Protein AF-A0A7Y7P916-F1 (afdb_monomer)

Mean predicted aligned error: 14.04 Å

Secondary structure (DSSP, 8-state):
--SSSTTTSSSSSSSSTTSS---PPPPHHHHHHHHHHHHHHHHHGGGGGGEEEEE---SSS--EEEEEEETTEEEEEESSHHHHHHHHHHHHHHHH-----TT-S-----SSPPPEEEEEEE-S-SEEEE--TTHHHHTSTT--HHHHHHHHHHHHHTT--EEB--TTHHHHHHHHHHHTT--HHHHHTT---GGGHHHHHTTS-SSTT-PPPHHHHHHHHHHHHHHHHHHHHHT---EEE---SEE-TTHHHH-TTS-EEEEPPSTT--GGG-EEEEPTT-HHHHHHHHHHHHHHHHHH----EEE--S-TTS-----SSSHHHHHHHHHHHHHHHHHHH-TTPEEEEETHHHHHTTTTS-HHHHHHHHTTS-GGGEEEEE--TTT--HHHHTGGGGG--EEEEE---STT--S---BHHHHHHHHHHHHH-TT--SEEEEEE--SS-SS-HHHHHHHHHHTT-SS---HHHHHHHHHHHHHSS--HHHHHHHHHHHTTTTB-S------TTTSPP-SS--------HHHHHHHHHHHHT-GGGTT-HHHHHHHHHHHHHHHHHHHHHHHHHHHHHHHTT-HHHHHHHHHHHHHHHHHHHHHHHTSGGGBHHHHHHHHHTT-SSHHHHHHHHHHHHHHTTTSSSTTSTTTTTT----BTIIIIIIHHHHHHHHHHTTSS----HHHHHHHHHHS-S-PPPPPPSS-HHHHHHHHHHHHHTT--BSEEEEEEEE-TTSSEEEEEEEES-S-GGGTS-----S--PPPP--------PPPPP------GGGSEEEEEESBSPPP-TTSEEP-S-EEEESSEEEEEEEEETTEEEEEEEEEEE-TTTT-EEEEESPPPTTS---GGGGGSSPPPPS-TTSS--EEEESS-EEEEEEEEEEEEEEEEEEEEEEBGGGTB---SEEEEEEESSSSS-EEEEEEEPP----SS-EEEEEEEEEEEEEEEEEEEEEE---B--TTSTTTTSBPEEEEEEEEE-

Sequence (997 aa):
MKKLFFALLSIIIVFPSLLLAQKNLPTAEEKTTMAASQVLMRVIGIKSNNFTFETITSDKGLDEFEVIALDGKVLVKGTSTLAMTRGAYEYLRTACNVQYTWSTDKITPPAKFPNLTIPRTVSPYKLREYYNVCAYGYSTVYWKWEDWQRELDWMALHGINMPVAMAGQEAIWQKVYKSMGMTDAELRNYFTGPAFLPWQRMGNVNKHNGPLPQTYIDESAKLQKLIIERMNQLGMQPIVPTFSGFVPEAYKRLHPETKLLTVKGWANFSDTCQSYMLTPGSPDFNNIGKKFIEEYQNAYGKVHYYLADLFNENEVPVSKENRYEELAGFGKSVYDAINSADPQGTWVMQGWLFFNDSKFWDKESVKAFLSNVPDDRMLIIDLANESFHGWEKLDGFNGKPWIYSIIHNYGGNSQMIGNLPLYATDAAAMLSNPKKGKITGFGISPEGIQNNEVVYELLTDVSWSSKPIDIKLWLKNYAKQRYGIENENLFLAWTSLLESVYSVPTAFIRNAYQQRPSANPETNMIDQPAFDQAVASFLNNAEPFMGNLRFKHDLVQLVVQYAGYKVDMLINRAIQLHEQGNNTESQVIFEKVKELMIMMDGMTYSLPDQRLETWIDHARKWGKTKEESDYFEADAKRQVTVWGNSGTWLSEYACKVWSGLLRDYYLPRWMKYASSLNKENDPDLNQWEEAWITTPGLRTLAPITGDLLTYAKKLYSIAGQYAVEYVQVVSIEAKGKENKAEINLTPLISDPSSIYAPVRTEPVQPRQTGSGNSKTKPANAKQITDDNSKGLKIYYTTDGTSPMTTSLLYSKPFDVELPLTIKAAAFYDNKSFGGASIIRLPVSFGKTVDVSPVPSIKYPEHNECLTDGLFGTTDFHAGHWLSFEGENMNATIDLMSSLKVKKVTINYLENASSCIYGPTAVVILTSTDGKSFTQAYSYDLPNQYNTSATLKNFTAPIPITDARFIRVTLYNMGTCPEKSNCAGRKAWLFVDEITVE

Structure (mmCIF, N/CA/C/O backbone):
data_AF-A0A7Y7P916-F1
#
_entry.id   AF-A0A7Y7P916-F1
#
loop_
_atom_site.group_PDB
_atom_site.id
_atom_site.type_symbol
_atom_site.label_atom_id
_atom_site.label_alt_id
_atom_site.label_comp_id
_atom_site.label_asym_id
_atom_site.label_entity_id
_atom_site.label_seq_id
_atom_site.pdbx_PDB_ins_code
_atom_site.Cartn_x
_atom_site.Cartn_y
_atom_site.Cartn_z
_atom_site.occupancy
_atom_site.B_iso_or_equiv
_atom_site.auth_seq_id
_atom_site.auth_comp_id
_atom_site.auth_asym_id
_atom_site.auth_atom_id
_atom_site.pdbx_PDB_model_num
ATOM 1 N N . MET A 1 1 ? 20.149 -77.681 -1.739 1.00 51.72 1 MET A N 1
ATOM 2 C CA . MET A 1 1 ? 18.856 -77.900 -2.436 1.00 51.72 1 MET A CA 1
ATOM 3 C C . MET A 1 1 ? 17.598 -77.539 -1.611 1.00 51.72 1 MET A C 1
ATOM 5 O O . MET A 1 1 ? 16.567 -78.165 -1.783 1.00 51.72 1 MET A O 1
ATOM 9 N N . LYS A 1 2 ? 17.603 -76.475 -0.787 1.00 46.31 2 LYS A N 1
ATOM 10 C CA . LYS A 1 2 ? 16.356 -75.813 -0.311 1.00 46.31 2 LYS A CA 1
ATOM 11 C C . LYS A 1 2 ? 16.383 -74.274 -0.391 1.00 46.31 2 LYS A C 1
ATOM 13 O O . LYS A 1 2 ? 15.364 -73.641 -0.167 1.00 46.31 2 LYS A O 1
ATOM 18 N N . LYS A 1 3 ? 17.512 -73.672 -0.795 1.00 41.72 3 LYS A N 1
ATOM 19 C CA . LYS A 1 3 ? 17.648 -72.219 -1.032 1.00 41.72 3 LYS A CA 1
ATOM 20 C C . LYS A 1 3 ? 17.556 -71.795 -2.508 1.00 41.72 3 LYS A C 1
ATOM 22 O O . LYS A 1 3 ? 17.510 -70.607 -2.778 1.00 41.72 3 LYS A O 1
ATOM 27 N N . LEU A 1 4 ? 17.477 -72.743 -3.450 1.00 43.44 4 LEU A N 1
ATOM 28 C CA . LEU A 1 4 ? 17.372 -72.444 -4.890 1.00 43.44 4 LEU A CA 1
ATOM 29 C C . LEU A 1 4 ? 15.928 -72.493 -5.432 1.00 43.44 4 LEU A C 1
ATOM 31 O O . LEU A 1 4 ? 15.681 -72.026 -6.533 1.00 43.44 4 LEU A O 1
ATOM 35 N N . PHE A 1 5 ? 14.969 -73.016 -4.658 1.00 44.03 5 PHE A N 1
ATOM 36 C CA . PHE A 1 5 ? 13.562 -73.126 -5.080 1.00 44.03 5 PHE A CA 1
ATOM 37 C C . PHE A 1 5 ? 12.732 -71.877 -4.720 1.00 44.03 5 PHE A C 1
ATOM 39 O O . PHE A 1 5 ? 11.768 -71.558 -5.404 1.00 44.03 5 PHE A O 1
ATOM 46 N N . PHE A 1 6 ? 13.148 -71.110 -3.703 1.00 42.47 6 PHE A N 1
ATOM 47 C CA . PHE A 1 6 ? 12.495 -69.849 -3.318 1.00 42.47 6 PHE A CA 1
ATOM 48 C C . PHE A 1 6 ? 12.970 -68.626 -4.118 1.00 42.47 6 PHE A C 1
ATOM 50 O O . PHE A 1 6 ? 12.300 -67.604 -4.105 1.00 42.47 6 PHE A O 1
ATOM 57 N N . ALA A 1 7 ? 14.086 -68.724 -4.847 1.00 41.94 7 ALA A N 1
ATOM 58 C CA . ALA A 1 7 ? 14.560 -67.642 -5.715 1.00 41.94 7 ALA A CA 1
ATOM 59 C C . ALA A 1 7 ? 13.875 -67.636 -7.097 1.00 41.94 7 ALA A C 1
ATOM 61 O O . ALA A 1 7 ? 13.838 -66.602 -7.756 1.00 41.94 7 ALA A O 1
ATOM 62 N N . LEU A 1 8 ? 13.297 -68.768 -7.523 1.00 40.28 8 LEU A N 1
ATOM 63 C CA . LEU A 1 8 ? 12.655 -68.914 -8.836 1.00 40.28 8 LEU A CA 1
ATOM 64 C C . LEU A 1 8 ? 11.136 -68.668 -8.832 1.00 40.28 8 LEU A C 1
ATOM 66 O O . LEU A 1 8 ? 10.584 -68.395 -9.893 1.00 40.28 8 LEU A O 1
ATOM 70 N N . LEU A 1 9 ? 10.463 -68.666 -7.671 1.00 39.47 9 LEU A N 1
ATOM 71 C CA . LEU A 1 9 ? 9.050 -68.253 -7.589 1.00 39.47 9 LEU A CA 1
ATOM 72 C C . LEU A 1 9 ? 8.861 -66.727 -7.480 1.00 39.47 9 LEU A C 1
ATOM 74 O O . LEU A 1 9 ? 7.803 -66.214 -7.833 1.00 39.47 9 LEU A O 1
ATOM 78 N N . SER A 1 10 ? 9.890 -65.985 -7.065 1.00 37.22 10 SER A N 1
ATOM 79 C CA . SER A 1 10 ? 9.852 -64.515 -6.961 1.00 37.22 10 SER A CA 1
ATOM 80 C C . SER A 1 10 ? 10.009 -63.803 -8.309 1.00 37.22 10 SER A C 1
ATOM 82 O O . SER A 1 10 ? 9.752 -62.608 -8.404 1.00 37.22 10 SER A O 1
ATOM 84 N N . ILE A 1 11 ? 10.424 -64.523 -9.356 1.00 43.03 11 ILE A N 1
ATOM 85 C CA . ILE A 1 11 ? 10.692 -63.961 -10.690 1.00 43.03 11 ILE A CA 1
ATOM 86 C C . ILE A 1 11 ? 9.492 -64.142 -11.645 1.00 43.03 11 ILE A C 1
ATOM 88 O O . ILE A 1 11 ? 9.437 -63.495 -12.684 1.00 43.03 11 ILE A O 1
ATOM 92 N N . ILE A 1 12 ? 8.465 -64.918 -11.268 1.00 48.50 12 ILE A N 1
ATOM 93 C CA . ILE A 1 12 ? 7.266 -65.144 -12.106 1.00 48.50 12 ILE A CA 1
ATOM 94 C C . ILE A 1 12 ? 6.014 -64.391 -11.597 1.00 48.50 12 ILE A C 1
ATOM 96 O O . ILE A 1 12 ? 5.021 -64.303 -12.311 1.00 48.50 12 ILE A O 1
ATOM 100 N N . ILE A 1 13 ? 6.063 -63.728 -10.431 1.00 45.31 13 ILE A N 1
ATOM 101 C CA . ILE A 1 13 ? 4.940 -62.900 -9.919 1.00 45.31 13 ILE A CA 1
ATOM 102 C C . ILE A 1 13 ? 5.210 -61.381 -10.017 1.00 45.31 13 ILE A C 1
ATOM 104 O O . ILE A 1 13 ? 4.309 -60.573 -9.818 1.00 45.31 13 ILE A O 1
ATOM 108 N N . VAL A 1 14 ? 6.412 -60.957 -10.426 1.00 43.03 14 VAL A N 1
ATOM 109 C CA . VAL A 1 14 ? 6.762 -59.522 -10.559 1.00 43.03 14 VAL A CA 1
ATOM 110 C C . VAL A 1 14 ? 6.750 -59.032 -12.021 1.00 43.03 14 VAL A C 1
ATOM 112 O O . VAL A 1 14 ? 6.975 -57.857 -12.286 1.00 43.03 14 VAL A O 1
ATOM 115 N N . PHE A 1 15 ? 6.417 -59.897 -12.987 1.00 41.91 15 PHE A N 1
ATOM 116 C CA . PHE A 1 15 ? 6.452 -59.567 -14.422 1.00 41.91 15 PHE A CA 1
ATOM 117 C C . PHE A 1 15 ? 5.103 -59.459 -15.175 1.00 41.91 15 PHE A C 1
ATOM 119 O O . PHE A 1 15 ? 5.143 -59.314 -16.396 1.00 41.91 15 PHE A O 1
ATOM 126 N N . PRO A 1 16 ? 3.924 -59.400 -14.510 1.00 43.03 16 PRO A N 1
ATOM 127 C CA . PRO A 1 16 ? 2.744 -58.759 -15.110 1.00 43.03 16 PRO A CA 1
ATOM 128 C C . PRO A 1 16 ? 2.219 -57.515 -14.364 1.00 43.03 16 PRO A C 1
ATOM 130 O O . PRO A 1 16 ? 1.265 -56.899 -14.826 1.00 43.03 16 PRO A O 1
ATOM 133 N N . SER A 1 17 ? 2.827 -57.078 -13.256 1.00 40.19 17 SER A N 1
ATOM 134 C CA . SER A 1 17 ? 2.388 -55.878 -12.508 1.00 40.19 17 SER A CA 1
ATOM 135 C C . SER A 1 17 ? 3.091 -54.574 -12.917 1.00 40.19 17 SER A C 1
ATOM 137 O O . SER A 1 17 ? 2.700 -53.500 -12.469 1.00 40.19 17 SER A O 1
ATOM 139 N N . LEU A 1 18 ? 4.066 -54.637 -13.831 1.00 39.25 18 LEU A N 1
ATOM 140 C CA . LEU A 1 18 ? 4.733 -53.471 -14.436 1.00 39.25 18 LEU A CA 1
ATOM 141 C C . LEU A 1 18 ? 4.162 -53.065 -15.810 1.00 39.25 18 LEU A C 1
ATOM 143 O O . LEU A 1 18 ? 4.650 -52.121 -16.422 1.00 39.25 18 LEU A O 1
ATOM 147 N N . LEU A 1 19 ? 3.092 -53.728 -16.265 1.00 42.03 19 LEU A N 1
ATOM 148 C CA . LEU A 1 19 ? 2.360 -53.401 -17.500 1.00 42.03 19 LEU A CA 1
ATOM 149 C C . LEU A 1 19 ? 0.947 -52.831 -17.252 1.00 42.03 19 LEU A C 1
ATOM 151 O O . LEU A 1 19 ? 0.202 -52.623 -18.202 1.00 42.03 19 LEU A O 1
ATOM 155 N N . LEU A 1 20 ? 0.589 -52.515 -15.998 1.00 44.94 20 LEU A N 1
ATOM 156 C CA . LEU A 1 20 ? -0.722 -51.951 -15.614 1.00 44.94 20 LEU A CA 1
ATOM 157 C C . LEU A 1 20 ? -0.630 -50.699 -14.720 1.00 44.94 20 LEU A C 1
ATOM 159 O O . LEU A 1 20 ? -1.528 -50.401 -13.940 1.00 44.94 20 LEU A O 1
ATOM 163 N N . ALA A 1 21 ? 0.440 -49.920 -14.873 1.00 43.97 21 ALA A N 1
ATOM 164 C CA . ALA A 1 21 ? 0.502 -48.550 -14.371 1.00 43.97 21 ALA A CA 1
ATOM 165 C C . ALA A 1 21 ? 1.117 -47.620 -15.425 1.00 43.97 21 ALA A C 1
ATOM 167 O O . ALA A 1 21 ? 2.089 -46.913 -15.169 1.00 43.97 21 ALA A O 1
ATOM 168 N N . GLN A 1 22 ? 0.513 -47.568 -16.618 1.00 44.03 22 GLN A N 1
ATOM 169 C CA . GLN A 1 22 ? 0.443 -46.279 -17.302 1.00 44.03 22 GLN A CA 1
ATOM 170 C C . GLN A 1 22 ? -0.363 -45.365 -16.372 1.00 44.03 22 GLN A C 1
ATOM 172 O O . GLN A 1 22 ? -1.590 -45.376 -16.385 1.00 44.03 22 GLN A O 1
ATOM 177 N N . LYS A 1 23 ? 0.314 -44.622 -15.485 1.00 53.34 23 LYS A N 1
ATOM 178 C CA . LYS A 1 23 ? -0.303 -43.446 -14.869 1.00 53.34 23 LYS A CA 1
ATOM 179 C C . LYS A 1 23 ? -0.616 -42.514 -16.032 1.00 53.34 23 LYS A C 1
ATOM 181 O O . LYS A 1 23 ? 0.286 -41.845 -16.532 1.00 53.34 23 LYS A O 1
ATOM 186 N N . ASN A 1 24 ? -1.861 -42.540 -16.498 1.00 65.94 24 ASN A N 1
ATOM 187 C CA . ASN A 1 24 ? -2.360 -41.538 -17.424 1.00 65.94 24 ASN A CA 1
ATOM 188 C C . ASN A 1 24 ? -2.001 -40.172 -16.831 1.00 65.94 24 ASN A C 1
ATOM 190 O O . ASN A 1 24 ? -2.256 -39.917 -15.651 1.00 65.94 24 ASN A O 1
ATOM 194 N N . LEU A 1 25 ? -1.315 -39.339 -17.617 1.00 72.81 25 LEU A N 1
ATOM 195 C CA . LEU A 1 25 ? -1.075 -37.955 -17.227 1.00 72.81 25 LEU A CA 1
ATOM 196 C C . LEU A 1 25 ? -2.440 -37.316 -16.934 1.00 72.81 25 LEU A C 1
ATOM 198 O O . LEU A 1 25 ? -3.363 -37.554 -17.716 1.00 72.81 25 LEU A O 1
ATOM 202 N N . PRO A 1 26 ? -2.575 -36.522 -15.855 1.00 80.19 26 PRO A N 1
ATOM 203 C CA . PRO A 1 26 ? -3.852 -35.912 -15.524 1.00 80.19 26 PRO A CA 1
ATOM 204 C C . PRO A 1 26 ? -4.389 -35.117 -16.715 1.00 80.19 26 PRO A C 1
ATOM 206 O O . PRO A 1 26 ? -3.635 -34.373 -17.362 1.00 80.19 26 PRO A O 1
ATOM 209 N N . THR A 1 27 ? -5.678 -35.272 -16.995 1.00 88.44 27 THR A N 1
ATOM 210 C CA . THR A 1 27 ? -6.405 -34.470 -17.982 1.00 88.44 27 THR A CA 1
ATOM 211 C C . THR A 1 27 ? -6.325 -32.979 -17.626 1.00 88.44 27 THR A C 1
ATOM 213 O O . THR A 1 27 ? -5.971 -32.603 -16.507 1.00 88.44 27 THR A O 1
ATOM 216 N N . ALA A 1 28 ? -6.634 -32.093 -18.578 1.00 84.81 28 ALA A N 1
ATOM 217 C CA . ALA A 1 28 ? -6.652 -30.652 -18.306 1.00 84.81 28 ALA A CA 1
ATOM 218 C C . ALA A 1 28 ? -7.627 -30.299 -17.167 1.00 84.81 28 ALA A C 1
ATOM 220 O O . ALA A 1 28 ? -7.283 -29.522 -16.283 1.00 84.81 28 ALA A O 1
ATOM 221 N N . GLU A 1 29 ? -8.795 -30.940 -17.147 1.00 88.50 29 GLU A N 1
ATOM 222 C CA . GLU A 1 29 ? -9.803 -30.790 -16.098 1.00 88.50 29 GLU A CA 1
ATOM 223 C C . GLU A 1 29 ? -9.303 -31.267 -14.721 1.00 88.50 29 GLU A C 1
ATOM 225 O O . GLU A 1 29 ? -9.447 -30.555 -13.721 1.00 88.50 29 GLU A O 1
ATOM 230 N N . GLU A 1 30 ? -8.632 -32.422 -14.659 1.00 91.31 30 GLU A N 1
ATOM 231 C CA . GLU A 1 30 ? -8.020 -32.917 -13.417 1.00 91.31 30 GLU A CA 1
ATOM 232 C C . GLU A 1 30 ? -6.932 -31.963 -12.904 1.00 91.31 30 GLU A C 1
ATOM 234 O O . GLU A 1 30 ? -6.856 -31.704 -11.706 1.00 91.31 30 GLU A O 1
ATOM 239 N N . LYS A 1 31 ? -6.115 -31.372 -13.788 1.00 92.31 31 LYS A N 1
ATOM 240 C CA . LYS A 1 31 ? -5.111 -30.372 -13.377 1.00 92.31 31 LYS A CA 1
ATOM 241 C C . LYS A 1 31 ? -5.759 -29.129 -12.764 1.00 92.31 31 LYS A C 1
ATOM 243 O O . LYS A 1 31 ? -5.288 -28.666 -11.725 1.00 92.31 31 LYS A O 1
ATOM 248 N N . THR A 1 32 ? -6.830 -28.619 -13.370 1.00 93.62 32 THR A N 1
ATOM 249 C CA . THR A 1 32 ? -7.557 -27.430 -12.894 1.00 93.62 32 THR A CA 1
ATOM 250 C C . THR A 1 32 ? -8.156 -27.666 -11.500 1.00 93.62 32 THR A C 1
ATOM 252 O O . THR A 1 32 ? -7.935 -26.888 -10.570 1.00 93.62 32 THR A O 1
ATOM 255 N N . THR A 1 33 ? -8.859 -28.783 -11.304 1.00 96.88 33 THR A N 1
ATOM 256 C CA . THR A 1 33 ? -9.475 -29.131 -10.006 1.00 96.88 33 THR A CA 1
ATOM 257 C C . THR A 1 33 ? -8.433 -29.461 -8.926 1.00 96.88 33 THR A C 1
ATOM 259 O O . THR A 1 33 ? -8.581 -29.059 -7.764 1.00 96.88 33 THR A O 1
ATOM 262 N N . MET A 1 34 ? -7.323 -30.117 -9.291 1.00 96.62 34 MET A N 1
ATOM 263 C CA . MET A 1 34 ? -6.191 -30.354 -8.388 1.00 96.62 34 MET A CA 1
ATOM 264 C C . MET A 1 34 ? -5.536 -29.048 -7.927 1.00 96.62 34 MET A C 1
ATOM 266 O O . MET A 1 34 ? -5.219 -28.913 -6.743 1.00 96.62 34 MET A O 1
ATOM 270 N N . ALA A 1 35 ? -5.339 -28.079 -8.826 1.00 97.38 35 ALA A N 1
ATOM 271 C CA . ALA A 1 35 ? -4.743 -26.792 -8.479 1.00 97.38 35 ALA A CA 1
ATOM 272 C C . ALA A 1 35 ? -5.604 -26.021 -7.462 1.00 97.38 35 ALA A C 1
ATOM 274 O O . ALA A 1 35 ? -5.058 -25.506 -6.482 1.00 97.38 35 ALA A O 1
ATOM 275 N N . ALA A 1 36 ? -6.933 -26.020 -7.632 1.00 98.19 36 ALA A N 1
ATOM 276 C CA . ALA A 1 36 ? -7.871 -25.410 -6.684 1.00 98.19 36 ALA A CA 1
ATOM 277 C C . ALA A 1 36 ? -7.828 -26.105 -5.311 1.00 98.19 36 ALA A C 1
ATOM 279 O O . ALA A 1 36 ? -7.734 -25.452 -4.268 1.00 98.19 36 ALA A O 1
ATOM 280 N N . SER A 1 37 ? -7.788 -27.441 -5.310 1.00 97.88 37 SER A N 1
ATOM 281 C CA . SER A 1 37 ? -7.659 -28.248 -4.089 1.00 97.88 37 SER A CA 1
ATOM 282 C C . SER A 1 37 ? -6.374 -27.939 -3.316 1.00 97.88 37 SER A C 1
ATOM 284 O O . SER A 1 37 ? -6.388 -27.850 -2.089 1.00 97.88 37 SER A O 1
ATOM 286 N N . GLN A 1 38 ? -5.256 -27.736 -4.017 1.00 97.44 38 GLN A N 1
ATOM 287 C CA . GLN A 1 38 ? -3.972 -27.404 -3.396 1.00 97.44 38 GLN A CA 1
ATOM 288 C C . GLN A 1 38 ? -3.964 -26.018 -2.743 1.00 97.44 38 GLN A C 1
ATOM 290 O O . GLN A 1 38 ? -3.359 -25.873 -1.681 1.00 97.44 38 GLN A O 1
ATOM 295 N N . VAL A 1 39 ? -4.628 -25.022 -3.347 1.00 97.69 39 VAL A N 1
ATOM 296 C CA . VAL A 1 39 ? -4.811 -23.695 -2.727 1.00 97.69 39 VAL A CA 1
ATOM 297 C C . VAL A 1 39 ? -5.568 -23.852 -1.410 1.00 97.69 39 VAL A C 1
ATOM 299 O O . VAL A 1 39 ? -5.062 -23.466 -0.357 1.00 97.69 39 VAL A O 1
ATOM 302 N N . LEU A 1 40 ? -6.729 -24.518 -1.424 1.00 96.81 40 LEU A N 1
ATOM 303 C CA . LEU A 1 40 ? -7.494 -24.733 -0.192 1.00 96.81 40 LEU A CA 1
ATOM 304 C C . LEU A 1 40 ? -6.729 -25.545 0.856 1.00 96.81 40 LEU A C 1
ATOM 306 O O . LEU A 1 40 ? -6.827 -25.246 2.044 1.00 96.81 40 LEU A O 1
ATOM 310 N N . MET A 1 41 ? -5.948 -26.548 0.453 1.00 96.69 41 MET A N 1
ATOM 311 C CA . MET A 1 41 ? -5.137 -27.322 1.394 1.00 96.69 41 MET A CA 1
ATOM 312 C C . MET A 1 41 ? -4.127 -26.441 2.142 1.00 96.69 41 MET A C 1
ATOM 314 O O . MET A 1 41 ? -3.930 -26.637 3.340 1.00 96.69 41 MET A O 1
ATOM 318 N N . ARG A 1 42 ? -3.512 -25.449 1.486 1.00 95.44 42 ARG A N 1
ATOM 319 C CA . ARG A 1 42 ? -2.600 -24.511 2.163 1.00 95.44 42 ARG A CA 1
ATOM 320 C C . ARG A 1 42 ? -3.336 -23.526 3.073 1.00 95.44 42 ARG A C 1
ATOM 322 O O . ARG A 1 42 ? -2.832 -23.215 4.150 1.00 95.44 42 ARG A O 1
ATOM 329 N N . VAL A 1 43 ? -4.540 -23.107 2.688 1.00 94.44 43 VAL A N 1
ATOM 330 C CA . VAL A 1 43 ? -5.313 -22.062 3.383 1.00 94.44 43 VAL A CA 1
ATOM 331 C C . VAL A 1 43 ? -6.089 -22.594 4.598 1.00 94.44 43 VAL A C 1
ATOM 333 O O . VAL A 1 43 ? -6.064 -21.973 5.662 1.00 94.44 43 VAL A O 1
ATOM 336 N N . ILE A 1 44 ? -6.770 -23.741 4.461 1.00 94.81 44 ILE A N 1
ATOM 337 C CA . ILE A 1 44 ? -7.640 -24.338 5.500 1.00 94.81 44 ILE A CA 1
ATOM 338 C C . ILE A 1 44 ? -7.190 -25.736 5.962 1.00 94.81 44 ILE A C 1
ATOM 340 O O . ILE A 1 44 ? -7.884 -26.396 6.744 1.00 94.81 44 ILE A O 1
ATOM 344 N N . GLY A 1 45 ? -6.037 -26.220 5.493 1.00 94.56 45 GLY A N 1
ATOM 345 C CA . GLY A 1 45 ? -5.484 -27.515 5.891 1.00 94.56 45 GLY A CA 1
ATOM 346 C C . GLY A 1 45 ? -6.359 -28.699 5.476 1.00 94.56 45 GLY A C 1
ATOM 347 O O . GLY A 1 45 ? -7.111 -28.648 4.502 1.00 94.56 45 GLY A O 1
ATOM 348 N N . ILE A 1 46 ? -6.307 -29.777 6.265 1.00 94.50 46 ILE A N 1
ATOM 349 C CA . ILE A 1 46 ? -6.998 -31.051 5.984 1.00 94.50 46 ILE A CA 1
ATOM 350 C C . ILE A 1 46 ? -8.527 -30.925 5.877 1.00 94.50 46 ILE A C 1
ATOM 352 O O . ILE A 1 46 ? -9.190 -31.796 5.314 1.00 94.50 46 ILE A O 1
ATOM 356 N N . LYS A 1 47 ? -9.114 -29.834 6.389 1.00 94.56 47 LYS A N 1
ATOM 357 C CA . LYS A 1 47 ? -10.550 -29.556 6.251 1.00 94.56 47 LYS A CA 1
ATOM 358 C C . LYS A 1 47 ? -10.965 -29.337 4.794 1.00 94.56 47 LYS A C 1
ATOM 360 O O . LYS A 1 47 ? -12.128 -29.597 4.481 1.00 94.56 47 LYS A O 1
ATOM 365 N N . SER A 1 48 ? -10.024 -28.969 3.921 1.00 95.69 48 SER A N 1
ATOM 366 C CA . SER A 1 48 ? -10.210 -28.914 2.464 1.00 95.69 48 SER A CA 1
ATOM 367 C C . SER A 1 48 ? -10.684 -30.237 1.853 1.00 95.69 48 SER A C 1
ATOM 369 O O . SER A 1 48 ? -11.377 -30.201 0.848 1.00 95.69 48 SER A O 1
ATOM 371 N N . ASN A 1 49 ? -10.464 -31.391 2.498 1.00 96.38 49 ASN A N 1
ATOM 372 C CA . ASN A 1 49 ? -10.982 -32.693 2.040 1.00 96.38 49 ASN A CA 1
ATOM 373 C C . ASN A 1 49 ? -12.522 -32.805 2.060 1.00 96.38 49 ASN A C 1
ATOM 375 O O . ASN A 1 49 ? -13.084 -33.817 1.639 1.00 96.38 49 ASN A O 1
ATOM 379 N N . ASN A 1 50 ? -13.228 -31.812 2.608 1.00 97.56 50 ASN A N 1
ATOM 380 C CA . ASN A 1 50 ? -14.685 -31.721 2.502 1.00 97.56 50 ASN A CA 1
ATOM 381 C C . ASN A 1 50 ? -15.148 -30.936 1.273 1.00 97.56 50 ASN A C 1
ATOM 383 O O . ASN A 1 50 ? -16.353 -30.877 1.042 1.00 97.56 50 ASN A O 1
ATOM 387 N N . PHE A 1 51 ? -14.216 -30.360 0.513 1.00 98.38 51 PHE A N 1
ATOM 388 C CA . PHE A 1 51 ? -14.491 -29.680 -0.739 1.00 98.38 51 PHE A CA 1
ATOM 389 C C . PHE A 1 51 ? -14.316 -30.649 -1.906 1.00 98.38 51 PHE A C 1
ATOM 391 O O . PHE A 1 51 ? -13.402 -31.472 -1.927 1.00 98.38 51 PHE A O 1
ATOM 398 N N . THR A 1 52 ? -15.205 -30.555 -2.882 1.00 98.44 52 THR A N 1
ATOM 399 C CA . THR A 1 52 ? -15.095 -31.215 -4.182 1.00 98.44 52 THR A CA 1
ATOM 400 C C . THR A 1 52 ? -15.214 -30.149 -5.256 1.00 98.44 52 THR A C 1
ATOM 402 O O . THR A 1 52 ? -15.971 -29.192 -5.096 1.00 98.44 52 THR A O 1
ATOM 405 N N . PHE A 1 53 ? -14.436 -30.304 -6.319 1.00 98.56 53 PHE A N 1
ATOM 406 C CA . PHE A 1 53 ? -14.316 -29.336 -7.396 1.00 98.56 53 PHE A CA 1
ATOM 407 C C . PHE A 1 53 ? -14.721 -29.975 -8.718 1.00 98.56 53 PHE A C 1
ATOM 409 O O . PHE A 1 53 ? -14.253 -31.067 -9.030 1.00 98.56 53 PHE A O 1
ATOM 416 N N . GLU A 1 54 ? -15.556 -29.285 -9.487 1.00 98.12 54 GLU A N 1
ATOM 417 C CA . GLU A 1 54 ? -16.001 -29.718 -10.816 1.00 98.12 54 GLU A CA 1
ATOM 418 C C . GLU A 1 54 ? -15.867 -28.562 -11.807 1.00 98.12 54 GLU A C 1
ATOM 420 O O . GLU A 1 54 ? -16.165 -27.411 -11.471 1.00 98.12 54 GLU A O 1
ATOM 425 N N . THR A 1 55 ? -15.440 -28.850 -13.038 1.00 97.06 55 THR A N 1
ATOM 426 C CA . THR A 1 55 ? -15.397 -27.806 -14.063 1.00 97.06 55 THR A CA 1
ATOM 427 C C . THR A 1 55 ? -16.754 -27.619 -14.733 1.00 97.06 55 THR A C 1
ATOM 429 O O . THR A 1 55 ? -17.539 -28.556 -14.869 1.00 97.06 55 THR A O 1
ATOM 432 N N . ILE A 1 56 ? -17.048 -26.383 -15.138 1.00 95.44 56 ILE A N 1
ATOM 433 C CA . ILE A 1 56 ? -18.232 -26.035 -15.935 1.00 95.44 56 ILE A CA 1
ATOM 434 C C . ILE A 1 56 ? -17.825 -25.208 -17.154 1.00 95.44 56 ILE A C 1
ATOM 436 O O . ILE A 1 56 ? -16.787 -24.551 -17.162 1.00 95.44 56 ILE A O 1
ATOM 440 N N . THR A 1 57 ? -18.653 -25.218 -18.194 1.00 91.12 57 THR A N 1
ATOM 441 C CA . THR A 1 57 ? -18.462 -24.391 -19.391 1.00 91.12 57 THR A CA 1
ATOM 442 C C . THR A 1 57 ? -19.147 -23.033 -19.236 1.00 91.12 57 THR A C 1
ATOM 444 O O . THR A 1 57 ? -20.288 -22.984 -18.778 1.00 91.12 57 THR A O 1
ATOM 447 N N . SER A 1 58 ? -18.484 -21.950 -19.658 1.00 88.81 58 SER A N 1
ATOM 448 C CA . SER A 1 58 ? -19.117 -20.629 -19.799 1.00 88.81 58 SER A CA 1
ATOM 449 C C . SER A 1 58 ? -19.622 -20.424 -21.220 1.00 88.81 58 SER A C 1
ATOM 451 O O . SER A 1 58 ? -18.862 -20.583 -22.177 1.00 88.81 58 SER A O 1
ATOM 453 N N . ASP A 1 59 ? -20.863 -19.963 -21.353 1.00 79.00 59 ASP A N 1
ATOM 454 C CA . ASP A 1 59 ? -21.457 -19.613 -22.649 1.00 79.00 59 ASP A CA 1
ATOM 455 C C . ASP A 1 59 ? -20.848 -18.334 -23.253 1.00 79.00 59 ASP A C 1
ATOM 457 O O . ASP A 1 59 ? -20.980 -18.080 -24.450 1.00 79.00 59 ASP A O 1
ATOM 461 N N . LYS A 1 60 ? -20.189 -17.501 -22.433 1.00 83.19 60 LYS A N 1
ATOM 462 C CA . LYS A 1 60 ? -19.656 -16.181 -22.823 1.00 83.19 60 LYS A CA 1
ATOM 463 C C . LYS A 1 60 ? -18.133 -16.079 -22.725 1.00 83.19 60 LYS A C 1
ATOM 465 O O . LYS A 1 60 ? -17.582 -15.012 -22.985 1.00 83.19 60 LYS A O 1
ATOM 470 N N . GLY A 1 61 ? -17.456 -17.163 -22.340 1.00 88.75 61 GLY A N 1
ATOM 471 C CA . GLY A 1 61 ? -16.012 -17.163 -22.087 1.00 88.75 61 GLY A CA 1
ATOM 472 C C . GLY A 1 61 ? -15.597 -16.284 -20.900 1.00 88.75 61 GLY A C 1
ATOM 473 O O . GLY A 1 61 ? -14.466 -15.800 -20.874 1.00 88.75 61 GLY A O 1
ATOM 474 N N . LEU A 1 62 ? -16.516 -16.048 -19.959 1.00 96.00 62 LEU A N 1
ATOM 475 C CA . LEU A 1 62 ? -16.271 -15.333 -18.707 1.00 96.00 62 LEU A CA 1
ATOM 476 C C . LEU A 1 62 ? -16.096 -16.340 -17.573 1.00 96.00 62 LEU A C 1
ATOM 478 O O . LEU A 1 62 ? -16.537 -17.483 -17.680 1.00 96.00 62 LEU A O 1
ATOM 482 N N . ASP A 1 63 ? -15.451 -15.922 -16.488 1.00 98.00 63 ASP A N 1
ATOM 483 C CA . ASP A 1 63 ? -15.313 -16.803 -15.336 1.00 98.00 63 ASP A CA 1
ATOM 484 C C . ASP A 1 63 ? -16.599 -16.858 -14.508 1.00 98.00 63 ASP A C 1
ATOM 486 O O . ASP A 1 63 ? -17.191 -15.828 -14.170 1.00 98.00 63 ASP A O 1
ATOM 490 N N . GLU A 1 64 ? -16.999 -18.079 -14.155 1.00 98.06 64 GLU A N 1
ATOM 491 C CA . GLU A 1 64 ? -18.240 -18.374 -13.443 1.00 98.06 64 GLU A CA 1
ATOM 492 C C . GLU A 1 64 ? -17.991 -19.399 -12.340 1.00 98.06 64 GLU A C 1
ATOM 494 O O . GLU A 1 64 ? -17.201 -20.329 -12.521 1.00 98.06 64 GLU A O 1
ATOM 499 N N . PHE A 1 65 ? -18.700 -19.266 -11.220 1.00 98.50 65 PHE A N 1
ATOM 500 C CA . PHE A 1 65 ? -18.723 -20.284 -10.173 1.00 98.50 65 PHE A CA 1
ATOM 501 C C . PHE A 1 65 ? -20.111 -20.454 -9.553 1.00 98.50 65 PHE A C 1
ATOM 503 O O . PHE A 1 65 ? -20.939 -19.547 -9.587 1.00 98.50 65 PHE A O 1
ATOM 510 N N . GLU A 1 66 ? -20.352 -21.607 -8.937 1.00 98.50 66 GLU A N 1
ATOM 511 C CA . GLU A 1 66 ? -21.499 -21.874 -8.060 1.00 98.50 66 GLU A CA 1
ATOM 512 C C . GLU A 1 66 ? -21.072 -22.791 -6.909 1.00 98.50 66 GLU A C 1
ATOM 514 O O . GLU A 1 66 ? -20.140 -23.588 -7.051 1.00 98.50 66 GLU A O 1
ATOM 519 N N . VAL A 1 67 ? -21.737 -22.674 -5.757 1.00 98.81 67 VAL A N 1
ATOM 520 C CA . VAL A 1 67 ? -21.396 -23.463 -4.564 1.00 98.81 67 VAL A CA 1
ATOM 521 C C . VAL A 1 67 ? -22.629 -24.126 -3.984 1.00 98.81 67 VAL A C 1
ATOM 523 O O . VAL A 1 67 ? -23.651 -23.476 -3.776 1.00 98.81 67 VAL A O 1
ATOM 526 N N . ILE A 1 68 ? -22.508 -25.410 -3.657 1.00 98.69 68 ILE A N 1
ATOM 527 C CA . ILE A 1 68 ? -23.538 -26.197 -2.984 1.00 98.69 68 ILE A CA 1
ATOM 528 C C . ILE A 1 68 ? -22.901 -26.850 -1.758 1.00 98.69 68 ILE A C 1
ATOM 530 O O . ILE A 1 68 ? -22.094 -27.769 -1.884 1.00 98.69 68 ILE A O 1
ATOM 534 N N . ALA A 1 69 ? -23.266 -26.386 -0.566 1.00 98.38 69 ALA A N 1
ATOM 535 C CA . ALA A 1 69 ? -22.849 -26.976 0.697 1.00 98.38 69 ALA A CA 1
ATOM 536 C C . ALA A 1 69 ? -24.031 -27.665 1.386 1.00 98.38 69 ALA A C 1
ATOM 538 O O . ALA A 1 69 ? -25.044 -27.028 1.688 1.00 98.38 69 ALA A O 1
ATOM 539 N N . LEU A 1 70 ? -23.887 -28.965 1.644 1.00 97.44 70 LEU A N 1
ATOM 540 C CA . LEU A 1 70 ? -24.888 -29.796 2.306 1.00 97.44 70 LEU A CA 1
ATOM 541 C C . LEU A 1 70 ? -24.198 -30.834 3.197 1.00 97.44 70 LEU A C 1
ATOM 543 O O . LEU A 1 70 ? -23.222 -31.469 2.802 1.00 97.44 70 LEU A O 1
ATOM 547 N N . ASP A 1 71 ? -24.700 -30.994 4.420 1.00 94.94 71 ASP A N 1
ATOM 548 C CA . ASP A 1 71 ? -24.270 -32.024 5.373 1.00 94.94 71 ASP A CA 1
ATOM 549 C C . ASP A 1 71 ? -22.761 -32.044 5.661 1.00 94.94 71 ASP A C 1
ATOM 551 O O . ASP A 1 71 ? -22.162 -33.075 5.965 1.00 94.94 71 ASP A O 1
ATOM 555 N N . GLY A 1 72 ? -22.136 -30.865 5.652 1.00 95.38 72 GLY A N 1
ATOM 556 C CA . GLY A 1 72 ? -20.712 -30.711 5.937 1.00 95.38 72 GLY A CA 1
ATOM 557 C C . GLY A 1 72 ? -19.785 -30.980 4.747 1.00 95.38 72 GLY A C 1
ATOM 558 O O . GLY A 1 72 ? -18.568 -30.963 4.936 1.00 95.38 72 GLY A O 1
ATOM 559 N N . LYS A 1 73 ? -20.330 -31.212 3.548 1.00 98.00 73 LYS A N 1
ATOM 560 C CA . LYS A 1 73 ? -19.598 -31.296 2.277 1.00 98.00 73 LYS A CA 1
ATOM 561 C C . LYS A 1 73 ? -19.891 -30.070 1.421 1.00 98.00 73 LYS A C 1
ATOM 563 O O . LYS A 1 73 ? -21.003 -29.554 1.456 1.00 98.00 73 LYS A O 1
ATOM 568 N N . VAL A 1 74 ? -18.895 -29.612 0.668 1.00 98.62 74 VAL A N 1
ATOM 569 C CA . VAL A 1 74 ? -18.977 -28.409 -0.167 1.00 98.62 74 VAL A CA 1
ATOM 570 C C . VAL A 1 74 ? -18.582 -28.770 -1.593 1.00 98.62 74 VAL A C 1
ATOM 572 O O . VAL A 1 74 ? -17.440 -29.128 -1.854 1.00 98.62 74 VAL A O 1
ATOM 575 N N . LEU A 1 75 ? -19.519 -28.681 -2.526 1.00 98.69 75 LEU A N 1
ATOM 576 C CA . LEU A 1 75 ? -19.247 -28.786 -3.952 1.00 98.69 75 LEU A CA 1
ATOM 577 C C . LEU A 1 75 ? -19.078 -27.380 -4.519 1.00 98.69 75 LEU A C 1
ATOM 579 O O . LEU A 1 75 ? -19.979 -26.552 -4.391 1.00 98.69 75 LEU A O 1
ATOM 583 N N . VAL A 1 76 ? -17.940 -27.122 -5.154 1.00 98.81 76 VAL A N 1
ATOM 584 C CA . VAL A 1 76 ? -17.675 -25.877 -5.870 1.00 98.81 76 VAL A CA 1
ATOM 585 C C . VAL A 1 76 ? -17.502 -26.197 -7.341 1.00 98.81 76 VAL A C 1
ATOM 587 O O . VAL A 1 76 ? -16.630 -26.977 -7.719 1.00 98.81 76 VAL A O 1
ATOM 590 N N . LYS A 1 77 ? -18.325 -25.577 -8.176 1.00 98.62 77 LYS A N 1
ATOM 591 C CA . LYS A 1 77 ? -18.212 -25.692 -9.625 1.00 98.62 77 LYS A CA 1
ATOM 592 C C . LYS A 1 77 ? -17.654 -24.398 -10.181 1.00 98.62 77 LYS A C 1
ATOM 594 O O . LYS A 1 77 ? -18.053 -23.332 -9.715 1.00 98.62 77 LYS A O 1
ATOM 599 N N . GLY A 1 78 ? -16.760 -24.468 -11.160 1.00 98.19 78 GLY A N 1
ATOM 600 C CA . GLY A 1 78 ? -16.237 -23.259 -11.790 1.00 98.19 78 GLY A CA 1
ATOM 601 C C . GLY A 1 78 ? -15.584 -23.479 -13.147 1.00 98.19 78 GLY A C 1
ATOM 602 O O . GLY A 1 78 ? -15.191 -24.584 -13.503 1.00 98.19 78 GLY A O 1
ATOM 603 N N . THR A 1 79 ? -15.483 -22.409 -13.924 1.00 97.69 79 THR A N 1
ATOM 604 C CA . THR A 1 79 ? -14.909 -22.415 -15.285 1.00 97.69 79 THR A CA 1
ATOM 605 C C . THR A 1 79 ? -13.394 -22.582 -15.310 1.00 97.69 79 THR A C 1
ATOM 607 O O . THR A 1 79 ? -12.822 -23.027 -16.304 1.00 97.69 79 THR A O 1
ATOM 610 N N . SER A 1 80 ? -12.731 -22.215 -14.217 1.00 97.25 80 SER A N 1
ATOM 611 C CA . SER A 1 80 ? -11.279 -22.215 -14.069 1.00 97.25 80 SER A CA 1
ATOM 612 C C . SER A 1 80 ? -10.880 -22.502 -12.621 1.00 97.25 80 SER A C 1
ATOM 614 O O . SER A 1 80 ? -11.710 -22.459 -11.708 1.00 97.25 80 SER A O 1
ATOM 616 N N . THR A 1 81 ? -9.588 -22.761 -12.395 1.00 98.31 81 THR A N 1
ATOM 617 C CA . THR A 1 81 ? -9.010 -22.891 -11.047 1.00 98.31 81 THR A CA 1
ATOM 618 C C . THR A 1 81 ? -9.379 -21.687 -10.186 1.00 98.31 81 THR A C 1
ATOM 620 O O . THR A 1 81 ? -9.803 -21.860 -9.048 1.00 98.31 81 THR A O 1
ATOM 623 N N . LEU A 1 82 ? -9.268 -20.486 -10.758 1.00 98.38 82 LEU A N 1
ATOM 624 C CA . LEU A 1 82 ? -9.477 -19.208 -10.080 1.00 98.38 82 LEU A CA 1
ATOM 625 C C . LEU A 1 82 ? -10.951 -18.968 -9.747 1.00 98.38 82 LEU A C 1
ATOM 627 O O . LEU A 1 82 ? -11.268 -18.518 -8.649 1.00 98.38 82 LEU A O 1
ATOM 631 N N . ALA A 1 83 ? -11.865 -19.327 -10.653 1.00 98.62 83 ALA A N 1
ATOM 632 C CA . ALA A 1 83 ? -13.297 -19.269 -10.374 1.00 98.62 83 ALA A CA 1
ATOM 633 C C . ALA A 1 83 ? -13.687 -20.232 -9.239 1.00 98.62 83 ALA A C 1
ATOM 635 O O . ALA A 1 83 ? -14.446 -19.869 -8.341 1.00 98.62 83 ALA A O 1
ATOM 636 N N . MET A 1 84 ? -13.110 -21.437 -9.221 1.00 98.81 84 MET A N 1
ATOM 637 C CA . MET A 1 84 ? -13.337 -22.412 -8.154 1.00 98.81 84 MET A CA 1
ATOM 638 C C . MET A 1 84 ? -12.762 -21.965 -6.804 1.00 98.81 84 MET A C 1
ATOM 640 O O . MET A 1 84 ? -13.436 -22.079 -5.780 1.00 98.81 84 MET A O 1
ATOM 644 N N . THR A 1 85 ? -11.540 -21.430 -6.761 1.00 98.62 85 THR A N 1
ATOM 645 C CA . THR A 1 85 ? -10.965 -20.911 -5.509 1.00 98.62 85 THR A CA 1
ATOM 646 C C . THR A 1 85 ? -11.722 -19.690 -5.005 1.00 98.62 85 THR A C 1
ATOM 648 O O . THR A 1 85 ? -11.970 -19.601 -3.803 1.00 98.62 85 THR A O 1
ATOM 651 N N . ARG A 1 86 ? -12.180 -18.810 -5.904 1.00 98.69 86 ARG A N 1
ATOM 652 C CA . ARG A 1 86 ? -13.060 -17.693 -5.552 1.00 98.69 86 ARG A CA 1
ATOM 653 C C . ARG A 1 86 ? -14.395 -18.165 -4.982 1.00 98.69 86 ARG A C 1
ATOM 655 O O . ARG A 1 86 ? -14.804 -17.668 -3.939 1.00 98.69 86 ARG A O 1
ATOM 662 N N . GLY A 1 87 ? -15.052 -19.140 -5.609 1.00 98.69 87 GLY A N 1
ATOM 663 C CA . GLY A 1 87 ? -16.304 -19.698 -5.095 1.00 98.69 87 GLY A CA 1
ATOM 664 C C . GLY A 1 87 ? -16.135 -20.338 -3.717 1.00 98.69 87 GLY A C 1
ATOM 665 O O . GLY A 1 87 ? -16.928 -20.093 -2.808 1.00 98.69 87 GLY A O 1
ATOM 666 N N . ALA A 1 88 ? -15.051 -21.092 -3.516 1.00 98.62 88 ALA A N 1
ATOM 667 C CA . ALA A 1 88 ? -14.720 -21.635 -2.205 1.00 98.62 88 ALA A CA 1
ATOM 668 C C . ALA A 1 88 ? -14.490 -20.529 -1.161 1.00 98.62 88 ALA A C 1
ATOM 670 O O . ALA A 1 88 ? -14.972 -20.650 -0.033 1.00 98.62 88 ALA A O 1
ATOM 671 N N . TYR A 1 89 ? -13.791 -19.450 -1.527 1.00 98.31 89 TYR A N 1
ATOM 672 C CA . TYR A 1 89 ? -13.559 -18.311 -0.640 1.00 98.31 89 TYR A CA 1
ATOM 673 C C . TYR A 1 89 ? -14.854 -17.573 -0.292 1.00 98.31 89 TYR A C 1
ATOM 675 O O . TYR A 1 89 ? -15.097 -17.292 0.879 1.00 98.31 89 TYR A O 1
ATOM 683 N N . GLU A 1 90 ? -15.727 -17.339 -1.273 1.00 98.38 90 GLU A N 1
ATOM 684 C CA . GLU A 1 90 ? -17.044 -16.730 -1.069 1.00 98.38 90 GLU A CA 1
ATOM 685 C C . GLU A 1 90 ? -17.884 -17.535 -0.070 1.00 98.38 90 GLU A C 1
ATOM 687 O O . GLU A 1 90 ? -18.475 -16.979 0.856 1.00 98.38 90 GLU A O 1
ATOM 692 N N . TYR A 1 91 ? -17.873 -18.863 -0.191 1.00 98.50 91 TYR A N 1
ATOM 693 C CA . TYR A 1 91 ? -18.526 -19.747 0.769 1.00 98.50 91 TYR A CA 1
ATOM 694 C C . TYR A 1 91 ? -17.898 -19.671 2.167 1.00 98.50 91 TYR A C 1
ATOM 696 O O . TYR A 1 91 ? -18.619 -19.595 3.165 1.00 98.50 91 TYR A O 1
ATOM 704 N N . LEU A 1 92 ? -16.566 -19.674 2.265 1.00 97.00 92 LEU A N 1
ATOM 705 C CA . LEU A 1 92 ? -15.870 -19.551 3.546 1.00 97.00 92 LEU A CA 1
ATOM 706 C C . LEU A 1 92 ? -16.198 -18.216 4.233 1.00 97.00 92 LEU A C 1
ATOM 708 O O . LEU A 1 92 ? -16.537 -18.219 5.417 1.00 97.00 92 LEU A O 1
ATOM 712 N N . ARG A 1 93 ? -16.191 -17.097 3.504 1.00 95.81 93 ARG A N 1
ATOM 713 C CA . ARG A 1 93 ? -16.588 -15.793 4.049 1.00 95.81 93 ARG A CA 1
ATOM 714 C C . ARG A 1 93 ? -18.045 -15.811 4.501 1.00 95.81 93 ARG A C 1
ATOM 716 O O . ARG A 1 93 ? -18.325 -15.587 5.676 1.00 95.81 93 ARG A O 1
ATOM 723 N N . THR A 1 94 ? -18.966 -16.162 3.612 1.00 95.00 94 THR A N 1
ATOM 724 C CA . THR A 1 94 ? -20.408 -16.013 3.848 1.00 95.00 94 THR A CA 1
ATOM 725 C C . THR A 1 94 ? -20.972 -17.019 4.853 1.00 95.00 94 THR A C 1
ATOM 727 O O . THR A 1 94 ? -21.747 -16.638 5.728 1.00 95.00 94 THR A O 1
ATOM 730 N N . ALA A 1 95 ? -20.588 -18.297 4.771 1.00 95.88 95 ALA A N 1
ATOM 731 C CA . ALA A 1 95 ? -21.112 -19.337 5.661 1.00 95.88 95 ALA A CA 1
ATOM 732 C C . ALA A 1 95 ? -20.283 -19.508 6.938 1.00 95.88 95 ALA A C 1
ATOM 734 O O . ALA A 1 95 ? -20.836 -19.796 8.000 1.00 95.88 95 ALA A O 1
ATOM 735 N N . CYS A 1 96 ? -18.955 -19.376 6.845 1.00 95.06 96 CYS A N 1
ATOM 736 C CA . CYS A 1 96 ? -18.052 -19.698 7.953 1.00 95.06 96 CYS A CA 1
ATOM 737 C C . CYS A 1 96 ? -17.554 -18.465 8.723 1.00 95.06 96 CYS A C 1
ATOM 739 O O . CYS A 1 96 ? -16.952 -18.651 9.777 1.00 95.06 96 CYS A O 1
ATOM 741 N N . ASN A 1 97 ? -17.830 -17.242 8.250 1.00 92.94 97 ASN A N 1
ATOM 742 C CA . ASN A 1 97 ? -17.390 -15.977 8.856 1.00 92.94 97 ASN A CA 1
ATOM 743 C C . ASN A 1 97 ? -15.867 -15.921 9.072 1.00 92.94 97 ASN A C 1
ATOM 745 O O . ASN A 1 97 ? -15.391 -15.627 10.168 1.00 92.94 97 ASN A O 1
ATOM 749 N N . VAL A 1 98 ? -15.105 -16.253 8.029 1.00 91.56 98 VAL A N 1
ATOM 750 C CA . VAL A 1 98 ? -13.635 -16.215 8.031 1.00 91.56 98 VAL A CA 1
ATOM 751 C C . VAL A 1 98 ? -13.120 -15.478 6.802 1.00 91.56 98 VAL A C 1
ATOM 753 O O . VAL A 1 98 ? -13.706 -15.596 5.734 1.00 91.56 98 VAL A O 1
ATOM 756 N N . GLN A 1 99 ? -11.999 -14.772 6.939 1.00 93.12 99 GLN A N 1
ATOM 757 C CA . GLN A 1 99 ? -11.316 -14.076 5.844 1.00 93.12 99 GLN A CA 1
ATOM 758 C C . GLN A 1 99 ? -9.861 -14.537 5.729 1.00 93.12 99 GLN A C 1
ATOM 760 O O . GLN A 1 99 ? -9.265 -14.947 6.730 1.00 93.12 99 GLN A O 1
ATOM 765 N N . TYR A 1 100 ? -9.308 -14.468 4.516 1.00 94.94 100 TYR A N 1
ATOM 766 C CA . TYR A 1 100 ? -7.900 -14.724 4.219 1.00 94.94 100 TYR A CA 1
ATOM 767 C C . TYR A 1 100 ? -7.265 -13.443 3.684 1.00 94.94 100 TYR A C 1
ATOM 769 O O . TYR A 1 100 ? -7.213 -13.213 2.480 1.00 94.94 100 TYR A O 1
ATOM 777 N N . THR A 1 101 ? -6.805 -12.604 4.603 1.00 95.19 101 THR A N 1
ATOM 778 C CA . THR A 1 101 ? -6.162 -11.317 4.308 1.00 95.19 101 THR A CA 1
ATOM 779 C C . THR A 1 101 ? -4.678 -11.348 4.679 1.00 95.19 101 THR A C 1
ATOM 781 O O . THR A 1 101 ? -4.196 -12.336 5.241 1.00 95.19 101 THR A O 1
ATOM 784 N N . TRP A 1 102 ? -3.931 -10.273 4.414 1.00 94.94 102 TRP A N 1
ATOM 785 C CA . TRP A 1 102 ? -2.508 -10.195 4.761 1.00 94.94 102 TRP A CA 1
ATOM 786 C C . TRP A 1 102 ? -2.231 -10.336 6.266 1.00 94.94 102 TRP A C 1
ATOM 788 O O . TRP A 1 102 ? -1.224 -10.940 6.619 1.00 94.94 102 TRP A O 1
ATOM 798 N N . SER A 1 103 ? -3.156 -9.926 7.130 1.00 91.25 103 SER A N 1
ATOM 799 C CA . SER A 1 103 ? -3.140 -10.094 8.591 1.00 91.25 103 SER A CA 1
ATOM 800 C C . SER A 1 103 ? -3.655 -11.463 9.071 1.00 91.25 103 SER A C 1
ATOM 802 O O . SER A 1 103 ? -3.874 -11.676 10.266 1.00 91.25 103 SER A O 1
ATOM 804 N N . THR A 1 104 ? -3.879 -12.416 8.156 1.00 86.69 104 THR A N 1
ATOM 805 C CA . THR A 1 104 ? -4.316 -13.783 8.478 1.00 86.69 104 THR A CA 1
ATOM 806 C C . THR A 1 104 ? -3.216 -14.811 8.218 1.00 86.69 104 THR A C 1
ATOM 808 O O . THR A 1 104 ? -2.846 -15.058 7.072 1.00 86.69 104 THR A O 1
ATOM 811 N N . ASP A 1 105 ? -2.771 -15.514 9.259 1.00 73.75 105 ASP A N 1
ATOM 812 C CA . ASP A 1 105 ? -1.816 -16.620 9.096 1.00 73.75 105 ASP A CA 1
ATOM 813 C C . ASP A 1 105 ? -2.476 -17.863 8.476 1.00 73.75 105 ASP A C 1
ATOM 815 O O . ASP A 1 105 ? -2.009 -18.407 7.475 1.00 73.75 105 ASP A O 1
ATOM 819 N N . LYS A 1 106 ? -3.588 -18.322 9.069 1.00 77.75 106 LYS A N 1
ATOM 820 C CA . LYS A 1 106 ? -4.391 -19.467 8.609 1.00 77.75 106 LYS A CA 1
ATOM 821 C C . LYS A 1 106 ? -5.866 -19.257 8.918 1.00 77.75 106 LYS A C 1
ATOM 823 O O . LYS A 1 106 ? -6.220 -18.655 9.932 1.00 77.75 106 LYS A O 1
ATOM 828 N N . ILE A 1 107 ? -6.734 -19.834 8.092 1.00 84.56 107 ILE A N 1
ATOM 829 C CA . ILE A 1 107 ? -8.163 -19.917 8.393 1.00 84.56 107 ILE A CA 1
ATOM 830 C C . ILE A 1 107 ? -8.433 -21.180 9.216 1.00 84.56 107 ILE A C 1
ATOM 832 O O . ILE A 1 107 ? -8.023 -22.280 8.849 1.00 84.56 107 ILE A O 1
ATOM 836 N N . THR A 1 108 ? -9.195 -21.029 10.301 1.00 86.69 108 THR A N 1
ATOM 837 C CA . THR A 1 108 ? -9.749 -22.157 11.063 1.00 86.69 108 THR A CA 1
ATOM 838 C C . THR A 1 108 ? -11.255 -22.237 10.802 1.00 86.69 108 THR A C 1
ATOM 840 O O . THR A 1 108 ? -12.013 -21.515 11.448 1.00 86.69 108 THR A O 1
ATOM 843 N N . PRO A 1 109 ? -11.713 -23.057 9.837 1.00 88.00 109 PRO A N 1
ATOM 844 C CA . PRO A 1 109 ? -13.139 -23.195 9.558 1.00 88.00 109 PRO A CA 1
ATOM 845 C C . PRO A 1 109 ? -13.854 -23.975 10.681 1.00 88.00 109 PRO A C 1
ATOM 847 O O . PRO A 1 109 ? -13.199 -24.693 11.448 1.00 88.00 109 PRO A O 1
ATOM 850 N N . PRO A 1 110 ? -15.197 -23.895 10.773 1.00 91.00 110 PRO A N 1
ATOM 851 C CA . PRO A 1 110 ? -15.968 -24.649 11.757 1.00 91.00 110 PRO A CA 1
ATOM 852 C C . PRO A 1 110 ? -15.778 -26.165 11.603 1.00 91.00 110 PRO A C 1
ATOM 854 O O . PRO A 1 110 ? -15.412 -26.682 10.545 1.00 91.00 110 PRO A O 1
ATOM 857 N N . ALA A 1 111 ? -16.065 -26.912 12.674 1.00 90.25 111 ALA A N 1
ATOM 858 C CA . ALA A 1 111 ? -15.906 -28.365 12.679 1.00 90.25 111 ALA A CA 1
ATOM 859 C C . ALA A 1 111 ? -16.736 -29.053 11.579 1.00 90.25 111 ALA A C 1
ATOM 861 O O . ALA A 1 111 ? -16.218 -29.967 10.926 1.00 90.25 111 ALA A O 1
ATOM 862 N N . LYS A 1 112 ? -17.972 -28.572 11.375 1.00 94.38 112 LYS A N 1
ATOM 863 C CA . LYS A 1 112 ? -18.898 -28.941 10.299 1.00 94.38 112 LYS A CA 1
ATOM 864 C C . LYS A 1 112 ? -19.192 -27.705 9.446 1.00 94.38 112 LYS A C 1
ATOM 866 O O . LYS A 1 112 ? -19.524 -26.651 9.983 1.00 94.38 112 LYS A O 1
ATOM 871 N N . PHE A 1 113 ? -19.089 -27.861 8.132 1.00 97.19 113 PHE A N 1
ATOM 872 C CA . PHE A 1 113 ? -19.399 -26.825 7.149 1.00 97.19 113 PHE A CA 1
ATOM 873 C C . PHE A 1 113 ? -20.920 -26.553 7.097 1.00 97.19 113 PHE A C 1
ATOM 875 O O . PHE A 1 113 ? -21.678 -27.519 6.953 1.00 97.19 113 PHE A O 1
ATOM 882 N N . PRO A 1 114 ? -21.379 -25.295 7.270 1.00 97.62 114 PRO A N 1
ATOM 883 C CA . PRO A 1 114 ? -22.803 -24.958 7.245 1.00 97.62 114 PRO A CA 1
ATOM 884 C C . PRO A 1 114 ? -23.452 -25.181 5.877 1.00 97.62 114 PRO A C 1
ATOM 886 O O . PRO A 1 114 ? -22.814 -25.036 4.839 1.00 97.62 114 PRO A O 1
ATOM 889 N N . ASN A 1 115 ? -24.748 -25.486 5.869 1.00 98.31 115 ASN A N 1
ATOM 890 C CA . ASN A 1 115 ? -25.487 -25.594 4.615 1.00 98.31 115 ASN A CA 1
ATOM 891 C C . ASN A 1 115 ? -25.661 -24.198 4.000 1.00 98.31 115 ASN A C 1
ATOM 893 O O . ASN A 1 115 ? -26.156 -23.286 4.662 1.00 98.31 115 ASN A O 1
ATOM 897 N N . LEU A 1 116 ? -25.282 -24.045 2.735 1.00 98.19 116 LEU A N 1
ATOM 898 C CA . LEU A 1 116 ? -25.461 -22.820 1.958 1.00 98.19 116 LEU A CA 1
ATOM 899 C C . LEU A 1 116 ? -25.434 -23.173 0.472 1.00 98.19 116 LEU A C 1
ATOM 901 O O . LEU A 1 116 ? -24.651 -24.016 0.044 1.00 98.19 116 LEU A O 1
ATOM 905 N N . THR A 1 117 ? -26.262 -22.510 -0.328 1.00 98.31 117 THR A N 1
ATOM 906 C CA . THR A 1 117 ? -26.138 -22.535 -1.788 1.00 98.31 117 THR A CA 1
ATOM 907 C C . THR A 1 117 ? -25.843 -21.126 -2.266 1.00 98.31 117 THR A C 1
ATOM 909 O O . THR A 1 117 ? -26.609 -20.209 -1.974 1.00 98.31 117 THR A O 1
ATOM 912 N N . ILE A 1 118 ? -24.734 -20.958 -2.983 1.00 98.31 118 ILE A N 1
ATOM 913 C CA . ILE A 1 118 ? -24.407 -19.716 -3.681 1.00 98.31 118 ILE A CA 1
ATOM 914 C C . ILE A 1 118 ? -24.763 -19.946 -5.149 1.00 98.31 118 ILE A C 1
ATOM 916 O O . ILE A 1 118 ? -24.186 -20.849 -5.767 1.00 98.31 118 ILE A O 1
ATOM 920 N N . PRO A 1 119 ? -25.725 -19.186 -5.703 1.00 97.38 119 PRO A N 1
ATOM 921 C CA . PRO A 1 119 ? -26.124 -19.345 -7.092 1.00 97.38 119 PRO A CA 1
ATOM 922 C C . PRO A 1 119 ? -24.970 -18.994 -8.032 1.00 97.38 119 PRO A C 1
ATOM 924 O O . PRO A 1 119 ? -23.987 -18.357 -7.639 1.00 97.38 119 PRO A O 1
ATOM 927 N N . ARG A 1 120 ? -25.121 -19.384 -9.299 1.00 96.69 120 ARG A N 1
ATOM 928 C CA . ARG A 1 120 ? -24.149 -19.075 -10.344 1.00 96.69 120 ARG A CA 1
ATOM 929 C C . ARG A 1 120 ? -23.823 -17.581 -10.382 1.00 96.69 120 ARG A C 1
ATOM 931 O O . ARG A 1 120 ? -24.694 -16.750 -10.632 1.00 96.69 120 ARG A O 1
ATOM 938 N N . THR A 1 121 ? -22.556 -17.275 -10.134 1.00 97.31 121 THR A N 1
ATOM 939 C CA . THR A 1 121 ? -21.985 -15.930 -10.072 1.00 97.31 121 THR A CA 1
ATOM 940 C C . THR A 1 121 ? -20.990 -15.780 -11.214 1.00 97.31 121 THR A C 1
ATOM 942 O O . THR A 1 121 ? -20.160 -16.662 -11.424 1.00 97.31 121 THR A O 1
ATOM 945 N N . VAL A 1 122 ? -21.086 -14.681 -11.964 1.00 97.50 122 VAL A N 1
ATOM 946 C CA . VAL A 1 122 ? -20.317 -14.440 -13.195 1.00 97.50 122 VAL A CA 1
ATOM 947 C C . VAL A 1 122 ? -19.548 -13.136 -13.043 1.00 97.50 122 VAL A C 1
ATOM 949 O O . VAL A 1 122 ? -20.159 -12.105 -12.760 1.00 97.50 122 VAL A O 1
ATOM 952 N N . SER A 1 123 ? -18.233 -13.152 -13.266 1.00 97.94 123 SER A N 1
ATOM 953 C CA . SER A 1 123 ? -17.484 -11.897 -13.384 1.00 97.94 123 SER A CA 1
ATOM 954 C C . SER A 1 123 ? -17.841 -11.215 -14.709 1.00 97.94 123 SER A C 1
ATOM 956 O O . SER A 1 123 ? -17.795 -11.869 -15.754 1.00 97.94 123 SER A O 1
ATOM 958 N N . PRO A 1 124 ? -18.169 -9.909 -14.724 1.00 97.50 124 PRO A N 1
ATOM 959 C CA . PRO A 1 124 ? -18.385 -9.189 -15.978 1.00 97.50 124 PRO A CA 1
ATOM 960 C C . PRO A 1 124 ? -17.073 -8.890 -16.725 1.00 97.50 124 PRO A C 1
ATOM 962 O O . PRO A 1 124 ? -17.114 -8.327 -17.818 1.00 97.50 124 PRO A O 1
ATOM 965 N N . TYR A 1 125 ? -15.923 -9.256 -16.152 1.00 97.88 125 TYR A N 1
ATOM 966 C CA . TYR A 1 125 ? -14.595 -8.955 -16.667 1.00 97.88 125 TYR A CA 1
ATOM 967 C C . TYR A 1 125 ? -13.873 -10.235 -17.089 1.00 97.88 125 TYR A C 1
ATOM 969 O O . TYR A 1 125 ? -13.863 -11.236 -16.374 1.00 97.88 125 TYR A O 1
ATOM 977 N N . LYS A 1 126 ? -13.212 -10.195 -18.249 1.00 97.31 126 LYS A N 1
ATOM 978 C CA . LYS A 1 126 ? -12.362 -11.301 -18.709 1.00 97.31 126 LYS A CA 1
ATOM 979 C C . LYS A 1 126 ? -11.037 -11.329 -17.945 1.00 97.31 126 LYS A C 1
ATOM 981 O O . LYS A 1 126 ? -10.496 -12.399 -17.665 1.00 97.31 126 LYS A O 1
ATOM 986 N N . LEU A 1 127 ? -10.510 -10.147 -17.633 1.00 98.38 127 LEU A N 1
ATOM 987 C CA . LEU A 1 127 ? -9.213 -9.956 -16.992 1.00 98.38 127 LEU A CA 1
ATOM 988 C C . LEU A 1 127 ? -9.400 -9.269 -15.636 1.00 98.38 127 LEU A C 1
ATOM 990 O O . LEU A 1 127 ? -10.142 -8.296 -15.524 1.00 98.38 127 LEU A O 1
ATOM 994 N N . ARG A 1 128 ? -8.733 -9.795 -14.613 1.00 98.69 128 ARG A N 1
ATOM 995 C CA . ARG A 1 128 ? -8.579 -9.195 -13.288 1.00 98.69 128 ARG A CA 1
ATOM 996 C C . ARG A 1 128 ? -7.094 -9.005 -13.055 1.00 98.69 128 ARG A C 1
ATOM 998 O O . ARG A 1 128 ? -6.391 -9.972 -12.744 1.00 98.69 128 ARG A O 1
ATOM 1005 N N . GLU A 1 129 ? -6.645 -7.792 -13.341 1.00 98.62 129 GLU A N 1
ATOM 1006 C CA . GLU A 1 129 ? -5.253 -7.384 -13.209 1.00 98.62 129 GLU A CA 1
ATOM 1007 C C . GLU A 1 129 ? -4.914 -7.108 -11.745 1.00 98.62 129 GLU A C 1
ATOM 1009 O O . GLU A 1 129 ? -5.779 -6.737 -10.946 1.00 98.62 129 GLU A O 1
ATOM 1014 N N . TYR A 1 130 ? -3.655 -7.365 -11.392 1.00 98.69 130 TYR A N 1
ATOM 1015 C CA . TYR A 1 130 ? -3.132 -7.045 -10.076 1.00 98.69 130 TYR A CA 1
ATOM 1016 C C . TYR A 1 130 ? -1.663 -6.626 -10.139 1.00 98.69 130 TYR A C 1
ATOM 1018 O O . TYR A 1 130 ? -0.869 -7.270 -10.833 1.00 98.69 130 TYR A O 1
ATOM 1026 N N . TYR A 1 131 ? -1.345 -5.631 -9.305 1.00 97.12 131 TYR A N 1
ATOM 1027 C CA . TYR A 1 131 ? -0.073 -4.933 -9.089 1.00 97.12 131 TYR A CA 1
ATOM 1028 C C . TYR A 1 131 ? 0.250 -3.757 -10.003 1.00 97.12 131 TYR A C 1
ATOM 1030 O O . TYR A 1 131 ? 0.271 -3.846 -11.221 1.00 97.12 131 TYR A O 1
ATOM 1038 N N . ASN A 1 132 ? 0.708 -2.679 -9.363 1.00 97.62 132 ASN A N 1
ATOM 1039 C CA . ASN A 1 132 ? 1.566 -1.696 -10.007 1.00 97.62 132 ASN A CA 1
ATOM 1040 C C . ASN A 1 132 ? 3.007 -2.228 -10.094 1.00 97.62 132 ASN A C 1
ATOM 1042 O O . ASN A 1 132 ? 3.457 -2.966 -9.214 1.00 97.62 132 ASN A O 1
ATOM 1046 N N . VAL A 1 133 ? 3.789 -1.772 -11.074 1.00 97.25 133 VAL A N 1
ATOM 1047 C CA . VAL A 1 133 ? 5.240 -2.024 -11.101 1.00 97.25 133 VAL A CA 1
ATOM 1048 C C . VAL A 1 133 ? 5.944 -1.516 -9.838 1.00 97.25 133 VAL A C 1
ATOM 1050 O O . VAL A 1 133 ? 6.905 -2.140 -9.389 1.00 97.25 133 VAL A O 1
ATOM 1053 N N . CYS A 1 134 ? 5.436 -0.451 -9.208 1.00 98.19 134 CYS A N 1
ATOM 1054 C CA . CYS A 1 134 ? 5.964 0.096 -7.956 1.00 98.19 134 CYS A CA 1
ATOM 1055 C C . CYS A 1 134 ? 5.905 -0.895 -6.776 1.00 98.19 134 CYS A C 1
ATOM 1057 O O . CYS A 1 134 ? 6.764 -0.826 -5.893 1.00 98.19 134 CYS A O 1
ATOM 1059 N N . ALA A 1 135 ? 4.991 -1.878 -6.788 1.00 98.12 135 ALA A N 1
ATOM 1060 C CA . ALA A 1 135 ? 4.904 -2.911 -5.745 1.00 98.12 135 ALA A CA 1
ATOM 1061 C C . ALA A 1 135 ? 6.193 -3.742 -5.631 1.00 98.12 135 ALA A C 1
ATOM 1063 O O . ALA A 1 135 ? 6.547 -4.211 -4.546 1.00 98.12 135 ALA A O 1
ATOM 1064 N N . TYR A 1 136 ? 6.949 -3.843 -6.729 1.00 98.12 136 TYR A N 1
ATOM 1065 C CA . TYR A 1 136 ? 8.253 -4.505 -6.771 1.00 98.12 136 TYR A CA 1
ATOM 1066 C C . TYR A 1 136 ? 9.378 -3.719 -6.106 1.00 98.12 136 TYR A C 1
ATOM 1068 O O . TYR A 1 136 ? 10.459 -4.272 -5.931 1.00 98.12 136 TYR A O 1
ATOM 1076 N N . GLY A 1 137 ? 9.137 -2.457 -5.757 1.00 97.75 137 GLY A N 1
ATOM 1077 C CA . GLY A 1 137 ? 9.975 -1.677 -4.859 1.00 97.75 137 GLY A CA 1
ATOM 1078 C C . GLY A 1 137 ? 9.386 -1.724 -3.457 1.00 97.75 137 GLY A C 1
ATOM 1079 O O . GLY A 1 137 ? 10.011 -2.246 -2.540 1.00 97.75 137 GLY A O 1
ATOM 1080 N N . TYR A 1 138 ? 8.162 -1.228 -3.282 1.00 98.19 138 TYR A N 1
ATOM 1081 C CA . TYR A 1 138 ? 7.616 -0.920 -1.956 1.00 98.19 138 TYR A CA 1
ATOM 1082 C C . TYR A 1 138 ? 7.059 -2.104 -1.164 1.00 98.19 138 TYR A C 1
ATOM 1084 O O . TYR A 1 138 ? 6.651 -1.924 -0.016 1.00 98.19 138 TYR A O 1
ATOM 1092 N N . SER A 1 139 ? 6.975 -3.304 -1.742 1.00 97.62 139 SER A N 1
ATOM 1093 C CA . SER A 1 139 ? 6.409 -4.460 -1.037 1.00 97.62 139 SER A CA 1
ATOM 1094 C C . SER A 1 139 ? 7.181 -5.748 -1.285 1.00 97.62 139 SER A C 1
ATOM 1096 O O . SER A 1 139 ? 7.642 -6.371 -0.332 1.00 97.62 139 SER A O 1
ATOM 1098 N N . THR A 1 140 ? 7.367 -6.151 -2.543 1.00 97.94 140 THR A N 1
ATOM 1099 C CA . THR A 1 140 ? 7.814 -7.519 -2.851 1.00 97.94 140 THR A CA 1
ATOM 1100 C C . THR A 1 140 ? 9.327 -7.668 -3.019 1.00 97.94 140 THR A C 1
ATOM 1102 O O . THR A 1 140 ? 9.800 -8.786 -3.215 1.00 97.94 140 THR A O 1
ATOM 1105 N N . VAL A 1 141 ? 10.100 -6.573 -2.986 1.00 97.94 141 VAL A N 1
ATOM 1106 C CA . VAL A 1 141 ? 11.537 -6.558 -3.343 1.00 97.94 141 VAL A CA 1
ATOM 1107 C C . VAL A 1 141 ? 12.372 -7.560 -2.539 1.00 97.94 141 VAL A C 1
ATOM 1109 O O . VAL A 1 141 ? 13.267 -8.201 -3.084 1.00 97.94 141 VAL A O 1
ATOM 1112 N N . TYR A 1 142 ? 12.050 -7.750 -1.257 1.00 97.88 142 TYR A N 1
ATOM 1113 C CA . TYR A 1 142 ? 12.792 -8.651 -0.372 1.00 97.88 142 TYR A CA 1
ATOM 1114 C C . TYR A 1 142 ? 12.058 -9.959 -0.053 1.00 97.88 142 TYR A C 1
ATOM 1116 O O . TYR A 1 142 ? 12.534 -10.735 0.778 1.00 97.88 142 TYR A O 1
ATOM 1124 N N . TRP A 1 143 ? 10.938 -10.241 -0.717 1.00 97.88 143 TRP A N 1
ATOM 1125 C CA . TRP A 1 143 ? 10.168 -11.465 -0.499 1.00 97.88 143 TRP A CA 1
ATOM 1126 C C . TRP A 1 143 ? 10.932 -12.725 -0.900 1.00 97.88 143 TRP A C 1
ATOM 1128 O O . TRP A 1 143 ? 11.708 -12.738 -1.858 1.00 97.88 143 TRP A O 1
ATOM 1138 N N . LYS A 1 144 ? 10.685 -13.814 -0.175 1.00 96.94 144 LYS A N 1
ATOM 1139 C CA . LYS A 1 144 ? 11.117 -15.163 -0.551 1.00 96.94 144 LYS A CA 1
ATOM 1140 C C . LYS A 1 144 ? 9.959 -15.929 -1.189 1.00 96.94 144 LYS A C 1
ATOM 1142 O O . LYS A 1 144 ? 8.880 -15.390 -1.437 1.00 96.94 144 LYS A O 1
ATOM 1147 N N . TRP A 1 145 ? 10.204 -17.194 -1.522 1.00 98.06 145 TRP A N 1
ATOM 1148 C CA . TRP A 1 145 ? 9.204 -18.026 -2.184 1.00 98.06 145 TRP A CA 1
ATOM 1149 C C . TRP A 1 145 ? 7.949 -18.214 -1.328 1.00 98.06 145 TRP A C 1
ATOM 1151 O O . TRP A 1 145 ? 6.846 -18.253 -1.861 1.00 98.06 145 TRP A O 1
ATOM 1161 N N . GLU A 1 146 ? 8.098 -18.305 -0.012 1.00 96.56 146 GLU A N 1
ATOM 1162 C CA . GLU A 1 146 ? 6.990 -18.516 0.915 1.00 96.56 146 GLU A CA 1
ATOM 1163 C C . GLU A 1 146 ? 6.013 -17.332 0.905 1.00 96.56 146 GLU A C 1
ATOM 1165 O O . GLU A 1 146 ? 4.799 -17.543 0.877 1.00 96.56 146 GLU A O 1
ATOM 1170 N N . ASP A 1 147 ? 6.538 -16.104 0.842 1.00 96.81 147 ASP A N 1
ATOM 1171 C CA . ASP A 1 147 ? 5.741 -14.879 0.729 1.00 96.81 147 ASP A CA 1
ATOM 1172 C C . ASP A 1 147 ? 4.974 -14.857 -0.602 1.00 96.81 147 ASP A C 1
ATOM 1174 O O . ASP A 1 147 ? 3.757 -14.674 -0.628 1.00 96.81 147 ASP A O 1
ATOM 1178 N N . TRP A 1 148 ? 5.663 -15.152 -1.711 1.00 98.25 148 TRP A N 1
ATOM 1179 C CA . TRP A 1 148 ? 5.049 -15.226 -3.040 1.00 98.25 148 TRP A CA 1
ATOM 1180 C C . TRP A 1 148 ? 4.021 -16.350 -3.170 1.00 98.25 148 TRP A C 1
ATOM 1182 O O . TRP A 1 148 ? 2.981 -16.158 -3.794 1.00 98.25 148 TRP A O 1
ATOM 1192 N N . GLN A 1 149 ? 4.269 -17.525 -2.589 1.00 98.06 149 GLN A N 1
ATOM 1193 C CA . GLN A 1 149 ? 3.308 -18.626 -2.603 1.00 98.06 149 GLN A CA 1
ATOM 1194 C C . GLN A 1 149 ? 2.027 -18.234 -1.866 1.00 98.06 149 GLN A C 1
ATOM 1196 O O . GLN A 1 149 ? 0.932 -18.507 -2.361 1.00 98.06 149 GLN A O 1
ATOM 1201 N N . ARG A 1 150 ? 2.168 -17.583 -0.708 1.00 97.19 150 ARG A N 1
ATOM 1202 C CA . ARG A 1 150 ? 1.036 -17.067 0.059 1.00 97.19 150 ARG A CA 1
ATOM 1203 C C . ARG A 1 150 ? 0.259 -16.018 -0.729 1.00 97.19 150 ARG A C 1
ATOM 1205 O O . ARG A 1 150 ? -0.967 -16.077 -0.775 1.00 97.19 150 ARG A O 1
ATOM 1212 N N . GLU A 1 151 ? 0.958 -15.098 -1.378 1.00 98.38 151 GLU A N 1
ATOM 1213 C CA . GLU A 1 151 ? 0.318 -14.058 -2.172 1.00 98.38 151 GLU A CA 1
ATOM 1214 C C . GLU A 1 151 ? -0.391 -14.624 -3.410 1.00 98.38 151 GLU A C 1
ATOM 1216 O O . GLU A 1 151 ? -1.510 -14.233 -3.713 1.00 98.38 151 GLU A O 1
ATOM 1221 N N . LEU A 1 152 ? 0.193 -15.607 -4.099 1.00 98.69 152 LEU A N 1
ATOM 1222 C CA . LEU A 1 152 ? -0.452 -16.277 -5.235 1.00 98.69 152 LEU A CA 1
ATOM 1223 C C . LEU A 1 152 ? -1.705 -17.061 -4.811 1.00 98.69 152 LEU A C 1
ATOM 1225 O O . LEU A 1 152 ? -2.663 -17.157 -5.580 1.00 98.69 152 LEU A O 1
ATOM 1229 N N . ASP A 1 153 ? -1.724 -17.600 -3.590 1.00 98.31 153 ASP A N 1
ATOM 1230 C CA . ASP A 1 153 ? -2.930 -18.195 -3.012 1.00 98.31 153 ASP A CA 1
ATOM 1231 C C . ASP A 1 153 ? -3.978 -17.128 -2.671 1.00 98.31 153 ASP A C 1
ATOM 1233 O O . ASP A 1 153 ? -5.160 -17.336 -2.954 1.00 98.31 153 ASP A O 1
ATOM 1237 N N . TRP A 1 154 ? -3.562 -15.973 -2.137 1.00 98.38 154 TRP A N 1
ATOM 1238 C CA . TRP A 1 154 ? -4.442 -14.818 -1.949 1.00 98.38 154 TRP A CA 1
ATOM 1239 C C . TRP A 1 154 ? -5.045 -14.377 -3.290 1.00 98.38 154 TRP A C 1
ATOM 1241 O O . TRP A 1 154 ? -6.266 -14.340 -3.421 1.00 98.38 154 TRP A O 1
ATOM 1251 N N . MET A 1 155 ? -4.229 -14.175 -4.326 1.00 98.81 155 MET A N 1
ATOM 1252 C CA . MET A 1 155 ? -4.676 -13.841 -5.683 1.00 98.81 155 MET A CA 1
ATOM 1253 C C . MET A 1 155 ? -5.700 -14.856 -6.216 1.00 98.81 155 MET A C 1
ATOM 1255 O O . MET A 1 155 ? -6.737 -14.464 -6.754 1.00 98.81 155 MET A O 1
ATOM 1259 N N . ALA A 1 156 ? -5.458 -16.159 -6.024 1.00 98.75 156 ALA A N 1
ATOM 1260 C CA . ALA A 1 156 ? -6.372 -17.210 -6.465 1.00 98.75 156 ALA A CA 1
ATOM 1261 C C . ALA A 1 156 ? -7.729 -17.163 -5.741 1.00 98.75 156 ALA A C 1
ATOM 1263 O O . ALA A 1 156 ? -8.774 -17.268 -6.386 1.00 98.75 156 ALA A O 1
ATOM 1264 N N . LEU A 1 157 ? -7.746 -16.980 -4.418 1.00 98.50 157 LEU A N 1
ATOM 1265 C CA . LEU A 1 157 ? -8.988 -16.842 -3.640 1.00 98.50 157 LEU A CA 1
ATOM 1266 C C . LEU A 1 157 ? -9.791 -15.589 -4.027 1.00 98.50 157 LEU A C 1
ATOM 1268 O O . LEU A 1 157 ? -11.015 -15.578 -3.909 1.00 98.50 157 LEU A O 1
ATOM 1272 N N . HIS A 1 158 ? -9.118 -14.559 -4.534 1.00 98.62 158 HIS A N 1
ATOM 1273 C CA . HIS A 1 158 ? -9.736 -13.309 -4.975 1.00 98.62 158 HIS A CA 1
ATOM 1274 C C . HIS A 1 158 ? -10.061 -13.280 -6.477 1.00 98.62 158 HIS A C 1
ATOM 1276 O O . HIS A 1 158 ? -10.655 -12.322 -6.970 1.00 98.62 158 HIS A O 1
ATOM 1282 N N . GLY A 1 159 ? -9.751 -14.354 -7.210 1.00 98.38 159 GLY A N 1
ATOM 1283 C CA . GLY A 1 159 ? -10.076 -14.485 -8.631 1.00 98.38 159 GLY A CA 1
ATOM 1284 C C . GLY A 1 159 ? -9.193 -13.654 -9.567 1.00 98.38 159 GLY A C 1
ATOM 1285 O O . GLY A 1 159 ? -9.585 -13.418 -10.708 1.00 98.38 159 GLY A O 1
ATOM 1286 N N . ILE A 1 160 ? -8.021 -13.211 -9.109 1.00 98.81 160 ILE A N 1
ATOM 1287 C CA . ILE A 1 160 ? -7.036 -12.505 -9.937 1.00 98.81 160 ILE A CA 1
ATOM 1288 C C . ILE A 1 160 ? -6.470 -13.472 -10.975 1.00 98.81 160 ILE A C 1
ATOM 1290 O O . ILE A 1 160 ? -5.960 -14.535 -10.620 1.00 98.81 160 ILE A O 1
ATOM 1294 N N . ASN A 1 161 ? -6.531 -13.097 -12.255 1.00 98.50 161 ASN A N 1
ATOM 1295 C CA . ASN A 1 161 ? -6.043 -13.934 -13.353 1.00 98.50 161 ASN A CA 1
ATOM 1296 C C . ASN A 1 161 ? -4.966 -13.273 -14.218 1.00 98.50 161 ASN A C 1
ATOM 1298 O O . ASN A 1 161 ? -4.446 -13.949 -15.100 1.00 98.50 161 ASN A O 1
ATOM 1302 N N . MET A 1 162 ? -4.613 -12.007 -13.983 1.00 98.62 162 MET A N 1
ATOM 1303 C CA . MET A 1 162 ? -3.629 -11.286 -14.793 1.00 98.62 162 MET A CA 1
ATOM 1304 C C . MET A 1 162 ? -2.636 -10.471 -13.940 1.00 98.62 162 MET A C 1
ATOM 1306 O O . MET A 1 162 ? -2.611 -9.244 -14.015 1.00 98.62 162 MET A O 1
ATOM 1310 N N . PRO A 1 163 ? -1.832 -11.121 -13.083 1.00 98.38 163 PRO A N 1
ATOM 1311 C CA . PRO A 1 163 ? -0.873 -10.422 -12.234 1.00 98.38 163 PRO A CA 1
ATOM 1312 C C . PRO A 1 163 ? 0.340 -9.906 -13.024 1.00 98.38 163 PRO A C 1
ATOM 1314 O O . PRO A 1 163 ? 0.818 -10.556 -13.958 1.00 98.38 163 PRO A O 1
ATOM 1317 N N . VAL A 1 164 ? 0.898 -8.774 -12.602 1.00 98.50 164 VAL A N 1
ATOM 1318 C CA . VAL A 1 164 ? 2.194 -8.274 -13.085 1.00 98.50 164 VAL A CA 1
ATOM 1319 C C . VAL A 1 164 ? 3.339 -9.080 -12.456 1.00 98.50 164 VAL A C 1
ATOM 1321 O O . VAL A 1 164 ? 3.339 -9.300 -11.247 1.00 98.50 164 VAL A O 1
ATOM 1324 N N . ALA A 1 165 ? 4.321 -9.514 -13.260 1.00 97.88 165 ALA A N 1
ATOM 1325 C CA . ALA A 1 165 ? 5.406 -10.444 -12.909 1.00 97.88 165 ALA A CA 1
ATOM 1326 C C . ALA A 1 165 ? 6.801 -9.904 -13.320 1.00 97.88 165 ALA A C 1
ATOM 1328 O O . ALA A 1 165 ? 7.311 -10.215 -14.398 1.00 97.88 165 ALA A O 1
ATOM 1329 N N . MET A 1 166 ? 7.432 -9.097 -12.455 1.00 96.81 166 MET A N 1
ATOM 1330 C CA . MET A 1 166 ? 8.623 -8.282 -12.782 1.00 96.81 166 MET A CA 1
ATOM 1331 C C . MET A 1 166 ? 9.948 -8.750 -12.165 1.00 96.81 166 MET A C 1
ATOM 1333 O O . MET A 1 166 ? 10.987 -8.146 -12.452 1.00 96.81 166 MET A O 1
ATOM 1337 N N . ALA A 1 167 ? 9.952 -9.774 -11.306 1.00 97.00 167 ALA A N 1
ATOM 1338 C CA . ALA A 1 167 ? 11.181 -10.217 -10.647 1.00 97.00 167 ALA A CA 1
ATOM 1339 C C . ALA A 1 167 ? 12.163 -10.865 -11.645 1.00 97.00 167 ALA A C 1
ATOM 1341 O O . ALA A 1 167 ? 11.772 -11.382 -12.690 1.00 97.00 167 ALA A O 1
ATOM 1342 N N . GLY A 1 168 ? 13.463 -10.821 -11.338 1.00 97.06 168 GLY A N 1
ATOM 1343 C CA . GLY A 1 168 ? 14.495 -11.548 -12.088 1.00 97.06 168 GLY A CA 1
ATOM 1344 C C . GLY A 1 168 ? 14.803 -11.036 -13.500 1.00 97.06 168 GLY A C 1
ATOM 1345 O O . GLY A 1 168 ? 15.568 -11.676 -14.225 1.00 97.06 168 GLY A O 1
ATOM 1346 N N . GLN A 1 169 ? 14.236 -9.907 -13.933 1.00 97.75 169 GLN A N 1
ATOM 1347 C CA . GLN A 1 169 ? 14.463 -9.392 -15.288 1.00 97.75 169 GLN A CA 1
ATOM 1348 C C . GLN A 1 169 ? 15.883 -8.847 -15.500 1.00 97.75 169 GLN A C 1
ATOM 1350 O O . GLN A 1 169 ? 16.394 -8.884 -16.618 1.00 97.75 169 GLN A O 1
ATOM 1355 N N . GLU A 1 170 ? 16.567 -8.422 -14.433 1.00 98.19 170 GLU A N 1
ATOM 1356 C CA . GLU A 1 170 ? 17.957 -7.955 -14.501 1.00 98.19 170 GLU A CA 1
ATOM 1357 C C . GLU A 1 170 ? 18.912 -9.062 -14.972 1.00 98.19 170 GLU A C 1
ATOM 1359 O O . GLU A 1 170 ? 19.871 -8.775 -15.688 1.00 98.19 170 GLU A O 1
ATOM 1364 N N . ALA A 1 171 ? 18.624 -10.334 -14.664 1.00 98.38 171 ALA A N 1
ATOM 1365 C CA . ALA A 1 171 ? 19.406 -11.470 -15.162 1.00 98.38 171 ALA A CA 1
ATOM 1366 C C . ALA A 1 171 ? 19.282 -11.622 -16.688 1.00 98.38 171 ALA A C 1
ATOM 1368 O O . ALA A 1 171 ? 20.260 -11.923 -17.379 1.00 98.38 171 ALA A O 1
ATOM 1369 N N . ILE A 1 172 ? 18.088 -11.359 -17.226 1.00 98.56 172 ILE A N 1
ATOM 1370 C CA . ILE A 1 172 ? 17.835 -11.373 -18.669 1.00 98.56 172 ILE A CA 1
ATOM 1371 C C . ILE A 1 172 ? 18.553 -10.195 -19.328 1.00 98.56 172 ILE A C 1
ATOM 1373 O O . ILE A 1 172 ? 19.291 -10.396 -20.295 1.00 98.56 172 ILE A O 1
ATOM 1377 N N . TRP A 1 173 ? 18.440 -8.989 -18.760 1.00 98.19 173 TRP A N 1
ATOM 1378 C CA . TRP A 1 173 ? 19.171 -7.815 -19.241 1.00 98.19 173 TRP A CA 1
ATOM 1379 C C . TRP A 1 173 ? 20.682 -8.020 -19.229 1.00 98.19 173 TRP A C 1
ATOM 1381 O O . TRP A 1 173 ? 21.349 -7.714 -20.216 1.00 98.19 173 TRP A O 1
ATOM 1391 N N . GLN A 1 174 ? 21.228 -8.603 -18.161 1.00 97.56 174 GLN A N 1
ATOM 1392 C CA . GLN A 1 174 ? 22.646 -8.929 -18.079 1.00 97.56 174 GLN A CA 1
ATOM 1393 C C . GLN A 1 174 ? 23.064 -9.873 -19.215 1.00 97.56 174 GLN A C 1
ATOM 1395 O O . GLN A 1 174 ? 24.076 -9.629 -19.872 1.00 97.56 174 GLN A O 1
ATOM 1400 N N . LYS A 1 175 ? 22.277 -10.915 -19.509 1.00 97.69 175 LYS A N 1
ATOM 1401 C CA . LYS A 1 175 ? 22.560 -11.836 -20.620 1.00 97.69 175 LYS A CA 1
ATOM 1402 C C . LYS A 1 175 ? 22.489 -11.145 -21.986 1.00 97.69 175 LYS A C 1
ATOM 1404 O O . LYS A 1 175 ? 23.373 -11.346 -22.824 1.00 97.69 175 LYS A O 1
ATOM 1409 N N . VAL A 1 176 ? 21.463 -10.326 -22.212 1.00 98.06 176 VAL A N 1
ATOM 1410 C CA . VAL A 1 176 ? 21.281 -9.559 -23.452 1.00 98.06 176 VAL A CA 1
ATOM 1411 C C . VAL A 1 176 ? 22.453 -8.602 -23.658 1.00 98.06 176 VAL A C 1
ATOM 1413 O O . VAL A 1 176 ? 23.166 -8.723 -24.652 1.00 98.06 176 VAL A O 1
ATOM 1416 N N . TYR A 1 177 ? 22.746 -7.727 -22.704 1.00 97.19 177 TYR A N 1
ATOM 1417 C CA . TYR A 1 177 ? 23.789 -6.720 -22.874 1.00 97.19 177 TYR A CA 1
ATOM 1418 C C . TYR A 1 177 ? 25.210 -7.293 -22.918 1.00 97.19 177 TYR A C 1
ATOM 1420 O O . TYR A 1 177 ? 26.037 -6.812 -23.696 1.00 97.19 177 TYR A O 1
ATOM 1428 N N . LYS A 1 178 ? 25.507 -8.373 -22.179 1.00 96.62 178 LYS A N 1
ATOM 1429 C CA . LYS A 1 178 ? 26.808 -9.061 -22.303 1.00 96.62 178 LYS A CA 1
ATOM 1430 C C . LYS A 1 178 ? 27.014 -9.651 -23.694 1.00 96.62 178 LYS A C 1
ATOM 1432 O O . LYS A 1 178 ? 28.118 -9.584 -24.225 1.00 96.62 178 LYS A O 1
ATOM 1437 N N . SER A 1 179 ? 25.957 -10.176 -24.316 1.00 95.75 179 SER A N 1
ATOM 1438 C CA . SER A 1 179 ? 26.036 -10.676 -25.696 1.00 95.75 179 SER A CA 1
ATOM 1439 C C . SER A 1 179 ? 26.292 -9.581 -26.738 1.00 95.75 179 SER A C 1
ATOM 1441 O O . SER A 1 179 ? 26.715 -9.891 -27.845 1.00 95.75 179 SER A O 1
ATOM 1443 N N . MET A 1 180 ? 26.089 -8.315 -26.363 1.00 93.31 180 MET A N 1
ATOM 1444 C CA . MET A 1 180 ? 26.398 -7.134 -27.174 1.00 93.31 180 MET A CA 1
ATOM 1445 C C . MET A 1 180 ? 27.774 -6.528 -26.846 1.00 93.31 180 MET A C 1
ATOM 1447 O O . MET A 1 180 ? 28.144 -5.506 -27.411 1.00 93.31 180 MET A O 1
ATOM 1451 N N . GLY A 1 181 ? 28.553 -7.135 -25.941 1.00 95.25 181 GLY A N 1
ATOM 1452 C CA . GLY A 1 181 ? 29.904 -6.675 -25.601 1.00 95.25 181 GLY A CA 1
ATOM 1453 C C . GLY A 1 181 ? 29.998 -5.715 -24.408 1.00 95.25 181 GLY A C 1
ATOM 1454 O O . GLY A 1 181 ? 31.055 -5.109 -24.207 1.00 95.25 181 GLY A O 1
ATOM 1455 N N . MET A 1 182 ? 28.938 -5.565 -23.601 1.00 96.38 182 MET A N 1
ATOM 1456 C CA . MET A 1 182 ? 29.031 -4.846 -22.321 1.00 96.38 182 MET A CA 1
ATOM 1457 C C . MET A 1 182 ? 29.770 -5.673 -21.267 1.00 96.38 182 MET A C 1
ATOM 1459 O O . MET A 1 182 ? 29.584 -6.885 -21.144 1.00 96.38 182 MET A O 1
ATOM 1463 N N . THR A 1 183 ? 30.600 -4.997 -20.479 1.00 96.06 183 THR A N 1
ATOM 1464 C CA . THR A 1 183 ? 31.354 -5.593 -19.373 1.00 96.06 183 THR A CA 1
ATOM 1465 C C . THR A 1 183 ? 30.521 -5.656 -18.092 1.00 96.06 183 THR A C 1
ATOM 1467 O O . THR A 1 183 ? 29.589 -4.876 -17.890 1.00 96.06 183 THR A O 1
ATOM 1470 N N . ASP A 1 184 ? 30.904 -6.529 -17.156 1.00 93.62 184 ASP A N 1
ATOM 1471 C CA . ASP A 1 184 ? 30.239 -6.594 -15.848 1.00 93.62 184 ASP A CA 1
ATOM 1472 C C . ASP A 1 184 ? 30.376 -5.280 -15.059 1.00 93.62 184 ASP A C 1
ATOM 1474 O O . ASP A 1 184 ? 29.493 -4.932 -14.282 1.00 93.62 184 ASP A O 1
ATOM 1478 N N . ALA A 1 185 ? 31.466 -4.529 -15.257 1.00 92.81 185 ALA A N 1
ATOM 1479 C CA . ALA A 1 185 ? 31.661 -3.231 -14.613 1.00 92.81 185 ALA A CA 1
ATOM 1480 C C . ALA A 1 185 ? 30.665 -2.179 -15.123 1.00 92.81 185 ALA A C 1
ATOM 1482 O O . ALA A 1 185 ? 30.121 -1.420 -14.325 1.00 92.81 185 ALA A O 1
ATOM 1483 N N . GLU A 1 186 ? 30.387 -2.164 -16.429 1.00 94.56 186 GLU A N 1
ATOM 1484 C CA . GLU A 1 186 ? 29.406 -1.256 -17.031 1.00 94.56 186 GLU A CA 1
ATOM 1485 C C . GLU A 1 186 ? 27.983 -1.571 -16.570 1.00 94.56 186 GLU A C 1
ATOM 1487 O O . GLU A 1 186 ? 27.229 -0.654 -16.261 1.00 94.56 186 GLU A O 1
ATOM 1492 N N . LEU A 1 187 ? 27.634 -2.855 -16.448 1.00 93.75 187 LEU A N 1
ATOM 1493 C CA . LEU A 1 187 ? 26.317 -3.273 -15.962 1.00 93.75 187 LEU A CA 1
ATOM 1494 C C . LEU A 1 187 ? 26.138 -3.022 -14.459 1.00 93.75 187 LEU A C 1
ATOM 1496 O O . LEU A 1 187 ? 25.077 -2.564 -14.035 1.00 93.75 187 LEU A O 1
ATOM 1500 N N . ARG A 1 188 ? 27.186 -3.236 -13.649 1.00 87.75 188 ARG A N 1
ATOM 1501 C CA . ARG A 1 188 ? 27.193 -2.821 -12.234 1.00 87.75 188 ARG A CA 1
ATOM 1502 C C . ARG A 1 188 ? 27.014 -1.311 -12.078 1.00 87.75 188 ARG A C 1
ATOM 1504 O O . ARG A 1 188 ? 26.403 -0.880 -11.111 1.00 87.75 188 ARG A O 1
ATOM 1511 N N . ASN A 1 189 ? 27.516 -0.527 -13.030 1.00 87.94 189 ASN A N 1
ATOM 1512 C CA . ASN A 1 189 ? 27.365 0.927 -13.077 1.00 87.94 189 ASN A CA 1
ATOM 1513 C C . ASN A 1 189 ? 26.136 1.382 -13.891 1.00 87.94 189 ASN A C 1
ATOM 1515 O O . ASN A 1 189 ? 26.113 2.499 -14.408 1.00 87.94 189 ASN A O 1
ATOM 1519 N N . TYR A 1 190 ? 25.133 0.516 -14.044 1.00 94.31 190 TYR A N 1
ATOM 1520 C CA . TYR A 1 190 ? 23.865 0.828 -14.700 1.00 94.31 190 TYR A CA 1
ATOM 1521 C C . TYR A 1 190 ? 22.689 0.577 -13.757 1.00 94.31 190 TYR A C 1
ATOM 1523 O O . TYR A 1 190 ? 21.889 1.488 -13.531 1.00 94.31 190 TYR A O 1
ATOM 1531 N N . PHE A 1 191 ? 22.618 -0.625 -13.174 1.00 96.44 191 PHE A N 1
ATOM 1532 C CA . PHE A 1 191 ? 21.523 -0.992 -12.282 1.00 96.44 191 PHE A CA 1
ATOM 1533 C C . PHE A 1 191 ? 21.493 -0.163 -10.994 1.00 96.44 191 PHE A C 1
ATOM 1535 O O . PHE A 1 191 ? 22.537 0.149 -10.416 1.00 96.44 191 PHE A O 1
ATOM 1542 N N . THR A 1 192 ? 20.287 0.176 -10.544 1.00 97.31 192 THR A N 1
ATOM 1543 C CA . THR A 1 192 ? 20.048 0.756 -9.219 1.00 97.31 192 THR A CA 1
ATOM 1544 C C . THR A 1 192 ? 20.166 -0.309 -8.127 1.00 97.31 192 THR A C 1
ATOM 1546 O O . THR A 1 192 ? 20.301 -1.502 -8.409 1.00 97.31 192 THR A O 1
ATOM 1549 N N . GLY A 1 193 ? 20.053 0.106 -6.864 1.00 97.50 193 GLY A N 1
ATOM 1550 C CA . GLY A 1 193 ? 19.757 -0.820 -5.773 1.00 97.50 193 GLY A CA 1
ATOM 1551 C C . GLY A 1 193 ? 18.394 -1.512 -5.950 1.00 97.50 193 GLY A C 1
ATOM 1552 O O . GLY A 1 193 ? 17.529 -0.977 -6.661 1.00 97.50 193 GLY A O 1
ATOM 1553 N N . PRO A 1 194 ? 18.189 -2.697 -5.337 1.00 97.75 194 PRO A N 1
ATOM 1554 C CA . PRO A 1 194 ? 16.979 -3.505 -5.499 1.00 97.75 194 PRO A CA 1
ATOM 1555 C C . PRO A 1 194 ? 15.677 -2.737 -5.286 1.00 97.75 194 PRO A C 1
ATOM 1557 O O . PRO A 1 194 ? 14.769 -2.829 -6.114 1.00 97.75 194 PRO A O 1
ATOM 1560 N N . ALA A 1 195 ? 15.604 -1.953 -4.206 1.00 98.00 195 ALA A N 1
ATOM 1561 C CA . ALA A 1 195 ? 14.419 -1.197 -3.820 1.00 98.00 195 ALA A CA 1
ATOM 1562 C C . ALA A 1 195 ? 13.973 -0.178 -4.874 1.00 98.00 195 ALA A C 1
ATOM 1564 O O . ALA A 1 195 ? 12.818 0.241 -4.825 1.00 98.00 195 ALA A O 1
ATOM 1565 N N . PHE A 1 196 ? 14.863 0.199 -5.801 1.00 97.88 196 PHE A N 1
ATOM 1566 C CA . PHE A 1 196 ? 14.670 1.262 -6.788 1.00 97.88 196 PHE A CA 1
ATOM 1567 C C . PHE A 1 196 ? 14.537 0.768 -8.237 1.00 97.88 196 PHE A C 1
ATOM 1569 O O . PHE A 1 196 ? 14.314 1.568 -9.148 1.00 97.88 196 PHE A O 1
ATOM 1576 N N . LEU A 1 197 ? 14.611 -0.550 -8.454 1.00 97.94 197 LEU A N 1
ATOM 1577 C CA . LEU A 1 197 ? 14.515 -1.150 -9.785 1.00 97.94 197 LEU A CA 1
ATOM 1578 C C . LEU A 1 197 ? 13.240 -0.779 -10.568 1.00 97.94 197 LEU A C 1
ATOM 1580 O O . LEU A 1 197 ? 13.360 -0.615 -11.782 1.00 97.94 197 LEU A O 1
ATOM 1584 N N . PRO A 1 198 ? 12.037 -0.615 -9.967 1.00 97.56 198 PRO A N 1
ATOM 1585 C CA . PRO A 1 198 ? 10.851 -0.200 -10.724 1.00 97.56 198 PRO A CA 1
ATOM 1586 C C . PRO A 1 198 ? 11.064 1.086 -11.532 1.00 97.56 198 PRO A C 1
ATOM 1588 O O . PRO A 1 198 ? 10.776 1.114 -12.726 1.00 97.56 198 PRO A O 1
ATOM 1591 N N . TRP A 1 199 ? 11.648 2.118 -10.919 1.00 96.81 199 TRP A N 1
ATOM 1592 C CA . TRP A 1 199 ? 11.900 3.407 -11.573 1.00 96.81 199 TRP A CA 1
ATOM 1593 C C . TRP A 1 199 ? 13.049 3.343 -12.574 1.00 96.81 199 TRP A C 1
ATOM 1595 O O . TRP A 1 199 ? 13.038 4.067 -13.566 1.00 96.81 199 TRP A O 1
ATOM 1605 N N . GLN A 1 200 ? 14.008 2.435 -12.387 1.00 95.88 200 GLN A N 1
ATOM 1606 C CA . GLN A 1 200 ? 14.995 2.159 -13.428 1.00 95.88 200 GLN A CA 1
ATOM 1607 C C . GLN A 1 200 ? 14.355 1.522 -14.666 1.00 95.88 200 GLN A C 1
ATOM 1609 O O . GLN A 1 200 ? 14.635 1.932 -15.791 1.00 95.88 200 GLN A O 1
ATOM 1614 N N . ARG A 1 201 ? 13.476 0.533 -14.473 1.00 96.44 201 ARG A N 1
ATOM 1615 C CA . ARG A 1 201 ? 12.793 -0.188 -15.562 1.00 96.44 201 ARG A CA 1
ATOM 1616 C C . ARG A 1 201 ? 11.876 0.733 -16.376 1.00 96.44 201 ARG A C 1
ATOM 1618 O O . ARG A 1 201 ? 11.767 0.567 -17.587 1.00 96.44 201 ARG A O 1
ATOM 1625 N N . MET A 1 202 ? 11.287 1.733 -15.719 1.00 96.12 202 MET A N 1
ATOM 1626 C CA . MET A 1 202 ? 10.517 2.821 -16.340 1.00 96.12 202 MET A CA 1
ATOM 1627 C C . MET A 1 202 ? 11.393 3.948 -16.928 1.00 96.12 202 MET A C 1
ATOM 1629 O O . MET A 1 202 ? 10.875 4.908 -17.497 1.00 96.12 202 MET A O 1
ATOM 1633 N N . GLY A 1 203 ? 12.721 3.851 -16.802 1.00 94.81 203 GLY A N 1
ATOM 1634 C CA . GLY A 1 203 ? 13.683 4.805 -17.356 1.00 94.81 203 GLY A CA 1
ATOM 1635 C C . GLY A 1 203 ? 13.830 6.113 -16.580 1.00 94.81 203 GLY A C 1
ATOM 1636 O O . GLY A 1 203 ? 14.455 7.041 -17.088 1.00 94.81 203 GLY A O 1
ATOM 1637 N N . ASN A 1 204 ? 13.306 6.208 -15.359 1.00 94.44 204 ASN A N 1
ATOM 1638 C CA . ASN A 1 204 ? 13.360 7.425 -14.548 1.00 94.44 204 ASN A CA 1
ATOM 1639 C C . ASN A 1 204 ? 14.741 7.667 -13.920 1.00 94.44 204 ASN A C 1
ATOM 1641 O O . ASN A 1 204 ? 15.208 8.804 -13.864 1.00 94.44 204 ASN A O 1
ATOM 1645 N N . VAL A 1 205 ? 15.401 6.613 -13.428 1.00 93.88 205 VAL A N 1
ATOM 1646 C CA . VAL A 1 205 ? 16.657 6.740 -12.670 1.00 93.88 205 VAL A CA 1
ATOM 1647 C C . VAL A 1 205 ? 17.571 5.533 -12.873 1.00 93.88 205 VAL A C 1
ATOM 1649 O O . VAL A 1 205 ? 17.144 4.393 -12.746 1.00 93.88 205 VAL A O 1
ATOM 1652 N N . ASN A 1 206 ? 18.853 5.776 -13.144 1.00 94.31 206 ASN A N 1
ATOM 1653 C CA . ASN A 1 206 ? 19.901 4.750 -13.190 1.00 94.31 206 ASN A CA 1
ATOM 1654 C C . ASN A 1 206 ? 20.912 4.949 -12.057 1.00 94.31 206 ASN A C 1
ATOM 1656 O O . ASN A 1 206 ? 21.040 6.049 -11.523 1.00 94.31 206 ASN A O 1
ATOM 1660 N N . LYS A 1 207 ? 21.690 3.906 -11.737 1.00 93.19 207 LYS A N 1
ATOM 1661 C CA . LYS A 1 207 ? 22.839 3.924 -10.800 1.00 93.19 207 LYS A CA 1
ATOM 1662 C C . LYS A 1 207 ? 22.516 4.217 -9.327 1.00 93.19 207 LYS A C 1
ATOM 1664 O O . LYS A 1 207 ? 23.335 3.902 -8.465 1.00 93.19 207 LYS A O 1
ATOM 1669 N N . HIS A 1 208 ? 21.358 4.803 -9.019 1.00 94.06 208 HIS A N 1
ATOM 1670 C CA . HIS A 1 208 ? 20.970 5.182 -7.660 1.00 94.06 208 HIS A CA 1
ATOM 1671 C C . HIS A 1 208 ? 21.034 3.994 -6.700 1.00 94.06 208 HIS A C 1
ATOM 1673 O O . HIS A 1 208 ? 20.448 2.944 -6.960 1.00 94.06 208 HIS A O 1
ATOM 1679 N N . ASN A 1 209 ? 21.765 4.165 -5.598 1.00 93.12 209 ASN A N 1
ATOM 1680 C CA . ASN A 1 209 ? 21.995 3.142 -4.577 1.00 93.12 209 ASN A CA 1
ATOM 1681 C C . ASN A 1 209 ? 22.564 1.802 -5.113 1.00 93.12 209 ASN A C 1
ATOM 1683 O O . ASN A 1 209 ? 22.465 0.772 -4.449 1.00 93.12 209 ASN A O 1
ATOM 1687 N N . GLY A 1 210 ? 23.151 1.797 -6.316 1.00 92.31 210 GLY A N 1
ATOM 1688 C CA . GLY A 1 210 ? 23.888 0.660 -6.868 1.00 92.31 210 GLY A CA 1
ATOM 1689 C C . GLY A 1 210 ? 25.309 0.540 -6.286 1.00 92.31 210 GLY A C 1
ATOM 1690 O O . GLY A 1 210 ? 25.723 1.367 -5.471 1.00 92.31 210 GLY A O 1
ATOM 1691 N N . PRO A 1 211 ? 26.100 -0.460 -6.715 1.00 94.81 211 PRO A N 1
ATOM 1692 C CA . PRO A 1 211 ? 25.771 -1.460 -7.728 1.00 94.81 211 PRO A CA 1
ATOM 1693 C C . PRO A 1 211 ? 24.841 -2.555 -7.191 1.00 94.81 211 PRO A C 1
ATOM 1695 O O . PRO A 1 211 ? 24.967 -2.973 -6.043 1.00 94.81 211 PRO A O 1
ATOM 1698 N N . LEU A 1 212 ? 23.967 -3.080 -8.052 1.00 96.62 212 LEU A N 1
ATOM 1699 C CA . LEU A 1 212 ? 23.123 -4.231 -7.725 1.00 96.62 212 LEU A CA 1
ATOM 1700 C C . LEU A 1 212 ? 23.983 -5.488 -7.458 1.00 96.62 212 LEU A C 1
ATOM 1702 O O . LEU A 1 212 ? 24.750 -5.887 -8.345 1.00 96.62 212 LEU A O 1
ATOM 1706 N N . PRO A 1 213 ? 23.871 -6.149 -6.287 1.00 96.06 213 PRO A N 1
ATOM 1707 C CA . PRO A 1 213 ? 24.616 -7.375 -6.010 1.00 96.06 213 PRO A CA 1
ATOM 1708 C C . PRO A 1 213 ? 24.252 -8.512 -6.978 1.00 96.06 213 PRO A C 1
ATOM 1710 O O . PRO A 1 213 ? 23.076 -8.772 -7.234 1.00 96.06 213 PRO A O 1
ATOM 1713 N N . GLN A 1 214 ? 25.252 -9.242 -7.489 1.00 96.12 214 GLN A N 1
ATOM 1714 C CA . GLN A 1 214 ? 25.028 -10.369 -8.415 1.00 96.12 214 GLN A CA 1
ATOM 1715 C C . GLN A 1 214 ? 24.175 -11.480 -7.785 1.00 96.12 214 GLN A C 1
ATOM 1717 O O . GLN A 1 214 ? 23.332 -12.082 -8.437 1.00 96.12 214 GLN A O 1
ATOM 1722 N N . THR A 1 215 ? 24.359 -11.712 -6.493 1.00 96.19 215 THR A N 1
ATOM 1723 C CA . THR A 1 215 ? 23.533 -12.581 -5.646 1.00 96.19 215 THR A CA 1
ATOM 1724 C C . THR A 1 215 ? 22.045 -12.238 -5.723 1.00 96.19 215 THR A C 1
ATOM 1726 O O . THR A 1 215 ? 21.227 -13.146 -5.837 1.00 96.19 215 THR A O 1
ATOM 1729 N N . TYR A 1 216 ? 21.672 -10.954 -5.719 1.00 97.50 216 TYR A N 1
ATOM 1730 C CA . TYR A 1 216 ? 20.279 -10.542 -5.905 1.00 97.50 216 TYR A CA 1
ATOM 1731 C C . TYR A 1 216 ? 19.778 -10.890 -7.312 1.00 97.50 216 TYR A C 1
ATOM 1733 O O . TYR A 1 216 ? 18.686 -11.440 -7.459 1.00 97.50 216 TYR A O 1
ATOM 1741 N N . ILE A 1 217 ? 20.584 -10.623 -8.346 1.00 97.94 217 ILE A N 1
ATOM 1742 C CA . ILE A 1 217 ? 20.256 -10.952 -9.745 1.00 97.94 217 ILE A CA 1
ATOM 1743 C C . ILE A 1 217 ? 19.982 -12.458 -9.892 1.00 97.94 217 ILE A C 1
ATOM 1745 O O . ILE A 1 217 ? 18.941 -12.854 -10.417 1.00 97.94 217 ILE A O 1
ATOM 1749 N N . ASP A 1 218 ? 20.871 -13.299 -9.368 1.00 97.81 218 ASP A N 1
ATOM 1750 C CA . ASP A 1 218 ? 20.780 -14.753 -9.502 1.00 97.81 218 ASP A CA 1
ATOM 1751 C C . ASP A 1 218 ? 19.607 -15.343 -8.698 1.00 97.81 218 ASP A C 1
ATOM 1753 O O . ASP A 1 218 ? 18.886 -16.220 -9.184 1.00 97.81 218 ASP A O 1
ATOM 1757 N N . GLU A 1 219 ? 19.393 -14.884 -7.461 1.00 98.00 219 GLU A N 1
ATOM 1758 C CA . GLU A 1 219 ? 18.320 -15.394 -6.598 1.00 98.00 219 GLU A CA 1
ATOM 1759 C C . GLU A 1 219 ? 16.937 -14.893 -7.042 1.00 98.00 219 GLU A C 1
ATOM 1761 O O . GLU A 1 219 ? 15.974 -15.662 -7.022 1.00 98.00 219 GLU A O 1
ATOM 1766 N N . SER A 1 220 ? 16.829 -13.648 -7.522 1.00 98.25 220 SER A N 1
ATOM 1767 C CA . SER A 1 220 ? 15.574 -13.119 -8.072 1.00 98.25 220 SER A CA 1
ATOM 1768 C C . SER A 1 220 ? 15.166 -13.830 -9.367 1.00 98.25 220 SER A C 1
ATOM 1770 O O . SER A 1 220 ? 13.977 -14.071 -9.574 1.00 98.25 220 SER A O 1
ATOM 1772 N N . ALA A 1 221 ? 16.123 -14.262 -10.198 1.00 98.62 221 ALA A N 1
ATOM 1773 C CA . ALA A 1 221 ? 15.847 -15.098 -11.367 1.00 98.62 221 ALA A CA 1
ATOM 1774 C C . ALA A 1 221 ? 15.287 -16.479 -10.981 1.00 98.62 221 ALA A C 1
ATOM 1776 O O . ALA A 1 221 ? 14.310 -16.953 -11.566 1.00 98.62 221 ALA A O 1
ATOM 1777 N N . LYS A 1 222 ? 15.855 -17.124 -9.953 1.00 98.56 222 LYS A N 1
ATOM 1778 C CA . LYS A 1 222 ? 15.321 -18.395 -9.426 1.00 98.56 222 LYS A CA 1
ATOM 1779 C C . LYS A 1 222 ? 13.904 -18.222 -8.884 1.00 98.56 222 LYS A C 1
ATOM 1781 O O . LYS A 1 222 ? 13.044 -19.058 -9.153 1.00 98.56 222 LYS A O 1
ATOM 1786 N N . LEU A 1 223 ? 13.663 -17.135 -8.151 1.00 98.69 223 LEU A N 1
ATOM 1787 C CA . LEU A 1 223 ? 12.350 -16.809 -7.606 1.00 98.69 223 LEU A CA 1
ATOM 1788 C C . LEU A 1 223 ? 11.319 -16.582 -8.721 1.00 98.69 223 LEU A C 1
ATOM 1790 O O . LEU A 1 223 ? 10.240 -17.169 -8.673 1.00 98.69 223 LEU A O 1
ATOM 1794 N N . GLN A 1 224 ? 11.666 -15.815 -9.759 1.00 98.56 224 GLN A N 1
ATOM 1795 C CA . GLN A 1 224 ? 10.773 -15.547 -10.889 1.00 98.56 224 GLN A CA 1
ATOM 1796 C C . GLN A 1 224 ? 10.321 -16.827 -11.592 1.00 98.56 224 GLN A C 1
ATOM 1798 O O . GLN A 1 224 ? 9.151 -16.957 -11.950 1.00 98.56 224 GLN A O 1
ATOM 1803 N N . LYS A 1 225 ? 11.219 -17.805 -11.746 1.00 98.56 225 LYS A N 1
ATOM 1804 C CA . LYS A 1 225 ? 10.858 -19.103 -12.320 1.00 98.56 225 LYS A CA 1
ATOM 1805 C C . LYS A 1 225 ? 9.751 -19.796 -11.517 1.00 98.56 225 LYS A C 1
ATOM 1807 O O . LYS A 1 225 ? 8.779 -20.259 -12.108 1.00 98.56 225 LYS A O 1
ATOM 1812 N N . LEU A 1 226 ? 9.858 -19.815 -10.187 1.00 98.56 226 LEU A N 1
ATOM 1813 C CA . LEU A 1 226 ? 8.835 -20.402 -9.312 1.00 98.56 226 LEU A CA 1
ATOM 1814 C C . LEU A 1 226 ? 7.506 -19.634 -9.388 1.00 98.56 226 LEU A C 1
ATOM 1816 O O . LEU A 1 226 ? 6.439 -20.250 -9.420 1.00 98.56 226 LEU A O 1
ATOM 1820 N N . ILE A 1 227 ? 7.569 -18.299 -9.459 1.00 98.69 227 ILE A N 1
ATOM 1821 C CA . ILE A 1 227 ? 6.392 -17.433 -9.612 1.00 98.69 227 ILE A CA 1
ATOM 1822 C C . ILE A 1 227 ? 5.648 -17.773 -10.911 1.00 98.69 227 ILE A C 1
ATOM 1824 O O . ILE A 1 227 ? 4.460 -18.093 -10.864 1.00 98.69 227 ILE A O 1
ATOM 1828 N N . ILE A 1 228 ? 6.340 -17.780 -12.056 1.00 98.50 228 ILE A N 1
ATOM 1829 C CA . ILE A 1 228 ? 5.733 -18.071 -13.365 1.00 98.50 228 ILE A CA 1
ATOM 1830 C C . ILE A 1 228 ? 5.207 -19.508 -13.433 1.00 98.50 228 ILE A C 1
ATOM 1832 O O . ILE A 1 228 ? 4.092 -19.736 -13.905 1.00 98.50 228 ILE A O 1
ATOM 1836 N N . GLU A 1 229 ? 5.950 -20.490 -12.913 1.00 97.44 229 GLU A N 1
ATOM 1837 C CA . GLU A 1 229 ? 5.485 -21.880 -12.837 1.00 97.44 229 GLU A CA 1
ATOM 1838 C C . GLU A 1 229 ? 4.175 -21.994 -12.048 1.00 97.44 229 GLU A C 1
ATOM 1840 O O . GLU A 1 229 ? 3.253 -22.698 -12.470 1.00 97.44 229 GLU A O 1
ATOM 1845 N N . ARG A 1 230 ? 4.054 -21.276 -10.927 1.00 97.81 230 ARG A N 1
ATOM 1846 C CA . ARG A 1 230 ? 2.846 -21.310 -10.102 1.00 97.81 230 ARG A CA 1
ATOM 1847 C C . ARG A 1 230 ? 1.683 -20.534 -10.711 1.00 97.81 230 ARG A C 1
ATOM 1849 O O . ARG A 1 230 ? 0.562 -21.038 -10.668 1.00 97.81 230 ARG A O 1
ATOM 1856 N N . MET A 1 231 ? 1.932 -19.373 -11.312 1.00 98.44 231 MET A N 1
ATOM 1857 C CA . MET A 1 231 ? 0.924 -18.627 -12.075 1.00 98.44 231 MET A CA 1
ATOM 1858 C C . MET A 1 231 ? 0.338 -19.500 -13.196 1.00 98.44 231 MET A C 1
ATOM 1860 O O . MET A 1 231 ? -0.881 -19.631 -13.301 1.00 98.44 231 MET A O 1
ATOM 1864 N N . ASN A 1 232 ? 1.188 -20.213 -13.943 1.00 96.44 232 ASN A N 1
ATOM 1865 C CA . ASN A 1 232 ? 0.758 -21.152 -14.982 1.00 96.44 232 ASN A CA 1
ATOM 1866 C C . ASN A 1 232 ? -0.067 -22.325 -14.422 1.00 96.44 232 ASN A C 1
ATOM 1868 O O . ASN A 1 232 ? -1.087 -22.690 -15.003 1.00 96.44 232 ASN A O 1
ATOM 1872 N N . GLN A 1 233 ? 0.324 -22.904 -13.278 1.00 95.94 233 GLN A N 1
ATOM 1873 C CA . GLN A 1 233 ? -0.465 -23.952 -12.606 1.00 95.94 233 GLN A CA 1
ATOM 1874 C C . GLN A 1 233 ? -1.858 -23.467 -12.180 1.00 95.94 233 GLN A C 1
ATOM 1876 O O . GLN A 1 233 ? -2.805 -24.252 -12.157 1.00 95.94 233 GLN A O 1
ATOM 1881 N N . LEU A 1 234 ? -1.976 -22.190 -11.819 1.00 97.88 234 LEU A N 1
ATOM 1882 C CA . LEU A 1 234 ? -3.233 -21.555 -11.430 1.00 97.88 234 LEU A CA 1
ATOM 1883 C C . LEU A 1 234 ? -4.068 -21.089 -12.632 1.00 97.88 234 LEU A C 1
ATOM 1885 O O . LEU A 1 234 ? -5.220 -20.708 -12.446 1.00 97.88 234 LEU A O 1
ATOM 1889 N N . GLY A 1 235 ? -3.526 -21.146 -13.852 1.00 96.56 235 GLY A N 1
ATOM 1890 C CA . GLY A 1 235 ? -4.187 -20.638 -15.055 1.00 96.56 235 GLY A CA 1
ATOM 1891 C C . GLY A 1 235 ? -4.183 -19.109 -15.161 1.00 96.56 235 GLY A C 1
ATOM 1892 O O . GLY A 1 235 ? -5.031 -18.548 -15.849 1.00 96.56 235 GLY A O 1
ATOM 1893 N N . MET A 1 236 ? -3.257 -18.434 -14.475 1.00 98.25 236 MET A N 1
ATOM 1894 C CA . MET A 1 236 ? -3.051 -16.989 -14.592 1.00 98.25 236 MET A CA 1
ATOM 1895 C C . MET A 1 236 ? -2.290 -16.647 -15.883 1.00 98.25 236 MET A C 1
ATOM 1897 O O . MET A 1 236 ? -1.492 -17.439 -16.382 1.00 98.25 236 MET A O 1
ATOM 1901 N N . GLN A 1 237 ? -2.512 -15.441 -16.400 1.00 97.62 237 GLN A N 1
ATOM 1902 C CA . GLN A 1 237 ? -1.851 -14.868 -17.569 1.00 97.62 237 GLN A CA 1
ATOM 1903 C C . GLN A 1 237 ? -0.934 -13.722 -17.117 1.00 97.62 237 GLN A C 1
ATOM 1905 O O . GLN A 1 237 ? -1.387 -12.584 -17.031 1.00 97.62 237 GLN A O 1
ATOM 1910 N N . PRO A 1 238 ? 0.334 -13.994 -16.768 1.00 98.31 238 PRO A N 1
ATOM 1911 C CA . PRO A 1 238 ? 1.205 -12.968 -16.213 1.00 98.31 238 PRO A CA 1
ATOM 1912 C C . PRO A 1 238 ? 1.538 -11.879 -17.235 1.00 98.31 238 PRO A C 1
ATOM 1914 O O . PRO A 1 238 ? 1.826 -12.176 -18.397 1.00 98.31 238 PRO A O 1
ATOM 1917 N N . ILE A 1 239 ? 1.566 -10.630 -16.770 1.00 98.75 239 ILE A N 1
ATOM 1918 C CA . ILE A 1 239 ? 2.143 -9.500 -17.500 1.00 98.75 239 ILE A CA 1
ATOM 1919 C C . ILE A 1 239 ? 3.634 -9.447 -17.163 1.00 98.75 239 ILE A C 1
ATOM 1921 O O . ILE A 1 239 ? 4.008 -9.195 -16.018 1.00 98.75 239 ILE A O 1
ATOM 1925 N N . VAL A 1 240 ? 4.490 -9.691 -18.148 1.00 98.75 240 VAL A N 1
ATOM 1926 C CA . VAL A 1 240 ? 5.950 -9.764 -17.982 1.00 98.75 240 VAL A CA 1
ATOM 1927 C C . VAL A 1 240 ? 6.632 -8.547 -18.611 1.00 98.75 240 VAL A C 1
ATOM 1929 O O . VAL A 1 240 ? 6.024 -7.907 -19.461 1.00 98.75 240 VAL A O 1
ATOM 1932 N N . PRO A 1 241 ? 7.871 -8.185 -18.245 1.00 98.31 241 PRO A N 1
ATOM 1933 C CA . PRO A 1 241 ? 8.552 -7.056 -18.879 1.00 98.31 241 PRO A CA 1
ATOM 1934 C C . PRO A 1 241 ? 8.877 -7.317 -20.357 1.00 98.31 241 PRO A C 1
ATOM 1936 O O . PRO A 1 241 ? 8.993 -8.462 -20.799 1.00 98.31 241 PRO A O 1
ATOM 1939 N N . THR A 1 242 ? 9.103 -6.242 -21.107 1.00 97.44 242 THR A N 1
ATOM 1940 C CA . THR A 1 242 ? 9.830 -6.252 -22.382 1.00 97.44 242 THR A CA 1
ATOM 1941 C C . THR A 1 242 ? 10.650 -4.969 -22.544 1.00 97.44 242 THR A C 1
ATOM 1943 O O . THR A 1 242 ? 10.730 -4.143 -21.636 1.00 97.44 242 THR A O 1
ATOM 1946 N N . PHE A 1 243 ? 11.309 -4.808 -23.687 1.00 97.25 243 PHE A N 1
ATOM 1947 C CA . PHE A 1 243 ? 12.133 -3.646 -23.980 1.00 97.25 243 PHE A CA 1
ATOM 1948 C C . PHE A 1 243 ? 11.297 -2.389 -24.251 1.00 97.25 243 PHE A C 1
ATOM 1950 O O . PHE A 1 243 ? 10.538 -2.326 -25.217 1.00 97.25 243 PHE A O 1
ATOM 1957 N N . SER A 1 244 ? 11.507 -1.360 -23.431 1.00 93.44 244 SER A N 1
ATOM 1958 C CA . SER A 1 244 ? 10.890 -0.032 -23.538 1.00 93.44 244 SER A CA 1
ATOM 1959 C C . SER A 1 244 ? 11.794 1.011 -24.211 1.00 93.44 244 SER A C 1
ATOM 1961 O O . SER A 1 244 ? 11.485 2.196 -24.207 1.00 93.44 244 SER A O 1
ATOM 1963 N N . GLY A 1 245 ? 12.916 0.607 -24.816 1.00 95.00 245 GLY A N 1
ATOM 1964 C CA . GLY A 1 245 ? 13.806 1.516 -25.549 1.00 95.00 245 GLY A CA 1
ATOM 1965 C C . GLY A 1 245 ? 14.996 2.057 -24.755 1.00 95.00 245 GLY A C 1
ATOM 1966 O O . GLY A 1 245 ? 15.897 2.632 -25.368 1.00 95.00 245 GLY A O 1
ATOM 1967 N N . PHE A 1 246 ? 15.038 1.875 -23.431 1.00 95.56 246 PHE A N 1
ATOM 1968 C CA . PHE A 1 246 ? 16.129 2.373 -22.585 1.00 95.56 246 PHE A CA 1
ATOM 1969 C C . PHE A 1 246 ? 17.371 1.486 -22.638 1.00 95.56 246 PHE A C 1
ATOM 1971 O O . PHE A 1 246 ? 17.290 0.280 -22.422 1.00 95.56 246 PHE A O 1
ATOM 1978 N N . VAL A 1 247 ? 18.538 2.093 -22.854 1.00 95.75 247 VAL A N 1
ATOM 1979 C CA . VAL A 1 247 ? 19.828 1.399 -22.940 1.00 95.75 247 VAL A CA 1
ATOM 1980 C C . VAL A 1 247 ? 20.851 1.974 -21.949 1.00 95.75 247 VAL A C 1
ATOM 1982 O O . VAL A 1 247 ? 20.813 3.169 -21.638 1.00 95.75 247 VAL A O 1
ATOM 1985 N N . PRO A 1 248 ? 21.805 1.159 -21.460 1.00 95.06 248 PRO A N 1
ATOM 1986 C CA . PRO A 1 248 ? 22.921 1.639 -20.650 1.00 95.06 248 PRO A CA 1
ATOM 1987 C C . PRO A 1 248 ? 23.768 2.689 -21.371 1.00 95.06 248 PRO A C 1
ATOM 1989 O O . PRO A 1 248 ? 23.950 2.638 -22.584 1.00 95.06 248 PRO A O 1
ATOM 1992 N N . GLU A 1 249 ? 24.401 3.589 -20.618 1.00 91.81 249 GLU A N 1
ATOM 1993 C CA . GLU A 1 249 ? 25.318 4.600 -21.169 1.00 91.81 249 GLU A CA 1
ATOM 1994 C C . GLU A 1 249 ? 26.455 3.992 -22.010 1.00 91.81 249 GLU A C 1
ATOM 1996 O O . GLU A 1 249 ? 26.844 4.549 -23.039 1.00 91.81 249 GLU A O 1
ATOM 2001 N N . ALA A 1 250 ? 26.934 2.808 -21.611 1.00 93.31 250 ALA A N 1
ATOM 2002 C CA . ALA A 1 250 ? 27.950 2.033 -22.324 1.00 93.31 250 ALA A CA 1
ATOM 2003 C C . ALA A 1 250 ? 27.566 1.707 -23.779 1.00 93.31 250 ALA A C 1
ATOM 2005 O O . ALA A 1 250 ? 28.445 1.448 -24.602 1.00 93.31 250 ALA A O 1
ATOM 2006 N N . TYR A 1 251 ? 26.278 1.778 -24.127 1.00 93.31 251 TYR A N 1
ATOM 2007 C CA . TYR A 1 251 ? 25.804 1.605 -25.496 1.00 93.31 251 TYR A CA 1
ATOM 2008 C C . TYR A 1 251 ? 26.447 2.606 -26.464 1.00 93.31 251 TYR A C 1
ATOM 2010 O O . TYR A 1 251 ? 26.806 2.228 -27.573 1.00 93.31 251 TYR A O 1
ATOM 2018 N N . LYS A 1 252 ? 26.717 3.844 -26.021 1.00 91.81 252 LYS A N 1
ATOM 2019 C CA . LYS A 1 252 ? 27.408 4.871 -26.829 1.00 91.81 252 LYS A CA 1
ATOM 2020 C C . LYS A 1 252 ? 28.800 4.434 -27.289 1.00 91.81 252 LYS A C 1
ATOM 2022 O O . LYS A 1 252 ? 29.262 4.852 -28.343 1.00 91.81 252 LYS A O 1
ATOM 2027 N N . ARG A 1 253 ? 29.490 3.626 -26.478 1.00 93.44 253 ARG A N 1
ATOM 2028 C CA . ARG A 1 253 ? 30.828 3.102 -26.788 1.00 93.44 253 ARG A CA 1
ATOM 2029 C C . ARG A 1 253 ? 30.756 1.956 -27.794 1.00 93.44 253 ARG A C 1
ATOM 2031 O O . ARG A 1 253 ? 31.654 1.820 -28.617 1.00 93.44 253 ARG A O 1
ATOM 2038 N N . LEU A 1 254 ? 29.733 1.112 -27.674 1.00 91.25 254 LEU A N 1
ATOM 2039 C CA . LEU A 1 254 ? 29.550 -0.076 -28.509 1.00 91.25 254 LEU A CA 1
ATOM 2040 C C . LEU A 1 254 ? 28.953 0.262 -29.880 1.00 91.25 254 LEU A C 1
ATOM 2042 O O . LEU A 1 254 ? 29.326 -0.371 -30.861 1.00 91.25 254 LEU A O 1
ATOM 2046 N N . HIS A 1 255 ? 28.091 1.278 -29.931 1.00 90.19 255 HIS A N 1
ATOM 2047 C CA . HIS A 1 255 ? 27.362 1.727 -31.117 1.00 90.19 255 HIS A CA 1
ATOM 2048 C C . HIS A 1 255 ? 27.434 3.261 -31.251 1.00 90.19 255 HIS A C 1
ATOM 2050 O O . HIS A 1 255 ? 26.427 3.950 -31.055 1.00 90.19 255 HIS A O 1
ATOM 2056 N N . PRO A 1 256 ? 28.623 3.839 -31.516 1.00 90.00 256 PRO A N 1
ATOM 2057 C CA . PRO A 1 256 ? 28.811 5.292 -31.601 1.00 90.00 256 PRO A CA 1
ATOM 2058 C C . PRO A 1 256 ? 28.015 5.958 -32.736 1.00 90.00 256 PRO A C 1
ATOM 2060 O O . PRO A 1 256 ? 27.778 7.164 -32.699 1.00 90.00 256 PRO A O 1
ATOM 2063 N N . GLU A 1 257 ? 27.604 5.188 -33.742 1.00 90.00 257 GLU A N 1
ATOM 2064 C CA . GLU A 1 257 ? 26.741 5.606 -34.845 1.00 90.00 257 GLU A CA 1
ATOM 2065 C C . GLU A 1 257 ? 25.262 5.736 -34.450 1.00 90.00 257 GLU A C 1
ATOM 2067 O O . GLU A 1 257 ? 24.511 6.461 -35.110 1.00 90.00 257 GLU A O 1
ATOM 2072 N N . THR A 1 258 ? 24.829 5.058 -33.381 1.00 89.81 258 THR A N 1
ATOM 2073 C CA . THR A 1 258 ? 23.425 5.035 -32.967 1.00 89.81 258 THR A CA 1
ATOM 2074 C C . THR A 1 258 ? 23.071 6.317 -32.221 1.00 89.81 258 THR A C 1
ATOM 2076 O O . THR A 1 258 ? 23.585 6.620 -31.143 1.00 89.81 258 THR A O 1
ATOM 2079 N N . LYS A 1 259 ? 22.122 7.077 -32.777 1.00 88.75 259 LYS A N 1
ATOM 2080 C CA . LYS A 1 259 ? 21.586 8.275 -32.127 1.00 88.75 259 LYS A CA 1
ATOM 2081 C C . LYS A 1 259 ? 20.720 7.884 -30.927 1.00 88.75 259 LYS A C 1
ATOM 2083 O O . LYS A 1 259 ? 19.649 7.296 -31.098 1.00 88.75 259 LYS A O 1
ATOM 2088 N N . LEU A 1 260 ? 21.166 8.277 -29.734 1.00 92.88 260 LEU A N 1
ATOM 2089 C CA . LEU A 1 260 ? 20.419 8.140 -28.483 1.00 92.88 260 LEU A CA 1
ATOM 2090 C C . LEU A 1 260 ? 19.736 9.454 -28.101 1.00 92.88 260 LEU A C 1
ATOM 2092 O O . LEU A 1 260 ? 20.299 10.537 -28.266 1.00 92.88 260 LEU A O 1
ATOM 2096 N N . LEU A 1 261 ? 18.532 9.337 -27.555 1.00 92.25 261 LEU A N 1
ATOM 2097 C CA . LEU A 1 261 ? 17.814 10.407 -26.880 1.00 92.25 261 LEU A CA 1
ATOM 2098 C C . LEU A 1 261 ? 18.209 10.400 -25.403 1.00 92.25 261 LEU A C 1
ATOM 2100 O O . LEU A 1 261 ? 18.320 9.338 -24.789 1.00 92.25 261 LEU A O 1
ATOM 2104 N N . THR A 1 262 ? 18.424 11.583 -24.835 1.00 90.00 262 THR A N 1
ATOM 2105 C CA . THR A 1 262 ? 18.657 11.742 -23.397 1.00 90.00 262 THR A CA 1
ATOM 2106 C C . THR A 1 262 ? 17.331 12.054 -22.724 1.00 90.00 262 THR A C 1
ATOM 2108 O O . THR A 1 262 ? 16.681 13.038 -23.076 1.00 90.00 262 THR A O 1
ATOM 2111 N N . VAL A 1 263 ? 16.952 11.242 -21.743 1.00 86.44 263 VAL A N 1
ATOM 2112 C CA . VAL A 1 263 ? 15.813 11.519 -20.866 1.00 86.44 263 VAL A CA 1
ATOM 2113 C C . VAL A 1 263 ? 16.318 12.412 -19.740 1.00 86.44 263 VAL A C 1
ATOM 2115 O O . VAL A 1 263 ? 17.218 12.008 -19.004 1.00 86.44 263 VAL A O 1
ATOM 2118 N N . LYS A 1 264 ? 15.802 13.642 -19.641 1.00 78.12 264 LYS A N 1
ATOM 2119 C CA . LYS A 1 264 ? 16.229 14.588 -18.597 1.00 78.12 264 LYS A CA 1
ATOM 2120 C C . LYS A 1 264 ? 15.895 14.049 -17.201 1.00 78.12 264 LYS A C 1
ATOM 2122 O O . LYS A 1 264 ? 14.987 13.236 -17.055 1.00 78.12 264 LYS A O 1
ATOM 2127 N N . GLY A 1 265 ? 16.636 14.511 -16.190 1.00 71.50 265 GLY A N 1
ATOM 2128 C CA . GLY A 1 265 ? 16.533 14.014 -14.816 1.00 71.50 265 GLY A CA 1
ATOM 2129 C C . GLY A 1 265 ? 15.105 14.032 -14.259 1.00 71.50 265 GLY A C 1
ATOM 2130 O O . GLY A 1 265 ? 14.436 15.064 -14.268 1.00 71.50 265 GLY A O 1
ATOM 2131 N N . TRP A 1 266 ? 14.663 12.884 -13.747 1.00 88.56 266 TRP A N 1
ATOM 2132 C CA . TRP A 1 266 ? 13.409 12.725 -13.013 1.00 88.56 266 TRP A CA 1
ATOM 2133 C C . TRP A 1 266 ? 13.626 13.067 -11.535 1.00 88.56 266 TRP A C 1
ATOM 2135 O O . TRP A 1 266 ? 14.694 12.821 -10.977 1.00 88.56 266 TRP A O 1
ATOM 2145 N N . ALA A 1 267 ? 12.625 13.667 -10.896 1.00 85.56 267 ALA A N 1
ATOM 2146 C CA . ALA A 1 267 ? 12.590 13.921 -9.456 1.00 85.56 267 ALA A CA 1
ATOM 2147 C C . ALA A 1 267 ? 13.828 14.586 -8.807 1.00 85.56 267 ALA A C 1
ATOM 2149 O O . ALA A 1 267 ? 14.177 14.278 -7.668 1.00 85.56 267 ALA A O 1
ATOM 2150 N N . ASN A 1 268 ? 14.486 15.518 -9.503 1.00 84.38 268 ASN A N 1
ATOM 2151 C CA . ASN A 1 268 ? 15.724 16.178 -9.053 1.00 84.38 268 ASN A CA 1
ATOM 2152 C C . ASN A 1 268 ? 16.916 15.221 -8.834 1.00 84.38 268 ASN A C 1
ATOM 2154 O O . ASN A 1 268 ? 17.856 15.558 -8.104 1.00 84.38 268 ASN A O 1
ATOM 2158 N N . PHE A 1 269 ? 16.914 14.045 -9.465 1.00 87.25 269 PHE A N 1
ATOM 2159 C CA . PHE A 1 269 ? 18.131 13.251 -9.600 1.00 87.25 269 PHE A CA 1
ATOM 2160 C C . PHE A 1 269 ? 19.153 13.978 -10.475 1.00 87.25 269 PHE A C 1
ATOM 2162 O O . PHE A 1 269 ? 18.801 14.677 -11.424 1.00 87.25 269 PHE A O 1
ATOM 2169 N N . SER A 1 270 ? 20.434 13.814 -10.145 1.00 82.56 270 SER A N 1
ATOM 2170 C CA . SER A 1 270 ? 21.527 14.404 -10.914 1.00 82.56 270 SER A CA 1
ATOM 2171 C C . SER A 1 270 ? 21.600 13.818 -12.324 1.00 82.56 270 SER A C 1
ATOM 2173 O O . SER A 1 270 ? 21.289 12.645 -12.538 1.00 82.56 270 SER A O 1
ATOM 2175 N N . ASP A 1 271 ? 22.144 14.589 -13.268 1.00 83.06 271 ASP A N 1
ATOM 2176 C CA . ASP A 1 271 ? 22.361 14.157 -14.661 1.00 83.06 271 ASP A CA 1
ATOM 2177 C C . ASP A 1 271 ? 23.228 12.889 -14.781 1.00 83.06 271 ASP A C 1
ATOM 2179 O O . ASP A 1 271 ? 23.205 12.194 -15.795 1.00 83.06 271 ASP A O 1
ATOM 2183 N N . THR A 1 272 ? 23.978 12.530 -13.735 1.00 85.19 272 THR A N 1
ATOM 2184 C CA . THR A 1 272 ? 24.730 11.266 -13.673 1.00 85.19 272 THR A CA 1
ATOM 2185 C C . THR A 1 272 ? 23.830 10.026 -13.632 1.00 85.19 272 THR A C 1
ATOM 2187 O O . THR A 1 272 ? 24.298 8.939 -13.985 1.00 85.19 272 THR A O 1
ATOM 2190 N N . CYS A 1 273 ? 22.567 10.187 -13.224 1.00 88.19 273 CYS A N 1
ATOM 2191 C CA . CYS A 1 273 ? 21.553 9.139 -13.104 1.00 88.19 273 CYS A CA 1
ATOM 2192 C C . CYS A 1 273 ? 20.566 9.110 -14.286 1.00 88.19 273 CYS A C 1
ATOM 2194 O O . CYS A 1 273 ? 19.634 8.309 -14.273 1.00 88.19 273 CYS A O 1
ATOM 2196 N N . GLN A 1 274 ? 20.748 9.968 -15.295 1.00 90.25 274 GLN A N 1
ATOM 2197 C CA . GLN A 1 274 ? 19.840 10.073 -16.440 1.00 90.25 274 GLN A CA 1
ATOM 2198 C C . GLN A 1 274 ? 19.790 8.790 -17.286 1.00 90.25 274 GLN A C 1
ATOM 2200 O O . GLN A 1 274 ? 20.721 7.974 -17.274 1.00 90.25 274 GLN A O 1
ATOM 2205 N N . SER A 1 275 ? 18.716 8.634 -18.058 1.00 92.50 275 SER A N 1
ATOM 2206 C CA . SER A 1 275 ? 18.521 7.502 -18.969 1.00 92.50 275 SER A CA 1
ATOM 2207 C C . SER A 1 275 ? 18.805 7.869 -20.418 1.00 92.50 275 SER A C 1
ATOM 2209 O O . SER A 1 275 ? 18.624 9.010 -20.847 1.00 92.50 275 SER A O 1
ATOM 2211 N N . TYR A 1 276 ? 19.227 6.866 -21.187 1.00 93.56 276 TYR A N 1
ATOM 2212 C CA . TYR A 1 276 ? 19.399 6.963 -22.631 1.00 93.56 276 TYR A CA 1
ATOM 2213 C C . TYR A 1 276 ? 18.401 6.052 -23.322 1.00 93.56 276 TYR A C 1
ATOM 2215 O O . TYR A 1 276 ? 18.202 4.918 -22.896 1.00 93.56 276 TYR A O 1
ATOM 2223 N N . MET A 1 277 ? 17.786 6.546 -24.388 1.00 94.56 277 MET A N 1
ATOM 2224 C CA . MET A 1 277 ? 16.745 5.839 -25.122 1.00 94.56 277 MET A CA 1
ATOM 2225 C C . MET A 1 277 ? 17.094 5.768 -26.608 1.00 94.56 277 MET A C 1
ATOM 2227 O O . MET A 1 277 ? 17.640 6.717 -27.173 1.00 94.56 277 MET A O 1
ATOM 2231 N N . LEU A 1 278 ? 16.775 4.651 -27.257 1.00 94.75 278 LEU A N 1
ATOM 2232 C CA . LEU A 1 278 ? 16.857 4.540 -28.711 1.00 94.75 278 LEU A CA 1
ATOM 2233 C C . LEU A 1 278 ? 15.806 5.429 -29.391 1.00 94.75 278 LEU A C 1
ATOM 2235 O O . LEU A 1 278 ? 14.690 5.598 -28.904 1.00 94.75 278 LEU A O 1
ATOM 2239 N N . THR A 1 279 ? 16.164 5.975 -30.552 1.00 91.12 279 THR A N 1
ATOM 2240 C CA . THR A 1 279 ? 15.219 6.685 -31.425 1.00 91.12 279 THR A CA 1
ATOM 2241 C C . THR A 1 279 ? 14.208 5.716 -32.056 1.00 91.12 279 THR A C 1
ATOM 2243 O O . THR A 1 279 ? 14.537 4.541 -32.273 1.00 91.12 279 THR A O 1
ATOM 2246 N N . PRO A 1 280 ? 12.979 6.176 -32.367 1.00 86.12 280 PRO A N 1
ATOM 2247 C CA . PRO A 1 280 ? 11.985 5.330 -33.017 1.00 86.12 280 PRO A CA 1
ATOM 2248 C C . PRO A 1 280 ? 12.491 4.885 -34.396 1.00 86.12 280 PRO A C 1
ATOM 2250 O O . PRO A 1 280 ? 13.130 5.655 -35.112 1.00 86.12 280 PRO A O 1
ATOM 2253 N N . GLY A 1 281 ? 12.226 3.630 -34.764 1.00 82.50 281 GLY A N 1
ATOM 2254 C CA . GLY A 1 281 ? 12.680 3.046 -36.032 1.00 82.50 281 GLY A CA 1
ATOM 2255 C C . GLY A 1 281 ? 14.150 2.608 -36.070 1.00 82.50 281 GLY A C 1
ATOM 2256 O O . GLY A 1 281 ? 14.591 2.092 -37.097 1.00 82.50 281 GLY A O 1
ATOM 2257 N N . SER A 1 282 ? 14.909 2.758 -34.976 1.00 89.12 282 SER A N 1
ATOM 2258 C CA . SER A 1 282 ? 16.254 2.178 -34.876 1.00 89.12 282 SER A CA 1
ATOM 2259 C C . SER A 1 282 ? 16.199 0.645 -35.033 1.00 89.12 282 SER A C 1
ATOM 2261 O O . SER A 1 282 ? 15.437 -0.000 -34.304 1.00 89.12 282 SER A O 1
ATOM 2263 N N . PRO A 1 283 ? 17.012 0.024 -35.917 1.00 87.69 283 PRO A N 1
ATOM 2264 C CA . PRO A 1 283 ? 17.084 -1.436 -36.040 1.00 87.69 283 PRO A CA 1
ATOM 2265 C C . PRO A 1 283 ? 17.431 -2.133 -34.719 1.00 87.69 283 PRO A C 1
ATOM 2267 O O . PRO A 1 283 ? 16.941 -3.229 -34.437 1.00 87.69 283 PRO A O 1
ATOM 2270 N N . ASP A 1 284 ? 18.224 -1.464 -33.880 1.00 91.56 284 ASP A N 1
ATOM 2271 C CA . ASP A 1 284 ? 18.625 -1.960 -32.567 1.00 91.56 284 ASP A CA 1
ATOM 2272 C C . ASP A 1 284 ? 17.437 -2.132 -31.622 1.00 91.56 284 ASP A C 1
ATOM 2274 O O . ASP A 1 284 ? 17.457 -3.022 -30.775 1.00 91.56 284 ASP A O 1
ATOM 2278 N N . PHE A 1 285 ? 16.370 -1.343 -31.793 1.00 93.75 285 PHE A N 1
ATOM 2279 C CA . PHE A 1 285 ? 15.191 -1.439 -30.939 1.00 93.75 285 PHE A CA 1
ATOM 2280 C C . PHE A 1 285 ? 14.548 -2.822 -31.062 1.00 93.75 285 PHE A C 1
ATOM 2282 O O . PHE A 1 285 ? 14.319 -3.512 -30.067 1.00 93.75 285 PHE A O 1
ATOM 2289 N N . ASN A 1 286 ? 14.313 -3.249 -32.305 1.00 91.62 286 ASN A N 1
ATOM 2290 C CA . ASN A 1 286 ? 13.734 -4.552 -32.604 1.00 91.62 286 ASN A CA 1
ATOM 2291 C C . ASN A 1 286 ? 14.691 -5.687 -32.209 1.00 91.62 286 ASN A C 1
ATOM 2293 O O . ASN A 1 286 ? 14.271 -6.656 -31.584 1.00 91.62 286 ASN A O 1
ATOM 2297 N N . ASN A 1 287 ? 15.988 -5.547 -32.504 1.00 93.62 287 ASN A N 1
ATOM 2298 C CA . ASN A 1 287 ? 16.988 -6.567 -32.179 1.00 93.62 287 ASN A CA 1
ATOM 2299 C C . ASN A 1 287 ? 17.091 -6.828 -30.667 1.00 93.62 287 ASN A C 1
ATOM 2301 O O . ASN A 1 287 ? 17.080 -7.985 -30.241 1.00 93.62 287 ASN A O 1
ATOM 2305 N N . ILE A 1 288 ? 17.168 -5.769 -29.854 1.00 96.88 288 ILE A N 1
ATOM 2306 C CA . ILE A 1 288 ? 17.265 -5.881 -28.393 1.00 96.88 288 ILE A CA 1
ATOM 2307 C C . ILE A 1 288 ? 15.966 -6.438 -27.816 1.00 96.88 288 ILE A C 1
ATOM 2309 O O . ILE A 1 288 ? 16.013 -7.390 -27.036 1.00 96.88 288 ILE A O 1
ATOM 2313 N N . GLY A 1 289 ? 14.814 -5.887 -28.213 1.00 97.12 289 GLY A N 1
ATOM 2314 C CA . GLY A 1 289 ? 13.521 -6.330 -27.695 1.00 97.12 289 GLY A CA 1
ATOM 2315 C C . GLY A 1 289 ? 13.216 -7.784 -28.033 1.00 97.12 289 GLY A C 1
ATOM 2316 O O . GLY A 1 289 ? 12.849 -8.552 -27.142 1.00 97.12 289 GLY A O 1
ATOM 2317 N N . LYS A 1 290 ? 13.493 -8.203 -29.273 1.00 97.38 290 LYS A N 1
ATOM 2318 C CA . LYS A 1 290 ? 13.364 -9.602 -29.678 1.00 97.38 290 LYS A CA 1
ATOM 2319 C C . LYS A 1 290 ? 14.224 -10.518 -28.817 1.00 97.38 290 LYS A C 1
ATOM 2321 O O . LYS A 1 290 ? 13.729 -11.493 -28.252 1.00 97.38 290 LYS A O 1
ATOM 2326 N N . LYS A 1 291 ? 15.510 -10.178 -28.687 1.00 98.12 291 LYS A N 1
ATOM 2327 C CA . LYS A 1 291 ? 16.462 -10.974 -27.912 1.00 98.12 291 LYS A CA 1
ATOM 2328 C C . LYS A 1 291 ? 16.058 -11.053 -26.442 1.00 98.12 291 LYS A C 1
ATOM 2330 O O . LYS A 1 291 ? 16.179 -12.115 -25.844 1.00 98.12 291 LYS A O 1
ATOM 2335 N N . PHE A 1 292 ? 15.566 -9.962 -25.857 1.00 98.62 292 PHE A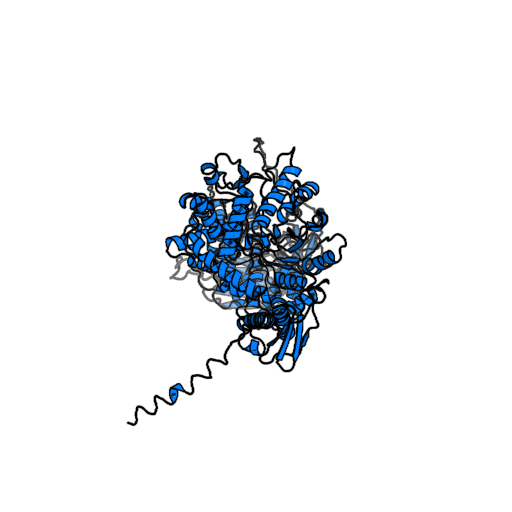 N 1
ATOM 2336 C CA . PHE A 1 292 ? 15.071 -9.967 -24.483 1.00 98.62 292 PHE A CA 1
ATOM 2337 C C . PHE A 1 292 ? 13.907 -10.946 -24.303 1.00 98.62 292 PHE A C 1
ATOM 2339 O O . PHE A 1 292 ? 13.964 -11.777 -23.399 1.00 98.62 292 PHE A O 1
ATOM 2346 N N . ILE A 1 293 ? 12.889 -10.897 -25.169 1.00 98.62 293 ILE A N 1
ATOM 2347 C CA . ILE A 1 293 ? 11.718 -11.785 -25.075 1.00 98.62 293 ILE A CA 1
ATOM 2348 C C . ILE A 1 293 ? 12.121 -13.253 -25.247 1.00 98.62 293 ILE A C 1
ATOM 2350 O O . ILE A 1 293 ? 11.695 -14.097 -24.459 1.00 98.62 293 ILE A O 1
ATOM 2354 N N . GLU A 1 294 ? 12.961 -13.567 -26.236 1.00 98.12 294 GLU A N 1
ATOM 2355 C CA . GLU A 1 294 ? 13.452 -14.933 -26.456 1.00 98.12 294 GLU A CA 1
ATOM 2356 C C . GLU A 1 294 ? 14.205 -15.455 -25.224 1.00 98.12 294 GLU A C 1
ATOM 2358 O O . GLU A 1 294 ? 13.953 -16.566 -24.755 1.00 98.12 294 GLU A O 1
ATOM 2363 N N . GLU A 1 295 ? 15.096 -14.645 -24.649 1.00 98.50 295 GLU A N 1
ATOM 2364 C CA . GLU A 1 295 ? 15.857 -15.021 -23.456 1.00 98.50 295 GLU A CA 1
ATOM 2365 C C . GLU A 1 295 ? 14.970 -15.149 -22.210 1.00 98.50 295 GLU A C 1
ATOM 2367 O O . GLU A 1 295 ? 15.163 -16.073 -21.417 1.00 98.50 295 GLU A O 1
ATOM 2372 N N . TYR A 1 296 ? 13.968 -14.279 -22.061 1.00 98.62 296 TYR A N 1
ATOM 2373 C CA . TYR A 1 296 ? 12.982 -14.359 -20.988 1.00 98.62 296 TYR A CA 1
ATOM 2374 C C . TYR A 1 296 ? 12.174 -15.658 -21.081 1.00 98.62 296 TYR A C 1
ATOM 2376 O O . TYR A 1 296 ? 12.094 -16.407 -20.105 1.00 98.62 296 TYR A O 1
ATOM 2384 N N . GLN A 1 297 ? 11.614 -15.969 -22.256 1.00 97.62 297 GLN A N 1
ATOM 2385 C CA . GLN A 1 297 ? 10.827 -17.189 -22.448 1.00 97.62 297 GLN A CA 1
ATOM 2386 C C . GLN A 1 297 ? 11.669 -18.455 -22.268 1.00 97.62 297 GLN A C 1
ATOM 2388 O O . GLN A 1 297 ? 11.194 -19.432 -21.688 1.00 97.62 297 GLN A O 1
ATOM 2393 N N . ASN A 1 298 ? 12.931 -18.435 -22.703 1.00 97.69 298 ASN A N 1
ATOM 2394 C CA . ASN A 1 298 ? 13.861 -19.538 -22.472 1.00 97.69 298 ASN A CA 1
ATOM 2395 C C . ASN A 1 298 ? 14.137 -19.762 -20.976 1.00 97.69 298 ASN A C 1
ATOM 2397 O O . ASN A 1 298 ? 14.296 -20.904 -20.545 1.00 97.69 298 ASN A O 1
ATOM 2401 N N . ALA A 1 299 ? 14.211 -18.688 -20.185 1.00 97.94 299 ALA A N 1
ATOM 2402 C CA . ALA A 1 299 ? 14.505 -18.766 -18.758 1.00 97.94 299 ALA A CA 1
ATOM 2403 C C . ALA A 1 299 ? 13.286 -19.166 -17.910 1.00 97.94 299 ALA A C 1
ATOM 2405 O O . ALA A 1 299 ? 13.413 -19.996 -17.003 1.00 97.94 299 ALA A O 1
ATOM 2406 N N . TYR A 1 300 ? 12.120 -18.581 -18.192 1.00 98.12 300 TYR A N 1
ATOM 2407 C CA . TYR A 1 300 ? 10.955 -18.632 -17.300 1.00 98.12 300 TYR A CA 1
ATOM 2408 C C . TYR A 1 300 ? 9.733 -19.338 -17.895 1.00 98.12 300 TYR A C 1
ATOM 2410 O O . TYR A 1 300 ? 8.813 -19.687 -17.159 1.00 98.12 300 TYR A O 1
ATOM 2418 N N . GLY A 1 301 ? 9.737 -19.616 -19.197 1.00 94.75 301 GLY A N 1
ATOM 2419 C CA . GLY A 1 301 ? 8.634 -20.256 -19.902 1.00 94.75 301 GLY A CA 1
ATOM 2420 C C . GLY A 1 301 ? 7.808 -19.287 -20.746 1.00 94.75 301 GLY A C 1
ATOM 2421 O O . GLY A 1 301 ? 8.003 -18.073 -20.747 1.00 94.75 301 GLY A O 1
ATOM 2422 N N . LYS A 1 302 ? 6.881 -19.861 -21.513 1.00 93.88 302 LYS A N 1
ATOM 2423 C CA . LYS A 1 302 ? 6.093 -19.145 -22.517 1.00 93.88 302 LYS A CA 1
ATOM 2424 C C . LYS A 1 302 ? 5.054 -18.219 -21.873 1.00 93.88 302 LYS A C 1
ATOM 2426 O O . LYS A 1 302 ? 4.324 -18.641 -20.981 1.00 93.88 302 LYS A O 1
ATOM 2431 N N . VAL A 1 303 ? 4.963 -16.994 -22.383 1.00 95.81 303 VAL A N 1
ATOM 2432 C CA . VAL A 1 303 ? 4.062 -15.912 -21.949 1.00 95.81 303 VAL A CA 1
ATOM 2433 C C . VAL A 1 303 ? 3.668 -15.067 -23.164 1.00 95.81 303 VAL A C 1
ATOM 2435 O O . VAL A 1 303 ? 4.295 -15.204 -24.210 1.00 95.81 303 VAL A O 1
ATOM 2438 N N . HIS A 1 304 ? 2.624 -14.238 -23.045 1.00 97.75 304 HIS A N 1
ATOM 2439 C CA . HIS A 1 304 ? 2.032 -13.516 -24.188 1.00 97.75 304 HIS A CA 1
ATOM 2440 C C . HIS A 1 304 ? 1.602 -12.067 -23.892 1.00 97.75 304 HIS A C 1
ATOM 2442 O O . HIS A 1 304 ? 1.030 -11.412 -24.762 1.00 97.75 304 HIS A O 1
ATOM 2448 N N . TYR A 1 305 ? 1.861 -11.550 -22.690 1.00 98.69 305 TYR A N 1
ATOM 2449 C CA . TYR A 1 305 ? 1.514 -10.183 -22.295 1.00 98.69 305 TYR A CA 1
ATOM 2450 C C . TYR A 1 305 ? 2.768 -9.468 -21.811 1.00 98.69 305 TYR A C 1
ATOM 2452 O O . TYR A 1 305 ? 3.371 -9.886 -20.825 1.00 98.69 305 TYR A O 1
ATOM 2460 N N . TYR A 1 306 ? 3.159 -8.411 -22.519 1.00 98.75 306 TYR A N 1
ATOM 2461 C CA . TYR A 1 306 ? 4.447 -7.750 -22.342 1.00 98.75 306 TYR A CA 1
ATOM 2462 C C . TYR A 1 306 ? 4.264 -6.284 -21.966 1.00 98.75 306 TYR A C 1
ATOM 2464 O O . TYR A 1 306 ? 3.744 -5.513 -22.769 1.00 98.75 306 TYR A O 1
ATOM 2472 N N . LEU A 1 307 ? 4.708 -5.893 -20.776 1.00 98.44 307 LEU A N 1
ATOM 2473 C CA . LEU A 1 307 ? 4.700 -4.512 -20.318 1.00 98.44 307 LEU A CA 1
ATOM 2474 C C . LEU A 1 307 ? 5.907 -3.748 -20.862 1.00 98.44 307 LEU A C 1
ATOM 2476 O O . LEU A 1 307 ? 7.052 -4.152 -20.642 1.00 98.44 307 LEU A O 1
ATOM 2480 N N . ALA A 1 308 ? 5.640 -2.619 -21.508 1.00 96.94 308 ALA A N 1
ATOM 2481 C CA . ALA A 1 308 ? 6.648 -1.620 -21.832 1.00 96.94 308 ALA A CA 1
ATOM 2482 C C . ALA A 1 308 ? 6.077 -0.214 -21.655 1.00 96.94 308 ALA A C 1
ATOM 2484 O O . ALA A 1 308 ? 5.124 0.155 -22.345 1.00 96.94 308 ALA A O 1
ATOM 2485 N N . ASP A 1 309 ? 6.726 0.569 -20.794 1.00 92.62 309 ASP A N 1
ATOM 2486 C CA . ASP A 1 309 ? 6.393 1.965 -20.523 1.00 92.62 309 ASP A CA 1
ATOM 2487 C C . ASP A 1 309 ? 7.572 2.863 -20.905 1.00 92.62 309 ASP A C 1
ATOM 2489 O O . ASP A 1 309 ? 8.689 2.697 -20.416 1.00 92.62 309 ASP A O 1
ATOM 2493 N N . LEU A 1 310 ? 7.326 3.790 -21.834 1.00 91.50 310 LEU A N 1
ATOM 2494 C CA . LEU A 1 310 ? 8.372 4.601 -22.470 1.00 91.50 310 LEU A CA 1
ATOM 2495 C C . LEU A 1 310 ? 8.522 5.969 -21.807 1.00 91.50 310 LEU A C 1
ATOM 2497 O O . LEU A 1 310 ? 9.608 6.534 -21.766 1.00 91.50 310 LEU A O 1
ATOM 2501 N N . PHE A 1 311 ? 7.412 6.531 -21.337 1.00 93.94 311 PHE A N 1
ATOM 2502 C CA . PHE A 1 311 ? 7.333 7.933 -20.927 1.00 93.94 311 PHE A CA 1
ATOM 2503 C C . PHE A 1 311 ? 6.629 8.093 -19.579 1.00 93.94 311 PHE A C 1
ATOM 2505 O O . PHE A 1 311 ? 5.975 9.103 -19.331 1.00 93.94 311 PHE A O 1
ATOM 2512 N N . ASN A 1 312 ? 6.725 7.082 -18.710 1.00 93.12 312 ASN A N 1
ATOM 2513 C CA . ASN A 1 312 ? 6.124 7.151 -17.384 1.00 93.12 312 ASN A CA 1
ATOM 2514 C C . ASN A 1 312 ? 6.834 8.236 -16.562 1.00 93.12 312 ASN A C 1
ATOM 2516 O O . ASN A 1 312 ? 7.990 8.064 -16.192 1.00 93.12 312 ASN A O 1
ATOM 2520 N N . GLU A 1 313 ? 6.158 9.366 -16.341 1.00 92.31 313 GLU A N 1
ATOM 2521 C CA . GLU A 1 313 ? 6.684 10.559 -15.650 1.00 92.31 313 GLU A CA 1
ATOM 2522 C C . GLU A 1 313 ? 7.944 11.192 -16.264 1.00 92.31 313 GLU A C 1
ATOM 2524 O O . GLU A 1 313 ? 8.604 12.016 -15.633 1.00 92.31 313 GLU A O 1
ATOM 2529 N N . ASN A 1 314 ? 8.264 10.848 -17.510 1.00 91.12 314 ASN A N 1
ATOM 2530 C CA . ASN A 1 314 ? 9.411 11.392 -18.230 1.00 91.12 314 ASN A CA 1
ATOM 2531 C C . ASN A 1 314 ? 8.952 12.385 -19.304 1.00 91.12 314 ASN A C 1
ATOM 2533 O O . ASN A 1 314 ? 7.914 12.195 -19.940 1.00 91.12 314 ASN A O 1
ATOM 2537 N N . GLU A 1 315 ? 9.757 13.422 -19.548 1.00 88.44 315 GLU A N 1
ATOM 2538 C CA . GLU A 1 315 ? 9.554 14.327 -20.685 1.00 88.44 315 GLU A CA 1
ATOM 2539 C C . GLU A 1 315 ? 9.627 13.530 -21.995 1.00 88.44 315 GLU A C 1
ATOM 2541 O O . GLU A 1 315 ? 10.568 12.764 -22.217 1.00 88.44 315 GLU A O 1
ATOM 2546 N N . VAL A 1 316 ? 8.639 13.718 -22.871 1.00 92.25 316 VAL A N 1
ATOM 2547 C CA . VAL A 1 316 ? 8.550 12.986 -24.137 1.00 92.25 316 VAL A CA 1
ATOM 2548 C C . VAL A 1 316 ? 9.494 13.624 -25.166 1.00 92.25 316 VAL A C 1
ATOM 2550 O O . VAL A 1 316 ? 9.277 14.774 -25.556 1.00 92.25 316 VAL A O 1
ATOM 2553 N N . PRO A 1 317 ? 10.532 12.913 -25.644 1.00 90.81 317 PRO A N 1
ATOM 2554 C CA . PRO A 1 317 ? 11.596 13.492 -26.457 1.00 90.81 317 PRO A CA 1
ATOM 2555 C C . PRO A 1 317 ? 11.214 13.546 -27.945 1.00 90.81 317 PRO A C 1
ATOM 2557 O O . PRO A 1 317 ? 11.852 12.899 -28.776 1.00 90.81 317 PRO A O 1
ATOM 2560 N N . VAL A 1 318 ? 10.171 14.313 -28.278 1.00 92.25 318 VAL A N 1
ATOM 2561 C CA . VAL A 1 318 ? 9.698 14.508 -29.659 1.00 92.25 318 VAL A CA 1
ATOM 2562 C C . VAL A 1 318 ? 9.834 15.953 -30.133 1.00 92.25 318 VAL A C 1
ATOM 2564 O O . VAL A 1 318 ? 9.712 16.898 -29.351 1.00 92.25 318 VAL A O 1
ATOM 2567 N N . SER A 1 319 ? 10.079 16.137 -31.428 1.00 91.00 319 SER A N 1
ATOM 2568 C CA . SER A 1 319 ? 10.092 17.453 -32.067 1.00 91.00 319 SER A CA 1
ATOM 2569 C C . SER A 1 319 ? 8.679 18.030 -32.170 1.00 91.00 319 SER A C 1
ATOM 2571 O O . SER A 1 319 ? 7.689 17.304 -32.273 1.00 91.00 319 SER A O 1
ATOM 2573 N N . LYS A 1 320 ? 8.558 19.362 -32.158 1.00 91.31 320 LYS A N 1
ATOM 2574 C CA . LYS A 1 320 ? 7.251 20.018 -32.302 1.00 91.31 320 LYS A CA 1
ATOM 2575 C C . LYS A 1 320 ? 6.687 19.812 -33.709 1.00 91.31 320 LYS A C 1
ATOM 2577 O O . LYS A 1 320 ? 5.478 19.671 -33.868 1.00 91.31 320 LYS A O 1
ATOM 2582 N N . GLU A 1 321 ? 7.564 19.795 -34.707 1.00 94.75 321 GLU A N 1
ATOM 2583 C CA . GLU A 1 321 ? 7.233 19.701 -36.127 1.00 94.75 321 GLU A CA 1
ATOM 2584 C C . GLU A 1 321 ? 6.748 18.298 -36.514 1.00 94.75 321 GLU A C 1
ATOM 2586 O O . GLU A 1 321 ? 5.776 18.189 -37.257 1.00 94.75 321 GLU A O 1
ATOM 2591 N N . ASN A 1 322 ? 7.361 17.238 -35.967 1.00 94.50 322 ASN A N 1
ATOM 2592 C CA . ASN A 1 322 ? 7.040 15.843 -36.309 1.00 94.50 322 ASN A CA 1
ATOM 2593 C C . ASN A 1 322 ? 6.411 15.064 -35.145 1.00 94.50 322 ASN A C 1
ATOM 2595 O O . ASN A 1 322 ? 6.392 13.834 -35.157 1.00 94.50 322 ASN A O 1
ATOM 2599 N N . ARG A 1 323 ? 5.876 15.772 -34.142 1.00 95.56 323 ARG A N 1
ATOM 2600 C CA . ARG A 1 323 ? 5.355 15.217 -32.884 1.00 95.56 323 ARG A CA 1
ATOM 2601 C C . ARG A 1 323 ? 4.557 13.924 -33.062 1.00 95.56 323 ARG A C 1
ATOM 2603 O O . ARG A 1 323 ? 4.850 12.921 -32.420 1.00 95.56 323 ARG A O 1
ATOM 2610 N N . TYR A 1 324 ? 3.538 13.948 -33.920 1.00 97.69 324 TYR A N 1
ATOM 2611 C CA . TYR A 1 324 ? 2.631 12.814 -34.104 1.00 97.69 324 TYR A CA 1
ATOM 2612 C C . TYR A 1 324 ? 3.281 11.645 -34.853 1.00 97.69 324 TYR A C 1
ATOM 2614 O O . TYR A 1 324 ? 3.036 10.492 -34.509 1.00 97.69 324 TYR A O 1
ATOM 2622 N N . GLU A 1 325 ? 4.127 11.923 -35.847 1.00 97.00 325 GLU A N 1
ATOM 2623 C CA . GLU A 1 325 ? 4.856 10.885 -36.584 1.00 97.00 325 GLU A CA 1
ATOM 2624 C C . GLU A 1 325 ? 5.852 10.164 -35.669 1.00 97.00 325 GLU A C 1
ATOM 2626 O O . GLU A 1 325 ? 5.889 8.935 -35.637 1.00 97.00 325 GLU A O 1
ATOM 2631 N N . GLU A 1 326 ? 6.603 10.916 -34.862 1.00 95.88 326 GLU A N 1
ATOM 2632 C CA . GLU A 1 326 ? 7.566 10.354 -33.914 1.00 95.88 326 GLU A CA 1
ATOM 2633 C C . GLU A 1 326 ? 6.864 9.536 -32.818 1.00 95.88 326 GLU A C 1
ATOM 2635 O O . GLU A 1 326 ? 7.291 8.417 -32.528 1.00 95.88 326 GLU A O 1
ATOM 2640 N N . LEU A 1 327 ? 5.740 10.025 -32.273 1.00 97.56 327 LEU A N 1
ATOM 2641 C CA . LEU A 1 327 ? 4.901 9.265 -31.335 1.00 97.56 327 LEU A CA 1
ATOM 2642 C C . LEU A 1 327 ? 4.408 7.946 -31.947 1.00 97.56 327 LEU A C 1
ATOM 2644 O O . LEU A 1 327 ? 4.540 6.889 -31.326 1.00 97.56 327 LEU A O 1
ATOM 2648 N N . ALA A 1 328 ? 3.884 7.984 -33.173 1.00 97.75 328 ALA A N 1
ATOM 2649 C CA . ALA A 1 328 ? 3.452 6.784 -33.885 1.00 97.75 328 ALA A CA 1
ATOM 2650 C C . ALA A 1 328 ? 4.622 5.822 -34.164 1.00 97.75 328 ALA A C 1
ATOM 2652 O O . ALA A 1 328 ? 4.447 4.601 -34.147 1.00 97.75 328 ALA A O 1
ATOM 2653 N N . GLY A 1 329 ? 5.824 6.358 -34.398 1.00 97.00 329 GLY A N 1
ATOM 2654 C CA . GLY A 1 329 ? 7.060 5.596 -34.556 1.00 97.00 329 GLY A CA 1
ATOM 2655 C C . GLY A 1 329 ? 7.496 4.883 -33.274 1.00 97.00 329 GLY A C 1
ATOM 2656 O O . GLY A 1 329 ? 7.930 3.729 -33.336 1.00 97.00 329 GLY A O 1
ATOM 2657 N N . PHE A 1 330 ? 7.342 5.519 -32.110 1.00 96.50 330 PHE A N 1
ATOM 2658 C CA . PHE A 1 330 ? 7.614 4.884 -30.818 1.00 96.50 330 PHE A CA 1
ATOM 2659 C C . PHE A 1 330 ? 6.668 3.713 -30.556 1.00 96.50 330 PHE A C 1
ATOM 2661 O O . PHE A 1 330 ? 7.144 2.604 -30.313 1.00 96.50 330 PHE A O 1
ATOM 2668 N N . GLY A 1 331 ? 5.352 3.923 -30.690 1.00 96.56 331 GLY A N 1
ATOM 2669 C CA . GLY A 1 331 ? 4.367 2.850 -30.519 1.00 96.56 331 GLY A CA 1
ATOM 2670 C C . GLY A 1 331 ? 4.616 1.674 -31.469 1.00 96.56 331 GLY A C 1
ATOM 2671 O O . GLY A 1 331 ? 4.608 0.515 -31.051 1.00 96.56 331 GLY A O 1
ATOM 2672 N N . LYS A 1 332 ? 4.949 1.967 -32.735 1.00 97.31 332 LYS A N 1
ATOM 2673 C CA . LYS A 1 332 ? 5.321 0.942 -33.720 1.00 97.31 332 LYS A CA 1
ATOM 2674 C C . LYS A 1 332 ? 6.562 0.147 -33.302 1.00 97.31 332 LYS A C 1
ATOM 2676 O O . LYS A 1 332 ? 6.562 -1.072 -33.425 1.00 97.31 332 LYS A O 1
ATOM 2681 N N . SER A 1 333 ? 7.609 0.818 -32.820 1.00 96.88 333 SER A N 1
ATOM 2682 C CA . SER A 1 333 ? 8.892 0.176 -32.487 1.00 96.88 333 SER A CA 1
ATOM 2683 C C . SER A 1 333 ? 8.747 -0.845 -31.355 1.00 96.88 333 SER A C 1
ATOM 2685 O O . SER A 1 333 ? 9.309 -1.936 -31.433 1.00 96.88 333 SER A O 1
ATOM 2687 N N . VAL A 1 334 ? 7.943 -0.519 -30.338 1.00 96.94 334 VAL A N 1
ATOM 2688 C CA . VAL A 1 334 ? 7.624 -1.430 -29.227 1.00 96.94 334 VAL A CA 1
ATOM 2689 C C . VAL A 1 334 ? 6.863 -2.648 -29.731 1.00 96.94 334 VAL A C 1
ATOM 2691 O O . VAL A 1 334 ? 7.257 -3.785 -29.467 1.00 96.94 334 VAL A O 1
ATOM 2694 N N . TYR A 1 335 ? 5.796 -2.418 -30.498 1.00 97.38 335 TYR A N 1
ATOM 2695 C CA . TYR A 1 335 ? 4.980 -3.505 -31.020 1.00 97.38 335 TYR A CA 1
ATOM 2696 C C . TYR A 1 335 ? 5.761 -4.418 -31.974 1.00 97.38 335 TYR A C 1
ATOM 2698 O O . TYR A 1 335 ? 5.686 -5.637 -31.843 1.00 97.38 335 TYR A O 1
ATOM 2706 N N . ASP A 1 336 ? 6.544 -3.857 -32.898 1.00 97.00 336 ASP A N 1
ATOM 2707 C CA . ASP A 1 336 ? 7.364 -4.634 -33.830 1.00 97.00 336 ASP A CA 1
ATOM 2708 C C . ASP A 1 336 ? 8.354 -5.545 -33.089 1.00 97.00 336 ASP A C 1
ATOM 2710 O O . ASP A 1 336 ? 8.530 -6.698 -33.486 1.00 97.00 336 ASP A O 1
ATOM 2714 N N . ALA A 1 337 ? 8.967 -5.050 -32.006 1.00 96.69 337 ALA A N 1
ATOM 2715 C CA . ALA A 1 337 ? 9.888 -5.821 -31.175 1.00 96.69 337 ALA A CA 1
ATOM 2716 C C . ALA A 1 337 ? 9.200 -6.997 -30.467 1.00 96.69 337 ALA A C 1
ATOM 2718 O O . ALA A 1 337 ? 9.762 -8.089 -30.390 1.00 96.69 337 ALA A O 1
ATOM 2719 N N . ILE A 1 338 ? 7.969 -6.797 -29.988 1.00 98.12 338 ILE A N 1
ATOM 2720 C CA . ILE A 1 338 ? 7.155 -7.873 -29.412 1.00 98.12 338 ILE A CA 1
ATOM 2721 C C . ILE A 1 338 ? 6.775 -8.885 -30.494 1.00 98.12 338 ILE A C 1
ATOM 2723 O O . ILE A 1 338 ? 7.050 -10.075 -30.358 1.00 98.12 338 ILE A O 1
ATOM 2727 N N . ASN A 1 339 ? 6.191 -8.413 -31.594 1.00 97.81 339 ASN A N 1
ATOM 2728 C CA . ASN A 1 339 ? 5.672 -9.250 -32.671 1.00 97.81 339 ASN A CA 1
ATOM 2729 C C . ASN A 1 339 ? 6.769 -10.069 -33.378 1.00 97.81 339 ASN A C 1
ATOM 2731 O O . ASN A 1 339 ? 6.498 -11.157 -33.886 1.00 97.81 339 ASN A O 1
ATOM 2735 N N . SER A 1 340 ? 8.010 -9.574 -33.414 1.00 96.94 340 SER A N 1
ATOM 2736 C CA . SER A 1 340 ? 9.139 -10.282 -34.031 1.00 96.94 340 SER A CA 1
ATOM 2737 C C . SER A 1 340 ? 9.667 -11.462 -33.203 1.00 96.94 340 SER A C 1
ATOM 2739 O O . SER A 1 340 ? 10.308 -12.354 -33.775 1.00 96.94 340 SER A O 1
ATOM 2741 N N . ALA A 1 341 ? 9.400 -11.481 -31.892 1.00 97.56 341 ALA A N 1
ATOM 2742 C CA . ALA A 1 341 ? 9.686 -12.600 -30.992 1.00 97.56 341 ALA A CA 1
ATOM 2743 C C . ALA A 1 341 ? 8.460 -13.493 -30.763 1.00 97.56 341 ALA A C 1
ATOM 2745 O O . ALA A 1 341 ? 8.575 -14.717 -30.723 1.00 97.56 341 ALA A O 1
ATOM 2746 N N . ASP A 1 342 ? 7.284 -12.883 -30.624 1.00 98.00 342 ASP A N 1
ATOM 2747 C CA . ASP A 1 342 ? 6.030 -13.549 -30.300 1.00 98.00 342 ASP A CA 1
ATOM 2748 C C . ASP A 1 342 ? 4.862 -12.947 -31.106 1.00 98.00 342 ASP A C 1
ATOM 2750 O O . ASP A 1 342 ? 4.282 -11.937 -30.706 1.00 98.00 342 ASP A O 1
ATOM 2754 N N . PRO A 1 343 ? 4.446 -13.585 -32.218 1.00 96.62 343 PRO A N 1
ATOM 2755 C CA . PRO A 1 343 ? 3.320 -13.118 -33.040 1.00 96.62 343 PRO A CA 1
ATOM 2756 C C . PRO A 1 343 ? 1.948 -13.113 -32.332 1.00 96.62 343 PRO A C 1
ATOM 2758 O O . PRO A 1 343 ? 0.963 -12.578 -32.857 1.00 96.62 343 PRO A O 1
ATOM 2761 N N . GLN A 1 344 ? 1.848 -13.757 -31.163 1.00 97.25 344 GLN A N 1
ATOM 2762 C CA . GLN A 1 344 ? 0.668 -13.723 -30.290 1.00 97.25 344 GLN A CA 1
ATOM 2763 C C . GLN A 1 344 ? 0.822 -12.720 -29.139 1.00 97.25 344 GLN A C 1
ATOM 2765 O O . GLN A 1 344 ? -0.098 -12.568 -28.337 1.00 97.25 344 GLN A O 1
ATOM 2770 N N . GLY A 1 345 ? 1.967 -12.043 -29.057 1.00 98.25 345 GLY A N 1
ATOM 2771 C CA . GLY A 1 345 ? 2.289 -11.111 -27.995 1.00 98.25 345 GLY A CA 1
ATOM 2772 C C . GLY A 1 345 ? 1.404 -9.872 -28.026 1.00 98.25 345 GLY A C 1
ATOM 2773 O O . GLY A 1 345 ? 1.225 -9.234 -29.062 1.00 98.25 345 GLY A O 1
ATOM 2774 N N . THR A 1 346 ? 0.871 -9.522 -26.863 1.00 98.62 346 THR A N 1
ATOM 2775 C CA . THR A 1 346 ? 0.116 -8.293 -26.626 1.00 98.62 346 THR A CA 1
ATOM 2776 C C . THR A 1 346 ? 1.009 -7.298 -25.897 1.00 98.62 346 THR A C 1
ATOM 2778 O O . THR A 1 346 ? 1.569 -7.625 -24.847 1.00 98.62 346 THR A O 1
ATOM 2781 N N . TRP A 1 347 ? 1.110 -6.077 -26.422 1.00 98.62 347 TRP A N 1
ATOM 2782 C CA . TRP A 1 347 ? 1.717 -4.966 -25.697 1.00 98.62 347 TRP A CA 1
ATOM 2783 C C . TRP A 1 347 ? 0.763 -4.478 -24.605 1.00 98.62 347 TRP A C 1
ATOM 2785 O O . TRP A 1 347 ? -0.350 -4.036 -24.884 1.00 98.62 347 TRP A O 1
ATOM 2795 N N . VAL A 1 348 ? 1.204 -4.566 -23.357 1.00 98.69 348 VAL A N 1
ATOM 2796 C CA . VAL A 1 348 ? 0.549 -3.973 -22.195 1.00 98.69 348 VAL A CA 1
ATOM 2797 C C . VAL A 1 348 ? 1.252 -2.658 -21.854 1.00 98.69 348 VAL A C 1
ATOM 2799 O O . VAL A 1 348 ? 2.480 -2.593 -21.894 1.00 98.69 348 VAL A O 1
ATOM 2802 N N . MET A 1 349 ? 0.498 -1.617 -21.503 1.00 97.19 349 MET A N 1
ATOM 2803 C CA . MET A 1 349 ? 1.071 -0.359 -21.005 1.00 97.19 349 MET A CA 1
ATOM 2804 C C . MET A 1 349 ? 0.272 0.221 -19.840 1.00 97.19 349 MET A C 1
ATOM 2806 O O . MET A 1 349 ? -0.947 0.030 -19.753 1.00 97.19 349 MET A O 1
ATOM 2810 N N . GLN A 1 350 ? 0.953 0.977 -18.983 1.00 96.81 350 GLN A N 1
ATOM 2811 C CA . GLN A 1 350 ? 0.342 1.780 -17.932 1.00 96.81 350 GLN A CA 1
ATOM 2812 C C . GLN A 1 350 ? -0.190 3.098 -18.518 1.00 96.81 350 GLN A C 1
ATOM 2814 O O . GLN A 1 350 ? 0.535 3.875 -19.137 1.00 96.81 350 GLN A O 1
ATOM 2819 N N . GLY A 1 351 ? -1.471 3.390 -18.292 1.00 95.88 351 GLY A N 1
ATOM 2820 C CA . GLY A 1 351 ? -2.127 4.623 -18.743 1.00 95.88 351 GLY A CA 1
ATOM 2821 C C . GLY A 1 351 ? -1.743 5.879 -17.950 1.00 95.88 351 GLY A C 1
ATOM 2822 O O . GLY A 1 351 ? -2.161 6.973 -18.323 1.00 95.88 351 GLY A O 1
ATOM 2823 N N . TRP A 1 352 ? -0.936 5.749 -16.885 1.00 95.38 352 TRP A N 1
ATOM 2824 C CA . TRP A 1 352 ? -0.563 6.843 -15.973 1.00 95.38 352 TRP A CA 1
ATOM 2825 C C . TRP A 1 352 ? 0.024 8.059 -16.691 1.00 95.38 352 TRP A C 1
ATOM 2827 O O . TRP A 1 352 ? -0.305 9.194 -16.356 1.00 95.38 352 TRP A O 1
ATOM 2837 N N . LEU A 1 353 ? 0.837 7.841 -17.727 1.00 94.50 353 LEU A N 1
ATOM 2838 C CA . LEU A 1 353 ? 1.456 8.925 -18.490 1.00 94.50 353 LEU A CA 1
ATOM 2839 C C . LEU A 1 353 ? 0.424 9.883 -19.114 1.00 94.50 353 LEU A C 1
ATOM 2841 O O . LEU A 1 353 ? 0.663 11.090 -19.151 1.00 94.50 353 LEU A O 1
ATOM 2845 N N . PHE A 1 354 ? -0.750 9.373 -19.513 1.00 94.81 354 PHE A N 1
ATOM 2846 C CA . PHE A 1 354 ? -1.834 10.187 -20.068 1.00 94.81 354 PHE A CA 1
ATOM 2847 C C . PHE A 1 354 ? -2.492 11.100 -19.025 1.00 94.81 354 PHE A C 1
ATOM 2849 O O . PHE A 1 354 ? -3.051 12.140 -19.373 1.00 94.81 354 PHE A O 1
ATOM 2856 N N . PHE A 1 355 ? -2.424 10.722 -17.749 1.00 91.50 355 PHE A N 1
ATOM 2857 C CA . PHE A 1 355 ? -2.885 11.546 -16.639 1.00 91.50 355 PHE A CA 1
ATOM 2858 C C . PHE A 1 355 ? -1.800 12.520 -16.174 1.00 91.50 355 PHE A C 1
ATOM 2860 O O . PHE A 1 355 ? -2.033 13.733 -16.151 1.00 91.50 355 PHE A O 1
ATOM 2867 N N . ASN A 1 356 ? -0.621 11.986 -15.841 1.00 91.75 356 ASN A N 1
ATOM 2868 C CA . ASN A 1 356 ? 0.477 12.716 -15.212 1.00 91.75 356 ASN A CA 1
ATOM 2869 C C . ASN A 1 356 ? 0.905 13.948 -16.022 1.00 91.75 356 ASN A C 1
ATOM 2871 O O . ASN A 1 356 ? 1.134 15.012 -15.453 1.00 91.75 356 ASN A O 1
ATOM 2875 N N . ASP A 1 357 ? 0.951 13.828 -17.352 1.00 93.06 357 ASP A N 1
ATOM 2876 C CA . ASP A 1 357 ? 1.157 14.968 -18.249 1.00 93.06 357 ASP A CA 1
ATOM 2877 C C . ASP A 1 357 ? 0.008 15.095 -19.256 1.00 93.06 357 ASP A C 1
ATOM 2879 O O . ASP A 1 357 ? 0.188 15.045 -20.471 1.00 93.06 357 ASP A O 1
ATOM 2883 N N . SER A 1 358 ? -1.211 15.269 -18.742 1.00 92.44 358 SER A N 1
ATOM 2884 C CA . SER A 1 358 ? -2.418 15.465 -19.563 1.00 92.44 358 SER A CA 1
ATOM 2885 C C . SER A 1 358 ? -2.384 16.710 -20.464 1.00 92.44 358 SER A C 1
ATOM 2887 O O . SER A 1 358 ? -3.192 16.820 -21.387 1.00 92.44 358 SER A O 1
ATOM 2889 N N . LYS A 1 359 ? -1.457 17.652 -20.227 1.00 93.06 359 LYS A N 1
ATOM 2890 C CA . LYS A 1 359 ? -1.233 18.803 -21.117 1.00 93.06 359 LYS A CA 1
ATOM 2891 C C . LYS A 1 359 ? -0.496 18.377 -22.380 1.00 93.06 359 LYS A C 1
ATOM 2893 O O . LYS A 1 359 ? -0.856 18.831 -23.464 1.00 93.06 359 LYS A O 1
ATOM 2898 N N . PHE A 1 360 ? 0.519 17.521 -22.252 1.00 95.44 360 PHE A N 1
ATOM 2899 C CA . PHE A 1 360 ? 1.151 16.901 -23.407 1.00 95.44 360 PHE A CA 1
ATOM 2900 C C . PHE A 1 360 ? 0.219 15.852 -24.026 1.00 95.44 360 PHE A C 1
ATOM 2902 O O . PHE A 1 360 ? -0.064 15.909 -25.218 1.00 95.44 360 PHE A O 1
ATOM 2909 N N . TRP A 1 361 ? -0.296 14.905 -23.249 1.00 95.50 361 TRP A N 1
ATOM 2910 C CA . TRP A 1 361 ? -1.075 13.770 -23.750 1.00 95.50 361 TRP A CA 1
ATOM 2911 C C . TRP A 1 361 ? -2.533 14.123 -24.082 1.00 95.50 361 TRP A C 1
ATOM 2913 O O . TRP A 1 361 ? -3.483 13.541 -23.562 1.00 95.50 361 TRP A O 1
ATOM 2923 N N . ASP A 1 362 ? -2.701 15.070 -25.004 1.00 95.00 362 ASP A N 1
ATOM 2924 C CA . ASP A 1 362 ? -3.968 15.387 -25.649 1.00 95.00 362 ASP A CA 1
ATOM 2925 C C . ASP A 1 362 ? -4.477 14.227 -26.533 1.00 95.00 362 ASP A C 1
ATOM 2927 O O . ASP A 1 362 ? -3.754 13.277 -26.856 1.00 95.00 362 ASP A O 1
ATOM 2931 N N . LYS A 1 363 ? -5.747 14.311 -26.950 1.00 95.69 363 LYS A N 1
ATOM 2932 C CA . LYS A 1 363 ? -6.411 13.268 -27.750 1.00 95.69 363 LYS A CA 1
ATOM 2933 C C . LYS A 1 363 ? -5.634 12.881 -29.011 1.00 95.69 363 LYS A C 1
ATOM 2935 O O . LYS A 1 363 ? -5.555 11.695 -29.326 1.00 95.69 363 LYS A O 1
ATOM 2940 N N . GLU A 1 364 ? -5.061 13.850 -29.726 1.00 96.62 364 GLU A N 1
ATOM 2941 C CA . GLU A 1 364 ? -4.338 13.586 -30.976 1.00 96.62 364 GLU A CA 1
ATOM 2942 C C . GLU A 1 364 ? -2.966 12.955 -30.713 1.00 96.62 364 GLU A C 1
ATOM 2944 O O . GLU A 1 364 ? -2.552 12.061 -31.448 1.00 96.62 364 GLU A O 1
ATOM 2949 N N . SER A 1 365 ? -2.292 13.339 -29.629 1.00 97.25 365 SER A N 1
ATOM 2950 C CA . SER A 1 365 ? -1.014 12.761 -29.203 1.00 97.25 365 SER A CA 1
ATOM 2951 C C . SER A 1 365 ? -1.180 11.307 -28.770 1.00 97.25 365 SER A C 1
ATOM 2953 O O . SER A 1 365 ? -0.429 10.438 -29.218 1.00 97.25 365 SER A O 1
ATOM 2955 N N . VAL A 1 366 ? -2.213 11.014 -27.971 1.00 97.12 366 VAL A N 1
ATOM 2956 C CA . VAL A 1 366 ? -2.568 9.636 -27.599 1.00 97.12 366 VAL A CA 1
ATOM 2957 C C . VAL A 1 366 ? -2.936 8.833 -28.845 1.00 97.12 366 VAL A C 1
ATOM 2959 O O . VAL A 1 366 ? -2.406 7.749 -29.068 1.00 97.12 366 VAL A O 1
ATOM 2962 N N . LYS A 1 367 ? -3.794 9.372 -29.715 1.00 97.50 367 LYS A N 1
ATOM 2963 C CA . LYS A 1 367 ? -4.174 8.712 -30.970 1.00 97.50 367 LYS A CA 1
ATOM 2964 C C . LYS A 1 367 ? -2.971 8.390 -31.850 1.00 97.50 367 LYS A C 1
ATOM 2966 O O . LYS A 1 367 ? -2.890 7.277 -32.361 1.00 97.50 367 LYS A O 1
ATOM 2971 N N . ALA A 1 368 ? -2.042 9.330 -32.006 1.00 98.00 368 ALA A N 1
ATOM 2972 C CA . ALA A 1 368 ? -0.825 9.137 -32.780 1.00 98.00 368 ALA A CA 1
ATOM 2973 C C . ALA A 1 368 ? 0.041 8.017 -32.189 1.00 98.00 368 ALA A C 1
ATOM 2975 O O . ALA A 1 368 ? 0.390 7.082 -32.908 1.00 98.00 368 ALA A O 1
ATOM 2976 N N . PHE A 1 369 ? 0.300 8.049 -30.879 1.00 97.50 369 PHE A N 1
ATOM 2977 C CA . PHE A 1 369 ? 1.100 7.037 -30.182 1.00 97.50 369 PHE A CA 1
ATOM 2978 C C . PHE A 1 369 ? 0.547 5.612 -30.346 1.00 97.50 369 PHE A C 1
ATOM 2980 O O . PHE A 1 369 ? 1.307 4.667 -30.543 1.00 97.50 369 PHE A O 1
ATOM 2987 N N . LEU A 1 370 ? -0.781 5.464 -30.349 1.00 96.81 370 LEU A N 1
ATOM 2988 C CA . LEU A 1 370 ? -1.462 4.169 -30.465 1.00 96.81 370 LEU A CA 1
ATOM 2989 C C . LEU A 1 370 ? -1.729 3.723 -31.920 1.00 96.81 370 LEU A C 1
ATOM 2991 O O . LEU A 1 370 ? -2.186 2.600 -32.146 1.00 96.81 370 LEU A O 1
ATOM 2995 N N . SER A 1 371 ? -1.499 4.592 -32.911 1.00 97.12 371 SER A N 1
ATOM 2996 C CA . SER A 1 371 ? -2.022 4.426 -34.280 1.00 97.12 371 SER A CA 1
ATOM 2997 C C . SER A 1 371 ? -1.431 3.248 -35.060 1.00 97.12 371 SER A C 1
ATOM 2999 O O . SER A 1 371 ? -2.149 2.593 -35.813 1.00 97.12 371 SER A O 1
ATOM 3001 N N . ASN A 1 372 ? -0.147 2.947 -34.858 1.00 96.56 372 ASN A N 1
ATOM 3002 C CA . ASN A 1 372 ? 0.584 1.915 -35.603 1.00 96.56 372 ASN A CA 1
ATOM 3003 C C . ASN A 1 372 ? 0.633 0.551 -34.896 1.00 96.56 372 ASN A C 1
ATOM 3005 O O . ASN A 1 372 ? 1.441 -0.306 -35.255 1.00 96.56 372 ASN A O 1
ATOM 3009 N N . VAL A 1 373 ? -0.226 0.342 -33.899 1.00 97.12 373 VAL A N 1
ATOM 3010 C CA . VAL A 1 373 ? -0.346 -0.926 -33.170 1.00 97.12 373 VAL A CA 1
ATOM 3011 C C . VAL A 1 373 ? -1.707 -1.544 -33.477 1.00 97.12 373 VAL A C 1
ATOM 3013 O O . VAL A 1 373 ? -2.711 -0.843 -33.359 1.00 97.12 373 VAL A O 1
ATOM 3016 N N . PRO A 1 374 ? -1.808 -2.826 -33.861 1.00 97.38 374 PRO A N 1
ATOM 3017 C CA . PRO A 1 374 ? -3.104 -3.468 -34.071 1.00 97.38 374 PRO A CA 1
ATOM 3018 C C . PRO A 1 374 ? -3.971 -3.449 -32.806 1.00 97.38 374 PRO A C 1
ATOM 3020 O O . PRO A 1 374 ? -3.475 -3.610 -31.693 1.00 97.38 374 PRO A O 1
ATOM 3023 N N . ASP A 1 375 ? -5.280 -3.244 -32.968 1.00 95.88 375 ASP A N 1
ATOM 3024 C CA . ASP A 1 375 ? -6.225 -3.146 -31.845 1.00 95.88 375 ASP A CA 1
ATOM 3025 C C . ASP A 1 375 ? -6.204 -4.370 -30.923 1.00 95.88 375 ASP A C 1
ATOM 3027 O O . ASP A 1 375 ? -6.305 -4.228 -29.712 1.00 95.88 375 ASP A O 1
ATOM 3031 N N . ASP A 1 376 ? -6.088 -5.572 -31.484 1.00 95.25 376 ASP A N 1
ATOM 3032 C CA . ASP A 1 376 ? -6.102 -6.853 -30.770 1.00 95.25 376 ASP A CA 1
ATOM 3033 C C . ASP A 1 376 ? -4.709 -7.295 -30.284 1.00 95.25 376 ASP A C 1
ATOM 3035 O O . ASP A 1 376 ? -4.511 -8.446 -29.883 1.00 95.25 376 ASP A O 1
ATOM 3039 N N . ARG A 1 377 ? -3.734 -6.384 -30.341 1.00 97.38 377 ARG A N 1
ATOM 3040 C CA . ARG A 1 377 ? -2.350 -6.584 -29.896 1.00 97.38 377 ARG A CA 1
ATOM 3041 C C . ARG A 1 377 ? -1.903 -5.552 -28.869 1.00 97.38 377 ARG A C 1
ATOM 3043 O O . ARG A 1 377 ? -0.712 -5.435 -28.585 1.00 97.38 377 ARG A O 1
ATOM 3050 N N . MET A 1 378 ? -2.862 -4.845 -28.277 1.00 97.44 378 MET A N 1
ATOM 3051 C CA . MET A 1 378 ? -2.624 -3.873 -27.223 1.00 97.44 378 MET A CA 1
ATOM 3052 C C . MET A 1 378 ? -3.615 -4.036 -26.071 1.00 97.44 378 MET A C 1
ATOM 3054 O O . MET A 1 378 ? -4.768 -4.413 -26.280 1.00 97.44 378 MET A O 1
ATOM 3058 N N . LEU A 1 379 ? -3.165 -3.722 -24.861 1.00 98.62 379 LEU A N 1
ATOM 3059 C CA . LEU A 1 379 ? -3.987 -3.654 -23.663 1.00 98.62 379 LEU A CA 1
ATOM 3060 C C . LEU A 1 379 ? -3.518 -2.492 -22.784 1.00 98.62 379 LEU A C 1
ATOM 3062 O O . LEU A 1 379 ? -2.369 -2.459 -22.351 1.00 98.62 379 LEU A O 1
ATOM 3066 N N . ILE A 1 380 ? -4.405 -1.540 -22.511 1.00 98.50 380 ILE A N 1
ATOM 3067 C CA . ILE A 1 380 ? -4.084 -0.374 -21.677 1.00 98.50 380 ILE A CA 1
ATOM 3068 C C . ILE A 1 380 ? -4.622 -0.602 -20.267 1.00 98.50 380 ILE A C 1
ATOM 3070 O O . ILE A 1 380 ? -5.809 -0.871 -20.091 1.00 98.50 380 ILE A O 1
ATOM 3074 N N . ILE A 1 381 ? -3.766 -0.477 -19.258 1.00 98.56 381 ILE A N 1
ATOM 3075 C CA . ILE A 1 381 ? -4.192 -0.430 -17.858 1.00 98.56 381 ILE A CA 1
ATOM 3076 C C . ILE A 1 381 ? -4.496 1.033 -17.541 1.00 98.56 381 ILE A C 1
ATOM 3078 O O . ILE A 1 381 ? -3.574 1.827 -17.359 1.00 98.56 381 ILE A O 1
ATOM 3082 N N . ASP A 1 382 ? -5.774 1.411 -17.531 1.00 97.81 382 ASP A N 1
ATOM 3083 C CA . ASP A 1 382 ? -6.192 2.774 -17.202 1.00 97.81 382 ASP A CA 1
ATOM 3084 C C . ASP A 1 382 ? -6.118 2.956 -15.685 1.00 97.81 382 ASP A C 1
ATOM 3086 O O . ASP A 1 382 ? -6.982 2.493 -14.937 1.00 97.81 382 ASP A O 1
ATOM 3090 N N . LEU A 1 383 ? -5.014 3.541 -15.234 1.00 96.19 383 LEU A N 1
ATOM 3091 C CA . LEU A 1 383 ? -4.680 3.678 -13.824 1.00 96.19 383 LEU A CA 1
ATOM 3092 C C . LEU A 1 383 ? -5.373 4.886 -13.193 1.00 96.19 383 LEU A C 1
ATOM 3094 O O . LEU A 1 383 ? -5.641 5.883 -13.857 1.00 96.19 383 LEU A O 1
ATOM 3098 N N . ALA A 1 384 ? -5.559 4.805 -11.876 1.00 94.00 384 ALA A N 1
ATOM 3099 C CA . ALA A 1 384 ? -6.094 5.868 -11.032 1.00 94.00 384 ALA A CA 1
ATOM 3100 C C . ALA A 1 384 ? -7.552 6.250 -11.341 1.00 94.00 384 ALA A C 1
ATOM 3102 O O . ALA A 1 384 ? -7.926 7.413 -11.180 1.00 94.00 384 ALA A O 1
ATOM 3103 N N . ASN A 1 385 ? -8.399 5.294 -11.749 1.00 95.19 385 ASN A N 1
ATOM 3104 C CA . ASN A 1 385 ? -9.812 5.566 -12.044 1.00 95.19 385 ASN A CA 1
ATOM 3105 C C . ASN A 1 385 ? -10.611 6.094 -10.834 1.00 95.19 385 ASN A C 1
ATOM 3107 O O . ASN A 1 385 ? -11.669 6.685 -11.009 1.00 95.19 385 ASN A O 1
ATOM 3111 N N . GLU A 1 386 ? -10.089 5.974 -9.611 1.00 92.00 386 GLU A N 1
ATOM 3112 C CA . GLU A 1 386 ? -10.642 6.642 -8.432 1.00 92.00 386 GLU A CA 1
ATOM 3113 C C . GLU A 1 386 ? -10.538 8.175 -8.464 1.00 92.00 386 GLU A C 1
ATOM 3115 O O . GLU A 1 386 ? -11.213 8.859 -7.699 1.00 92.00 386 GLU A O 1
ATOM 3120 N N . SER A 1 387 ? -9.655 8.720 -9.301 1.00 89.25 387 SER A N 1
ATOM 3121 C CA . SER A 1 387 ? -9.382 10.158 -9.423 1.00 89.25 387 SER A CA 1
ATOM 3122 C C . SER A 1 387 ? -9.470 10.657 -10.865 1.00 89.25 387 SER A C 1
ATOM 3124 O O . SER A 1 387 ? -9.723 11.840 -11.102 1.00 89.25 387 SER A O 1
ATOM 3126 N N . PHE A 1 388 ? -9.245 9.777 -11.841 1.00 89.06 388 PHE A N 1
ATOM 3127 C CA . PHE A 1 388 ? -9.115 10.131 -13.242 1.00 89.06 388 PHE A CA 1
ATOM 3128 C C . PHE A 1 388 ? -9.675 9.051 -14.173 1.00 89.06 388 PHE A C 1
ATOM 3130 O O . PHE A 1 388 ? -9.103 7.980 -14.333 1.00 89.06 388 PHE A O 1
ATOM 3137 N N . HIS A 1 389 ? -10.757 9.384 -14.875 1.00 92.38 389 HIS A N 1
ATOM 3138 C CA . HIS A 1 389 ? -11.350 8.536 -15.912 1.00 92.38 389 HIS A CA 1
ATOM 3139 C C . HIS A 1 389 ? -10.682 8.779 -17.274 1.00 92.38 389 HIS A C 1
ATOM 3141 O O . HIS A 1 389 ? -11.212 9.499 -18.129 1.00 92.38 389 HIS A O 1
ATOM 3147 N N . GLY A 1 390 ? -9.491 8.206 -17.476 1.00 92.56 390 GLY A N 1
ATOM 3148 C CA . GLY A 1 390 ? -8.729 8.339 -18.723 1.00 92.56 390 GLY A CA 1
ATOM 3149 C C . GLY A 1 390 ? -9.506 7.835 -19.934 1.00 92.56 390 GLY A C 1
ATOM 3150 O O . GLY A 1 390 ? -9.583 8.522 -20.957 1.00 92.56 390 GLY A O 1
ATOM 3151 N N . TRP A 1 391 ? -10.183 6.696 -19.781 1.00 94.75 391 TRP A N 1
ATOM 3152 C CA . TRP A 1 391 ? -11.055 6.121 -20.804 1.00 94.75 391 TRP A CA 1
ATOM 3153 C C . TRP A 1 391 ? -12.143 7.089 -21.299 1.00 94.75 391 TRP A C 1
ATOM 3155 O O . TRP A 1 391 ? -12.455 7.096 -22.490 1.00 94.75 391 TRP A O 1
ATOM 3165 N N . GLU A 1 392 ? -12.715 7.926 -20.428 1.00 93.50 392 GLU A N 1
ATOM 3166 C CA . GLU A 1 392 ? -13.767 8.870 -20.817 1.00 93.50 392 GLU A CA 1
ATOM 3167 C C . GLU A 1 392 ? -13.182 10.048 -21.603 1.00 93.50 392 GLU A C 1
ATOM 3169 O O . GLU A 1 392 ? -13.738 10.474 -22.619 1.00 93.50 392 GLU A O 1
ATOM 3174 N N . LYS A 1 393 ? -12.022 10.553 -21.166 1.00 92.25 393 LYS A N 1
ATOM 3175 C CA . LYS A 1 393 ? -11.338 11.687 -21.803 1.00 92.25 393 LYS A CA 1
ATOM 3176 C C . LYS A 1 393 ? -10.686 11.329 -23.133 1.00 92.25 393 LYS A C 1
ATOM 3178 O O . LYS A 1 393 ? -10.496 12.223 -23.953 1.00 92.25 393 LYS A O 1
ATOM 3183 N N . LEU A 1 394 ? -10.353 10.059 -23.350 1.00 93.94 394 LEU A N 1
ATOM 3184 C CA . LEU A 1 394 ? -9.604 9.570 -24.513 1.00 93.94 394 LEU A CA 1
ATOM 3185 C C . LEU A 1 394 ? -10.445 8.655 -25.416 1.00 93.94 394 LEU A C 1
ATOM 3187 O O . LEU A 1 394 ? -9.901 7.811 -26.127 1.00 93.94 394 LEU A O 1
ATOM 3191 N N . ASP A 1 395 ? -11.771 8.825 -25.383 1.00 91.88 395 ASP A N 1
ATOM 3192 C CA . ASP A 1 395 ? -12.737 8.159 -26.267 1.00 91.88 395 ASP A CA 1
ATOM 3193 C C . ASP A 1 395 ? -12.589 6.620 -26.281 1.00 91.88 395 ASP A C 1
ATOM 3195 O O . ASP A 1 395 ? -12.589 5.975 -27.333 1.00 91.88 395 ASP A O 1
ATOM 3199 N N . GLY A 1 396 ? -12.418 6.016 -25.100 1.00 93.00 396 GLY A N 1
ATOM 3200 C CA . GLY A 1 396 ? -12.208 4.573 -24.945 1.00 93.00 396 GLY A CA 1
ATOM 3201 C C . GLY A 1 396 ? -10.923 4.084 -25.619 1.00 93.00 396 GLY A C 1
ATOM 3202 O O . GLY A 1 396 ? -10.911 3.000 -26.206 1.00 93.00 396 GLY A O 1
ATOM 3203 N N . PHE A 1 397 ? -9.877 4.916 -25.591 1.00 95.62 397 PHE A N 1
ATOM 3204 C CA . PHE A 1 397 ? -8.557 4.670 -26.173 1.00 95.62 397 PHE A CA 1
ATOM 3205 C C . PHE A 1 397 ? -8.597 4.307 -27.661 1.00 95.62 397 PHE A C 1
ATOM 3207 O O . PHE A 1 397 ? -7.883 3.415 -28.114 1.00 95.62 397 PHE A O 1
ATOM 3214 N N . ASN A 1 398 ? -9.448 4.985 -28.437 1.00 90.25 398 ASN A N 1
ATOM 3215 C CA . ASN A 1 398 ? -9.545 4.825 -29.893 1.00 90.25 398 ASN A CA 1
ATOM 3216 C C . ASN A 1 398 ? -9.729 3.366 -30.351 1.00 90.25 398 ASN A C 1
ATOM 3218 O O . ASN A 1 398 ? -9.184 2.949 -31.370 1.00 90.25 398 ASN A O 1
ATOM 3222 N N . GLY A 1 399 ? -10.498 2.583 -29.587 1.00 92.19 399 GLY A N 1
ATOM 3223 C CA . GLY A 1 399 ? -10.800 1.192 -29.916 1.00 92.19 399 GLY A CA 1
ATOM 3224 C C . GLY A 1 399 ? -9.791 0.170 -29.390 1.00 92.19 399 GLY A C 1
ATOM 3225 O O . GLY A 1 399 ? -9.970 -1.018 -29.668 1.00 92.19 399 GLY A O 1
ATOM 3226 N N . LYS A 1 400 ? -8.780 0.566 -28.607 1.00 97.12 400 LYS A N 1
ATOM 3227 C CA . LYS A 1 400 ? -7.914 -0.394 -27.906 1.00 97.12 400 LYS A CA 1
ATOM 3228 C C . LYS A 1 400 ? -8.641 -1.037 -26.710 1.00 97.12 400 LYS A C 1
ATOM 3230 O O . LYS A 1 400 ? -9.400 -0.356 -26.017 1.00 97.12 400 LYS A O 1
ATOM 3235 N N . PRO A 1 401 ? -8.440 -2.343 -26.453 1.00 98.12 401 PRO A N 1
ATOM 3236 C CA . PRO A 1 401 ? -8.829 -2.980 -25.202 1.00 98.12 401 PRO A CA 1
ATOM 3237 C C . PRO A 1 401 ? -8.182 -2.302 -23.995 1.00 98.12 401 PRO A C 1
ATOM 3239 O O . PRO A 1 401 ? -7.004 -1.941 -24.035 1.00 98.12 401 PRO A O 1
ATOM 3242 N N . TRP A 1 402 ? -8.935 -2.167 -22.905 1.00 98.38 402 TRP A N 1
ATOM 3243 C CA . TRP A 1 402 ? -8.422 -1.548 -21.684 1.00 98.38 402 TRP A CA 1
ATOM 3244 C C . TRP A 1 402 ? -8.991 -2.175 -20.406 1.00 98.38 402 TRP A C 1
ATOM 3246 O O . TRP A 1 402 ? -9.990 -2.905 -20.435 1.00 98.38 402 TRP A O 1
ATOM 3256 N N . ILE A 1 403 ? -8.307 -1.917 -19.292 1.00 98.69 403 ILE A N 1
ATOM 3257 C CA . ILE A 1 403 ? -8.634 -2.360 -17.935 1.00 98.69 403 ILE A CA 1
ATOM 3258 C C . ILE A 1 403 ? -8.943 -1.132 -17.084 1.00 98.69 403 ILE A C 1
ATOM 3260 O O . ILE A 1 403 ? -8.134 -0.210 -17.030 1.00 98.69 403 ILE A O 1
ATOM 3264 N N . TYR A 1 404 ? -10.085 -1.146 -16.400 1.00 98.56 404 TYR A N 1
ATOM 3265 C CA . TYR A 1 404 ? -10.435 -0.144 -15.397 1.00 98.56 404 TYR A CA 1
ATOM 3266 C C . TYR A 1 404 ? -9.674 -0.449 -14.106 1.00 98.56 404 TYR A C 1
ATOM 3268 O O . TYR A 1 404 ? -10.021 -1.426 -13.442 1.00 98.56 404 TYR A O 1
ATOM 3276 N N . SER A 1 405 ? -8.636 0.322 -13.769 1.00 98.06 405 SER A N 1
ATOM 3277 C CA . SER A 1 405 ? -7.775 0.031 -12.616 1.00 98.06 405 SER A CA 1
ATOM 3278 C C . SER A 1 405 ? -7.782 1.123 -11.546 1.00 98.06 405 SER A C 1
ATOM 3280 O O . SER A 1 405 ? -7.740 2.321 -11.840 1.00 98.06 405 SER A O 1
ATOM 3282 N N . ILE A 1 406 ? -7.806 0.676 -10.290 1.00 97.25 406 ILE A N 1
ATOM 3283 C CA . ILE A 1 406 ? -7.718 1.510 -9.091 1.00 97.25 406 ILE A CA 1
ATOM 3284 C C . ILE A 1 406 ? -6.307 1.400 -8.514 1.00 97.25 406 ILE A C 1
ATOM 3286 O O . ILE A 1 406 ? -5.836 0.285 -8.276 1.00 97.25 406 ILE A O 1
ATOM 3290 N N . ILE A 1 407 ? -5.638 2.530 -8.255 1.00 95.50 407 ILE A N 1
ATOM 3291 C CA . ILE A 1 407 ? -4.328 2.506 -7.581 1.00 95.50 407 ILE A CA 1
ATOM 3292 C C . ILE A 1 407 ? -4.538 2.317 -6.083 1.00 95.50 407 ILE A C 1
ATOM 3294 O O . ILE A 1 407 ? -3.992 1.393 -5.485 1.00 95.50 407 ILE A O 1
ATOM 3298 N N . HIS A 1 408 ? -5.367 3.170 -5.482 1.00 94.50 408 HIS A N 1
ATOM 3299 C CA . HIS A 1 408 ? -5.610 3.271 -4.046 1.00 94.50 408 HIS A CA 1
ATOM 3300 C C . HIS A 1 408 ? -4.365 3.565 -3.194 1.00 94.50 408 HIS A C 1
ATOM 3302 O O . HIS A 1 408 ? -4.417 4.497 -2.420 1.00 94.50 408 HIS A O 1
ATOM 3308 N N . ASN A 1 409 ? -3.257 2.829 -3.259 1.00 94.50 409 ASN A N 1
ATOM 3309 C CA . ASN A 1 409 ? -2.113 3.072 -2.378 1.00 94.50 409 ASN A CA 1
ATOM 3310 C C . ASN A 1 409 ? -0.906 3.618 -3.147 1.00 94.50 409 ASN A C 1
ATOM 3312 O O . ASN A 1 409 ? -0.466 3.001 -4.113 1.00 94.50 409 ASN A O 1
ATOM 3316 N N . TYR A 1 410 ? -0.352 4.729 -2.660 1.00 93.12 410 TYR A N 1
ATOM 3317 C CA . TYR A 1 410 ? 0.870 5.362 -3.161 1.00 93.12 410 TYR A CA 1
ATOM 3318 C C . TYR A 1 410 ? 1.986 5.220 -2.112 1.00 93.12 410 TYR A C 1
ATOM 3320 O O . TYR A 1 410 ? 1.738 5.361 -0.911 1.00 93.12 410 TYR A O 1
ATOM 3328 N N . GLY A 1 411 ? 3.206 4.894 -2.542 1.00 93.81 411 GLY A N 1
ATOM 3329 C CA . GLY A 1 411 ? 4.390 4.740 -1.687 1.00 93.81 411 GLY A CA 1
ATOM 3330 C C . GLY A 1 411 ? 4.368 3.553 -0.712 1.00 93.81 411 GLY A C 1
ATOM 3331 O O . GLY A 1 411 ? 5.310 3.371 0.065 1.00 93.81 411 GLY A O 1
ATOM 3332 N N . GLY A 1 412 ? 3.309 2.740 -0.683 1.00 94.06 412 GLY A N 1
ATOM 3333 C CA . GLY A 1 412 ? 3.096 1.777 0.401 1.00 94.06 412 GLY A CA 1
ATOM 3334 C C . GLY A 1 412 ? 2.718 2.453 1.720 1.00 94.06 412 GLY A C 1
ATOM 3335 O O . GLY A 1 412 ? 3.045 1.922 2.781 1.00 94.06 412 GLY A O 1
ATOM 3336 N N . ASN A 1 413 ? 2.138 3.656 1.693 1.00 92.81 413 ASN A N 1
ATOM 3337 C CA . ASN A 1 413 ? 1.903 4.445 2.905 1.00 92.81 413 ASN A CA 1
ATOM 3338 C C . ASN A 1 413 ? 0.916 3.743 3.854 1.00 92.81 413 ASN A C 1
ATOM 3340 O O . ASN A 1 413 ? -0.036 3.096 3.416 1.00 92.81 413 ASN A O 1
ATOM 3344 N N . SER A 1 414 ? 1.168 3.844 5.166 1.00 89.44 414 SER A N 1
ATOM 3345 C CA . SER A 1 414 ? 0.497 3.016 6.189 1.00 89.44 414 SER A CA 1
ATOM 3346 C C . SER A 1 414 ? -0.853 3.543 6.684 1.00 89.44 414 SER A C 1
ATOM 3348 O O . SER A 1 414 ? -1.475 2.883 7.513 1.00 89.44 414 SER A O 1
ATOM 3350 N N . GLN A 1 415 ? -1.286 4.731 6.263 1.00 87.69 415 GLN A N 1
ATOM 3351 C CA . GLN A 1 415 ? -2.507 5.334 6.800 1.00 87.69 415 GLN A CA 1
ATOM 3352 C C . GLN A 1 415 ? -3.762 4.567 6.376 1.00 87.69 415 GLN A C 1
ATOM 3354 O O . GLN A 1 415 ? -3.851 4.096 5.240 1.00 87.69 415 GLN A O 1
ATOM 3359 N N . MET A 1 416 ? -4.750 4.479 7.274 1.00 90.12 416 MET A N 1
ATOM 3360 C CA . MET A 1 416 ? -6.083 4.009 6.914 1.00 90.12 416 MET A CA 1
ATOM 3361 C C . MET A 1 416 ? -6.772 5.079 6.075 1.00 90.12 416 MET A C 1
ATOM 3363 O O . MET A 1 416 ? -6.993 6.190 6.566 1.00 90.12 416 MET A O 1
ATOM 3367 N N . ILE A 1 417 ? -7.077 4.753 4.819 1.00 91.00 417 ILE A N 1
ATOM 3368 C CA . ILE A 1 417 ? -7.676 5.680 3.864 1.00 91.00 417 ILE A CA 1
ATOM 3369 C C . ILE A 1 417 ? -8.335 4.948 2.691 1.00 91.00 417 ILE A C 1
ATOM 3371 O O . ILE A 1 417 ? -7.950 3.837 2.343 1.00 91.00 417 ILE A O 1
ATOM 3375 N N . GLY A 1 418 ? -9.329 5.574 2.068 1.00 92.69 418 GLY A N 1
ATOM 3376 C CA . GLY A 1 418 ? -9.894 5.142 0.792 1.00 92.69 418 GLY A CA 1
ATOM 3377 C C . GLY A 1 418 ? -11.218 5.834 0.487 1.00 92.69 418 GLY A C 1
ATOM 3378 O O . GLY A 1 418 ? -11.705 6.639 1.278 1.00 92.69 418 GLY A O 1
ATOM 3379 N N . ASN A 1 419 ? -11.830 5.481 -0.643 1.00 94.19 419 ASN A N 1
ATOM 3380 C CA . ASN A 1 419 ? -13.163 5.946 -1.026 1.00 94.19 419 ASN A CA 1
ATOM 3381 C C . ASN A 1 419 ? -14.092 4.757 -1.313 1.00 94.19 419 ASN A C 1
ATOM 3383 O O . ASN A 1 419 ? -14.424 4.461 -2.461 1.00 94.19 419 ASN A O 1
ATOM 3387 N N . LEU A 1 420 ? -14.501 4.049 -0.255 1.00 97.56 420 LEU A N 1
ATOM 3388 C CA . LEU A 1 420 ? -15.332 2.849 -0.385 1.00 97.56 420 LEU A CA 1
ATOM 3389 C C . LEU A 1 420 ? -16.672 3.106 -1.111 1.00 97.56 420 LEU A C 1
ATOM 3391 O O . LEU A 1 420 ? -17.053 2.257 -1.920 1.00 97.56 420 LEU A O 1
ATOM 3395 N N . PRO A 1 421 ? -17.386 4.239 -0.907 1.00 96.50 421 PRO A N 1
ATOM 3396 C CA . PRO A 1 421 ? -18.595 4.542 -1.677 1.00 96.50 421 PRO A CA 1
ATOM 3397 C C . PRO A 1 421 ? -18.347 4.637 -3.187 1.00 96.50 421 PRO A C 1
ATOM 3399 O O . PRO A 1 421 ? -19.136 4.108 -3.973 1.00 96.50 421 PRO A O 1
ATOM 3402 N N . LEU A 1 422 ? -17.245 5.277 -3.597 1.00 96.31 422 LEU A N 1
ATOM 3403 C CA . LEU A 1 422 ? -16.853 5.358 -5.003 1.00 96.31 422 LEU A CA 1
ATOM 3404 C C . LEU A 1 422 ? -16.533 3.965 -5.550 1.00 96.31 422 LEU A C 1
ATOM 3406 O O . LEU A 1 422 ? -17.111 3.550 -6.551 1.00 96.31 422 LEU A O 1
ATOM 3410 N N . TYR A 1 423 ? -15.679 3.208 -4.858 1.00 97.69 423 TYR A N 1
ATOM 3411 C CA . TYR A 1 423 ? -15.264 1.873 -5.299 1.00 97.69 423 TYR A CA 1
ATOM 3412 C C . TYR A 1 423 ? -16.454 0.922 -5.468 1.00 97.69 423 TYR A C 1
ATOM 3414 O O . TYR A 1 423 ? -16.502 0.154 -6.425 1.00 97.69 423 TYR A O 1
ATOM 3422 N N . ALA A 1 424 ? -17.448 1.014 -4.582 1.00 98.31 424 ALA A N 1
ATOM 3423 C CA . ALA A 1 424 ? -18.644 0.181 -4.614 1.00 98.31 424 ALA A CA 1
ATOM 3424 C C . ALA A 1 424 ? -19.588 0.475 -5.797 1.00 98.31 424 ALA A C 1
ATOM 3426 O O . ALA A 1 424 ? -20.453 -0.351 -6.099 1.00 98.31 424 ALA A O 1
ATOM 3427 N N . THR A 1 425 ? -19.474 1.636 -6.452 1.00 97.69 425 THR A N 1
ATOM 3428 C CA . THR A 1 425 ? -20.489 2.120 -7.406 1.00 97.69 425 THR A CA 1
ATOM 3429 C C . THR A 1 425 ? -19.939 2.450 -8.794 1.00 97.69 425 THR A C 1
ATOM 3431 O O . THR A 1 425 ? -20.606 2.158 -9.791 1.00 97.69 425 THR A O 1
ATOM 3434 N N . ASP A 1 426 ? -18.727 2.996 -8.889 1.00 96.88 426 ASP A N 1
ATOM 3435 C CA . ASP A 1 426 ? -18.235 3.642 -10.111 1.00 96.88 426 ASP A CA 1
ATOM 3436 C C . ASP A 1 426 ? -17.970 2.652 -11.257 1.00 96.88 426 ASP A C 1
ATOM 3438 O O . ASP A 1 426 ? -18.370 2.872 -12.400 1.00 96.88 426 ASP A O 1
ATOM 3442 N N . ALA A 1 427 ? -17.426 1.471 -10.947 1.00 97.56 427 ALA A N 1
ATOM 3443 C CA . ALA A 1 427 ? -17.183 0.431 -11.948 1.00 97.56 427 ALA A CA 1
ATOM 3444 C C . ALA A 1 427 ? -18.484 -0.052 -12.626 1.00 97.56 427 ALA A C 1
ATOM 3446 O O . ALA A 1 427 ? -18.516 -0.298 -13.833 1.00 97.56 427 ALA A O 1
ATOM 3447 N N . ALA A 1 428 ? -19.590 -0.140 -11.878 1.00 97.94 428 ALA A N 1
ATOM 3448 C CA . ALA A 1 428 ? -20.893 -0.501 -12.436 1.00 97.94 428 ALA A CA 1
ATOM 3449 C C . ALA A 1 428 ? -21.476 0.621 -13.317 1.00 97.94 428 ALA A C 1
ATOM 3451 O O . ALA A 1 428 ? -22.122 0.343 -14.337 1.00 97.94 428 ALA A O 1
ATOM 3452 N N . ALA A 1 429 ? -21.221 1.884 -12.961 1.00 97.31 429 ALA A N 1
ATOM 3453 C CA . ALA A 1 429 ? -21.571 3.033 -13.790 1.00 97.31 429 ALA A CA 1
ATOM 3454 C C . ALA A 1 429 ? -20.770 3.030 -15.104 1.00 97.31 429 ALA A C 1
ATOM 3456 O O . ALA A 1 429 ? -21.362 3.148 -16.180 1.00 97.31 429 ALA A O 1
ATOM 3457 N N . MET A 1 430 ? -19.459 2.777 -15.039 1.00 97.19 430 MET A N 1
ATOM 3458 C CA . MET A 1 430 ? -18.594 2.609 -16.210 1.00 97.19 430 MET A CA 1
ATOM 3459 C C . MET A 1 430 ? -19.079 1.463 -17.108 1.00 97.19 430 MET A C 1
ATOM 3461 O O . MET A 1 430 ? -19.274 1.666 -18.308 1.00 97.19 430 MET A O 1
ATOM 3465 N N . LEU A 1 431 ? -19.390 0.290 -16.542 1.00 97.31 431 LEU A N 1
ATOM 3466 C CA . LEU A 1 431 ? -19.942 -0.844 -17.293 1.00 97.31 431 LEU A CA 1
ATOM 3467 C C . LEU A 1 431 ? -21.269 -0.516 -17.988 1.00 97.31 431 LEU A C 1
ATOM 3469 O O . LEU A 1 431 ? -21.585 -1.122 -19.012 1.00 97.31 431 LEU A O 1
ATOM 3473 N N . SER A 1 432 ? -22.042 0.437 -17.474 1.00 96.25 432 SER A N 1
ATOM 3474 C CA . SER A 1 432 ? -23.314 0.865 -18.068 1.00 96.25 432 SER A CA 1
ATOM 3475 C C . SER A 1 432 ? -23.149 1.989 -19.097 1.00 96.25 432 SER A C 1
ATOM 3477 O O . SER A 1 432 ? -24.070 2.258 -19.868 1.00 96.25 432 SER A O 1
ATOM 3479 N N . ASN A 1 433 ? -21.979 2.630 -19.160 1.00 96.25 433 ASN A N 1
ATOM 3480 C CA . ASN A 1 433 ? -21.739 3.762 -20.045 1.00 96.25 433 ASN A CA 1
ATOM 3481 C C . ASN A 1 433 ? -21.552 3.296 -21.509 1.00 96.25 433 ASN A C 1
ATOM 3483 O O . ASN A 1 433 ? -20.713 2.432 -21.783 1.00 96.25 433 ASN A O 1
ATOM 3487 N N . PRO A 1 434 ? -22.292 3.851 -22.490 1.00 94.62 434 PRO A N 1
ATOM 3488 C CA . PRO A 1 434 ? -22.135 3.479 -23.899 1.00 94.62 434 PRO A CA 1
ATOM 3489 C C . PRO A 1 434 ? -20.790 3.915 -24.505 1.00 94.62 434 PRO A C 1
ATOM 3491 O O . PRO A 1 434 ? -20.375 3.351 -25.513 1.00 94.62 434 PRO A O 1
ATOM 3494 N N . LYS A 1 435 ? -20.091 4.886 -23.901 1.00 93.69 435 LYS A N 1
ATOM 3495 C CA . LYS A 1 435 ? -18.788 5.394 -24.366 1.00 93.69 435 LYS A CA 1
ATOM 3496 C C . LYS A 1 435 ? -17.587 4.592 -23.860 1.00 93.69 435 LYS A C 1
ATOM 3498 O O . LYS A 1 435 ? -16.467 4.886 -24.258 1.00 93.69 435 LYS A O 1
ATOM 3503 N N . LYS A 1 436 ? -17.795 3.571 -23.021 1.00 95.25 436 LYS A N 1
ATOM 3504 C CA . LYS A 1 436 ? -16.713 2.789 -22.395 1.00 95.25 436 LYS A CA 1
ATOM 3505 C C . LYS A 1 436 ? -15.782 2.071 -23.383 1.00 95.25 436 LYS A C 1
ATOM 3507 O O . LYS A 1 436 ? -14.731 1.589 -22.992 1.00 95.25 436 LYS A O 1
ATOM 3512 N N . GLY A 1 437 ? -16.143 1.950 -24.660 1.00 95.12 437 GLY A N 1
ATOM 3513 C CA . GLY A 1 437 ? -15.301 1.272 -25.649 1.00 95.12 437 GLY A CA 1
ATOM 3514 C C . GLY A 1 437 ? -15.063 -0.208 -25.311 1.00 95.12 437 GLY A C 1
ATOM 3515 O O . GLY A 1 437 ? -15.966 -0.894 -24.827 1.00 95.12 437 GLY A O 1
ATOM 3516 N N . LYS A 1 438 ? -13.851 -0.713 -25.582 1.00 96.50 438 LYS A N 1
ATOM 3517 C CA . LYS A 1 438 ? -13.479 -2.132 -25.409 1.00 96.50 438 LYS A CA 1
ATOM 3518 C C . LYS A 1 438 ? -12.971 -2.449 -23.991 1.00 96.50 438 LYS A C 1
ATOM 3520 O O . LYS A 1 438 ? -11.886 -3.010 -23.821 1.00 96.50 438 LYS A O 1
ATOM 3525 N N . ILE A 1 439 ? -13.761 -2.116 -22.969 1.00 97.38 439 ILE A N 1
ATOM 3526 C CA . ILE A 1 439 ? -13.478 -2.557 -21.596 1.00 97.38 439 ILE A CA 1
ATOM 3527 C C . ILE A 1 439 ? -13.350 -4.087 -21.558 1.00 97.38 439 ILE A C 1
ATOM 3529 O O . ILE A 1 439 ? -14.229 -4.809 -22.026 1.00 97.38 439 ILE A O 1
ATOM 3533 N N . THR A 1 440 ? -12.228 -4.583 -21.043 1.00 97.06 440 THR A N 1
ATOM 3534 C CA . THR A 1 440 ? -11.902 -6.021 -21.028 1.00 97.06 440 THR A CA 1
ATOM 3535 C C . THR A 1 440 ? -11.642 -6.541 -19.617 1.00 97.06 440 THR A C 1
ATOM 3537 O O . THR A 1 440 ? -11.852 -7.730 -19.350 1.00 97.06 440 THR A O 1
ATOM 3540 N N . GLY A 1 441 ? -11.216 -5.670 -18.700 1.00 98.06 441 GLY A N 1
ATOM 3541 C CA . GLY A 1 441 ? -10.838 -6.077 -17.355 1.00 98.06 441 GLY A CA 1
ATOM 3542 C C . GLY A 1 441 ? -11.092 -5.048 -16.264 1.00 98.06 441 GLY A C 1
ATOM 3543 O O . GLY A 1 441 ? -11.363 -3.882 -16.541 1.00 98.06 441 GLY A O 1
ATOM 3544 N N . PHE A 1 442 ? -10.949 -5.512 -15.029 1.00 98.81 442 PHE A N 1
ATOM 3545 C CA . PHE A 1 442 ? -10.877 -4.701 -13.818 1.00 98.81 442 PHE A CA 1
ATOM 3546 C C . PHE A 1 442 ? -9.489 -4.877 -13.193 1.00 98.81 442 PHE A C 1
ATOM 3548 O O . PHE A 1 442 ? -8.942 -5.976 -13.239 1.00 98.81 442 PHE A O 1
ATOM 3555 N N . GLY A 1 443 ? -8.904 -3.814 -12.660 1.00 98.38 443 GLY A N 1
ATOM 3556 C CA . GLY A 1 443 ? -7.533 -3.793 -12.166 1.00 98.38 443 GLY A CA 1
ATOM 3557 C C . GLY A 1 443 ? -7.434 -3.245 -10.752 1.00 98.38 443 GLY A C 1
ATOM 3558 O O . GLY A 1 443 ? -8.258 -2.438 -10.310 1.00 98.38 443 GLY A O 1
ATOM 3559 N N . ILE A 1 444 ? -6.419 -3.716 -10.040 1.00 98.50 444 ILE A N 1
ATOM 3560 C CA . ILE A 1 444 ? -6.061 -3.254 -8.704 1.00 98.50 444 ILE A CA 1
ATOM 3561 C C . ILE A 1 444 ? -4.543 -3.090 -8.714 1.00 98.50 444 ILE A C 1
ATOM 3563 O O . ILE A 1 444 ? -3.796 -4.058 -8.556 1.00 98.50 444 ILE A O 1
ATOM 3567 N N . SER A 1 445 ? -4.079 -1.859 -8.904 1.00 97.62 445 SER A N 1
ATOM 3568 C CA . SER A 1 445 ? -2.668 -1.548 -9.143 1.00 97.62 445 SER A CA 1
ATOM 3569 C C . SER A 1 445 ? -2.084 -0.658 -8.033 1.00 97.62 445 SER A C 1
ATOM 3571 O O . SER A 1 445 ? -1.673 0.473 -8.310 1.00 97.62 445 SER A O 1
ATOM 3573 N N . PRO A 1 446 ? -2.012 -1.134 -6.774 1.00 97.62 446 PRO A N 1
ATOM 3574 C CA . PRO A 1 446 ? -1.407 -0.383 -5.683 1.00 97.62 446 PRO A CA 1
ATOM 3575 C C . PRO A 1 446 ? 0.108 -0.314 -5.840 1.00 97.62 446 PRO A C 1
ATOM 3577 O O . PRO A 1 446 ? 0.747 -1.292 -6.237 1.00 97.62 446 PRO A O 1
ATOM 3580 N N . GLU A 1 447 ? 0.698 0.825 -5.480 1.00 97.50 447 GLU A N 1
ATOM 3581 C CA . GLU A 1 447 ? 2.151 0.951 -5.382 1.00 97.50 447 GLU A CA 1
ATOM 3582 C C . GLU A 1 447 ? 2.718 0.145 -4.214 1.00 97.50 447 GLU A C 1
ATOM 3584 O O . GLU A 1 447 ? 3.844 -0.327 -4.304 1.00 97.50 447 GLU A O 1
ATOM 3589 N N . GLY A 1 448 ? 1.952 -0.041 -3.136 1.00 96.25 448 GLY A N 1
ATOM 3590 C CA . GLY A 1 448 ? 2.316 -0.922 -2.033 1.00 96.25 448 GLY A CA 1
ATOM 3591 C C . GLY A 1 448 ? 1.101 -1.534 -1.339 1.00 96.25 448 GLY A C 1
ATOM 3592 O O . GLY A 1 448 ? 0.005 -0.974 -1.332 1.00 96.25 448 GLY A O 1
ATOM 3593 N N . ILE A 1 449 ? 1.298 -2.717 -0.766 1.00 96.19 449 ILE A N 1
ATOM 3594 C CA . ILE A 1 449 ? 0.234 -3.578 -0.227 1.00 96.19 449 ILE A CA 1
ATOM 3595 C C . ILE A 1 449 ? 0.393 -3.786 1.286 1.00 96.19 449 ILE A C 1
ATOM 3597 O O . ILE A 1 449 ? 1.136 -3.050 1.934 1.00 96.19 449 ILE A O 1
ATOM 3601 N N . GLN A 1 450 ? -0.329 -4.753 1.867 1.00 93.44 450 GLN A N 1
ATOM 3602 C CA . GLN A 1 450 ? -0.286 -5.067 3.307 1.00 93.44 450 GLN A CA 1
ATOM 3603 C C . GLN A 1 450 ? -0.791 -3.919 4.205 1.00 93.44 450 GLN A C 1
ATOM 3605 O O . GLN A 1 450 ? -0.335 -3.717 5.325 1.00 93.44 450 GLN A O 1
ATOM 3610 N N . ASN A 1 451 ? -1.775 -3.169 3.708 1.00 92.31 451 ASN A N 1
ATOM 3611 C CA . ASN A 1 451 ? -2.505 -2.118 4.422 1.00 92.31 451 ASN A CA 1
ATOM 3612 C C . ASN A 1 451 ? -3.956 -2.062 3.908 1.00 92.31 451 ASN A C 1
ATOM 3614 O O . ASN A 1 451 ? -4.244 -2.653 2.874 1.00 92.31 451 ASN A O 1
ATOM 3618 N N . ASN A 1 452 ? -4.871 -1.378 4.609 1.00 95.38 452 ASN A N 1
ATOM 3619 C CA . ASN A 1 452 ? -6.241 -1.108 4.130 1.00 95.38 452 ASN A CA 1
ATOM 3620 C C . ASN A 1 452 ? -6.982 -2.325 3.540 1.00 95.38 452 ASN A C 1
ATOM 3622 O O . ASN A 1 452 ? -7.623 -2.228 2.498 1.00 95.38 452 ASN A O 1
ATOM 3626 N N . GLU A 1 453 ? -6.913 -3.485 4.198 1.00 97.25 453 GLU A N 1
ATOM 3627 C CA . GLU A 1 453 ? -7.451 -4.752 3.667 1.00 97.25 453 GLU A CA 1
ATOM 3628 C C . GLU A 1 453 ? -8.925 -4.667 3.240 1.00 97.25 453 GLU A C 1
ATOM 3630 O O . GLU A 1 453 ? -9.320 -5.310 2.271 1.00 97.25 453 GLU A O 1
ATOM 3635 N N . VAL A 1 454 ? -9.718 -3.822 3.908 1.00 98.06 454 VAL A N 1
ATOM 3636 C CA . VAL A 1 454 ? -11.120 -3.546 3.556 1.00 98.06 454 VAL A CA 1
ATOM 3637 C C . VAL A 1 454 ? -11.284 -3.029 2.123 1.00 98.06 454 VAL A C 1
ATOM 3639 O O . VAL A 1 454 ? -12.246 -3.390 1.451 1.00 98.06 454 VAL A O 1
ATOM 3642 N N . VAL A 1 455 ? -10.339 -2.226 1.628 1.00 98.12 455 VAL A N 1
ATOM 3643 C CA . VAL A 1 455 ? -10.366 -1.705 0.257 1.00 98.12 455 VAL A CA 1
ATOM 3644 C C . VAL A 1 455 ? -10.146 -2.843 -0.732 1.00 98.12 455 VAL A C 1
ATOM 3646 O O . VAL A 1 455 ? -10.896 -2.975 -1.693 1.00 98.12 455 VAL A O 1
ATOM 3649 N N . TYR A 1 456 ? -9.163 -3.706 -0.484 1.00 98.44 456 TYR A N 1
ATOM 3650 C CA . TYR A 1 456 ? -8.821 -4.796 -1.399 1.00 98.44 456 TYR A CA 1
ATOM 3651 C C . TYR A 1 456 ? -9.872 -5.915 -1.402 1.00 98.44 456 TYR A C 1
ATOM 3653 O O . TYR A 1 456 ? -10.195 -6.446 -2.465 1.00 98.44 456 TYR A O 1
ATOM 3661 N N . GLU A 1 457 ? -10.485 -6.222 -0.256 1.00 98.56 457 GLU A N 1
ATOM 3662 C CA . GLU A 1 457 ? -11.650 -7.118 -0.196 1.00 98.56 457 GLU A CA 1
ATOM 3663 C C . GLU A 1 457 ? -12.843 -6.536 -0.976 1.00 98.56 457 GLU A C 1
ATOM 3665 O O . GLU A 1 457 ? -13.504 -7.263 -1.716 1.00 98.56 457 GLU A O 1
ATOM 3670 N N . LEU A 1 458 ? -13.095 -5.222 -0.889 1.00 98.81 458 LEU A N 1
ATOM 3671 C CA . LEU A 1 458 ? -14.161 -4.585 -1.667 1.00 98.81 458 LEU A CA 1
ATOM 3672 C C . LEU A 1 458 ? -13.861 -4.603 -3.170 1.00 98.81 458 LEU A C 1
ATOM 3674 O O . LEU A 1 458 ? -14.716 -4.994 -3.958 1.00 98.81 458 LEU A O 1
ATOM 3678 N N . LEU A 1 459 ? -12.664 -4.185 -3.588 1.00 98.69 459 LEU A N 1
ATOM 3679 C CA . LEU A 1 459 ? -12.293 -4.097 -5.006 1.00 98.69 459 LEU A CA 1
ATOM 3680 C C . LEU A 1 459 ? -12.311 -5.468 -5.691 1.00 98.69 459 LEU A C 1
ATOM 3682 O O . LEU A 1 459 ? -12.752 -5.600 -6.834 1.00 98.69 459 LEU A O 1
ATOM 3686 N N . THR A 1 460 ? -11.882 -6.512 -4.984 1.00 98.56 460 THR A N 1
ATOM 3687 C CA . THR A 1 460 ? -11.967 -7.880 -5.501 1.00 98.56 460 THR A CA 1
ATOM 3688 C C . THR A 1 460 ? -13.421 -8.333 -5.623 1.00 98.56 460 THR A C 1
ATOM 3690 O O . THR A 1 460 ? -13.762 -8.923 -6.645 1.00 98.56 460 THR A O 1
ATOM 3693 N N . ASP A 1 461 ? -14.316 -7.977 -4.698 1.00 98.62 461 ASP A N 1
ATOM 3694 C CA . ASP A 1 461 ? -15.759 -8.239 -4.830 1.00 98.62 461 ASP A CA 1
ATOM 3695 C C . ASP A 1 461 ? -16.408 -7.451 -5.984 1.00 98.62 461 ASP A C 1
ATOM 3697 O O . ASP A 1 461 ? -17.222 -7.999 -6.732 1.00 98.62 461 ASP A O 1
ATOM 3701 N N . VAL A 1 462 ? -16.000 -6.195 -6.200 1.00 98.56 462 VAL A N 1
ATOM 3702 C CA . VAL A 1 462 ? -16.423 -5.369 -7.348 1.00 98.56 462 VAL A CA 1
ATOM 3703 C C . VAL A 1 462 ? -16.059 -6.042 -8.673 1.00 98.56 462 VAL A C 1
ATOM 3705 O O . VAL A 1 462 ? -16.858 -6.032 -9.610 1.00 98.56 462 VAL A O 1
ATOM 3708 N N . SER A 1 463 ? -14.911 -6.720 -8.746 1.00 98.38 463 SER A N 1
ATOM 3709 C CA . SER A 1 463 ? -14.500 -7.468 -9.942 1.00 98.38 463 SER A CA 1
ATOM 3710 C C . SER A 1 463 ? -15.392 -8.682 -10.273 1.00 98.38 463 SER A C 1
ATOM 3712 O O . SER A 1 463 ? -15.282 -9.267 -11.353 1.00 98.38 463 SER A O 1
ATOM 3714 N N . TRP A 1 464 ? -16.320 -9.050 -9.384 1.00 98.38 464 TRP A N 1
ATOM 3715 C CA . TRP A 1 464 ? -17.318 -10.106 -9.584 1.00 98.38 464 TRP A CA 1
ATOM 3716 C C . TRP A 1 464 ? -18.759 -9.577 -9.638 1.00 98.38 464 TRP A C 1
ATOM 3718 O O . TRP A 1 464 ? -19.702 -10.367 -9.630 1.00 98.38 464 TRP A O 1
ATOM 3728 N N . SER A 1 465 ? -18.950 -8.255 -9.738 1.00 97.12 465 SER A N 1
ATOM 3729 C CA . SER A 1 465 ? -20.274 -7.633 -9.793 1.00 97.12 465 SER A CA 1
ATOM 3730 C C . SER A 1 465 ? -20.437 -6.710 -10.998 1.00 97.12 465 SER A C 1
ATOM 3732 O O . SER A 1 465 ? -19.639 -5.810 -11.240 1.00 97.12 465 SER A O 1
ATOM 3734 N N . SER A 1 466 ? -21.539 -6.880 -11.733 1.00 96.31 466 SER A N 1
ATOM 3735 C CA . SER A 1 466 ? -21.978 -5.928 -12.764 1.00 96.31 466 SER A CA 1
ATOM 3736 C C . SER A 1 466 ? -22.917 -4.845 -12.216 1.00 96.31 466 SER A C 1
ATOM 3738 O O . SER A 1 466 ? -23.494 -4.082 -12.989 1.00 96.31 466 SER A O 1
ATOM 3740 N N . LYS A 1 467 ? -23.172 -4.845 -10.904 1.00 97.69 467 LYS A N 1
ATOM 3741 C CA . LYS A 1 467 ? -24.114 -3.952 -10.220 1.00 97.69 467 LYS A CA 1
ATOM 3742 C C . LYS A 1 467 ? -23.406 -3.202 -9.089 1.00 97.69 467 LYS A C 1
ATOM 3744 O O . LYS A 1 467 ? -22.449 -3.743 -8.531 1.00 97.69 467 LYS A O 1
ATOM 3749 N N . PRO A 1 468 ? -23.897 -2.010 -8.708 1.00 98.12 468 PRO A N 1
ATOM 3750 C CA . PRO A 1 468 ? -23.416 -1.332 -7.512 1.00 98.12 468 PRO A CA 1
ATOM 3751 C C . PRO A 1 468 ? -23.548 -2.222 -6.269 1.00 98.12 468 PRO A C 1
ATOM 3753 O O . PRO A 1 468 ? -24.544 -2.936 -6.120 1.00 98.12 468 PRO A O 1
ATOM 3756 N N . ILE A 1 469 ? -22.557 -2.165 -5.382 1.00 98.44 469 ILE A N 1
ATOM 3757 C CA . ILE A 1 469 ? -22.561 -2.846 -4.084 1.00 98.44 469 ILE A CA 1
ATOM 3758 C C . ILE A 1 469 ? -23.153 -1.898 -3.034 1.00 98.44 469 ILE A C 1
ATOM 3760 O O . ILE A 1 469 ? -22.759 -0.737 -2.938 1.00 98.44 469 ILE A O 1
ATOM 3764 N N . ASP A 1 470 ? -24.089 -2.389 -2.216 1.00 98.25 470 ASP A N 1
ATOM 3765 C CA . ASP A 1 470 ? -24.534 -1.660 -1.023 1.00 98.25 470 ASP A CA 1
ATOM 3766 C C . ASP A 1 470 ? -23.408 -1.678 0.013 1.00 98.25 470 ASP A C 1
ATOM 3768 O O . ASP A 1 470 ? -23.186 -2.680 0.698 1.00 98.25 470 ASP A O 1
ATOM 3772 N N . ILE A 1 471 ? -22.684 -0.563 0.112 1.00 97.94 471 ILE A N 1
ATOM 3773 C CA . ILE A 1 471 ? -21.486 -0.487 0.944 1.00 97.94 471 ILE A CA 1
ATOM 3774 C C . ILE A 1 471 ? -21.779 -0.661 2.439 1.00 97.94 471 ILE A C 1
ATOM 3776 O O . ILE A 1 471 ? -20.956 -1.227 3.155 1.00 97.94 471 ILE A O 1
ATOM 3780 N N . LYS A 1 472 ? -22.952 -0.241 2.933 1.00 96.44 472 LYS A N 1
ATOM 3781 C CA . LYS A 1 472 ? -23.291 -0.390 4.357 1.00 96.44 472 LYS A CA 1
ATOM 3782 C C . LYS A 1 472 ? -23.588 -1.849 4.682 1.00 96.44 472 LYS A C 1
ATOM 3784 O O . LYS A 1 472 ? -23.063 -2.379 5.662 1.00 96.44 472 LYS A O 1
ATOM 3789 N N . LEU A 1 473 ? -24.374 -2.520 3.839 1.00 96.62 473 LEU A N 1
ATOM 3790 C CA . LEU A 1 473 ? -24.630 -3.952 3.994 1.00 96.62 473 LEU A CA 1
ATOM 3791 C C . LEU A 1 473 ? -23.342 -4.772 3.838 1.00 96.62 473 LEU A C 1
ATOM 3793 O O . LEU A 1 473 ? -23.092 -5.691 4.620 1.00 96.62 473 LEU A O 1
ATOM 3797 N N . TRP A 1 474 ? -22.505 -4.416 2.862 1.00 98.06 474 TRP A N 1
ATOM 3798 C CA . TRP A 1 474 ? -21.215 -5.061 2.646 1.00 98.06 474 TRP A CA 1
ATOM 3799 C C . TRP A 1 474 ? -20.297 -4.898 3.863 1.00 98.06 474 TRP A C 1
ATOM 3801 O O . TRP A 1 474 ? -19.763 -5.894 4.341 1.00 98.06 474 TRP A O 1
ATOM 3811 N N . LEU A 1 475 ? -20.195 -3.698 4.451 1.00 97.94 475 LEU A N 1
ATOM 3812 C CA . LEU A 1 475 ? -19.388 -3.461 5.656 1.00 97.94 475 LEU A CA 1
ATOM 3813 C C . LEU A 1 475 ? -19.900 -4.214 6.887 1.00 97.94 475 LEU A C 1
ATOM 3815 O O . LEU A 1 475 ? -19.094 -4.715 7.673 1.00 97.94 475 LEU A O 1
ATOM 3819 N N . LYS A 1 476 ? -21.224 -4.350 7.050 1.00 96.00 476 LYS A N 1
ATOM 3820 C CA . LYS A 1 476 ? -21.800 -5.184 8.116 1.00 96.00 476 LYS A CA 1
ATOM 3821 C C . LYS A 1 476 ? -21.320 -6.632 8.003 1.00 96.00 476 LYS A C 1
ATOM 3823 O O . LYS A 1 476 ? -20.892 -7.226 8.995 1.00 96.00 476 LYS A O 1
ATOM 3828 N N . ASN A 1 477 ? -21.346 -7.180 6.789 1.00 96.38 477 ASN A N 1
ATOM 3829 C CA . ASN A 1 477 ? -20.862 -8.531 6.518 1.00 96.38 477 ASN A CA 1
ATOM 3830 C C . ASN A 1 477 ? -19.342 -8.628 6.684 1.00 96.38 477 ASN A C 1
ATOM 3832 O O . ASN A 1 477 ? -18.872 -9.534 7.366 1.00 96.38 477 ASN A O 1
ATOM 3836 N N . TYR A 1 478 ? -18.585 -7.672 6.145 1.00 97.12 478 TYR A N 1
ATOM 3837 C CA . TYR A 1 478 ? -17.132 -7.601 6.273 1.00 97.12 478 TYR A CA 1
ATOM 3838 C C . TYR A 1 478 ? -16.694 -7.627 7.743 1.00 97.12 478 TYR A C 1
ATOM 3840 O O . TYR A 1 478 ? -15.883 -8.468 8.121 1.00 97.12 478 TYR A O 1
ATOM 3848 N N . ALA A 1 479 ? -17.282 -6.788 8.603 1.00 95.88 479 ALA A N 1
ATOM 3849 C CA . ALA A 1 479 ? -16.947 -6.748 10.027 1.00 95.88 479 ALA A CA 1
ATOM 3850 C C . ALA A 1 479 ? -17.214 -8.098 10.718 1.00 95.88 479 ALA A C 1
ATOM 3852 O O . ALA A 1 479 ? -16.364 -8.614 11.448 1.00 95.88 479 ALA A O 1
ATOM 3853 N N . LYS A 1 480 ? -18.364 -8.722 10.437 1.00 94.88 480 LYS A N 1
ATOM 3854 C CA . LYS A 1 480 ? -18.710 -10.051 10.963 1.00 94.88 480 LYS A CA 1
ATOM 3855 C C . LYS A 1 480 ? -17.730 -11.129 10.498 1.00 94.88 480 LYS A C 1
ATOM 3857 O O . LYS A 1 480 ? -17.297 -11.945 11.306 1.00 94.88 480 LYS A O 1
ATOM 3862 N N . GLN A 1 481 ? -17.361 -11.130 9.221 1.00 94.38 481 GLN A N 1
ATOM 3863 C CA . GLN A 1 481 ? -16.432 -12.100 8.631 1.00 94.38 481 GLN A CA 1
ATOM 3864 C C . GLN A 1 481 ? -14.998 -11.912 9.140 1.00 94.38 481 GLN A C 1
ATOM 3866 O O . GLN A 1 481 ? -14.274 -12.882 9.360 1.00 94.38 481 GLN A O 1
ATOM 3871 N N . ARG A 1 482 ? -14.591 -10.662 9.362 1.00 94.19 482 ARG A N 1
ATOM 3872 C CA . ARG A 1 482 ? -13.272 -10.301 9.883 1.00 94.19 482 ARG A CA 1
ATOM 3873 C C . ARG A 1 482 ? -13.111 -10.695 11.347 1.00 94.19 482 ARG A C 1
ATOM 3875 O O . ARG A 1 482 ? -12.074 -11.230 11.760 1.00 94.19 482 ARG A O 1
ATOM 3882 N N . TYR A 1 483 ? -14.142 -10.455 12.152 1.00 93.44 483 TYR A N 1
ATOM 3883 C CA . TYR A 1 483 ? -14.067 -10.629 13.601 1.00 93.44 483 TYR A CA 1
ATOM 3884 C C . TYR A 1 483 ? -14.637 -11.957 14.102 1.00 93.44 483 TYR A C 1
ATOM 3886 O O . TYR A 1 483 ? -14.289 -12.386 15.202 1.00 93.44 483 TYR A O 1
ATOM 3894 N N . GLY A 1 484 ? -15.441 -12.639 13.286 1.00 90.00 484 GLY A N 1
ATOM 3895 C CA . GLY A 1 484 ? -16.081 -13.920 13.594 1.00 90.00 484 GLY A CA 1
ATOM 3896 C C . GLY A 1 484 ? -17.321 -13.805 14.487 1.00 90.00 484 GLY A C 1
ATOM 3897 O O . GLY A 1 484 ? -17.991 -14.807 14.727 1.00 90.00 484 GLY A O 1
ATOM 3898 N N . ILE A 1 485 ? -17.639 -12.603 14.979 1.00 88.69 485 ILE A N 1
ATOM 3899 C CA . ILE A 1 485 ? -18.771 -12.328 15.869 1.00 88.69 485 ILE A CA 1
ATOM 3900 C C . ILE A 1 485 ? -19.522 -11.117 15.320 1.00 88.69 485 ILE A C 1
ATOM 3902 O O . ILE A 1 485 ? -18.922 -10.095 14.987 1.00 88.69 485 ILE A O 1
ATOM 3906 N N . GLU A 1 486 ? -20.843 -11.234 15.233 1.00 91.31 486 GLU A N 1
ATOM 3907 C CA . GLU A 1 486 ? -21.709 -10.115 14.879 1.00 91.31 486 GLU A CA 1
ATOM 3908 C C . GLU A 1 486 ? -21.860 -9.169 16.075 1.00 91.31 486 GLU A C 1
ATOM 3910 O O . GLU A 1 486 ? -22.187 -9.598 17.182 1.00 91.31 486 GLU A O 1
ATOM 3915 N N . ASN A 1 487 ? -21.596 -7.881 15.860 1.00 90.94 487 ASN A N 1
ATOM 3916 C CA . ASN A 1 487 ? -21.661 -6.863 16.900 1.00 90.94 487 ASN A CA 1
ATOM 3917 C C . ASN A 1 487 ? -22.093 -5.525 16.291 1.00 90.94 487 ASN A C 1
ATOM 3919 O O . ASN A 1 487 ? -21.397 -4.964 15.444 1.00 90.94 487 ASN A O 1
ATOM 3923 N N . GLU A 1 488 ? -23.243 -5.019 16.734 1.00 89.12 488 GLU A N 1
ATOM 3924 C CA . GLU A 1 488 ? -23.841 -3.804 16.175 1.00 89.12 488 GLU A CA 1
ATOM 3925 C C . GLU A 1 488 ? -22.990 -2.554 16.464 1.00 89.12 488 GLU A C 1
ATOM 3927 O O . GLU A 1 488 ? -22.867 -1.691 15.603 1.00 89.12 488 GLU A O 1
ATOM 3932 N N . ASN A 1 489 ? -22.308 -2.480 17.614 1.00 85.31 489 ASN A N 1
ATOM 3933 C CA . ASN A 1 489 ? -21.435 -1.344 17.937 1.00 85.31 489 ASN A CA 1
ATOM 3934 C C . ASN A 1 489 ? -20.194 -1.287 17.035 1.00 85.31 489 ASN A C 1
ATOM 3936 O O . ASN A 1 489 ? -19.763 -0.197 16.657 1.00 85.31 489 ASN A O 1
ATOM 3940 N N . LEU A 1 490 ? -19.630 -2.442 16.663 1.00 88.62 490 LEU A N 1
ATOM 3941 C CA . LEU A 1 490 ? -18.541 -2.495 15.685 1.00 88.62 490 LEU A CA 1
ATOM 3942 C C . LEU A 1 490 ? -19.029 -2.176 14.273 1.00 88.62 490 LEU A C 1
ATOM 3944 O O . LEU A 1 490 ? -18.314 -1.512 13.530 1.00 88.62 490 LEU A O 1
ATOM 3948 N N . PHE A 1 491 ? -20.242 -2.586 13.901 1.00 89.50 491 PHE A N 1
ATOM 3949 C CA . PHE A 1 491 ? -20.834 -2.153 12.635 1.00 89.50 491 PHE A CA 1
ATOM 3950 C C . PHE A 1 491 ? -21.032 -0.628 12.588 1.00 89.50 491 PHE A C 1
ATOM 3952 O O . PHE A 1 491 ? -20.670 0.010 11.596 1.00 89.50 491 PHE A O 1
ATOM 3959 N N . LEU A 1 492 ? -21.532 -0.024 13.670 1.00 83.69 492 LEU A N 1
ATOM 3960 C CA . LEU A 1 492 ? -21.622 1.432 13.793 1.00 83.69 492 LEU A CA 1
ATOM 3961 C C . LEU A 1 492 ? -20.237 2.086 13.721 1.00 83.69 492 LEU A C 1
ATOM 3963 O O . LEU A 1 492 ? -20.084 3.083 13.026 1.00 83.69 492 LEU A O 1
ATOM 3967 N N . ALA A 1 493 ? -19.213 1.493 14.344 1.00 90.12 493 ALA A N 1
ATOM 3968 C CA . ALA A 1 493 ? -17.840 1.982 14.238 1.00 90.12 493 ALA A CA 1
ATOM 3969 C C . ALA A 1 493 ? -17.335 1.970 12.786 1.00 90.12 493 ALA A C 1
ATOM 3971 O O . ALA A 1 493 ? -16.819 2.974 12.309 1.00 90.12 493 ALA A O 1
ATOM 3972 N N . TRP A 1 494 ? -17.543 0.871 12.053 1.00 96.56 494 TRP A N 1
ATOM 3973 C CA . TRP A 1 494 ? -17.223 0.784 10.623 1.00 96.56 494 TRP A CA 1
ATOM 3974 C C . TRP A 1 494 ? -18.025 1.772 9.772 1.00 96.56 494 TRP A C 1
ATOM 3976 O O . TRP A 1 494 ? -17.501 2.294 8.791 1.00 96.56 494 TRP A O 1
ATOM 3986 N N . THR A 1 495 ? -19.264 2.078 10.158 1.00 89.88 495 THR A N 1
ATOM 3987 C CA . THR A 1 495 ? -20.060 3.135 9.517 1.00 89.88 495 THR A CA 1
ATOM 3988 C C . THR A 1 495 ? -19.441 4.512 9.761 1.00 89.88 495 THR A C 1
ATOM 3990 O O . THR A 1 495 ? -19.322 5.297 8.828 1.00 89.88 495 THR A O 1
ATOM 3993 N N . SER A 1 496 ? -18.954 4.793 10.968 1.00 87.44 496 SER A N 1
ATOM 3994 C CA . SER A 1 496 ? -18.236 6.040 11.250 1.00 87.44 496 SER A CA 1
ATOM 3995 C C . SER A 1 496 ? -16.867 6.112 10.545 1.00 87.44 496 SER A C 1
ATOM 3997 O O . SER A 1 496 ? -16.440 7.193 10.141 1.00 87.44 496 SER A O 1
ATOM 3999 N N . LEU A 1 497 ? -16.194 4.977 10.308 1.00 94.88 497 LEU A N 1
ATOM 4000 C CA . LEU A 1 497 ? -15.004 4.921 9.440 1.00 94.88 497 LEU A CA 1
ATOM 4001 C C . LEU A 1 497 ? -15.351 5.199 7.972 1.00 94.88 497 LEU A C 1
ATOM 4003 O O . LEU A 1 497 ? -14.618 5.926 7.301 1.00 94.88 497 LEU A O 1
ATOM 4007 N N . LEU A 1 498 ? -16.477 4.664 7.484 1.00 93.94 498 LEU A N 1
ATOM 4008 C CA . LEU A 1 498 ? -17.011 4.954 6.151 1.00 93.94 498 LEU A CA 1
ATOM 4009 C C . LEU A 1 498 ? -17.283 6.450 5.971 1.00 93.94 498 LEU A C 1
ATOM 4011 O O . LEU A 1 498 ? -16.950 7.001 4.932 1.00 93.94 498 LEU A O 1
ATOM 4015 N N . GLU A 1 499 ? -17.853 7.104 6.982 1.00 87.12 499 GLU A N 1
ATOM 4016 C CA . GLU A 1 499 ? -18.136 8.546 6.991 1.00 87.12 499 GLU A CA 1
ATOM 4017 C C . GLU A 1 499 ? -16.883 9.416 7.178 1.00 87.12 499 GLU A C 1
ATOM 4019 O O . GLU A 1 499 ? -16.979 10.639 7.085 1.00 87.12 499 GLU A O 1
ATOM 4024 N N . SER A 1 500 ? -15.721 8.799 7.427 1.00 88.31 500 SER A N 1
ATOM 4025 C CA . SER A 1 500 ? -14.453 9.492 7.640 1.00 88.31 500 SER A CA 1
ATOM 4026 C C . SER A 1 500 ? -13.343 9.021 6.709 1.00 88.31 500 SER A C 1
ATOM 4028 O O . SER A 1 500 ? -13.368 9.340 5.520 1.00 88.31 500 SER A O 1
ATOM 4030 N N . VAL A 1 501 ? -12.364 8.273 7.222 1.00 90.44 501 VAL A N 1
ATOM 4031 C CA . VAL A 1 501 ? -11.147 7.865 6.503 1.00 90.44 501 VAL A CA 1
ATOM 4032 C C . VAL A 1 501 ? -11.430 7.072 5.224 1.00 90.44 501 VAL A C 1
ATOM 4034 O O . VAL A 1 501 ? -10.629 7.109 4.295 1.00 90.44 501 VAL A O 1
ATOM 4037 N N . TYR A 1 502 ? -12.587 6.412 5.135 1.00 93.94 502 TYR A N 1
ATOM 4038 C CA . TYR A 1 502 ? -13.005 5.629 3.972 1.00 93.94 502 TYR A CA 1
ATOM 4039 C C . TYR A 1 502 ? -13.977 6.354 3.021 1.00 93.94 502 TYR A C 1
ATOM 4041 O O . TYR A 1 502 ? -14.608 5.713 2.173 1.00 93.94 502 TYR A O 1
ATOM 4049 N N . SER A 1 503 ? -14.042 7.686 3.113 1.00 88.19 503 SER A N 1
ATOM 4050 C CA . SER A 1 503 ? -14.713 8.581 2.155 1.00 88.19 503 SER A CA 1
ATOM 4051 C C . SER A 1 503 ? -13.787 9.661 1.573 1.00 88.19 503 SER A C 1
ATOM 4053 O O . SER A 1 503 ? -14.252 10.671 1.040 1.00 88.19 503 SER A O 1
ATOM 4055 N N . VAL A 1 504 ? -12.469 9.474 1.672 1.00 81.50 504 VAL A N 1
ATOM 4056 C CA . VAL A 1 504 ? -11.483 10.482 1.263 1.00 81.50 504 VAL A CA 1
ATOM 4057 C C . VAL A 1 504 ? -11.136 10.304 -0.222 1.00 81.50 504 VAL A C 1
ATOM 4059 O O . VAL A 1 504 ? -10.810 9.195 -0.640 1.00 81.50 504 VAL A O 1
ATOM 4062 N N . PRO A 1 505 ? -11.185 11.370 -1.046 1.00 69.31 505 PRO A N 1
ATOM 4063 C CA . PRO A 1 505 ? -10.975 11.263 -2.493 1.00 69.31 505 PRO A CA 1
ATOM 4064 C C . PRO A 1 505 ? -9.507 11.083 -2.902 1.00 69.31 505 PRO A C 1
ATOM 4066 O O . PRO A 1 505 ? -9.242 10.664 -4.021 1.00 69.31 505 PRO A O 1
ATOM 4069 N N . THR A 1 506 ? -8.559 11.405 -2.020 1.00 69.62 506 THR A N 1
ATOM 4070 C CA . THR A 1 506 ? -7.125 11.175 -2.233 1.00 69.62 506 THR A CA 1
ATOM 4071 C C . THR A 1 506 ? -6.630 10.107 -1.278 1.00 69.62 506 THR A C 1
ATOM 4073 O O . THR A 1 506 ? -7.070 10.048 -0.134 1.00 69.62 506 THR A O 1
ATOM 4076 N N . ALA A 1 507 ? -5.684 9.297 -1.732 1.00 65.19 507 ALA A N 1
ATOM 4077 C CA . ALA A 1 507 ? -5.033 8.298 -0.902 1.00 65.19 507 ALA A CA 1
ATOM 4078 C C . ALA A 1 507 ? -3.556 8.610 -0.606 1.00 65.19 507 ALA A C 1
ATOM 4080 O O . ALA A 1 507 ? -2.863 7.828 0.045 1.00 65.19 507 ALA A O 1
ATOM 4081 N N . PHE A 1 508 ? -3.071 9.771 -1.055 1.00 72.94 508 PHE A N 1
ATOM 4082 C CA . PHE A 1 508 ? -1.738 10.260 -0.724 1.00 72.94 508 PHE A CA 1
ATOM 4083 C C . PHE A 1 508 ? -1.821 11.230 0.454 1.00 72.94 508 PHE A C 1
ATOM 4085 O O . PHE A 1 508 ? -2.076 12.422 0.276 1.00 72.94 508 PHE A O 1
ATOM 4092 N N . ILE A 1 509 ? -1.619 10.708 1.666 1.00 74.12 509 ILE A N 1
ATOM 4093 C CA . ILE A 1 509 ? -1.597 11.505 2.893 1.00 74.12 509 ILE A CA 1
ATOM 4094 C C . ILE A 1 509 ? -0.334 11.205 3.709 1.00 74.12 509 ILE A C 1
ATOM 4096 O O . ILE A 1 509 ? 0.037 10.048 3.904 1.00 74.12 509 ILE A O 1
ATOM 4100 N N . ARG A 1 510 ? 0.319 12.272 4.193 1.00 81.06 510 ARG A N 1
ATOM 4101 C CA . ARG A 1 510 ? 1.495 12.220 5.077 1.00 81.06 510 ARG A CA 1
ATOM 4102 C C . ARG A 1 510 ? 1.263 13.085 6.309 1.00 81.06 510 ARG A C 1
ATOM 4104 O O . ARG A 1 510 ? 0.830 14.227 6.174 1.00 81.06 510 ARG A O 1
ATOM 4111 N N . ASN A 1 511 ? 1.585 12.583 7.494 1.00 88.12 511 ASN A N 1
ATOM 4112 C CA . ASN A 1 511 ? 1.535 13.389 8.715 1.00 88.12 511 ASN A CA 1
ATOM 4113 C C . ASN A 1 511 ? 2.780 14.270 8.863 1.00 88.12 511 ASN A C 1
ATOM 4115 O O . ASN A 1 511 ? 3.867 13.894 8.412 1.00 88.12 511 ASN A O 1
ATOM 4119 N N . ALA A 1 512 ? 2.643 15.408 9.541 1.00 90.19 512 ALA A N 1
ATOM 4120 C CA . ALA A 1 512 ? 3.760 16.304 9.839 1.00 90.19 512 ALA A CA 1
ATOM 4121 C C . ALA A 1 512 ? 4.864 15.586 10.621 1.00 90.19 512 ALA A C 1
ATOM 4123 O O . ALA A 1 512 ? 6.041 15.740 10.298 1.00 90.19 512 ALA A O 1
ATOM 4124 N N . TYR A 1 513 ? 4.511 14.730 11.587 1.00 93.88 513 TYR A N 1
ATOM 4125 C CA . TYR A 1 513 ? 5.516 13.987 12.355 1.00 93.88 513 TYR A CA 1
ATOM 4126 C C . TYR A 1 513 ? 6.386 13.059 11.492 1.00 93.88 513 TYR A C 1
ATOM 4128 O O . TYR A 1 513 ? 7.510 12.748 11.883 1.00 93.88 513 TYR A O 1
ATOM 4136 N N . GLN A 1 514 ? 5.890 12.607 10.334 1.00 93.69 514 GLN A N 1
ATOM 4137 C CA . GLN A 1 514 ? 6.661 11.774 9.406 1.00 93.69 514 GLN A CA 1
ATOM 4138 C C . GLN A 1 514 ? 7.594 12.626 8.555 1.00 93.69 514 GLN A C 1
ATOM 4140 O O . GLN A 1 514 ? 8.709 12.198 8.278 1.00 93.69 514 GLN A O 1
ATOM 4145 N N . GLN A 1 515 ? 7.143 13.813 8.154 1.00 90.06 515 GLN A N 1
ATOM 4146 C CA . GLN A 1 515 ? 7.864 14.709 7.260 1.00 90.06 515 GLN A CA 1
ATOM 4147 C C . GLN A 1 515 ? 9.118 15.298 7.912 1.00 90.06 515 GLN A C 1
ATOM 4149 O O . GLN A 1 515 ? 9.311 15.265 9.133 1.00 90.06 515 GLN A O 1
ATOM 4154 N N . ARG A 1 516 ? 9.993 15.852 7.072 1.00 90.75 516 ARG A N 1
ATOM 4155 C CA . ARG A 1 516 ? 11.143 16.616 7.544 1.00 90.75 516 ARG A CA 1
ATOM 4156 C C . ARG A 1 516 ? 10.666 17.849 8.336 1.00 90.75 516 ARG A C 1
ATOM 4158 O O . ARG A 1 516 ? 9.827 18.590 7.822 1.00 90.75 516 ARG A O 1
ATOM 4165 N N . PRO A 1 517 ? 11.202 18.098 9.547 1.00 92.69 517 PRO A N 1
ATOM 4166 C CA . PRO A 1 517 ? 10.808 19.248 10.352 1.00 92.69 517 PRO A CA 1
ATOM 4167 C C . PRO A 1 517 ? 10.988 20.576 9.618 1.00 92.69 517 PRO A C 1
ATOM 4169 O O . PRO A 1 517 ? 12.004 20.798 8.955 1.00 92.69 517 PRO A O 1
ATOM 4172 N N . SER A 1 518 ? 10.015 21.467 9.770 1.00 87.56 518 SER A N 1
ATOM 4173 C CA . SER A 1 518 ? 10.042 22.822 9.225 1.00 87.56 518 SER A CA 1
ATOM 4174 C C . SER A 1 518 ? 9.222 23.757 10.118 1.00 87.56 518 SER A C 1
ATOM 4176 O O . SER A 1 518 ? 8.457 23.294 10.961 1.00 87.56 518 SER A O 1
ATOM 4178 N N . ALA A 1 519 ? 9.361 25.071 9.913 1.00 84.94 519 ALA A N 1
ATOM 4179 C CA . ALA A 1 519 ? 8.535 26.073 10.597 1.00 84.94 519 ALA A CA 1
ATOM 4180 C C . ALA A 1 519 ? 7.067 26.067 10.132 1.00 84.94 519 ALA A C 1
ATOM 4182 O O . ALA A 1 519 ? 6.213 26.647 10.783 1.00 84.94 519 ALA A O 1
ATOM 4183 N N . ASN A 1 520 ? 6.764 25.420 9.004 1.00 81.44 520 ASN A N 1
ATOM 4184 C CA . ASN A 1 520 ? 5.413 25.329 8.454 1.00 81.44 520 ASN A CA 1
ATOM 4185 C C . ASN A 1 520 ? 5.152 23.883 8.024 1.00 81.44 520 ASN A C 1
ATOM 4187 O O . ASN A 1 520 ? 5.157 23.592 6.824 1.00 81.44 520 ASN A O 1
ATOM 4191 N N . PRO A 1 521 ? 5.035 22.945 8.975 1.00 84.69 521 PRO A N 1
ATOM 4192 C CA . PRO A 1 521 ? 4.860 21.551 8.621 1.00 84.69 521 PRO A CA 1
ATOM 4193 C C . PRO A 1 521 ? 3.470 21.317 8.031 1.00 84.69 521 PRO A C 1
ATOM 4195 O O . PRO A 1 521 ? 2.466 21.823 8.532 1.00 84.69 521 PRO A O 1
ATOM 4198 N N . GLU A 1 522 ? 3.402 20.524 6.965 1.00 78.25 522 GLU A N 1
ATOM 4199 C CA . GLU A 1 522 ? 2.126 20.173 6.351 1.00 78.25 522 GLU A CA 1
ATOM 4200 C C . GLU A 1 522 ? 1.410 19.133 7.216 1.00 78.25 522 GLU A C 1
ATOM 4202 O O . GLU A 1 522 ? 1.814 17.970 7.289 1.00 78.25 522 GLU A O 1
ATOM 4207 N N . THR A 1 523 ? 0.325 19.542 7.869 1.00 69.50 523 THR A N 1
ATOM 4208 C CA . THR A 1 523 ? -0.548 18.631 8.611 1.0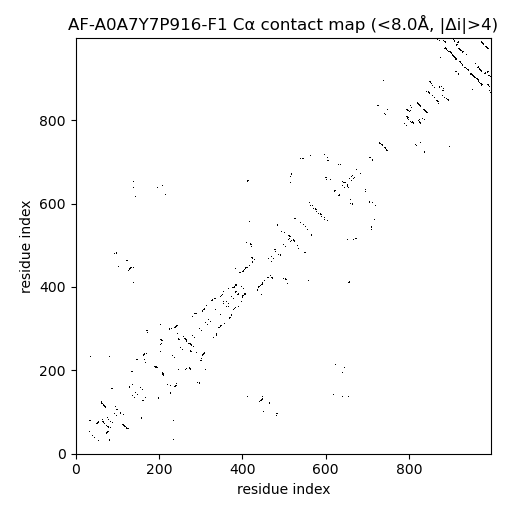0 69.50 523 THR A CA 1
ATOM 4209 C C . THR A 1 523 ? -1.716 18.213 7.742 1.00 69.50 523 THR A C 1
ATOM 4211 O O . THR A 1 523 ? -2.570 19.033 7.405 1.00 69.50 523 THR A O 1
ATOM 4214 N N . ASN A 1 524 ? -1.804 16.927 7.432 1.00 63.47 524 ASN A N 1
ATOM 4215 C CA . ASN A 1 524 ? -2.983 16.380 6.784 1.00 63.47 524 ASN A CA 1
ATOM 4216 C C . ASN A 1 524 ? -3.924 15.823 7.854 1.00 63.47 524 ASN A C 1
ATOM 4218 O O . ASN A 1 524 ? -3.882 14.644 8.210 1.00 63.47 524 ASN A O 1
ATOM 4222 N N . MET A 1 525 ? -4.730 16.717 8.427 1.00 56.91 525 MET A N 1
ATOM 4223 C CA . MET A 1 525 ? -5.672 16.374 9.485 1.00 56.91 525 MET A CA 1
ATOM 4224 C C . MET A 1 525 ? -6.898 15.663 8.902 1.00 56.91 525 MET A C 1
ATOM 4226 O O . MET A 1 525 ? -7.699 16.273 8.197 1.00 56.91 525 MET A O 1
ATOM 4230 N N . ILE A 1 526 ? -7.098 14.398 9.272 1.00 56.41 526 ILE A N 1
ATOM 4231 C CA . ILE A 1 526 ? -8.439 13.799 9.330 1.00 56.41 526 ILE A CA 1
ATOM 4232 C C . ILE A 1 526 ? -8.861 13.798 10.807 1.00 56.41 526 ILE A C 1
ATOM 4234 O O . ILE A 1 526 ? -9.140 12.749 11.378 1.00 56.41 526 ILE A O 1
ATOM 4238 N N . ASP A 1 527 ? -8.856 14.967 11.461 1.00 53.50 527 ASP A N 1
ATOM 4239 C CA . ASP A 1 527 ? -9.614 15.104 12.710 1.00 53.50 527 ASP A CA 1
ATOM 4240 C C . ASP A 1 527 ? -11.086 15.216 12.303 1.00 53.50 527 ASP A C 1
ATOM 4242 O O . ASP A 1 527 ? -11.545 16.239 11.784 1.00 53.50 527 ASP A O 1
ATOM 4246 N N . GLN A 1 528 ? -11.790 14.093 12.400 1.00 67.06 528 GLN A N 1
ATOM 4247 C CA . GLN A 1 528 ? -13.206 14.004 12.103 1.00 67.06 528 GLN A CA 1
ATOM 4248 C C . GLN A 1 528 ? -13.915 13.390 13.307 1.00 67.06 528 GLN A C 1
ATOM 4250 O O . GLN A 1 528 ? -13.550 12.284 13.709 1.00 67.06 528 GLN A O 1
ATOM 4255 N N . PRO A 1 529 ? -14.992 14.014 13.823 1.00 71.75 529 PRO A N 1
ATOM 4256 C CA . PRO A 1 529 ? -15.772 13.454 14.926 1.00 71.75 529 PRO A CA 1
ATOM 4257 C C . PRO A 1 529 ? -16.213 11.999 14.697 1.00 71.75 529 PRO A C 1
ATOM 4259 O O . PRO A 1 529 ? -16.267 11.214 15.640 1.00 71.75 529 PRO A O 1
ATOM 4262 N N . ALA A 1 530 ? -16.476 11.617 13.441 1.00 77.44 530 ALA A N 1
ATOM 4263 C CA . ALA A 1 530 ? -16.802 10.242 13.070 1.00 77.44 530 ALA A CA 1
ATOM 4264 C C . ALA A 1 530 ? -15.606 9.280 13.239 1.00 77.44 530 ALA A C 1
ATOM 4266 O O . ALA A 1 530 ? -15.779 8.168 13.736 1.00 77.44 530 ALA A O 1
ATOM 4267 N N . PHE A 1 531 ? -14.382 9.695 12.899 1.00 87.06 531 PHE A N 1
ATOM 4268 C CA . PHE A 1 531 ? -13.193 8.871 13.129 1.00 87.06 531 PHE A CA 1
ATOM 4269 C C . PHE A 1 531 ? -12.944 8.668 14.630 1.00 87.06 531 PHE A C 1
ATOM 4271 O O . PHE A 1 531 ? -12.772 7.537 15.081 1.00 87.06 531 PHE A O 1
ATOM 4278 N N . ASP A 1 532 ? -13.039 9.735 15.423 1.00 82.75 532 ASP A N 1
ATOM 4279 C CA . ASP A 1 532 ? -12.901 9.671 16.883 1.00 82.75 532 ASP A CA 1
ATOM 4280 C C . ASP A 1 532 ? -13.956 8.758 17.517 1.00 82.75 532 ASP A C 1
ATOM 4282 O O . ASP A 1 532 ? -13.644 7.913 18.361 1.00 82.75 532 ASP A O 1
ATOM 4286 N N . GLN A 1 533 ? -15.206 8.867 17.057 1.00 80.19 533 GLN A N 1
ATOM 4287 C CA . GLN A 1 533 ? -16.290 7.983 17.470 1.00 80.19 533 GLN A CA 1
ATOM 4288 C C . GLN A 1 533 ? -15.997 6.519 17.119 1.00 80.19 533 GLN A C 1
ATOM 4290 O O . GLN A 1 533 ? -16.262 5.631 17.936 1.00 80.19 533 GLN A O 1
ATOM 4295 N N . ALA A 1 534 ? -15.433 6.250 15.939 1.00 88.69 534 ALA A N 1
ATOM 4296 C CA . ALA A 1 534 ? -15.040 4.903 15.551 1.00 88.69 534 ALA A CA 1
ATOM 4297 C C . ALA A 1 534 ? -13.959 4.347 16.487 1.00 88.69 534 ALA A C 1
ATOM 4299 O O . ALA A 1 534 ? -14.133 3.256 17.032 1.00 88.69 534 ALA A O 1
ATOM 4300 N N . VAL A 1 535 ? -12.887 5.106 16.739 1.00 92.81 535 VAL A N 1
ATOM 4301 C CA . VAL A 1 535 ? -11.781 4.706 17.629 1.00 92.81 535 VAL A CA 1
ATOM 4302 C C . VAL A 1 535 ? -12.304 4.418 19.041 1.00 92.81 535 VAL A C 1
ATOM 4304 O O . VAL A 1 535 ? -12.011 3.363 19.612 1.00 92.81 535 VAL A O 1
ATOM 4307 N N . ALA A 1 536 ? -13.144 5.305 19.584 1.00 85.69 536 ALA A N 1
ATOM 4308 C CA . ALA A 1 536 ? -13.781 5.116 20.883 1.00 85.69 536 ALA A CA 1
ATOM 4309 C C . ALA A 1 536 ? -14.656 3.852 20.918 1.00 85.69 536 ALA A C 1
ATOM 4311 O O . ALA A 1 536 ? -14.596 3.080 21.877 1.00 85.69 536 ALA A O 1
ATOM 4312 N N . SER A 1 537 ? -15.448 3.608 19.869 1.00 85.19 537 SER A N 1
ATOM 4313 C CA . SER A 1 537 ? -16.302 2.421 19.777 1.00 85.19 537 SER A CA 1
ATOM 4314 C C . SER A 1 537 ? -15.480 1.130 19.732 1.00 85.19 537 SER A C 1
ATOM 4316 O O . SER A 1 537 ? -15.792 0.190 20.468 1.00 85.19 537 SER A O 1
ATOM 4318 N N . PHE A 1 538 ? -14.388 1.090 18.960 1.00 95.69 538 PHE A N 1
ATOM 4319 C CA . PHE A 1 538 ? -13.465 -0.049 18.943 1.00 95.69 538 PHE A CA 1
ATOM 4320 C C . PHE A 1 538 ? -12.885 -0.324 20.334 1.00 95.69 538 PHE A C 1
ATOM 4322 O O . PHE A 1 538 ? -12.947 -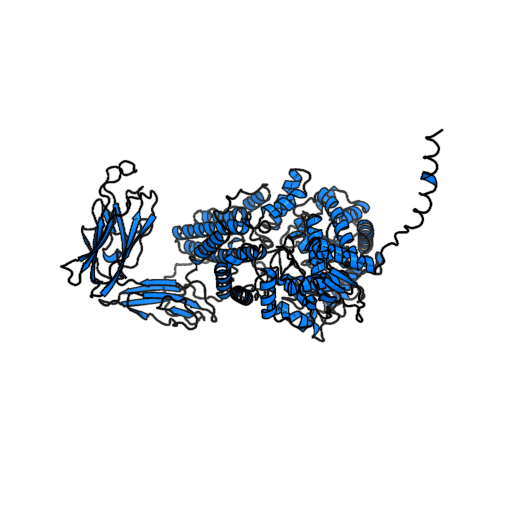1.457 20.804 1.00 95.69 538 PHE A O 1
ATOM 4329 N N . LEU A 1 539 ? -12.387 0.703 21.030 1.00 91.81 539 LEU A N 1
ATOM 4330 C CA . LEU A 1 539 ? -11.806 0.563 22.371 1.00 91.81 539 LEU A CA 1
ATOM 4331 C C . LEU A 1 539 ? -12.821 0.098 23.423 1.00 91.81 539 LEU A C 1
ATOM 4333 O O . LEU A 1 539 ? -12.500 -0.752 24.259 1.00 91.81 539 LEU A O 1
ATOM 4337 N N . ASN A 1 540 ? -14.041 0.637 23.382 1.00 86.88 540 ASN A N 1
ATOM 4338 C CA . ASN A 1 540 ? -15.104 0.313 24.334 1.00 86.88 540 ASN A CA 1
ATOM 4339 C C . ASN A 1 540 ? -15.663 -1.100 24.137 1.00 86.88 540 ASN A C 1
ATOM 4341 O O . ASN A 1 540 ? -16.160 -1.694 25.090 1.00 86.88 540 ASN A O 1
ATOM 4345 N N . ASN A 1 541 ?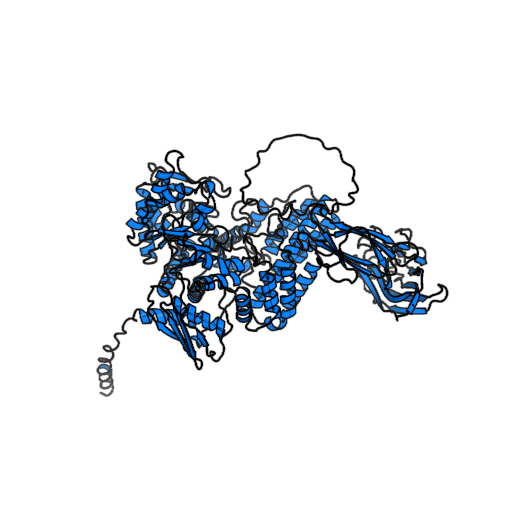 -15.561 -1.650 22.925 1.00 89.50 541 ASN A N 1
ATOM 4346 C CA . ASN A 1 541 ? -16.091 -2.969 22.582 1.00 89.50 541 ASN A CA 1
ATOM 4347 C C . ASN A 1 541 ? -14.996 -4.025 22.362 1.00 89.50 541 ASN A C 1
ATOM 4349 O O . ASN A 1 541 ? -15.311 -5.118 21.907 1.00 89.50 541 ASN A O 1
ATOM 4353 N N . ALA A 1 542 ? -13.728 -3.733 22.669 1.00 95.00 542 ALA A N 1
ATOM 4354 C CA . ALA A 1 542 ? -12.589 -4.569 22.283 1.00 95.00 542 ALA A CA 1
ATOM 4355 C C . ALA A 1 542 ? -12.484 -5.924 22.996 1.00 95.00 542 ALA A C 1
ATOM 4357 O O . ALA A 1 542 ? -11.972 -6.876 22.407 1.00 95.00 542 ALA A O 1
ATOM 4358 N N . GLU A 1 543 ? -12.927 -6.029 24.253 1.00 93.31 543 GLU A N 1
ATOM 4359 C CA . GLU A 1 543 ? -12.629 -7.183 25.120 1.00 93.31 543 GLU A CA 1
ATOM 4360 C C . GLU A 1 543 ? -12.954 -8.554 24.492 1.00 93.31 543 GLU A C 1
ATOM 4362 O O . GLU A 1 543 ? -12.066 -9.412 24.489 1.00 93.31 543 GLU A O 1
ATOM 4367 N N . PRO A 1 544 ? -14.132 -8.778 23.868 1.00 94.31 544 PRO A N 1
ATOM 4368 C CA . PRO A 1 544 ? -14.461 -10.062 23.241 1.00 94.31 544 PRO A CA 1
ATOM 4369 C C . PRO A 1 544 ? -13.591 -10.406 22.022 1.00 94.31 544 PRO A C 1
ATOM 4371 O O . PRO A 1 544 ? -13.547 -11.559 21.596 1.00 94.31 544 PRO A O 1
ATOM 4374 N N . PHE A 1 545 ? -12.908 -9.417 21.444 1.00 94.62 545 PHE A N 1
ATOM 4375 C CA . PHE A 1 545 ? -12.194 -9.530 20.174 1.00 94.62 545 PHE A CA 1
ATOM 4376 C C . PHE A 1 545 ? -10.675 -9.550 20.328 1.00 94.62 545 PHE A C 1
ATOM 4378 O O . PHE A 1 545 ? -9.972 -9.811 19.354 1.00 94.62 545 PHE A O 1
ATOM 4385 N N . MET A 1 546 ? -10.137 -9.371 21.539 1.00 93.50 546 MET A N 1
ATOM 4386 C CA . MET A 1 546 ? -8.687 -9.399 21.781 1.00 93.50 546 MET A CA 1
ATOM 4387 C C . MET A 1 546 ? -8.040 -10.775 21.534 1.00 93.50 546 MET A C 1
ATOM 4389 O O . MET A 1 546 ? -6.815 -10.885 21.532 1.00 93.50 546 MET A O 1
ATOM 4393 N N . GLY A 1 547 ? -8.820 -11.833 21.294 1.00 91.31 547 GLY A N 1
ATOM 4394 C CA . GLY A 1 547 ? -8.318 -13.114 20.779 1.00 91.31 547 GLY A CA 1
ATOM 4395 C C . GLY A 1 547 ? -8.130 -13.150 19.254 1.00 91.31 547 GLY A C 1
ATOM 4396 O O . GLY A 1 547 ? -7.447 -14.033 18.743 1.00 91.31 547 GLY A O 1
ATOM 4397 N N . ASN A 1 548 ? -8.713 -12.201 18.519 1.00 91.75 548 ASN A N 1
ATOM 4398 C CA . ASN A 1 548 ? -8.696 -12.143 17.061 1.00 91.75 548 ASN A CA 1
ATOM 4399 C C . ASN A 1 548 ? -7.563 -11.221 16.573 1.00 91.75 548 ASN A C 1
ATOM 4401 O O . ASN A 1 548 ? -7.546 -10.028 16.873 1.00 91.75 548 ASN A O 1
ATOM 4405 N N . LEU A 1 549 ? -6.617 -11.771 15.804 1.00 91.25 549 LEU A N 1
ATOM 4406 C CA . LEU A 1 549 ? -5.468 -11.018 15.287 1.00 91.25 549 LEU A CA 1
ATOM 4407 C C . LEU A 1 549 ? -5.895 -9.849 14.386 1.00 91.25 549 LEU A C 1
ATOM 4409 O O . LEU A 1 549 ? -5.404 -8.743 14.568 1.00 91.25 549 LEU A O 1
ATOM 4413 N N . ARG A 1 550 ? -6.875 -10.044 13.498 1.00 93.12 550 ARG A N 1
ATOM 4414 C CA . ARG A 1 550 ? -7.377 -8.993 12.592 1.00 93.12 550 ARG A CA 1
ATOM 4415 C C . ARG A 1 550 ? -7.975 -7.816 13.361 1.00 93.12 550 ARG A C 1
ATOM 4417 O O . ARG A 1 550 ? -7.741 -6.669 13.003 1.00 93.12 550 ARG A O 1
ATOM 4424 N N . PHE A 1 551 ? -8.679 -8.092 14.462 1.00 95.44 551 PHE A N 1
ATOM 4425 C CA . PHE A 1 551 ? -9.165 -7.032 15.350 1.00 95.44 551 PHE A CA 1
ATOM 4426 C C . PHE A 1 551 ? -8.011 -6.253 15.996 1.00 95.44 551 PHE A C 1
ATOM 4428 O O . PHE A 1 551 ? -8.072 -5.030 16.071 1.00 95.44 551 PHE A O 1
ATOM 4435 N N . LYS A 1 552 ? -6.936 -6.934 16.426 1.00 94.88 552 LYS A N 1
ATOM 4436 C CA . LYS A 1 552 ? -5.741 -6.253 16.956 1.00 94.88 552 LYS A CA 1
ATOM 4437 C C . LYS A 1 552 ? -5.079 -5.361 15.909 1.00 94.88 552 LYS A C 1
ATOM 4439 O O . LYS A 1 552 ? -4.685 -4.257 16.263 1.00 94.88 552 LYS A O 1
ATOM 4444 N N . HIS A 1 553 ? -4.977 -5.811 14.655 1.00 95.12 553 HIS A N 1
ATOM 4445 C CA . HIS A 1 553 ? -4.447 -4.985 13.563 1.00 95.12 553 HIS A CA 1
ATOM 4446 C C . HIS A 1 553 ? -5.252 -3.700 13.398 1.00 95.12 553 HIS A C 1
ATOM 4448 O O . HIS A 1 553 ? -4.668 -2.618 13.447 1.00 95.12 553 HIS A O 1
ATOM 4454 N N . ASP A 1 554 ? -6.576 -3.815 13.285 1.00 96.50 554 ASP A N 1
ATOM 4455 C CA . ASP A 1 554 ? -7.442 -2.647 13.116 1.00 96.50 554 ASP A CA 1
ATOM 4456 C C . ASP A 1 554 ? -7.358 -1.717 14.333 1.00 96.50 554 ASP A C 1
ATOM 4458 O O . ASP A 1 554 ? -7.182 -0.513 14.177 1.00 96.50 554 ASP A O 1
ATOM 4462 N N . LEU A 1 555 ? -7.404 -2.264 15.555 1.00 97.50 555 LEU A N 1
ATOM 4463 C CA . LEU A 1 555 ? -7.299 -1.475 16.784 1.00 97.50 555 LEU A CA 1
ATOM 4464 C C . LEU A 1 555 ? -5.978 -0.697 16.852 1.00 97.50 555 LEU A C 1
ATOM 4466 O O . LEU A 1 555 ? -5.979 0.480 17.213 1.00 97.50 555 LEU A O 1
ATOM 4470 N N . VAL A 1 556 ? -4.855 -1.341 16.518 1.00 96.38 556 VAL A N 1
ATOM 4471 C CA . VAL A 1 556 ? -3.541 -0.688 16.525 1.00 96.38 556 VAL A CA 1
ATOM 4472 C C . VAL A 1 556 ? -3.494 0.433 15.494 1.00 96.38 556 VAL A C 1
ATOM 4474 O O . VAL A 1 556 ? -3.112 1.545 15.851 1.00 96.38 556 VAL A O 1
ATOM 4477 N N . GLN A 1 557 ? -3.929 0.181 14.257 1.00 95.06 557 GLN A N 1
ATOM 4478 C CA . GLN A 1 557 ? -3.929 1.196 13.199 1.00 95.06 557 GLN A CA 1
ATOM 4479 C C . GLN A 1 557 ? -4.813 2.393 13.563 1.00 95.06 557 GLN A C 1
ATOM 4481 O O . GLN A 1 557 ? -4.357 3.531 13.481 1.00 95.06 557 GLN A O 1
ATOM 4486 N N . LEU A 1 558 ? -6.028 2.142 14.057 1.00 95.88 558 LEU A N 1
ATOM 4487 C CA . LEU A 1 558 ? -6.975 3.179 14.465 1.00 95.88 558 LEU A CA 1
ATOM 4488 C C . LEU A 1 558 ? -6.418 4.069 15.580 1.00 95.88 558 LEU A C 1
ATOM 4490 O O . LEU A 1 558 ? -6.434 5.293 15.468 1.00 95.88 558 LEU A O 1
ATOM 4494 N N . VAL A 1 559 ? -5.895 3.469 16.651 1.00 96.25 559 VAL A N 1
ATOM 4495 C CA . VAL A 1 559 ? -5.387 4.222 17.809 1.00 96.25 559 VAL A CA 1
ATOM 4496 C C . VAL A 1 559 ? -4.098 4.971 17.469 1.00 96.25 559 VAL A C 1
ATOM 4498 O O . VAL A 1 559 ? -3.900 6.092 17.934 1.00 96.25 559 VAL A O 1
ATOM 4501 N N . VAL A 1 560 ? -3.222 4.386 16.648 1.00 95.62 560 VAL A N 1
ATOM 4502 C CA . VAL A 1 560 ? -1.979 5.040 16.218 1.00 95.62 560 VAL A CA 1
ATOM 4503 C C . VAL A 1 560 ? -2.266 6.188 15.258 1.00 95.62 560 VAL A C 1
ATOM 4505 O O . VAL A 1 560 ? -1.667 7.247 15.413 1.00 95.62 560 VAL A O 1
ATOM 4508 N N . GLN A 1 561 ? -3.196 6.027 14.315 1.00 93.44 561 GLN A N 1
ATOM 4509 C CA . GLN A 1 561 ? -3.624 7.119 13.441 1.00 93.44 561 GLN A CA 1
ATOM 4510 C C . GLN A 1 561 ? -4.306 8.230 14.246 1.00 93.44 561 GLN A C 1
ATOM 4512 O O . GLN A 1 561 ? -4.022 9.402 14.006 1.00 93.44 561 GLN A O 1
ATOM 4517 N N . TYR A 1 562 ? -5.106 7.870 15.262 1.00 91.94 562 TYR A N 1
ATOM 4518 C CA . TYR A 1 562 ? -5.682 8.828 16.206 1.00 91.94 562 TYR A CA 1
ATOM 4519 C C . TYR A 1 562 ? -4.609 9.641 16.941 1.00 91.94 562 TYR A C 1
ATOM 4521 O O . TYR A 1 562 ? -4.615 10.869 16.937 1.00 91.94 562 TYR A O 1
ATOM 4529 N N . ALA A 1 563 ? -3.631 8.960 17.537 1.00 92.94 563 ALA A N 1
ATOM 4530 C CA . ALA A 1 563 ? -2.531 9.628 18.220 1.00 92.94 563 ALA A CA 1
ATOM 4531 C C . ALA A 1 563 ? -1.670 10.458 17.253 1.00 92.94 563 ALA A C 1
ATOM 4533 O O . ALA A 1 563 ? -1.267 11.566 17.595 1.00 92.94 563 ALA A O 1
ATOM 4534 N N . GLY A 1 564 ? -1.426 9.955 16.042 1.00 92.31 564 GLY A N 1
ATOM 4535 C CA . GLY A 1 564 ? -0.607 10.609 15.029 1.00 92.31 564 GLY A CA 1
ATOM 4536 C C . GLY A 1 564 ? -1.158 11.963 14.598 1.00 92.31 564 GLY A C 1
ATOM 4537 O O . GLY A 1 564 ? -0.403 12.930 14.515 1.00 92.31 564 GLY A O 1
ATOM 4538 N N . TYR A 1 565 ? -2.473 12.083 14.406 1.00 86.38 565 TYR A N 1
ATOM 4539 C CA . TYR A 1 565 ? -3.044 13.387 14.076 1.00 86.38 565 TYR A CA 1
ATOM 4540 C C . TYR A 1 565 ? -3.002 14.354 15.282 1.00 86.38 565 TYR A C 1
ATOM 4542 O O . TYR A 1 565 ? -2.781 15.548 15.092 1.00 86.38 565 TYR A O 1
ATOM 4550 N N . LYS A 1 566 ? -3.114 13.868 16.532 1.00 86.00 566 LYS A N 1
ATOM 4551 C CA . LYS A 1 566 ? -2.897 14.709 17.732 1.00 86.00 566 LYS A CA 1
ATOM 4552 C C . LYS A 1 566 ? -1.434 15.158 17.859 1.00 86.00 566 LYS A C 1
ATOM 4554 O O . LYS A 1 566 ? -1.174 16.275 18.301 1.00 86.00 566 LYS A O 1
ATOM 4559 N N . VAL A 1 567 ? -0.473 14.331 17.438 1.00 92.19 567 VAL A N 1
ATOM 4560 C CA . VAL A 1 567 ? 0.946 14.715 17.360 1.00 92.19 567 VAL A CA 1
ATOM 4561 C C . VAL A 1 567 ? 1.152 15.859 16.366 1.00 92.19 567 VAL A C 1
ATOM 4563 O O . VAL A 1 567 ? 1.814 16.834 16.711 1.00 92.19 567 VAL A O 1
ATOM 4566 N N . ASP A 1 568 ? 0.556 15.784 15.176 1.00 89.69 568 ASP A N 1
ATOM 4567 C CA . ASP A 1 568 ? 0.616 16.862 14.178 1.00 89.69 568 ASP A CA 1
ATOM 4568 C C . ASP A 1 568 ? 0.107 18.198 14.749 1.00 89.69 568 ASP A C 1
ATOM 4570 O O . ASP A 1 568 ? 0.742 19.244 14.588 1.00 89.69 568 ASP A O 1
ATOM 4574 N N . MET A 1 569 ? -1.003 18.159 15.492 1.00 81.56 569 MET A N 1
ATOM 4575 C CA . MET A 1 569 ? -1.560 19.332 16.172 1.00 81.56 569 MET A CA 1
ATOM 4576 C C . MET A 1 569 ? -0.602 19.910 17.226 1.00 81.56 569 MET A C 1
ATOM 4578 O O . MET A 1 569 ? -0.414 21.127 17.299 1.00 81.56 569 MET A O 1
ATOM 4582 N N . LEU A 1 570 ? 0.026 19.050 18.033 1.00 86.44 570 LEU A N 1
ATOM 4583 C CA . LEU A 1 570 ? 0.996 19.464 19.048 1.00 86.44 570 LEU A CA 1
ATOM 4584 C C . LEU A 1 570 ? 2.265 20.059 18.429 1.00 86.44 570 LEU A C 1
ATOM 4586 O O . LEU A 1 570 ? 2.766 21.057 18.942 1.00 86.44 570 LEU A O 1
ATOM 4590 N N . ILE A 1 571 ? 2.756 19.503 17.318 1.00 89.88 571 ILE A N 1
ATOM 4591 C CA . ILE A 1 571 ? 3.891 20.060 16.570 1.00 89.88 571 ILE A CA 1
ATOM 4592 C C . ILE A 1 571 ? 3.584 21.500 16.138 1.00 89.88 571 ILE A C 1
ATOM 4594 O O . ILE A 1 571 ? 4.363 22.406 16.436 1.00 89.88 571 ILE A O 1
ATOM 4598 N N . ASN A 1 572 ? 2.423 21.732 15.516 1.00 85.62 572 ASN A N 1
ATOM 4599 C CA . ASN A 1 572 ? 1.996 23.078 15.122 1.00 85.62 572 ASN A CA 1
ATOM 4600 C C . ASN A 1 572 ? 1.910 24.028 16.321 1.00 85.62 572 ASN A C 1
ATOM 4602 O O . ASN A 1 572 ? 2.405 25.154 16.260 1.00 85.62 572 ASN A O 1
ATOM 4606 N N . ARG A 1 573 ? 1.320 23.578 17.436 1.00 80.75 573 ARG A N 1
ATOM 4607 C CA . ARG A 1 573 ? 1.205 24.404 18.644 1.00 80.75 573 ARG A CA 1
ATOM 4608 C C . ARG A 1 573 ? 2.572 24.754 19.233 1.00 80.75 573 ARG A C 1
ATOM 4610 O O . ARG A 1 573 ? 2.766 25.889 19.660 1.00 80.75 573 ARG A O 1
ATOM 4617 N N . ALA A 1 574 ? 3.511 23.810 19.253 1.00 84.56 574 ALA A N 1
ATOM 4618 C CA . ALA A 1 574 ? 4.861 24.047 19.754 1.00 84.56 574 ALA A CA 1
ATOM 4619 C C . ALA A 1 574 ? 5.592 25.112 18.926 1.00 84.56 574 ALA A C 1
ATOM 4621 O O . ALA A 1 574 ? 6.233 25.996 19.495 1.00 84.56 574 ALA A O 1
ATOM 4622 N N . ILE A 1 575 ? 5.457 25.061 17.599 1.00 85.44 575 ILE A N 1
ATOM 4623 C CA . ILE A 1 575 ? 6.046 26.054 16.693 1.00 85.44 575 ILE A CA 1
ATOM 4624 C C . ILE A 1 575 ? 5.415 27.432 16.921 1.00 85.44 575 ILE A C 1
ATOM 4626 O O . ILE A 1 575 ? 6.138 28.397 17.148 1.00 85.44 575 ILE A O 1
ATOM 4630 N N . GLN A 1 576 ? 4.083 27.522 16.977 1.00 80.62 576 GLN A N 1
ATOM 4631 C CA . GLN A 1 576 ? 3.380 28.787 17.238 1.00 80.62 576 GLN A CA 1
ATOM 4632 C C . GLN A 1 576 ? 3.785 29.428 18.571 1.00 80.62 576 GLN A C 1
ATOM 4634 O O . GLN A 1 576 ? 3.978 30.638 18.648 1.00 80.62 576 GLN A O 1
ATOM 4639 N N . LEU A 1 577 ? 3.920 28.627 19.633 1.00 80.00 577 LEU A N 1
ATOM 4640 C CA . LEU A 1 577 ? 4.384 29.107 20.936 1.00 80.00 577 LEU A CA 1
ATOM 4641 C C . LEU A 1 577 ? 5.796 29.690 20.851 1.00 80.00 577 LEU A C 1
ATOM 4643 O O . LEU A 1 577 ? 6.062 30.741 21.427 1.00 80.00 577 LEU A O 1
ATOM 4647 N N . HIS A 1 578 ? 6.688 29.038 20.107 1.00 83.31 578 HIS A N 1
ATOM 4648 C CA . HIS A 1 578 ? 8.034 29.549 19.886 1.00 83.31 578 HIS A CA 1
ATOM 4649 C C . HIS A 1 578 ? 8.023 30.879 19.115 1.00 83.31 578 HIS A C 1
ATOM 4651 O O . HIS A 1 578 ? 8.672 31.833 19.538 1.00 83.31 578 HIS A O 1
ATOM 4657 N N . GLU A 1 579 ? 7.229 30.988 18.046 1.00 82.56 579 GLU A N 1
ATOM 4658 C CA . GLU A 1 579 ? 7.066 32.233 17.276 1.00 82.56 579 GLU A CA 1
ATOM 4659 C C . GLU A 1 579 ? 6.503 33.390 18.120 1.00 82.56 579 GLU A C 1
ATOM 4661 O O . GLU A 1 579 ? 6.832 34.553 17.889 1.00 82.56 579 GLU A O 1
ATOM 4666 N N . GLN A 1 580 ? 5.685 33.076 19.130 1.00 81.50 580 GLN A N 1
ATOM 4667 C CA . GLN A 1 580 ? 5.146 34.034 20.103 1.00 81.50 580 GLN A CA 1
ATOM 4668 C C . GLN A 1 580 ? 6.158 34.429 21.197 1.00 81.50 580 GLN A C 1
ATOM 4670 O O . GLN A 1 580 ? 5.869 35.311 22.003 1.00 81.50 580 GLN A O 1
ATOM 4675 N N . GLY A 1 581 ? 7.340 33.806 21.235 1.00 82.12 581 GLY A N 1
ATOM 4676 C CA . GLY A 1 581 ? 8.357 34.002 22.272 1.00 82.12 581 GLY A CA 1
ATOM 4677 C C . GLY A 1 581 ? 8.175 33.125 23.518 1.00 82.12 581 GLY A C 1
ATOM 4678 O O . GLY A 1 581 ? 8.996 33.189 24.436 1.00 82.12 581 GLY A O 1
ATOM 4679 N N . ASN A 1 582 ? 7.161 32.254 23.550 1.00 79.69 582 ASN A N 1
ATOM 4680 C CA . ASN A 1 582 ? 6.859 31.342 24.659 1.00 79.69 582 ASN A CA 1
ATOM 4681 C C . ASN A 1 582 ? 7.713 30.062 24.581 1.00 79.69 582 ASN A C 1
ATOM 4683 O O . ASN A 1 582 ? 7.213 28.937 24.484 1.00 79.69 582 ASN A O 1
ATOM 4687 N N . ASN A 1 583 ? 9.036 30.223 24.623 1.00 85.88 583 ASN A N 1
ATOM 4688 C CA . ASN A 1 583 ? 9.993 29.138 24.378 1.00 85.88 583 ASN A CA 1
ATOM 4689 C C . ASN A 1 583 ? 9.888 27.985 25.387 1.00 85.88 583 ASN A C 1
ATOM 4691 O O . ASN A 1 583 ? 9.997 26.822 25.002 1.00 85.88 583 ASN A O 1
ATOM 4695 N N . THR A 1 584 ? 9.651 28.281 26.667 1.00 85.00 584 THR A N 1
ATOM 4696 C CA . THR A 1 584 ? 9.495 27.248 27.705 1.00 85.00 584 THR A CA 1
ATOM 4697 C C . THR A 1 584 ? 8.274 26.372 27.433 1.00 85.00 584 THR A C 1
ATOM 4699 O O . THR A 1 584 ? 8.372 25.147 27.464 1.00 85.00 584 THR A O 1
ATOM 4702 N N . GLU A 1 585 ? 7.135 26.985 27.101 1.00 79.56 585 GLU A N 1
ATOM 4703 C CA . GLU A 1 585 ? 5.902 26.261 26.781 1.00 79.56 585 GLU A CA 1
ATOM 4704 C C . GLU A 1 585 ? 6.064 25.436 25.503 1.00 79.56 585 GLU A C 1
ATOM 4706 O O . GLU A 1 585 ? 5.678 24.270 25.476 1.00 79.56 585 GLU A O 1
ATOM 4711 N N . SER A 1 586 ? 6.706 25.998 24.472 1.00 82.81 586 SER A N 1
ATOM 4712 C CA . SER A 1 586 ? 7.041 25.276 23.240 1.00 82.81 586 SER A CA 1
ATOM 4713 C C . SER A 1 586 ? 7.798 23.971 23.527 1.00 82.81 586 SER A C 1
ATOM 4715 O O . SER A 1 586 ? 7.410 22.907 23.041 1.00 82.81 586 SER A O 1
ATOM 4717 N N . GLN A 1 587 ? 8.820 24.016 24.389 1.00 87.44 587 GLN A N 1
ATOM 4718 C CA . GLN A 1 587 ? 9.590 22.825 24.767 1.00 87.44 587 GLN A CA 1
ATOM 4719 C C . GLN A 1 587 ? 8.756 21.801 25.545 1.00 87.44 587 GLN A C 1
ATOM 4721 O O . GLN A 1 587 ? 8.866 20.601 25.293 1.00 87.44 587 GLN A O 1
ATOM 4726 N N . VAL A 1 588 ? 7.873 22.254 26.441 1.00 84.25 588 VAL A N 1
ATOM 4727 C CA . VAL A 1 588 ? 6.926 21.364 27.135 1.00 84.25 588 VAL A CA 1
ATOM 4728 C C . VAL A 1 588 ? 6.019 20.644 26.131 1.00 84.25 588 VAL A C 1
ATOM 4730 O O . VAL A 1 588 ? 5.757 19.450 26.286 1.00 84.25 588 VAL A O 1
ATOM 4733 N N . ILE A 1 589 ? 5.560 21.330 25.080 1.00 84.44 589 ILE A N 1
ATOM 4734 C CA . ILE A 1 589 ? 4.756 20.703 24.025 1.00 84.44 589 ILE A CA 1
ATOM 4735 C C . ILE A 1 589 ? 5.585 19.710 23.193 1.00 84.44 589 ILE A C 1
ATOM 4737 O O . ILE A 1 589 ? 5.095 18.618 22.901 1.00 84.44 589 ILE A O 1
ATOM 4741 N N . PHE A 1 590 ? 6.847 20.008 22.868 1.00 92.12 590 PHE A N 1
ATOM 4742 C CA . PHE A 1 590 ? 7.718 19.044 22.180 1.00 92.12 590 PHE A CA 1
ATOM 4743 C C . PHE A 1 590 ? 8.002 17.780 23.009 1.00 92.12 590 PHE A C 1
ATOM 4745 O O . PHE A 1 590 ? 8.067 16.685 22.448 1.00 92.12 590 PHE A O 1
ATOM 4752 N N . GLU A 1 591 ? 8.096 17.873 24.338 1.00 90.94 591 GLU A N 1
ATOM 4753 C CA . GLU A 1 591 ? 8.206 16.676 25.185 1.00 90.94 591 GLU A CA 1
ATOM 4754 C C . GLU A 1 591 ? 6.917 15.830 25.170 1.00 90.94 591 GLU A C 1
ATOM 4756 O O . GLU A 1 591 ? 6.994 14.601 25.204 1.00 90.94 591 GLU A O 1
ATOM 4761 N N . LYS A 1 592 ? 5.738 16.445 25.004 1.00 88.44 592 LYS A N 1
ATOM 4762 C CA . LYS A 1 592 ? 4.474 15.711 24.782 1.00 88.44 592 LYS A CA 1
ATOM 4763 C C . LYS A 1 592 ? 4.434 15.026 23.415 1.00 88.44 592 LYS A C 1
ATOM 4765 O O . LYS A 1 592 ? 4.006 13.877 23.321 1.00 88.44 592 LYS A O 1
ATOM 4770 N N . VAL A 1 593 ? 4.920 15.694 22.362 1.00 93.88 593 VAL A N 1
ATOM 4771 C CA . VAL A 1 593 ? 5.113 15.082 21.030 1.00 93.88 593 VAL A CA 1
ATOM 4772 C C . VAL A 1 593 ? 5.964 13.821 21.159 1.00 93.88 593 VAL A C 1
ATOM 4774 O O . VAL A 1 593 ? 5.589 12.754 20.672 1.00 93.88 593 VAL A O 1
ATOM 4777 N N . LYS A 1 594 ? 7.081 13.919 21.881 1.00 95.62 594 LYS A N 1
ATOM 4778 C CA . LYS A 1 594 ? 7.973 12.794 22.153 1.00 95.62 594 LYS A CA 1
ATOM 4779 C C . LYS A 1 594 ? 7.292 11.668 22.925 1.00 95.62 594 LYS A C 1
ATOM 4781 O O . LYS A 1 594 ? 7.437 10.515 22.524 1.00 95.62 594 LYS A O 1
ATOM 4786 N N . GLU A 1 595 ? 6.546 11.972 23.986 1.00 92.25 595 GLU A N 1
ATOM 4787 C CA . GLU A 1 595 ? 5.787 10.970 24.746 1.00 92.25 595 GLU A CA 1
ATOM 4788 C C . GLU A 1 595 ? 4.831 10.186 23.834 1.00 92.25 595 GLU A C 1
ATOM 4790 O O . GLU A 1 595 ? 4.893 8.954 23.783 1.00 92.25 595 GLU A O 1
ATOM 4795 N N . LEU A 1 596 ? 4.002 10.889 23.058 1.00 94.12 596 LEU A N 1
ATOM 4796 C CA . LEU A 1 596 ? 3.031 10.262 22.163 1.00 94.12 596 LEU A CA 1
ATOM 4797 C C . LEU A 1 596 ? 3.697 9.434 21.063 1.00 94.12 596 LEU A C 1
ATOM 4799 O O . LEU A 1 596 ? 3.275 8.304 20.825 1.00 94.12 596 LEU A O 1
ATOM 4803 N N . MET A 1 597 ? 4.754 9.942 20.421 1.00 96.81 597 MET A N 1
ATOM 4804 C CA . MET A 1 597 ? 5.459 9.204 19.366 1.00 96.81 597 MET A CA 1
ATOM 4805 C C . MET A 1 597 ? 6.125 7.927 19.895 1.00 96.81 597 MET A C 1
ATOM 4807 O O . MET A 1 597 ? 6.111 6.904 19.210 1.00 96.81 597 MET A O 1
ATOM 4811 N N . ILE A 1 598 ? 6.663 7.944 21.121 1.00 94.75 598 ILE A N 1
ATOM 4812 C CA . ILE A 1 598 ? 7.174 6.731 21.778 1.00 94.75 598 ILE A CA 1
ATOM 4813 C C . ILE A 1 598 ? 6.036 5.752 22.078 1.00 94.75 598 ILE A C 1
ATOM 4815 O O . ILE A 1 598 ? 6.207 4.544 21.910 1.00 94.75 598 ILE A O 1
ATOM 4819 N N . MET A 1 599 ? 4.862 6.244 22.478 1.00 94.19 599 MET A N 1
ATOM 4820 C CA . MET A 1 599 ? 3.709 5.372 22.689 1.00 94.19 599 MET A CA 1
ATOM 4821 C C . MET A 1 599 ? 3.163 4.772 21.385 1.00 94.19 599 MET A C 1
ATOM 4823 O O . MET A 1 599 ? 2.807 3.594 21.347 1.00 94.19 599 MET A O 1
ATOM 4827 N N . MET A 1 600 ? 3.149 5.540 20.295 1.00 96.12 600 MET A N 1
ATOM 4828 C CA . MET A 1 600 ? 2.818 5.043 18.955 1.00 96.12 600 MET A CA 1
ATOM 4829 C C . MET A 1 600 ? 3.807 3.960 18.495 1.00 96.12 600 MET A C 1
ATOM 4831 O O . MET A 1 600 ? 3.392 2.935 17.948 1.00 96.12 600 MET A O 1
ATOM 4835 N N . ASP A 1 601 ? 5.107 4.144 18.756 1.00 96.00 601 ASP A N 1
ATOM 4836 C CA . ASP A 1 601 ? 6.141 3.132 18.493 1.00 96.00 601 ASP A CA 1
ATOM 4837 C C . ASP A 1 601 ? 5.868 1.840 19.279 1.00 96.00 601 ASP A C 1
ATOM 4839 O O . ASP A 1 601 ? 5.893 0.757 18.702 1.00 96.00 601 ASP A O 1
ATOM 4843 N N . GLY A 1 602 ? 5.512 1.941 20.564 1.00 94.06 602 GLY A N 1
ATOM 4844 C CA . GLY A 1 602 ? 5.141 0.785 21.387 1.00 94.06 602 GLY A CA 1
ATOM 4845 C C . GLY A 1 602 ? 3.890 0.045 20.893 1.00 94.06 602 GLY A C 1
ATOM 4846 O O . GLY A 1 602 ? 3.860 -1.186 20.904 1.00 94.06 602 GLY A O 1
ATOM 4847 N N . MET A 1 603 ? 2.874 0.774 20.415 1.00 94.25 603 MET A N 1
ATOM 4848 C CA . MET A 1 603 ? 1.667 0.184 19.819 1.00 94.25 603 MET A CA 1
ATOM 4849 C C . MET A 1 603 ? 1.987 -0.597 18.543 1.00 94.25 603 MET A C 1
ATOM 4851 O O . MET A 1 603 ? 1.640 -1.773 18.439 1.00 94.25 603 MET A O 1
ATOM 4855 N N . THR A 1 604 ? 2.676 0.030 17.589 1.00 94.62 604 THR A N 1
ATOM 4856 C CA . THR A 1 604 ? 3.062 -0.606 16.314 1.00 94.62 604 THR A CA 1
ATOM 4857 C C . THR A 1 604 ? 4.043 -1.761 16.524 1.00 94.62 604 THR A C 1
ATOM 4859 O O . THR A 1 604 ? 3.957 -2.776 15.840 1.00 94.62 604 THR A O 1
ATOM 4862 N N . TYR A 1 605 ? 4.893 -1.699 17.557 1.00 93.25 605 TYR A N 1
ATOM 4863 C CA . TYR A 1 605 ? 5.757 -2.815 17.946 1.00 93.25 605 TYR A CA 1
ATOM 4864 C C . TYR A 1 605 ? 4.964 -4.075 18.321 1.00 93.25 605 TYR A C 1
ATOM 4866 O O . TYR A 1 605 ? 5.498 -5.174 18.247 1.00 93.25 605 TYR A O 1
ATOM 4874 N N . SER A 1 606 ? 3.683 -3.988 18.684 1.00 90.94 606 SER A N 1
ATOM 4875 C CA . SER A 1 606 ? 2.890 -5.182 19.012 1.00 90.94 606 SER A CA 1
ATOM 4876 C C . SER A 1 606 ? 2.601 -6.100 17.811 1.00 90.94 606 SER A C 1
ATOM 4878 O O . SER A 1 606 ? 2.279 -7.271 18.023 1.00 90.94 606 SER A O 1
ATOM 4880 N N . LEU A 1 607 ? 2.784 -5.619 16.573 1.00 90.94 607 LEU A N 1
ATOM 4881 C CA . LEU A 1 607 ? 2.476 -6.341 15.335 1.00 90.94 607 LEU A CA 1
ATOM 4882 C C . LEU A 1 607 ? 3.725 -6.451 14.442 1.00 90.94 607 LEU A C 1
ATOM 4884 O O . LEU A 1 607 ? 4.305 -5.421 14.111 1.00 90.94 607 LEU A O 1
ATOM 4888 N N . PRO A 1 608 ? 4.186 -7.660 14.063 1.00 90.88 608 PRO A N 1
ATOM 4889 C CA . PRO A 1 608 ? 5.414 -7.829 13.277 1.00 90.88 608 PRO A CA 1
ATOM 4890 C C . PRO A 1 608 ? 5.427 -7.085 11.933 1.00 90.88 608 PRO A C 1
ATOM 4892 O O . PRO A 1 608 ? 6.422 -6.465 11.578 1.00 90.88 608 PRO A O 1
ATOM 4895 N N . ASP A 1 609 ? 4.312 -7.073 11.211 1.00 90.25 609 ASP A N 1
ATOM 4896 C CA . ASP A 1 609 ? 4.149 -6.386 9.921 1.00 90.25 609 ASP A CA 1
ATOM 4897 C C . ASP A 1 609 ? 4.114 -4.848 10.033 1.00 90.25 609 ASP A C 1
ATOM 4899 O O . ASP A 1 609 ? 4.087 -4.149 9.022 1.00 90.25 609 ASP A O 1
ATOM 4903 N N . GLN A 1 610 ? 4.159 -4.303 11.253 1.00 93.69 610 GLN A N 1
ATOM 4904 C CA . GLN A 1 610 ? 4.258 -2.867 11.528 1.00 93.69 610 GLN A CA 1
ATOM 4905 C C . GLN A 1 610 ? 5.606 -2.481 12.155 1.00 93.69 610 GLN A C 1
ATOM 4907 O O . GLN A 1 610 ? 5.713 -1.482 12.872 1.00 93.69 610 GLN A O 1
ATOM 4912 N N . ARG A 1 611 ? 6.660 -3.265 11.897 1.00 94.69 611 ARG A N 1
ATOM 4913 C CA . ARG A 1 611 ? 8.018 -3.016 12.400 1.00 94.69 611 ARG A CA 1
ATOM 4914 C C . ARG A 1 611 ? 8.998 -2.808 11.258 1.00 94.69 611 ARG A C 1
ATOM 4916 O O . ARG A 1 611 ? 9.107 -3.637 10.357 1.00 94.69 611 ARG A O 1
ATOM 4923 N N . LEU A 1 612 ? 9.826 -1.772 11.383 1.00 97.25 612 LEU A N 1
ATOM 4924 C CA . LEU A 1 612 ? 10.988 -1.597 10.513 1.00 97.25 612 LEU A CA 1
ATOM 4925 C C . LEU A 1 612 ? 11.970 -2.774 10.649 1.00 97.25 612 LEU A C 1
ATOM 4927 O O . LEU A 1 612 ? 12.602 -3.154 9.671 1.00 97.25 612 LEU A O 1
ATOM 4931 N N . GLU A 1 613 ? 12.066 -3.374 11.838 1.00 96.19 613 GLU A N 1
ATOM 4932 C CA . GLU A 1 613 ? 12.865 -4.582 12.089 1.00 96.19 613 GLU A CA 1
ATOM 4933 C C . GLU A 1 613 ? 12.505 -5.713 11.118 1.00 96.19 613 GLU A C 1
ATOM 4935 O O . GLU A 1 613 ? 13.388 -6.276 10.486 1.00 96.19 613 GLU A O 1
ATOM 4940 N N . THR A 1 614 ? 11.214 -5.991 10.916 1.00 95.62 614 THR A N 1
ATOM 4941 C CA . THR A 1 614 ? 10.763 -7.053 10.006 1.00 95.62 614 THR A CA 1
ATOM 4942 C C . THR A 1 614 ? 11.108 -6.746 8.547 1.00 95.62 614 THR A C 1
ATOM 4944 O O . THR A 1 614 ? 11.554 -7.637 7.822 1.00 95.62 614 THR A O 1
ATOM 4947 N N . TRP A 1 615 ? 10.986 -5.484 8.126 1.00 97.69 615 TRP A N 1
ATOM 4948 C CA . TRP A 1 615 ? 11.416 -5.040 6.795 1.00 97.69 615 TRP A CA 1
ATOM 4949 C C . TRP A 1 615 ? 12.930 -5.207 6.585 1.00 97.69 615 TRP A C 1
ATOM 4951 O O . TRP A 1 615 ? 13.367 -5.763 5.576 1.00 97.69 615 TRP A O 1
ATOM 4961 N N . ILE A 1 616 ? 13.731 -4.792 7.569 1.00 97.94 616 ILE A N 1
ATOM 4962 C CA . ILE A 1 616 ? 15.190 -4.945 7.558 1.00 97.94 616 ILE A CA 1
ATOM 4963 C C . ILE A 1 616 ? 15.582 -6.423 7.561 1.00 97.94 616 ILE A C 1
ATOM 4965 O O . ILE A 1 616 ? 16.451 -6.819 6.791 1.00 97.94 616 ILE A O 1
ATOM 4969 N N . ASP A 1 617 ? 14.937 -7.258 8.370 1.00 97.31 617 ASP A N 1
ATOM 4970 C CA . ASP A 1 617 ? 15.222 -8.690 8.434 1.00 97.31 617 ASP A CA 1
ATOM 4971 C C . ASP A 1 617 ? 14.973 -9.377 7.091 1.00 97.31 617 ASP A C 1
ATOM 4973 O O . ASP A 1 617 ? 15.746 -10.250 6.684 1.00 97.31 617 ASP A O 1
ATOM 4977 N N . HIS A 1 618 ? 13.917 -8.983 6.374 1.00 97.38 618 HIS A N 1
ATOM 4978 C CA . HIS A 1 618 ? 13.679 -9.455 5.012 1.00 97.38 618 HIS A CA 1
ATOM 4979 C C . HIS A 1 618 ? 14.812 -9.038 4.076 1.00 97.38 618 HIS A C 1
ATOM 4981 O O . HIS A 1 618 ? 15.355 -9.894 3.377 1.00 97.38 618 HIS A O 1
ATOM 4987 N N . ALA A 1 619 ? 15.228 -7.771 4.116 1.00 98.38 619 ALA A N 1
ATOM 4988 C CA . ALA A 1 619 ? 16.322 -7.261 3.295 1.00 98.38 619 ALA A CA 1
ATOM 4989 C C . ALA A 1 619 ? 17.653 -7.977 3.590 1.00 98.38 619 ALA A C 1
ATOM 4991 O O . ALA A 1 619 ? 18.293 -8.524 2.690 1.00 98.38 619 ALA A O 1
ATOM 4992 N N . ARG A 1 620 ? 18.038 -8.086 4.866 1.00 98.31 620 ARG A N 1
ATOM 4993 C CA . ARG A 1 620 ? 19.286 -8.734 5.299 1.00 98.31 620 ARG A CA 1
ATOM 4994 C C . ARG A 1 620 ? 19.359 -10.209 4.896 1.00 98.31 620 ARG A C 1
ATOM 4996 O O . ARG A 1 620 ? 20.438 -10.678 4.553 1.00 98.31 620 ARG A O 1
ATOM 5003 N N . LYS A 1 621 ? 18.232 -10.939 4.851 1.00 97.25 621 LYS A N 1
ATOM 5004 C CA . LYS A 1 621 ? 18.163 -12.348 4.387 1.00 97.25 621 LYS A CA 1
ATOM 5005 C C . LYS A 1 621 ? 18.521 -12.543 2.906 1.00 97.25 621 LYS A C 1
ATOM 5007 O O . LYS A 1 621 ? 18.609 -13.685 2.440 1.00 97.25 621 LYS A O 1
ATOM 5012 N N . TRP A 1 622 ? 18.679 -11.475 2.130 1.00 97.25 622 TRP A N 1
ATOM 5013 C CA . TRP A 1 622 ? 19.241 -11.563 0.781 1.00 97.25 622 TRP A CA 1
ATOM 5014 C C . TRP A 1 622 ? 20.769 -11.594 0.774 1.00 97.25 622 TRP A C 1
ATOM 5016 O O . TRP A 1 622 ? 21.337 -12.214 -0.123 1.00 97.25 622 TRP A O 1
ATOM 5026 N N . GLY A 1 623 ? 21.415 -11.038 1.802 1.00 96.94 623 GLY A N 1
ATOM 5027 C CA . GLY A 1 623 ? 22.866 -11.023 1.937 1.00 96.94 623 GLY A CA 1
ATOM 5028 C C . GLY A 1 623 ? 23.459 -12.409 2.186 1.00 96.94 623 GLY A C 1
ATOM 5029 O O . GLY A 1 623 ? 22.947 -13.196 2.985 1.00 96.94 623 GLY A O 1
ATOM 5030 N N . LYS A 1 624 ? 24.569 -12.720 1.512 1.00 96.69 624 LYS A N 1
ATOM 5031 C CA . LYS A 1 624 ? 25.409 -13.901 1.775 1.00 96.69 624 LYS A CA 1
ATOM 5032 C C . LYS A 1 624 ? 26.610 -13.571 2.654 1.00 96.69 624 LYS A C 1
ATOM 5034 O O . LYS A 1 624 ? 27.173 -14.471 3.274 1.00 96.69 624 LYS A O 1
ATOM 5039 N N . THR A 1 625 ? 26.984 -12.295 2.731 1.00 97.81 625 THR A N 1
ATOM 5040 C CA . THR A 1 625 ? 28.005 -11.781 3.650 1.00 97.81 625 THR A CA 1
ATOM 5041 C C . THR A 1 625 ? 27.428 -10.694 4.552 1.00 97.81 625 THR A C 1
ATOM 5043 O O . THR A 1 625 ? 26.301 -10.223 4.356 1.00 97.81 625 THR A O 1
ATOM 5046 N N . LYS A 1 626 ? 28.204 -10.282 5.560 1.00 97.38 626 LYS A N 1
ATOM 5047 C CA . LYS A 1 626 ? 27.818 -9.179 6.442 1.00 97.38 626 LYS A CA 1
ATOM 5048 C C . LYS A 1 626 ? 27.685 -7.873 5.655 1.00 97.38 626 LYS A C 1
ATOM 5050 O O . LYS A 1 626 ? 26.699 -7.171 5.828 1.00 97.38 626 LYS A O 1
ATOM 5055 N N . GLU A 1 627 ? 28.640 -7.585 4.779 1.00 97.75 627 GLU A N 1
ATOM 5056 C CA . GLU A 1 627 ? 28.688 -6.369 3.960 1.00 97.75 627 GLU A CA 1
ATOM 5057 C C . GLU A 1 627 ? 27.470 -6.282 3.039 1.00 97.75 627 GLU A C 1
ATOM 5059 O O . GLU A 1 627 ? 26.848 -5.232 2.920 1.00 97.75 627 GLU A O 1
ATOM 5064 N N . GLU A 1 628 ? 27.091 -7.404 2.431 1.00 97.69 628 GLU A N 1
ATOM 5065 C CA . GLU A 1 628 ? 25.915 -7.480 1.571 1.00 97.69 628 GLU A CA 1
ATOM 5066 C C . GLU A 1 628 ? 24.610 -7.329 2.367 1.00 97.69 628 GLU A C 1
ATOM 5068 O O . GLU A 1 628 ? 23.684 -6.648 1.935 1.00 97.69 628 GLU A O 1
ATOM 5073 N N . SER A 1 629 ? 24.548 -7.918 3.565 1.00 98.44 629 SER A N 1
ATOM 5074 C CA . SER A 1 629 ? 23.401 -7.750 4.466 1.00 98.44 629 SER A CA 1
ATOM 5075 C C . SER A 1 629 ? 23.246 -6.292 4.909 1.00 98.44 629 SER A C 1
ATOM 5077 O O . SER A 1 629 ? 22.134 -5.772 4.929 1.00 98.44 629 SER A O 1
ATOM 5079 N N . ASP A 1 630 ? 24.355 -5.627 5.239 1.00 98.50 630 ASP A N 1
ATOM 5080 C CA . ASP A 1 630 ? 24.372 -4.214 5.622 1.00 98.50 630 ASP A CA 1
ATOM 5081 C C . ASP A 1 630 ? 23.997 -3.305 4.436 1.00 98.50 630 ASP A C 1
ATOM 5083 O O . ASP A 1 630 ? 23.275 -2.327 4.623 1.00 98.50 630 ASP A O 1
ATOM 5087 N N . TYR A 1 631 ? 24.406 -3.659 3.211 1.00 98.31 631 TYR A N 1
ATOM 5088 C CA . TYR A 1 631 ? 23.971 -2.985 1.984 1.00 98.31 631 TYR A CA 1
ATOM 5089 C C . TYR A 1 631 ? 22.451 -3.072 1.785 1.00 98.31 631 TYR A C 1
ATOM 5091 O O . TYR A 1 631 ? 21.807 -2.043 1.578 1.00 98.31 631 TYR A O 1
ATOM 5099 N N . PHE A 1 632 ? 21.859 -4.269 1.880 1.00 98.69 632 PHE A N 1
ATOM 5100 C CA . PHE A 1 632 ? 20.409 -4.420 1.715 1.00 98.69 632 PHE A CA 1
ATOM 5101 C C . PHE A 1 632 ? 19.622 -3.721 2.821 1.00 98.69 632 PHE A C 1
ATOM 5103 O O . PHE A 1 632 ? 18.557 -3.174 2.557 1.00 98.69 632 PHE A O 1
ATOM 5110 N N . GLU A 1 633 ? 20.140 -3.691 4.048 1.00 98.50 633 GLU A N 1
ATOM 5111 C CA . GLU A 1 633 ? 19.531 -2.899 5.113 1.00 98.50 633 GLU A CA 1
ATOM 5112 C C . GLU A 1 633 ? 19.538 -1.398 4.787 1.00 98.50 633 GLU A C 1
ATOM 5114 O O . GLU A 1 633 ? 18.515 -0.734 4.962 1.00 98.50 633 GLU A O 1
ATOM 5119 N N . ALA A 1 634 ? 20.658 -0.860 4.298 1.00 98.44 634 ALA A N 1
ATOM 5120 C CA . ALA A 1 634 ? 20.740 0.542 3.900 1.00 98.44 634 ALA A CA 1
ATOM 5121 C C . ALA A 1 634 ? 19.795 0.858 2.723 1.00 98.44 634 ALA A C 1
ATOM 5123 O O . ALA A 1 634 ? 19.116 1.882 2.746 1.00 98.44 634 ALA A O 1
ATOM 5124 N N . ASP A 1 635 ? 19.693 -0.035 1.732 1.00 98.44 635 ASP A N 1
ATOM 5125 C CA . ASP A 1 635 ? 18.731 0.050 0.619 1.00 98.44 635 ASP A CA 1
ATOM 5126 C C . ASP A 1 635 ? 17.279 0.096 1.127 1.00 98.44 635 ASP A C 1
ATOM 5128 O O . ASP A 1 635 ? 16.520 1.010 0.790 1.00 98.44 635 ASP A O 1
ATOM 5132 N N . ALA A 1 636 ? 16.935 -0.811 2.044 1.00 98.38 636 ALA A N 1
ATOM 5133 C CA . ALA A 1 636 ? 15.621 -0.913 2.665 1.00 98.38 636 ALA A CA 1
ATOM 5134 C C . ALA A 1 636 ? 15.257 0.332 3.490 1.00 98.38 636 ALA A C 1
ATOM 5136 O O . ALA A 1 636 ? 14.137 0.839 3.384 1.00 98.38 636 ALA A O 1
ATOM 5137 N N . LYS A 1 637 ? 16.201 0.842 4.297 1.00 98.25 637 LYS A N 1
ATOM 5138 C CA . LYS A 1 637 ? 16.048 2.068 5.095 1.00 98.25 637 LYS A CA 1
ATOM 5139 C C . LYS A 1 637 ? 15.883 3.294 4.205 1.00 98.25 637 LYS A C 1
ATOM 5141 O O . LYS A 1 637 ? 15.010 4.120 4.474 1.00 98.25 637 LYS A O 1
ATOM 5146 N N . ARG A 1 638 ? 16.695 3.418 3.148 1.00 97.75 638 ARG A N 1
ATOM 5147 C CA . ARG A 1 638 ? 16.662 4.566 2.234 1.00 97.75 638 ARG A CA 1
ATOM 5148 C C . ARG A 1 638 ? 15.303 4.693 1.554 1.00 97.75 638 ARG A C 1
ATOM 5150 O O . ARG A 1 638 ? 14.753 5.790 1.530 1.00 97.75 638 ARG A O 1
ATOM 5157 N N . GLN A 1 639 ? 14.741 3.591 1.058 1.00 97.56 639 GLN A N 1
ATOM 5158 C CA . GLN A 1 639 ? 13.463 3.598 0.344 1.00 97.56 639 GLN A CA 1
ATOM 5159 C C . GLN A 1 639 ? 12.317 4.211 1.163 1.00 97.56 639 GLN A C 1
ATOM 5161 O O . GLN A 1 639 ? 11.584 5.053 0.652 1.00 97.56 639 GLN A O 1
ATOM 5166 N N . VAL A 1 640 ? 12.169 3.805 2.427 1.00 96.88 640 VAL A N 1
ATOM 5167 C CA . VAL A 1 640 ? 11.057 4.234 3.301 1.00 96.88 640 VAL A CA 1
ATOM 5168 C C . VAL A 1 640 ? 11.315 5.571 4.012 1.00 96.88 640 VAL A C 1
ATOM 5170 O O . VAL A 1 640 ? 10.522 5.994 4.856 1.00 96.88 640 VAL A O 1
ATOM 5173 N N . THR A 1 641 ? 12.431 6.235 3.691 1.00 96.50 641 THR A N 1
ATOM 5174 C CA . THR A 1 641 ? 12.847 7.514 4.278 1.00 96.50 641 THR A CA 1
ATOM 5175 C C . THR A 1 641 ? 13.148 8.551 3.196 1.00 96.50 641 THR A C 1
ATOM 5177 O O . THR A 1 641 ? 12.222 9.076 2.587 1.00 96.50 641 THR A O 1
ATOM 5180 N N . VAL A 1 642 ? 14.420 8.851 2.925 1.00 95.00 642 VAL A N 1
ATOM 5181 C CA . VAL A 1 642 ? 14.842 9.924 2.009 1.00 95.00 642 VAL A CA 1
ATOM 5182 C C . VAL A 1 642 ? 14.606 9.593 0.537 1.00 95.00 642 VAL A C 1
ATOM 5184 O O . VAL A 1 642 ? 14.578 10.509 -0.284 1.00 95.00 642 VAL A O 1
ATOM 5187 N N . TRP A 1 643 ? 14.447 8.302 0.216 1.00 95.19 643 TRP A N 1
ATOM 5188 C CA . TRP A 1 643 ? 14.327 7.719 -1.121 1.00 95.19 643 TRP A CA 1
ATOM 5189 C C . TRP A 1 643 ? 15.549 7.988 -2.010 1.00 95.19 643 TRP A C 1
ATOM 5191 O O . TRP A 1 643 ? 16.331 7.081 -2.291 1.00 95.19 643 TRP A O 1
ATOM 5201 N N . GLY A 1 644 ? 15.735 9.240 -2.426 1.00 87.31 644 GLY A N 1
ATOM 5202 C CA . GLY A 1 644 ? 16.840 9.741 -3.233 1.00 87.31 644 GLY A CA 1
ATOM 5203 C C . GLY A 1 644 ? 17.705 10.705 -2.433 1.00 87.31 644 GLY A C 1
ATOM 5204 O O . GLY A 1 644 ? 18.293 10.336 -1.415 1.00 87.31 644 GLY A O 1
ATOM 5205 N N . ASN A 1 645 ? 17.764 11.953 -2.899 1.00 81.50 645 ASN A N 1
ATOM 5206 C CA . ASN A 1 645 ? 18.426 13.037 -2.183 1.00 81.50 645 ASN A CA 1
ATOM 5207 C C . ASN A 1 645 ? 17.558 13.516 -1.010 1.00 81.50 645 ASN A C 1
ATOM 5209 O O . ASN A 1 645 ? 16.365 13.790 -1.172 1.00 81.50 645 ASN A O 1
ATOM 5213 N N . SER A 1 646 ? 18.179 13.658 0.159 1.00 82.00 646 SER A N 1
ATOM 5214 C CA . SER A 1 646 ? 17.541 14.185 1.368 1.00 82.00 646 SER A CA 1
ATOM 5215 C C . SER A 1 646 ? 16.980 15.599 1.141 1.00 82.00 646 SER A C 1
ATOM 5217 O O . SER A 1 646 ? 17.646 16.457 0.560 1.00 82.00 646 SER A O 1
ATOM 5219 N N . GLY A 1 647 ? 15.745 15.839 1.598 1.00 79.69 647 GLY A N 1
ATOM 5220 C CA . GLY A 1 647 ? 15.069 17.139 1.493 1.00 79.69 647 GLY A CA 1
ATOM 5221 C C . GLY A 1 647 ? 14.465 17.437 0.118 1.00 79.69 647 GLY A C 1
ATOM 5222 O O . GLY A 1 647 ? 14.120 18.583 -0.163 1.00 79.69 647 GLY A O 1
ATOM 5223 N N . THR A 1 648 ? 14.342 16.429 -0.747 1.00 84.94 648 THR A N 1
ATOM 5224 C CA . THR A 1 648 ? 13.612 16.536 -2.020 1.00 84.94 648 THR A CA 1
ATOM 5225 C C . THR A 1 648 ? 12.158 16.098 -1.856 1.00 84.94 648 THR A C 1
ATOM 5227 O O . THR A 1 648 ? 11.775 15.565 -0.820 1.00 84.94 648 THR A O 1
ATOM 5230 N N . TRP A 1 649 ? 11.322 16.296 -2.878 1.00 83.31 649 TRP A N 1
ATOM 5231 C CA . TRP A 1 649 ? 9.900 15.933 -2.802 1.00 83.31 649 TRP A CA 1
ATOM 5232 C C . TRP A 1 649 ? 9.656 14.424 -2.605 1.00 83.31 649 TRP A C 1
ATOM 5234 O O . TRP A 1 649 ? 8.609 14.044 -2.077 1.00 83.31 649 TRP A O 1
ATOM 5244 N N . LEU A 1 650 ? 10.625 13.581 -2.990 1.00 90.81 650 LEU A N 1
ATOM 5245 C CA . LEU A 1 650 ? 10.603 12.134 -2.760 1.00 90.81 650 LEU A CA 1
ATOM 5246 C C . LEU A 1 650 ? 10.959 11.736 -1.326 1.00 90.81 650 LEU A C 1
ATOM 5248 O O . LEU A 1 650 ? 10.703 10.595 -0.936 1.00 90.81 650 LEU A O 1
ATOM 5252 N N . SER A 1 651 ? 11.534 12.648 -0.536 1.00 90.31 651 SER A N 1
ATOM 5253 C CA . SER A 1 651 ? 11.708 12.402 0.892 1.00 90.31 651 SER A CA 1
ATOM 5254 C C . SER A 1 651 ? 10.335 12.134 1.514 1.00 90.31 651 SER A C 1
ATOM 5256 O O . SER A 1 651 ? 9.354 12.835 1.252 1.00 90.31 651 SER A O 1
ATOM 5258 N N . GLU A 1 652 ? 10.246 11.027 2.249 1.00 89.94 652 GLU A N 1
ATOM 5259 C CA . GLU A 1 652 ? 9.022 10.508 2.854 1.00 89.94 652 GLU A CA 1
ATOM 5260 C C . GLU A 1 652 ? 7.898 10.181 1.862 1.00 89.94 652 GLU A C 1
ATOM 5262 O O . GLU A 1 652 ? 6.747 10.060 2.276 1.00 89.94 652 GLU A O 1
ATOM 5267 N N . TYR A 1 653 ? 8.181 10.019 0.564 1.00 93.62 653 TYR A N 1
ATOM 5268 C CA . TYR A 1 653 ? 7.160 9.578 -0.394 1.00 93.62 653 TYR A CA 1
ATOM 5269 C C . TYR A 1 653 ? 6.585 8.212 0.002 1.00 93.62 653 TYR A C 1
ATOM 5271 O O . TYR A 1 653 ? 5.374 8.017 -0.014 1.00 93.62 653 TYR A O 1
ATOM 5279 N N . ALA A 1 654 ? 7.469 7.304 0.424 1.00 95.06 654 ALA A N 1
ATOM 5280 C CA . ALA A 1 654 ? 7.145 5.955 0.873 1.00 95.06 654 ALA A CA 1
ATOM 5281 C C . ALA A 1 654 ? 7.179 5.822 2.400 1.00 95.06 654 ALA A C 1
ATOM 5283 O O . ALA A 1 654 ? 7.648 4.809 2.936 1.00 95.06 654 ALA A O 1
ATOM 5284 N N . CYS A 1 655 ? 6.735 6.858 3.113 1.00 92.94 655 CYS A N 1
ATOM 5285 C CA . CYS A 1 655 ? 6.734 6.857 4.567 1.00 92.94 655 CYS A CA 1
ATOM 5286 C C . CYS A 1 655 ? 5.874 5.718 5.134 1.00 92.94 655 CYS A C 1
ATOM 5288 O O . CYS A 1 655 ? 4.953 5.193 4.502 1.00 92.94 655 CYS A O 1
ATOM 5290 N N . LYS A 1 656 ? 6.191 5.309 6.360 1.00 95.38 656 LYS A N 1
ATOM 5291 C CA . LYS A 1 656 ? 5.453 4.263 7.072 1.00 95.38 656 LYS A CA 1
ATOM 5292 C C . LYS A 1 656 ? 5.131 4.732 8.476 1.00 95.38 656 LYS A C 1
ATOM 5294 O O . LYS A 1 656 ? 5.730 5.679 8.981 1.00 95.38 656 LYS A O 1
ATOM 5299 N N . VAL A 1 657 ? 4.193 4.058 9.123 1.00 95.00 657 VAL A N 1
ATOM 5300 C CA . VAL A 1 657 ? 3.949 4.214 10.559 1.00 95.00 657 VAL A CA 1
ATOM 5301 C C . VAL A 1 657 ? 4.351 2.909 11.229 1.00 95.00 657 VAL A C 1
ATOM 5303 O O . VAL A 1 657 ? 3.517 2.081 11.576 1.00 95.00 657 VAL A O 1
ATOM 5306 N N . TRP A 1 658 ? 5.665 2.700 11.317 1.00 96.19 658 TRP A N 1
ATOM 5307 C CA . TRP A 1 658 ? 6.262 1.487 11.868 1.00 96.19 658 TRP A CA 1
ATOM 5308 C C . TRP A 1 658 ? 7.060 1.777 13.131 1.00 96.19 658 TRP A C 1
ATOM 5310 O O . TRP A 1 658 ? 7.740 2.807 13.229 1.00 96.19 658 TRP A O 1
ATOM 5320 N N . SER A 1 659 ? 7.066 0.811 14.049 1.00 96.12 659 SER A N 1
ATOM 5321 C CA . SER A 1 659 ? 8.026 0.812 15.148 1.00 96.12 659 SER A CA 1
ATOM 5322 C C . SER A 1 659 ? 9.448 0.768 14.589 1.00 96.12 659 SER A C 1
ATOM 5324 O O . SER A 1 659 ? 9.716 0.138 13.561 1.00 96.12 659 SER A O 1
ATOM 5326 N N . GLY A 1 660 ? 10.365 1.475 15.238 1.00 95.56 660 GLY A N 1
ATOM 5327 C CA . GLY A 1 660 ? 11.715 1.724 14.746 1.00 95.56 660 GLY A CA 1
ATOM 5328 C C . GLY A 1 660 ? 11.788 2.976 13.877 1.00 95.56 660 GLY A C 1
ATOM 5329 O O . GLY A 1 660 ? 12.606 3.841 14.168 1.00 95.56 660 GLY A O 1
ATOM 5330 N N . LEU A 1 661 ? 10.909 3.155 12.883 1.00 97.00 661 LEU A N 1
ATOM 5331 C CA . LEU A 1 661 ? 10.868 4.414 12.121 1.00 97.00 661 LEU A CA 1
ATOM 5332 C C . LEU A 1 661 ? 10.393 5.584 12.989 1.00 97.00 661 LEU A C 1
ATOM 5334 O O . LEU A 1 661 ? 11.025 6.639 12.989 1.00 97.00 661 LEU A O 1
ATOM 5338 N N . LEU A 1 662 ? 9.330 5.387 13.775 1.00 96.81 662 LEU A N 1
ATOM 5339 C CA . LEU A 1 662 ? 8.822 6.396 14.711 1.00 96.81 662 LEU A CA 1
ATOM 5340 C C . LEU A 1 662 ? 9.896 6.826 15.714 1.00 96.81 662 LEU A C 1
ATOM 5342 O O . LEU A 1 662 ? 10.216 8.012 15.802 1.00 96.81 662 LEU A O 1
ATOM 5346 N N . ARG A 1 663 ? 10.483 5.863 16.432 1.00 95.38 663 ARG A N 1
ATOM 5347 C CA . ARG A 1 663 ? 11.461 6.115 17.499 1.00 95.38 663 ARG A CA 1
ATOM 5348 C C . ARG A 1 663 ? 12.850 6.516 17.007 1.00 95.38 663 ARG A C 1
ATOM 5350 O O . ARG A 1 663 ? 13.467 7.385 17.622 1.00 95.38 663 ARG A O 1
ATOM 5357 N N . ASP A 1 664 ? 13.374 5.863 15.970 1.00 96.25 664 ASP A N 1
ATOM 5358 C CA . ASP A 1 664 ? 14.785 6.000 15.588 1.00 96.25 664 ASP A CA 1
ATOM 5359 C C . ASP A 1 664 ? 15.001 6.958 14.413 1.00 96.25 664 ASP A C 1
ATOM 5361 O O . ASP A 1 664 ? 16.124 7.437 14.262 1.00 96.25 664 ASP A O 1
ATOM 5365 N N . TYR A 1 665 ? 13.962 7.281 13.630 1.00 97.50 665 TYR A N 1
ATOM 5366 C CA . TYR A 1 665 ? 14.070 8.181 12.476 1.00 97.50 665 TYR A CA 1
ATOM 5367 C C . TYR A 1 665 ? 13.237 9.463 12.619 1.00 97.50 665 TYR A C 1
ATOM 5369 O O . TYR A 1 665 ? 13.800 10.554 12.689 1.00 97.50 665 TYR A O 1
ATOM 5377 N N . TYR A 1 666 ? 11.911 9.359 12.728 1.00 97.56 666 TYR A N 1
ATOM 5378 C CA . TYR A 1 666 ? 11.011 10.519 12.735 1.00 97.56 666 TYR A CA 1
ATOM 5379 C C . TYR A 1 666 ? 11.170 11.392 13.986 1.00 97.56 666 TYR A C 1
ATOM 5381 O O . TYR A 1 666 ? 11.457 12.587 13.882 1.00 97.56 666 TYR A O 1
ATOM 5389 N N . LEU A 1 667 ? 11.048 10.795 15.175 1.00 97.25 667 LEU A N 1
ATOM 5390 C CA . LEU A 1 667 ? 11.136 11.518 16.444 1.00 97.25 667 LEU A CA 1
ATOM 5391 C C . LEU A 1 667 ? 12.486 12.245 16.625 1.00 97.25 667 LEU A C 1
ATOM 5393 O O . LEU A 1 667 ? 12.476 13.430 16.964 1.00 97.25 667 LEU A O 1
ATOM 5397 N N . PRO A 1 668 ? 13.659 11.623 16.377 1.00 96.69 668 PRO A N 1
ATOM 5398 C CA . PRO A 1 668 ? 14.937 12.308 16.546 1.00 96.69 668 PRO A CA 1
ATOM 5399 C C . PRO A 1 668 ? 15.108 13.538 15.652 1.00 96.69 668 PRO A C 1
ATOM 5401 O O . PRO A 1 668 ? 15.753 14.491 16.088 1.00 96.69 668 PRO A O 1
ATOM 5404 N N . ARG A 1 669 ? 14.529 13.560 14.442 1.00 96.12 669 ARG A N 1
ATOM 5405 C CA . ARG A 1 669 ? 14.552 14.756 13.581 1.00 96.12 669 ARG A CA 1
ATOM 5406 C C . ARG A 1 669 ? 13.786 15.905 14.220 1.00 96.12 669 ARG A C 1
ATOM 5408 O O . ARG A 1 669 ? 14.338 16.994 14.362 1.00 96.12 669 ARG A O 1
ATOM 5415 N N . TRP A 1 670 ? 12.566 15.644 14.684 1.00 95.88 670 TRP A N 1
ATOM 5416 C CA . TRP A 1 670 ? 11.753 16.641 15.381 1.00 95.88 670 TRP A CA 1
ATOM 5417 C C . TRP A 1 670 ? 12.405 17.136 16.673 1.00 95.88 670 TRP A C 1
ATOM 5419 O O . TRP A 1 670 ? 12.394 18.332 16.937 1.00 95.88 670 TRP A O 1
ATOM 5429 N N . MET A 1 671 ? 13.062 16.264 17.442 1.00 95.25 671 MET A N 1
ATOM 5430 C CA . MET A 1 671 ? 13.778 16.677 18.660 1.00 95.25 671 MET A CA 1
ATOM 5431 C C . MET A 1 671 ? 15.034 17.506 18.366 1.00 95.25 671 MET A C 1
ATOM 5433 O O . MET A 1 671 ? 15.374 18.417 19.125 1.00 95.25 671 MET A O 1
ATOM 5437 N N . LYS A 1 672 ? 15.727 17.228 17.255 1.00 94.12 672 LYS A N 1
ATOM 5438 C CA . LYS A 1 672 ? 16.837 18.068 16.780 1.00 94.12 672 LYS A CA 1
ATOM 5439 C C . LYS A 1 672 ? 16.348 19.452 16.368 1.00 94.12 672 LYS A C 1
ATOM 5441 O O . LYS A 1 672 ? 16.977 20.429 16.754 1.00 94.12 672 LYS A O 1
ATOM 5446 N N . TYR A 1 673 ? 15.228 19.519 15.652 1.00 93.44 673 TYR A N 1
ATOM 5447 C CA . TYR A 1 673 ? 14.585 20.775 15.277 1.00 93.44 673 TYR A CA 1
ATOM 5448 C C . TYR A 1 673 ? 14.114 21.568 16.506 1.00 93.44 673 TYR A C 1
ATOM 5450 O O . TYR A 1 673 ? 14.489 22.719 16.681 1.00 93.44 673 TYR A O 1
ATOM 5458 N N . ALA A 1 674 ? 13.405 20.932 17.442 1.00 93.12 674 ALA A N 1
ATOM 5459 C CA . ALA A 1 674 ? 12.996 21.563 18.699 1.00 93.12 674 ALA A CA 1
ATOM 5460 C C . ALA A 1 674 ? 14.190 22.137 19.484 1.00 93.12 674 ALA A C 1
ATOM 5462 O O . ALA A 1 674 ? 14.098 23.208 20.082 1.00 93.12 674 ALA A O 1
ATOM 5463 N N . SER A 1 675 ? 15.335 21.448 19.452 1.00 90.50 675 SER A N 1
ATOM 5464 C CA . SER A 1 675 ? 16.572 21.918 20.081 1.00 90.50 675 SER A CA 1
ATOM 5465 C C . SER A 1 675 ? 17.224 23.094 19.346 1.00 90.50 675 SER A C 1
ATOM 5467 O O . SER A 1 675 ? 17.933 23.869 19.993 1.00 90.50 675 SER A O 1
ATOM 5469 N N . SER A 1 676 ? 17.038 23.217 18.025 1.00 90.06 676 SER A N 1
ATOM 5470 C CA . SER A 1 676 ? 17.561 24.340 17.240 1.00 90.06 676 SER A CA 1
ATOM 5471 C C . SER A 1 676 ? 16.693 25.582 17.337 1.00 90.06 676 SER A C 1
ATOM 5473 O O . SER A 1 676 ? 17.226 26.668 17.232 1.00 90.06 676 SER A O 1
ATOM 5475 N N . LEU A 1 677 ? 15.407 25.486 17.675 1.00 87.56 677 LEU A N 1
ATOM 5476 C CA . LEU A 1 677 ? 14.595 26.686 17.935 1.00 87.56 677 LEU A CA 1
ATOM 5477 C C . LEU A 1 677 ? 15.203 27.599 19.024 1.00 87.56 677 LEU A C 1
ATOM 5479 O O . LEU A 1 677 ? 15.084 28.817 18.971 1.00 87.56 677 LEU A O 1
ATOM 5483 N N . ASN A 1 678 ? 15.929 27.023 19.988 1.00 73.25 678 ASN A N 1
ATOM 5484 C CA . ASN A 1 678 ? 16.597 27.765 21.064 1.00 73.25 678 ASN A CA 1
ATOM 5485 C C . ASN A 1 678 ? 18.086 28.069 20.792 1.00 73.25 678 ASN A C 1
ATOM 5487 O O . ASN A 1 678 ? 18.778 28.573 21.679 1.00 73.25 678 ASN A O 1
ATOM 5491 N N . LYS A 1 679 ? 18.620 27.705 19.620 1.00 71.44 679 LYS A N 1
ATOM 5492 C CA . LYS A 1 679 ? 20.044 27.836 19.270 1.00 71.44 679 LYS A CA 1
ATOM 5493 C C . LYS A 1 679 ? 20.167 28.401 17.858 1.00 71.44 679 LYS A C 1
ATOM 5495 O O . LYS A 1 679 ? 19.515 27.917 16.957 1.00 71.44 679 LYS A O 1
ATOM 5500 N N . GLU A 1 680 ? 21.081 29.328 17.599 1.00 60.12 680 GLU A N 1
ATOM 5501 C CA . GLU A 1 680 ? 21.246 29.907 16.246 1.00 60.12 680 GLU A CA 1
ATOM 5502 C C . GLU A 1 680 ? 21.807 28.937 15.172 1.00 60.12 680 GLU A C 1
ATOM 5504 O O . GLU A 1 680 ? 22.262 29.382 14.124 1.00 60.12 680 GLU A O 1
ATOM 5509 N N . ASN A 1 681 ? 21.787 27.615 15.397 1.00 70.50 681 ASN A N 1
ATOM 5510 C CA . ASN A 1 681 ? 22.318 26.620 14.465 1.00 70.50 681 ASN A CA 1
ATOM 5511 C C . ASN A 1 681 ? 21.275 25.551 14.128 1.00 70.50 681 ASN A C 1
ATOM 5513 O O . ASN A 1 681 ? 20.899 24.748 14.990 1.00 70.50 681 ASN A O 1
ATOM 5517 N N . ASP A 1 682 ? 20.900 25.483 12.852 1.00 73.69 682 ASP A N 1
ATOM 5518 C CA . ASP A 1 682 ? 20.084 24.401 12.312 1.00 73.69 682 ASP A CA 1
ATOM 5519 C C . ASP A 1 682 ? 20.856 23.069 12.291 1.00 73.69 682 ASP A C 1
ATOM 5521 O O . ASP A 1 682 ? 22.055 23.038 11.992 1.00 73.69 682 ASP A O 1
ATOM 5525 N N . PRO A 1 683 ? 20.198 21.937 12.598 1.00 81.38 683 PRO A N 1
ATOM 5526 C CA . PRO A 1 683 ? 20.833 20.633 12.521 1.00 81.38 683 PRO A CA 1
ATOM 5527 C C . PRO A 1 683 ? 21.079 20.249 11.055 1.00 81.38 683 PRO A C 1
ATOM 5529 O O . PRO A 1 683 ? 20.166 20.322 10.231 1.00 81.38 683 PRO A O 1
ATOM 5532 N N . ASP A 1 684 ? 22.278 19.746 10.738 1.00 89.38 684 ASP A N 1
ATOM 5533 C CA . ASP A 1 684 ? 22.543 19.115 9.438 1.00 89.38 684 ASP A CA 1
ATOM 5534 C C . ASP A 1 684 ? 21.813 17.764 9.356 1.00 89.38 684 ASP A C 1
ATOM 5536 O O . ASP A 1 684 ? 22.348 16.692 9.665 1.00 89.38 684 ASP A O 1
ATOM 5540 N N . LEU A 1 685 ? 20.532 17.831 8.992 1.00 92.25 685 LEU A N 1
ATOM 5541 C CA . LEU A 1 685 ? 19.689 16.653 8.830 1.00 92.25 685 LEU A CA 1
ATOM 5542 C C . LEU A 1 685 ? 20.119 15.807 7.629 1.00 92.25 685 LEU A C 1
ATOM 5544 O O . LEU A 1 685 ? 19.932 14.600 7.685 1.00 92.25 685 LEU A O 1
ATOM 5548 N N . ASN A 1 686 ? 20.753 16.381 6.600 1.00 92.56 686 ASN A N 1
ATOM 5549 C CA . ASN A 1 686 ? 21.209 15.601 5.446 1.00 92.56 686 ASN A CA 1
ATOM 5550 C C . ASN A 1 686 ? 22.283 14.598 5.881 1.00 92.56 686 ASN A C 1
ATOM 5552 O O . ASN A 1 686 ? 22.168 13.401 5.619 1.00 92.56 686 ASN A O 1
ATOM 5556 N N . GLN A 1 687 ? 23.304 15.082 6.596 1.00 93.81 687 GLN A N 1
ATOM 5557 C CA . GLN A 1 687 ? 24.366 14.226 7.117 1.00 93.81 687 GLN A CA 1
ATOM 5558 C C . GLN A 1 687 ? 23.827 13.218 8.139 1.00 93.81 687 GLN A C 1
ATOM 5560 O O . GLN A 1 687 ? 24.234 12.055 8.139 1.00 93.81 687 GLN A O 1
ATOM 5565 N N . TRP A 1 688 ? 22.915 13.646 9.016 1.00 95.44 688 TRP A N 1
ATOM 5566 C CA . TRP A 1 688 ? 22.357 12.765 10.039 1.00 95.44 688 TRP A CA 1
ATOM 5567 C C . TRP A 1 688 ? 21.492 11.643 9.449 1.00 95.44 688 TRP A C 1
ATOM 5569 O O . TRP A 1 688 ? 21.619 10.497 9.878 1.00 95.44 688 TRP A O 1
ATOM 5579 N N . GLU A 1 689 ? 20.634 11.952 8.475 1.00 96.25 689 GLU A N 1
ATOM 5580 C CA . GLU A 1 689 ? 19.775 10.967 7.811 1.00 96.25 689 GLU A CA 1
ATOM 5581 C C . GLU A 1 689 ? 20.616 9.935 7.059 1.00 96.25 689 GLU A C 1
ATOM 5583 O O . GLU A 1 689 ? 20.388 8.736 7.210 1.00 96.25 689 GLU A O 1
ATOM 5588 N N . GLU A 1 690 ? 21.644 10.376 6.330 1.00 95.88 690 GLU A N 1
ATOM 5589 C CA . GLU A 1 690 ? 22.562 9.472 5.633 1.00 95.88 690 GLU A CA 1
ATOM 5590 C C . GLU A 1 690 ? 23.325 8.562 6.611 1.00 95.88 690 GLU A C 1
ATOM 5592 O O . GLU A 1 690 ? 23.444 7.353 6.393 1.00 95.88 690 GLU A O 1
ATOM 5597 N N . ALA A 1 691 ? 23.788 9.111 7.737 1.00 96.69 691 ALA A N 1
ATOM 5598 C CA . ALA A 1 691 ? 24.430 8.325 8.786 1.00 96.69 691 ALA A CA 1
ATOM 5599 C C . ALA A 1 691 ? 23.466 7.305 9.421 1.00 96.69 691 ALA A C 1
ATOM 5601 O O . ALA A 1 691 ? 23.872 6.181 9.715 1.00 96.69 691 ALA A O 1
ATOM 5602 N N . TRP A 1 692 ? 22.192 7.662 9.619 1.00 97.31 692 TRP A N 1
ATOM 5603 C CA . TRP A 1 692 ? 21.180 6.741 10.144 1.00 97.31 692 TRP A CA 1
ATOM 5604 C C . TRP A 1 692 ? 20.895 5.590 9.171 1.00 97.31 692 TRP A C 1
ATOM 5606 O O . TRP A 1 692 ? 20.826 4.434 9.590 1.00 97.31 692 TRP A O 1
ATOM 5616 N N . ILE A 1 693 ? 20.777 5.897 7.876 1.00 97.50 693 ILE A N 1
ATOM 5617 C CA . ILE A 1 693 ? 20.533 4.909 6.817 1.00 97.50 693 ILE A CA 1
ATOM 5618 C C . ILE A 1 693 ? 21.682 3.902 6.741 1.00 97.50 693 ILE A C 1
ATOM 5620 O O . ILE A 1 693 ? 21.446 2.698 6.670 1.00 97.50 693 ILE A O 1
ATOM 5624 N N . THR A 1 694 ? 22.922 4.391 6.767 1.00 96.62 694 THR A N 1
ATOM 5625 C CA . THR A 1 694 ? 24.121 3.570 6.549 1.00 96.62 694 THR A CA 1
ATOM 5626 C C . THR A 1 694 ? 24.622 2.858 7.805 1.00 96.62 694 THR A C 1
ATOM 5628 O O . THR A 1 694 ? 25.433 1.940 7.695 1.00 96.62 694 THR A O 1
ATOM 5631 N N . THR A 1 695 ? 24.140 3.231 8.995 1.00 97.38 695 THR A N 1
ATOM 5632 C CA . THR A 1 695 ? 24.467 2.535 10.247 1.00 97.38 695 THR A CA 1
ATOM 5633 C C . THR A 1 695 ? 23.564 1.308 10.420 1.00 97.38 695 THR A C 1
ATOM 5635 O O . THR A 1 695 ? 22.348 1.478 10.561 1.00 97.38 695 THR A O 1
ATOM 5638 N N . PRO A 1 696 ? 24.113 0.076 10.463 1.00 96.25 696 PRO A N 1
ATOM 5639 C CA . PRO A 1 696 ? 23.311 -1.132 10.637 1.00 96.25 696 PRO A CA 1
ATOM 5640 C C . PRO A 1 696 ? 22.677 -1.243 12.029 1.00 96.25 696 PRO A C 1
ATOM 5642 O O . PRO A 1 696 ? 23.264 -0.843 13.037 1.00 96.25 696 PRO A O 1
ATOM 5645 N N . GLY A 1 697 ? 21.509 -1.874 12.084 1.00 93.56 697 GLY A N 1
ATOM 5646 C CA . GLY A 1 697 ? 20.717 -2.099 13.283 1.00 93.56 697 GLY A CA 1
ATOM 5647 C C . GLY A 1 697 ? 19.741 -0.968 13.617 1.00 93.56 697 GLY A C 1
ATOM 5648 O O . GLY A 1 697 ? 19.705 0.095 12.992 1.00 93.56 697 GLY A O 1
ATOM 5649 N N . LEU A 1 698 ? 18.931 -1.235 14.641 1.00 92.44 698 LEU A N 1
ATOM 5650 C CA . LEU A 1 698 ? 17.984 -0.310 15.261 1.00 92.44 698 LEU A CA 1
ATOM 5651 C C . LEU A 1 698 ? 18.214 -0.300 16.772 1.00 92.44 698 LEU A C 1
ATOM 5653 O O . LEU A 1 698 ? 18.820 -1.221 17.328 1.00 92.44 698 LEU A O 1
ATOM 5657 N N . ARG A 1 699 ? 17.712 0.725 17.463 1.00 86.06 699 ARG A N 1
ATOM 5658 C CA . ARG A 1 699 ? 17.732 0.718 18.930 1.00 86.06 699 ARG A CA 1
ATOM 5659 C C . ARG A 1 699 ? 16.754 -0.337 19.446 1.00 86.06 699 ARG A C 1
ATOM 5661 O O . ARG A 1 699 ? 15.694 -0.553 18.869 1.00 86.06 699 ARG A O 1
ATOM 5668 N N . THR A 1 700 ? 17.087 -0.999 20.546 1.00 75.75 700 THR A N 1
ATOM 5669 C CA . THR A 1 700 ? 16.171 -1.955 21.179 1.00 75.75 700 THR A CA 1
ATOM 5670 C C . THR A 1 700 ? 15.098 -1.204 21.964 1.00 75.75 700 THR A C 1
ATOM 5672 O O . THR A 1 700 ? 15.417 -0.282 22.717 1.00 75.75 700 THR A O 1
ATOM 5675 N N . LEU A 1 701 ? 13.833 -1.600 21.811 1.00 69.44 701 LEU A N 1
ATOM 5676 C CA . LEU A 1 701 ? 12.738 -1.088 22.633 1.00 69.44 701 LEU A CA 1
ATOM 5677 C C . LEU A 1 701 ? 12.570 -1.955 23.887 1.00 69.44 701 LEU A C 1
ATOM 5679 O O . LEU A 1 701 ? 12.690 -3.179 23.826 1.00 69.44 701 LEU A O 1
ATOM 5683 N N . ALA A 1 702 ? 12.226 -1.332 25.013 1.00 60.97 702 ALA A N 1
ATOM 5684 C CA . ALA A 1 702 ? 11.622 -2.070 26.114 1.00 60.97 702 ALA A CA 1
ATOM 5685 C C . ALA A 1 702 ? 10.210 -2.530 25.691 1.00 60.97 702 ALA A C 1
ATOM 5687 O O . ALA A 1 702 ? 9.463 -1.721 25.140 1.00 60.97 702 ALA A O 1
ATOM 5688 N N . PRO A 1 703 ? 9.808 -3.790 25.934 1.00 60.50 703 PRO A N 1
ATOM 5689 C CA . PRO A 1 703 ? 8.455 -4.239 25.627 1.00 60.50 703 PRO A CA 1
ATOM 5690 C C . PRO A 1 703 ? 7.406 -3.313 26.252 1.00 60.50 703 PRO A C 1
ATOM 5692 O O . PRO A 1 703 ? 7.602 -2.815 27.365 1.00 60.50 703 PRO A O 1
ATOM 5695 N N . ILE A 1 704 ? 6.280 -3.120 25.559 1.00 70.31 704 ILE A N 1
ATOM 5696 C CA . ILE A 1 704 ? 5.093 -2.497 26.154 1.00 70.31 704 ILE A CA 1
ATOM 5697 C C . ILE A 1 704 ? 4.785 -3.168 27.495 1.00 70.31 704 ILE A C 1
ATOM 5699 O O . ILE A 1 704 ? 4.719 -4.394 27.600 1.00 70.31 704 ILE A O 1
ATOM 5703 N N . THR A 1 705 ? 4.644 -2.360 28.541 1.00 58.66 705 THR A N 1
ATOM 5704 C CA . THR A 1 705 ? 4.334 -2.844 29.883 1.00 58.66 705 THR A CA 1
ATOM 5705 C C . THR A 1 705 ? 2.822 -3.049 30.009 1.00 58.66 705 THR A C 1
ATOM 5707 O O . THR A 1 705 ? 2.053 -2.093 29.945 1.00 58.66 705 THR A O 1
ATOM 5710 N N . GLY A 1 706 ? 2.386 -4.301 30.185 1.00 70.12 706 GLY A N 1
ATOM 5711 C CA . GLY A 1 706 ? 0.967 -4.673 30.316 1.00 70.12 706 GLY A CA 1
ATOM 5712 C C . GLY A 1 706 ? 0.357 -5.288 29.049 1.00 70.12 706 GLY A C 1
ATOM 5713 O O . GLY A 1 706 ? 1.076 -5.696 28.139 1.00 70.12 706 GLY A O 1
ATOM 5714 N N . ASP A 1 707 ? -0.974 -5.405 29.008 1.00 87.62 707 ASP A N 1
ATOM 5715 C CA . ASP A 1 707 ? -1.702 -5.915 27.841 1.00 87.62 707 ASP A CA 1
ATOM 5716 C C . ASP A 1 707 ? -1.982 -4.817 26.794 1.00 87.62 707 ASP A C 1
ATOM 5718 O O . ASP A 1 707 ? -2.082 -3.627 27.108 1.00 87.62 707 ASP A O 1
ATOM 5722 N N . LEU A 1 708 ? -2.133 -5.233 25.530 1.00 92.50 708 LEU A N 1
ATOM 5723 C CA . LEU A 1 708 ? -2.312 -4.338 24.380 1.00 92.50 708 LEU A CA 1
ATOM 5724 C C . LEU A 1 708 ? -3.533 -3.416 24.514 1.00 92.50 708 LEU A C 1
ATOM 5726 O O . LEU A 1 708 ? -3.457 -2.255 24.121 1.00 92.50 708 LEU A O 1
ATOM 5730 N N . LEU A 1 709 ? -4.652 -3.906 25.059 1.00 94.38 709 LEU A N 1
ATOM 5731 C CA . LEU A 1 709 ? -5.875 -3.109 25.160 1.00 94.38 709 LEU A CA 1
ATOM 5732 C C . LEU A 1 709 ? -5.720 -2.007 26.210 1.00 94.38 709 LEU A C 1
ATOM 5734 O O . LEU A 1 709 ? -6.099 -0.863 25.960 1.00 94.38 709 LEU A O 1
ATOM 5738 N N . THR A 1 710 ? -5.127 -2.324 27.361 1.00 92.44 710 THR A N 1
ATOM 5739 C CA . THR A 1 710 ? -4.808 -1.327 28.390 1.00 92.44 710 THR A CA 1
ATOM 5740 C C . THR A 1 710 ? -3.868 -0.254 27.844 1.00 92.44 710 THR A C 1
ATOM 5742 O O . THR A 1 710 ? -4.106 0.939 28.046 1.00 92.44 710 THR A O 1
ATOM 5745 N N . TYR A 1 711 ? -2.837 -0.654 27.097 1.00 93.56 711 TYR A N 1
ATOM 5746 C CA . TYR A 1 711 ? -1.909 0.288 26.477 1.00 93.56 711 TYR A CA 1
ATOM 5747 C C . TYR A 1 711 ? -2.594 1.175 25.423 1.00 93.56 711 TYR A C 1
ATOM 5749 O O . TYR A 1 711 ? -2.413 2.393 25.433 1.00 93.56 711 TYR A O 1
ATOM 5757 N N . ALA A 1 712 ? -3.458 0.595 24.583 1.00 95.38 712 ALA A N 1
ATOM 5758 C CA . ALA A 1 712 ? -4.247 1.322 23.589 1.00 95.38 712 ALA A CA 1
ATOM 5759 C C . ALA A 1 712 ? -5.199 2.345 24.236 1.00 95.38 712 ALA A C 1
ATOM 5761 O O . ALA A 1 712 ? -5.224 3.506 23.828 1.00 95.38 712 ALA A O 1
ATOM 5762 N N . LYS A 1 713 ? -5.928 1.952 25.293 1.00 89.19 713 LYS A N 1
ATOM 5763 C CA . LYS A 1 713 ? -6.796 2.854 26.075 1.00 89.19 713 LYS A CA 1
ATOM 5764 C C . LYS A 1 713 ? -5.997 3.995 26.708 1.00 89.19 713 LYS A C 1
ATOM 5766 O O . LYS A 1 713 ? -6.457 5.136 26.703 1.00 89.19 713 LYS A O 1
ATOM 5771 N N . LYS A 1 714 ? -4.791 3.711 27.216 1.00 88.06 714 LYS A N 1
ATOM 5772 C CA . LYS A 1 714 ? -3.892 4.730 27.773 1.00 88.06 714 LYS A CA 1
ATOM 5773 C C . LYS A 1 714 ? -3.435 5.724 26.703 1.00 88.06 714 LYS A C 1
ATOM 5775 O O . LYS A 1 714 ? -3.543 6.923 26.938 1.00 88.06 714 LYS A O 1
ATOM 5780 N N . LEU A 1 715 ? -2.969 5.251 25.543 1.00 92.75 715 LEU A N 1
ATOM 5781 C CA . LEU A 1 715 ? -2.560 6.125 24.437 1.00 92.75 715 LEU A CA 1
ATOM 5782 C C . LEU A 1 715 ? -3.722 7.005 23.973 1.00 92.75 715 LEU A C 1
ATOM 5784 O O . LEU A 1 715 ? -3.571 8.220 23.912 1.00 92.75 715 LEU A O 1
ATOM 5788 N N . TYR A 1 716 ? -4.890 6.411 23.724 1.00 88.62 716 TYR A N 1
ATOM 5789 C CA . TYR A 1 716 ? -6.094 7.149 23.348 1.00 88.62 716 TYR A CA 1
ATOM 5790 C C . TYR A 1 716 ? -6.456 8.225 24.381 1.00 88.62 716 TYR A C 1
ATOM 5792 O O . TYR A 1 716 ? -6.694 9.377 24.021 1.00 88.62 716 TYR A O 1
ATOM 5800 N N . SER A 1 717 ? -6.434 7.875 25.672 1.00 81.19 717 SER A N 1
ATOM 5801 C CA . SER A 1 717 ? -6.744 8.815 26.749 1.00 81.19 717 SER A CA 1
ATOM 5802 C C . SER A 1 717 ? -5.740 9.961 26.843 1.00 81.19 717 SER A C 1
ATOM 5804 O O . SER A 1 717 ? -6.169 11.088 27.064 1.00 81.19 717 SER A O 1
ATOM 5806 N N . ILE A 1 718 ? -4.437 9.695 26.715 1.00 78.19 718 ILE A N 1
ATOM 5807 C CA . ILE A 1 718 ? -3.393 10.728 26.784 1.00 78.19 718 ILE A CA 1
ATOM 5808 C C . ILE A 1 718 ? -3.470 11.621 25.543 1.00 78.19 718 ILE A C 1
ATOM 5810 O O . ILE A 1 718 ? -3.555 12.836 25.673 1.00 78.19 718 ILE A O 1
ATOM 5814 N N . ALA A 1 719 ? -3.540 11.037 24.345 1.00 84.19 719 ALA A N 1
ATOM 5815 C CA . ALA A 1 719 ? -3.683 11.787 23.098 1.00 84.19 719 ALA A CA 1
ATOM 5816 C C . ALA A 1 719 ? -4.956 12.658 23.086 1.00 84.19 719 ALA A C 1
ATOM 5818 O O . ALA A 1 719 ? -4.926 13.795 22.621 1.00 84.19 719 ALA A O 1
ATOM 5819 N N . GLY A 1 720 ? -6.061 12.171 23.663 1.00 71.88 720 GLY A N 1
ATOM 5820 C CA . GLY A 1 720 ? -7.311 12.924 23.797 1.00 71.88 720 GLY A CA 1
ATOM 5821 C C . GLY A 1 720 ? -7.255 14.135 24.736 1.00 71.88 720 GLY A C 1
ATOM 5822 O O . GLY A 1 720 ? -8.110 15.008 24.621 1.00 71.88 720 GLY A O 1
ATOM 5823 N N . GLN A 1 721 ? -6.258 14.240 25.624 1.00 66.00 721 GLN A N 1
ATOM 5824 C CA . GLN A 1 721 ? -6.061 15.433 26.467 1.00 66.00 721 GLN A CA 1
ATOM 5825 C C . GLN A 1 721 ? -5.498 16.624 25.683 1.00 66.00 721 GLN A C 1
ATOM 5827 O O . GLN A 1 721 ? -5.519 17.749 26.174 1.00 66.00 721 GLN A O 1
ATOM 5832 N N . TYR A 1 722 ? -4.980 16.382 24.480 1.00 61.00 722 TYR A N 1
ATOM 5833 C CA . TYR A 1 722 ? -4.199 17.344 23.709 1.00 61.00 722 TYR A CA 1
ATOM 5834 C C . TYR A 1 722 ? -4.946 17.904 22.500 1.00 61.00 722 TYR A C 1
ATOM 5836 O O . TYR A 1 722 ? -4.338 18.261 21.491 1.00 61.00 722 TYR A O 1
ATOM 5844 N N . ALA A 1 723 ? -6.271 17.997 22.590 1.00 54.47 723 ALA A N 1
ATOM 5845 C CA . ALA A 1 723 ? -7.028 18.726 21.592 1.00 54.47 723 ALA A CA 1
ATOM 5846 C C . ALA A 1 723 ? -6.576 20.197 21.609 1.00 54.47 723 ALA A C 1
ATOM 5848 O O . ALA A 1 723 ? -6.570 20.835 22.659 1.00 54.47 723 ALA A O 1
ATOM 5849 N N . VAL A 1 724 ? -6.160 20.724 20.455 1.00 46.62 724 VAL A N 1
ATOM 5850 C CA . VAL A 1 724 ? -5.918 22.162 20.320 1.00 46.62 724 VAL A CA 1
ATOM 5851 C C . VAL A 1 724 ? -7.264 22.830 20.535 1.00 46.62 724 VAL A C 1
ATOM 5853 O O . VAL A 1 724 ? -8.220 22.585 19.795 1.00 46.62 724 VAL A O 1
ATOM 5856 N N . GLU A 1 725 ? -7.349 23.609 21.605 1.00 47.59 725 GLU A N 1
ATOM 5857 C CA . GLU A 1 725 ? -8.433 24.552 21.798 1.00 47.59 725 GLU A CA 1
ATOM 5858 C C . GLU A 1 725 ? -8.370 25.516 20.613 1.00 47.59 725 GLU A C 1
ATOM 5860 O O . GLU A 1 725 ? -7.345 26.150 20.385 1.00 47.59 725 GLU A O 1
ATOM 5865 N N . TYR A 1 726 ? -9.428 25.580 19.807 1.00 55.66 726 TYR A N 1
ATOM 5866 C CA . TYR A 1 726 ? -9.572 26.605 18.760 1.00 55.66 726 TYR A CA 1
ATOM 5867 C C . TYR A 1 726 ? -10.482 27.746 19.211 1.00 55.66 726 TYR A C 1
ATOM 5869 O O . TYR A 1 726 ? -10.742 28.685 18.457 1.00 55.66 726 TYR A O 1
ATOM 5877 N N . VAL A 1 727 ? -10.944 27.671 20.458 1.00 49.28 727 VAL A N 1
ATOM 5878 C CA . VAL A 1 727 ? -11.675 28.714 21.160 1.00 49.28 727 VAL A CA 1
ATOM 5879 C C . VAL A 1 727 ? -10.829 29.123 22.356 1.00 49.28 727 VAL A C 1
ATOM 5881 O O . VAL A 1 727 ? -10.530 28.308 23.218 1.00 49.28 727 VAL A O 1
ATOM 5884 N N . GLN A 1 728 ? -10.433 30.382 22.429 1.00 56.94 728 GLN A N 1
ATOM 5885 C CA . GLN A 1 728 ? -9.823 30.930 23.630 1.00 56.94 728 GLN A CA 1
ATOM 5886 C C . GLN A 1 728 ? -10.889 31.636 24.457 1.00 56.94 728 GLN A C 1
ATOM 5888 O O . GLN A 1 728 ? -11.756 32.330 23.919 1.00 56.94 728 GLN A O 1
ATOM 5893 N N . VAL A 1 729 ? -10.793 31.494 25.776 1.00 58.28 729 VAL A N 1
ATOM 5894 C CA . VAL A 1 729 ? -11.485 32.387 26.702 1.00 58.28 729 VAL A CA 1
ATOM 5895 C C . VAL A 1 729 ? -10.686 33.680 26.786 1.00 58.28 729 VAL A C 1
ATOM 5897 O O . VAL A 1 729 ? -9.545 33.679 27.239 1.00 58.28 729 VAL A O 1
ATOM 5900 N N . VAL A 1 730 ? -11.259 34.773 26.293 1.00 58.06 730 VAL A N 1
ATOM 5901 C CA . VAL A 1 730 ? -10.602 36.087 26.273 1.00 58.06 730 VAL A CA 1
ATOM 5902 C C . VAL A 1 730 ? -10.591 36.706 27.664 1.00 58.06 730 VAL A C 1
ATOM 5904 O O . VAL A 1 730 ? -9.601 37.315 28.056 1.00 58.06 730 VAL A O 1
ATOM 5907 N N . SER A 1 731 ? -11.691 36.554 28.400 1.00 61.44 731 SER A N 1
ATOM 5908 C CA . SER A 1 731 ? -11.815 37.005 29.782 1.00 61.44 731 SER A CA 1
ATOM 5909 C C . SER A 1 731 ? -12.936 36.260 30.509 1.00 61.44 731 SER A C 1
ATOM 5911 O O . SER A 1 731 ? -13.913 35.812 29.896 1.00 61.44 731 SER A O 1
ATOM 5913 N N . ILE A 1 732 ? -12.766 36.132 31.825 1.00 65.25 732 ILE A N 1
ATOM 5914 C CA . ILE A 1 732 ? -13.776 35.676 32.781 1.00 65.25 732 ILE A CA 1
ATOM 5915 C C . ILE A 1 732 ? -13.790 36.726 33.887 1.00 65.25 732 ILE A C 1
ATOM 5917 O O . ILE A 1 732 ? -12.793 36.889 34.586 1.00 65.25 732 ILE A O 1
ATOM 5921 N N . GLU A 1 733 ? -14.893 37.451 34.040 1.00 71.06 733 GLU A N 1
ATOM 5922 C CA . GLU A 1 733 ? -15.005 38.505 35.054 1.00 71.06 733 GLU A CA 1
ATOM 5923 C C . GLU A 1 733 ? -16.117 38.171 36.047 1.00 71.06 733 GLU A C 1
ATOM 5925 O O . GLU A 1 733 ? -17.268 37.953 35.664 1.00 71.06 733 GLU A O 1
ATOM 5930 N N . ALA A 1 734 ? -15.787 38.136 37.340 1.00 70.81 734 ALA A N 1
ATOM 5931 C CA . ALA A 1 734 ? -16.784 37.995 38.395 1.00 70.81 734 ALA A CA 1
ATOM 5932 C C . ALA A 1 734 ? -17.672 39.252 38.452 1.00 70.81 734 ALA A C 1
ATOM 5934 O O . ALA A 1 734 ? -17.181 40.377 38.568 1.00 70.81 734 ALA A O 1
ATOM 5935 N N . LYS A 1 735 ? -18.998 39.077 38.396 1.00 69.06 735 LYS A N 1
ATOM 5936 C CA . LYS A 1 735 ? -19.955 40.193 38.396 1.00 69.06 735 LYS A CA 1
ATOM 5937 C C . LYS A 1 735 ? -20.495 40.480 39.796 1.00 69.06 735 LYS A C 1
ATOM 5939 O O . LYS A 1 735 ? -21.511 39.938 40.230 1.00 69.06 735 LYS A O 1
ATOM 5944 N N . GLY A 1 736 ? -19.848 41.428 40.473 1.00 61.78 736 GLY A N 1
ATOM 5945 C CA . GLY A 1 736 ? -20.318 41.986 41.743 1.00 61.78 736 GLY A CA 1
ATOM 5946 C C . GLY A 1 736 ? -20.346 40.969 42.890 1.00 61.78 736 GLY A C 1
ATOM 5947 O O . GLY A 1 736 ? -19.599 40.000 42.906 1.00 61.78 736 GLY A O 1
ATOM 5948 N N . LYS A 1 737 ? -21.210 41.199 43.888 1.00 58.47 737 LYS A N 1
ATOM 5949 C CA . LYS A 1 737 ? -21.343 40.323 45.071 1.00 58.47 737 LYS A CA 1
ATOM 5950 C C . LYS A 1 737 ? -22.208 39.072 44.822 1.00 58.47 737 LYS A C 1
ATOM 5952 O O . LYS A 1 737 ? -22.492 38.343 45.768 1.00 58.47 737 LYS A O 1
ATOM 5957 N N . GLU A 1 738 ? -22.652 38.841 43.586 1.00 64.06 738 GLU A N 1
ATOM 5958 C CA . GLU A 1 738 ? -23.497 37.704 43.197 1.00 64.06 738 GLU A CA 1
ATOM 5959 C C . GLU A 1 738 ? -22.633 36.520 42.715 1.00 64.06 738 GLU A C 1
ATOM 5961 O O . GLU A 1 738 ? -21.477 36.690 42.333 1.00 64.06 738 GLU A O 1
ATOM 5966 N N . ASN A 1 739 ? -23.160 35.290 42.739 1.00 74.69 739 ASN A N 1
ATOM 5967 C CA . ASN A 1 739 ? -22.480 34.102 42.192 1.00 74.69 739 ASN A CA 1
ATOM 5968 C C . ASN A 1 739 ? -22.570 34.063 40.666 1.00 74.69 739 ASN A C 1
ATOM 5970 O O . ASN A 1 739 ? -23.135 33.129 40.101 1.00 74.69 739 ASN A O 1
ATOM 5974 N N . LYS A 1 740 ? -22.064 35.107 40.009 1.00 80.38 740 LYS A N 1
ATOM 5975 C CA . LYS A 1 740 ? -22.125 35.254 38.559 1.00 80.38 740 LYS A CA 1
ATOM 5976 C C . LYS A 1 740 ? -20.766 35.587 37.968 1.00 80.38 740 LYS A C 1
ATOM 5978 O O . LYS A 1 740 ? -19.991 36.329 38.570 1.00 80.38 740 LYS A O 1
ATOM 5983 N N . ALA A 1 741 ? -20.523 35.080 36.767 1.00 79.62 741 ALA A N 1
ATOM 5984 C CA . ALA A 1 741 ? -19.379 35.445 35.942 1.00 79.62 741 ALA A CA 1
ATOM 5985 C C . ALA A 1 741 ? -19.842 35.793 34.523 1.00 79.62 741 ALA A C 1
ATOM 5987 O O . ALA A 1 741 ? -20.797 35.196 34.027 1.00 79.62 741 ALA A O 1
ATOM 5988 N N . GLU A 1 742 ? -19.173 36.744 33.879 1.00 84.31 742 GLU A N 1
ATOM 5989 C CA . GLU A 1 742 ? -19.319 37.004 32.445 1.00 84.31 742 GLU A CA 1
ATOM 5990 C C . GLU A 1 742 ? -18.217 36.280 31.673 1.00 84.31 742 GLU A C 1
ATOM 5992 O O . GLU A 1 742 ? -17.051 36.307 32.071 1.00 84.31 742 GLU A O 1
ATOM 5997 N N . ILE A 1 743 ? -18.596 35.629 30.573 1.00 81.25 743 ILE A N 1
ATOM 5998 C CA . ILE A 1 743 ? -17.711 34.800 29.754 1.00 81.25 743 ILE A CA 1
ATOM 5999 C C . ILE A 1 743 ? -17.549 35.422 28.379 1.00 81.25 743 ILE A C 1
ATOM 6001 O O . ILE A 1 743 ? -18.539 35.644 27.677 1.00 81.25 743 ILE A O 1
ATOM 6005 N N . ASN A 1 744 ? -16.299 35.632 27.970 1.00 82.12 744 ASN A N 1
ATOM 6006 C CA . ASN A 1 744 ? -15.950 36.105 26.638 1.00 82.12 744 ASN A CA 1
ATOM 6007 C C . ASN A 1 744 ? -15.125 35.048 25.885 1.00 82.12 744 ASN A C 1
ATOM 6009 O O . ASN A 1 744 ? -14.068 34.627 26.356 1.00 82.12 744 ASN A O 1
ATOM 6013 N N . LEU A 1 745 ? -15.606 34.619 24.716 1.00 79.19 745 LEU A N 1
ATOM 6014 C CA . LEU A 1 745 ? -14.988 33.597 23.863 1.00 79.19 745 LEU A CA 1
ATOM 6015 C C . LEU A 1 745 ? -14.541 34.205 22.528 1.00 79.19 745 LEU A C 1
ATOM 6017 O O . LEU A 1 745 ? -15.271 34.999 21.941 1.00 79.19 745 LEU A O 1
ATOM 6021 N N . THR A 1 746 ? -13.394 33.770 22.004 1.00 71.31 746 THR A N 1
ATOM 6022 C CA . THR A 1 746 ? -12.899 34.172 20.675 1.00 71.31 746 THR A CA 1
ATOM 6023 C C . THR A 1 746 ? -12.260 32.989 19.954 1.00 71.31 746 THR A C 1
ATOM 6025 O O . THR A 1 746 ? -11.585 32.178 20.590 1.00 71.31 746 THR A O 1
ATOM 6028 N N . PRO A 1 747 ? -12.440 32.861 18.629 1.00 60.12 747 PRO A N 1
ATOM 6029 C CA . PRO A 1 747 ? -11.737 31.843 17.862 1.00 60.12 747 PRO A CA 1
ATOM 6030 C C . PRO A 1 747 ? -10.242 32.173 17.746 1.00 60.12 747 PRO A C 1
ATOM 6032 O O . PRO A 1 747 ? -9.867 33.304 17.450 1.00 60.12 747 PRO A O 1
ATOM 6035 N N . LEU A 1 748 ? -9.378 31.175 17.934 1.00 52.81 748 LEU A N 1
ATOM 6036 C CA . LEU A 1 748 ? -7.913 31.332 17.915 1.00 52.81 748 LEU A CA 1
ATOM 6037 C C . LEU A 1 748 ? -7.313 31.545 16.514 1.00 52.81 748 LEU A C 1
ATOM 6039 O O . LEU A 1 748 ? -6.121 31.808 16.374 1.00 52.81 748 LEU A O 1
ATOM 6043 N N . ILE A 1 749 ? -8.131 31.450 15.470 1.00 49.81 749 ILE A N 1
ATOM 6044 C CA . ILE A 1 749 ? -7.743 31.618 14.067 1.00 49.81 749 ILE A CA 1
ATOM 6045 C C . ILE A 1 749 ? -8.791 32.457 13.354 1.00 49.81 749 ILE A C 1
ATOM 6047 O O . ILE A 1 749 ? -9.993 32.259 13.516 1.00 49.81 749 ILE A O 1
ATOM 6051 N N . SER A 1 750 ? -8.307 33.385 12.533 1.00 47.12 750 SER A N 1
ATOM 6052 C CA . SER A 1 750 ? -9.138 34.357 11.824 1.00 47.12 750 SER A CA 1
ATOM 6053 C C . SER A 1 750 ? -9.497 33.944 10.394 1.00 47.12 750 SER A C 1
ATOM 6055 O O . SER A 1 750 ? -10.226 34.684 9.741 1.00 47.12 750 SER A O 1
ATOM 6057 N N . ASP A 1 751 ? -8.994 32.814 9.879 1.00 49.56 751 ASP A N 1
ATOM 6058 C CA . ASP A 1 751 ? -9.347 32.278 8.555 1.00 49.56 751 ASP A CA 1
ATOM 6059 C C . ASP A 1 751 ? -9.030 30.766 8.441 1.00 49.56 751 ASP A C 1
ATOM 6061 O O . ASP A 1 751 ? -7.858 30.397 8.350 1.00 49.56 751 ASP A O 1
ATOM 6065 N N . PRO A 1 752 ? -10.039 29.875 8.440 1.00 45.66 752 PRO A N 1
ATOM 6066 C CA . PRO A 1 752 ? -9.844 28.430 8.281 1.00 45.66 752 PRO A CA 1
ATOM 6067 C C . PRO A 1 752 ? -9.652 27.987 6.817 1.00 45.66 752 PRO A C 1
ATOM 6069 O O . PRO A 1 752 ? -9.289 26.837 6.570 1.00 45.66 752 PRO A O 1
ATOM 6072 N N . SER A 1 753 ? -9.886 28.859 5.826 1.00 44.44 753 SER A N 1
ATOM 6073 C CA . SER A 1 753 ? -9.835 28.487 4.401 1.00 44.44 753 SER A CA 1
ATOM 6074 C C . SER A 1 753 ? -8.419 28.196 3.889 1.00 44.44 753 SER A C 1
ATOM 6076 O O . SER A 1 753 ? -8.254 27.466 2.915 1.00 44.44 753 SER A O 1
ATOM 6078 N N . SER A 1 754 ? -7.390 28.694 4.578 1.00 40.59 754 SER A N 1
ATOM 6079 C CA . SER A 1 754 ? -5.980 28.383 4.309 1.00 40.59 754 SER A CA 1
ATOM 6080 C C . SER A 1 754 ? -5.577 26.968 4.745 1.00 40.59 754 SER A C 1
ATOM 6082 O O . SER A 1 754 ? -4.618 26.421 4.209 1.00 40.59 754 SER A O 1
ATOM 6084 N N . ILE A 1 755 ? -6.330 26.369 5.674 1.00 38.72 755 ILE A N 1
ATOM 6085 C CA . ILE A 1 755 ? -6.111 25.019 6.218 1.00 38.72 755 ILE A CA 1
ATOM 6086 C C . ILE A 1 755 ? -6.830 23.966 5.359 1.00 38.72 755 ILE A C 1
ATOM 6088 O O . ILE A 1 755 ? -6.358 22.841 5.227 1.00 38.72 755 ILE A O 1
ATOM 6092 N N . TYR A 1 756 ? -7.944 24.349 4.725 1.00 32.72 756 TYR A N 1
ATOM 6093 C CA . TYR A 1 756 ? -8.719 23.515 3.797 1.00 32.72 756 TYR A CA 1
ATOM 6094 C C . TYR A 1 756 ? -8.527 23.886 2.327 1.00 32.72 756 TYR A C 1
ATOM 6096 O O . TYR A 1 756 ? -9.356 23.499 1.499 1.00 32.72 756 TYR A O 1
ATOM 6104 N N . ALA A 1 757 ? -7.479 24.642 1.981 1.00 26.12 757 ALA A N 1
ATOM 6105 C CA . ALA A 1 757 ? -7.203 24.927 0.582 1.00 26.12 757 ALA A CA 1
ATOM 6106 C C . ALA A 1 757 ? -7.155 23.579 -0.159 1.00 26.12 757 ALA A C 1
ATOM 6108 O O . ALA A 1 757 ? -6.346 22.724 0.216 1.00 26.12 757 ALA A O 1
ATOM 6109 N N . PRO A 1 758 ? -8.040 23.335 -1.148 1.00 25.50 758 PRO A N 1
ATOM 6110 C CA . PRO A 1 758 ? -7.966 22.114 -1.924 1.00 25.50 758 PRO A CA 1
ATOM 6111 C C . PRO A 1 758 ? -6.541 22.007 -2.445 1.00 25.50 758 PRO A C 1
ATOM 6113 O O . PRO A 1 758 ? -5.976 23.013 -2.892 1.00 25.50 758 PRO A O 1
ATOM 6116 N N . VAL A 1 759 ? -5.970 20.805 -2.325 1.00 28.80 759 VAL A N 1
ATOM 6117 C CA . VAL A 1 759 ? -4.675 20.437 -2.898 1.00 28.80 759 VAL A CA 1
ATOM 6118 C C . VAL A 1 759 ? -4.545 21.171 -4.224 1.00 28.80 759 VAL A C 1
ATOM 6120 O O . VAL A 1 759 ? -5.351 20.954 -5.132 1.00 28.80 759 VAL A O 1
ATOM 6123 N N . ARG A 1 760 ? -3.581 22.092 -4.333 1.00 22.97 760 ARG A N 1
ATOM 6124 C CA . ARG A 1 760 ? -3.225 22.612 -5.649 1.00 22.97 760 ARG A CA 1
ATOM 6125 C C . ARG A 1 760 ? -2.725 21.407 -6.430 1.00 22.97 760 ARG A C 1
ATOM 6127 O O . ARG A 1 760 ? -1.596 20.976 -6.250 1.00 22.97 760 ARG A O 1
ATOM 6134 N N . THR A 1 761 ? -3.568 20.883 -7.307 1.00 29.20 761 THR A N 1
ATOM 6135 C CA . THR A 1 761 ? -3.235 19.842 -8.285 1.00 29.20 761 THR A CA 1
ATOM 6136 C C . THR A 1 761 ? -2.353 20.388 -9.412 1.00 29.20 761 THR A C 1
ATOM 6138 O O . THR A 1 761 ? -2.338 19.838 -10.508 1.00 29.20 761 THR A O 1
ATOM 6141 N N . GLU A 1 762 ? -1.646 21.498 -9.187 1.00 24.75 762 GLU A N 1
ATOM 6142 C CA . GLU A 1 762 ? -0.716 22.060 -10.154 1.00 24.75 762 GLU A CA 1
ATOM 6143 C C . GLU A 1 762 ? 0.709 21.982 -9.603 1.00 24.75 762 GLU A C 1
ATOM 6145 O O . GLU A 1 762 ? 0.941 22.407 -8.467 1.00 24.75 762 GLU A O 1
ATOM 6150 N N . PRO A 1 763 ? 1.680 21.494 -10.396 1.00 25.31 763 PRO A N 1
ATOM 6151 C CA . PRO A 1 763 ? 3.078 21.517 -10.002 1.00 25.31 763 PRO A CA 1
ATOM 6152 C C . PRO A 1 763 ? 3.510 22.964 -9.741 1.00 25.31 763 PRO A C 1
ATOM 6154 O O . PRO A 1 763 ? 3.391 23.840 -10.604 1.00 25.31 763 PRO A O 1
ATOM 6157 N N . VAL A 1 764 ? 4.011 23.221 -8.531 1.00 25.44 764 VAL A N 1
ATOM 6158 C CA . VAL A 1 764 ? 4.603 24.508 -8.162 1.00 25.44 764 VAL A CA 1
ATOM 6159 C C . VAL A 1 764 ? 5.847 24.715 -9.025 1.00 25.44 764 VAL A C 1
ATOM 6161 O O . VAL A 1 764 ? 6.875 24.072 -8.831 1.00 25.44 764 VAL A O 1
ATOM 6164 N N . GLN A 1 765 ? 5.750 25.617 -10.001 1.00 26.25 765 GLN A N 1
ATOM 6165 C CA . GLN A 1 765 ? 6.904 26.114 -10.747 1.00 26.25 765 GLN A CA 1
ATOM 6166 C C . GLN A 1 765 ? 7.901 26.770 -9.768 1.00 26.25 765 GLN A C 1
ATOM 6168 O O . GLN A 1 765 ? 7.472 27.519 -8.881 1.00 26.25 765 GLN A O 1
ATOM 6173 N N . PRO A 1 766 ? 9.218 26.541 -9.910 1.00 26.83 766 PRO A N 1
ATOM 6174 C CA . PRO A 1 766 ? 10.214 27.117 -9.013 1.00 26.83 766 PRO A CA 1
ATOM 6175 C C . PRO A 1 766 ? 10.196 28.652 -9.088 1.00 26.83 766 PRO A C 1
ATOM 6177 O O . PRO A 1 766 ? 10.336 29.242 -10.162 1.00 26.83 766 PRO A O 1
ATOM 6180 N N . ARG A 1 767 ? 10.029 29.325 -7.938 1.00 26.34 767 ARG A N 1
ATOM 6181 C CA . ARG A 1 767 ? 10.150 30.789 -7.850 1.00 26.34 767 ARG A CA 1
ATOM 6182 C C . ARG A 1 767 ? 11.603 31.203 -8.068 1.00 26.34 767 ARG A C 1
ATOM 6184 O O . ARG A 1 767 ? 12.488 30.812 -7.313 1.00 26.34 767 ARG A O 1
ATOM 6191 N N . GLN A 1 768 ? 11.814 32.061 -9.063 1.00 25.20 768 GLN A N 1
ATOM 6192 C CA . GLN A 1 768 ? 13.050 32.815 -9.242 1.00 25.20 768 GLN A CA 1
ATOM 6193 C C . GLN A 1 768 ? 13.276 33.770 -8.061 1.00 25.20 768 GLN A C 1
ATOM 6195 O O . GLN A 1 768 ? 12.370 34.483 -7.626 1.00 25.20 768 GLN A O 1
ATOM 6200 N N . THR A 1 769 ? 14.508 33.796 -7.561 1.00 24.27 769 THR A N 1
ATOM 6201 C CA . THR A 1 769 ? 14.987 34.714 -6.527 1.00 24.27 769 THR A CA 1
ATOM 6202 C C . THR A 1 769 ? 15.151 36.124 -7.099 1.00 24.27 769 THR A C 1
ATOM 6204 O O . THR A 1 769 ? 16.046 36.362 -7.909 1.00 24.27 769 THR A O 1
ATOM 6207 N N . GLY A 1 770 ? 14.316 37.067 -6.661 1.00 24.38 770 GLY A N 1
ATOM 6208 C CA . GLY A 1 770 ? 14.502 38.502 -6.879 1.00 24.38 770 GLY A CA 1
ATOM 6209 C C . GLY A 1 770 ? 14.759 39.206 -5.549 1.00 24.38 770 GLY A C 1
ATOM 6210 O O . GLY A 1 770 ? 13.962 39.082 -4.623 1.00 24.38 770 GLY A O 1
ATOM 6211 N N . SER A 1 771 ? 15.882 39.917 -5.446 1.00 27.75 771 SER A N 1
ATOM 6212 C CA . SER A 1 771 ? 16.250 40.726 -4.285 1.00 27.75 771 SER A CA 1
ATOM 6213 C C . SER A 1 771 ? 15.392 41.995 -4.200 1.00 27.75 771 SER A C 1
ATOM 6215 O O . SER A 1 771 ? 15.112 42.645 -5.205 1.00 27.75 771 SER A O 1
ATOM 6217 N N . GLY A 1 772 ? 14.985 42.373 -2.987 1.00 24.62 772 GLY A N 1
ATOM 6218 C CA . GLY A 1 772 ? 14.229 43.601 -2.752 1.00 24.62 772 GLY A CA 1
ATOM 6219 C C . GLY A 1 772 ? 14.157 43.957 -1.272 1.00 24.62 772 GLY A C 1
ATOM 6220 O O . GLY A 1 772 ? 13.383 43.375 -0.522 1.00 24.62 772 GLY A O 1
ATOM 6221 N N . ASN A 1 773 ? 14.977 44.925 -0.863 1.00 28.56 773 ASN A N 1
ATOM 6222 C CA . ASN A 1 773 ? 14.945 45.569 0.451 1.00 28.56 773 ASN A CA 1
ATOM 6223 C C . ASN A 1 773 ? 13.584 46.232 0.722 1.00 28.56 773 ASN A C 1
ATOM 6225 O O . ASN A 1 773 ? 13.138 47.049 -0.081 1.00 28.56 773 ASN A O 1
ATOM 6229 N N . SER A 1 774 ? 13.012 46.029 1.911 1.00 24.83 774 SER A N 1
ATOM 6230 C CA . SER A 1 774 ? 12.107 47.010 2.518 1.00 24.83 774 SER A CA 1
ATOM 6231 C C . SER A 1 774 ? 12.048 46.847 4.037 1.00 24.83 774 SER A C 1
ATOM 6233 O O . SER A 1 774 ? 11.752 45.779 4.559 1.00 24.83 774 SER A O 1
ATOM 6235 N N . LYS A 1 775 ? 12.348 47.947 4.730 1.00 27.77 775 LYS A N 1
ATOM 6236 C CA . LYS A 1 775 ? 12.318 48.118 6.186 1.00 27.77 775 LYS A CA 1
ATOM 6237 C C . LYS A 1 775 ? 10.876 48.070 6.707 1.00 27.77 775 LYS A C 1
ATOM 6239 O O . LYS A 1 775 ? 10.028 48.794 6.189 1.00 27.77 775 LYS A O 1
ATOM 6244 N N . THR A 1 776 ? 10.622 47.345 7.793 1.00 25.58 776 THR A N 1
ATOM 6245 C CA . THR A 1 776 ? 9.363 47.410 8.553 1.00 25.58 776 THR A CA 1
ATOM 6246 C C . THR A 1 776 ? 9.586 48.040 9.931 1.00 25.58 776 THR A C 1
ATOM 6248 O O . THR A 1 776 ? 10.501 47.686 10.670 1.00 25.58 776 THR A O 1
ATOM 6251 N N . LYS A 1 777 ? 8.748 49.033 10.253 1.00 23.09 777 LYS A N 1
ATOM 6252 C CA . LYS A 1 777 ? 8.524 49.555 11.611 1.00 23.09 777 LYS A CA 1
ATOM 6253 C C . LYS A 1 777 ? 7.496 48.661 12.327 1.00 23.09 777 LYS A C 1
ATOM 6255 O O . LYS A 1 777 ? 6.647 48.095 11.637 1.00 23.09 777 LYS A O 1
ATOM 6260 N N . PRO A 1 778 ? 7.507 48.578 13.669 1.00 25.19 778 PRO A N 1
ATOM 6261 C CA . PRO A 1 778 ? 6.525 47.797 14.413 1.00 25.19 778 PRO A CA 1
ATOM 6262 C C . PRO A 1 778 ? 5.152 48.484 14.377 1.00 25.19 778 PRO A C 1
ATOM 6264 O O . PRO A 1 778 ? 5.053 49.698 14.570 1.00 25.19 778 PRO A O 1
ATOM 6267 N N . ALA A 1 779 ? 4.099 47.710 14.113 1.00 26.72 779 ALA A N 1
ATOM 6268 C CA . ALA A 1 779 ? 2.713 48.156 14.201 1.00 26.72 779 ALA A CA 1
ATOM 6269 C C . ALA A 1 779 ? 2.092 47.646 15.509 1.00 26.72 779 ALA A C 1
ATOM 6271 O O . ALA A 1 779 ? 2.205 46.471 15.845 1.00 26.72 779 ALA A O 1
ATOM 6272 N N . ASN A 1 780 ? 1.457 48.566 16.234 1.00 25.80 780 ASN A N 1
ATOM 6273 C CA . ASN A 1 780 ? 0.779 48.342 17.506 1.00 25.80 780 ASN A CA 1
ATOM 6274 C C . ASN A 1 780 ? -0.364 47.322 17.394 1.00 25.80 780 ASN A C 1
ATOM 6276 O O . ASN A 1 780 ? -1.112 47.318 16.413 1.00 25.80 780 ASN A O 1
ATOM 6280 N N . ALA A 1 781 ? -0.529 46.528 18.454 1.00 27.00 781 ALA A N 1
ATOM 6281 C CA . ALA A 1 781 ? -1.650 45.621 18.659 1.00 27.00 781 ALA A CA 1
ATOM 6282 C C . ALA A 1 781 ? -2.989 46.372 18.568 1.00 27.00 781 ALA A C 1
ATOM 6284 O O . ALA A 1 781 ? -3.223 47.352 19.278 1.00 27.00 781 ALA A O 1
ATOM 6285 N N . LYS A 1 782 ? -3.869 45.904 17.682 1.00 26.22 782 LYS A N 1
ATOM 6286 C CA . LYS A 1 782 ? -5.252 46.367 17.561 1.00 26.22 782 LYS A CA 1
ATOM 6287 C C . LYS A 1 782 ? -6.148 45.289 18.171 1.00 26.22 782 LYS A C 1
ATOM 6289 O O . LYS A 1 782 ? -6.098 44.147 17.729 1.00 26.22 782 LYS A O 1
ATOM 6294 N N . GLN A 1 783 ? -6.945 45.656 19.174 1.00 30.17 783 GLN A N 1
ATOM 6295 C CA . GLN A 1 783 ? -8.083 44.862 19.649 1.00 30.17 783 GLN A CA 1
ATOM 6296 C C . GLN A 1 783 ? -8.994 44.547 18.452 1.00 30.17 783 GLN A C 1
ATOM 6298 O O . GLN A 1 783 ? -9.471 45.468 17.785 1.00 30.17 783 GLN A O 1
ATOM 6303 N N . ILE A 1 784 ? -9.199 43.261 18.160 1.00 32.56 784 ILE A N 1
ATOM 6304 C CA . ILE A 1 784 ? -10.140 42.781 17.144 1.00 32.56 784 ILE A CA 1
ATOM 6305 C C . ILE A 1 784 ? -11.386 42.309 17.887 1.00 32.56 784 ILE A C 1
ATOM 6307 O O . ILE A 1 784 ? -11.392 41.254 18.511 1.00 32.56 784 ILE A O 1
ATOM 6311 N N . THR A 1 785 ? -12.425 43.130 17.839 1.00 36.94 785 THR A N 1
ATOM 6312 C CA . THR A 1 785 ? -13.800 42.772 18.191 1.00 36.94 785 THR A CA 1
ATOM 6313 C C . THR A 1 785 ? -14.562 42.440 16.911 1.00 36.94 785 THR A C 1
ATOM 6315 O O . THR A 1 785 ? -14.464 43.202 15.951 1.00 36.94 785 THR A O 1
ATOM 6318 N N . ASP A 1 786 ? -15.329 41.349 16.951 1.00 42.41 786 ASP A N 1
ATOM 6319 C CA . ASP A 1 786 ? -16.273 40.861 15.937 1.00 42.41 786 ASP A CA 1
ATOM 6320 C C . ASP A 1 786 ? -15.709 40.563 14.543 1.00 42.41 786 ASP A C 1
ATOM 6322 O O . ASP A 1 786 ? -15.640 41.433 13.676 1.00 42.41 786 ASP A O 1
ATOM 6326 N N . ASP A 1 787 ? -15.447 39.279 14.272 1.00 41.66 787 ASP A N 1
ATOM 6327 C CA . ASP A 1 787 ? -15.511 38.787 12.896 1.00 41.66 787 ASP A CA 1
ATOM 6328 C C . ASP A 1 787 ? -16.066 37.352 12.780 1.00 41.66 787 ASP A C 1
ATOM 6330 O O . ASP A 1 787 ? -15.366 36.399 12.449 1.00 41.66 787 ASP A O 1
ATOM 6334 N N . ASN A 1 788 ? -17.377 37.202 13.009 1.00 45.56 788 ASN A N 1
ATOM 6335 C CA . ASN A 1 788 ? -18.147 36.028 12.564 1.00 45.56 788 ASN A CA 1
ATOM 6336 C C . ASN A 1 788 ? -18.379 36.022 11.027 1.00 45.56 788 ASN A C 1
ATOM 6338 O O . ASN A 1 788 ? -19.112 35.170 10.522 1.00 45.56 788 ASN A O 1
ATOM 6342 N N . SER A 1 789 ? -17.798 36.952 10.248 1.00 43.69 789 SER A N 1
ATOM 6343 C CA . SER A 1 789 ? -18.090 37.097 8.809 1.00 43.69 789 SER A CA 1
ATOM 6344 C C . SER A 1 789 ? -17.311 36.138 7.894 1.00 43.69 789 SER A C 1
ATOM 6346 O O . SER A 1 789 ? -17.554 36.109 6.689 1.00 43.69 789 SER A O 1
ATOM 6348 N N . LYS A 1 790 ? -16.444 35.279 8.453 1.00 54.06 790 LYS A N 1
ATOM 6349 C CA . LYS A 1 790 ? -15.607 34.321 7.699 1.00 54.06 790 LYS A CA 1
ATOM 6350 C C . LYS A 1 790 ? -16.037 32.848 7.800 1.00 54.06 790 LYS A C 1
ATOM 6352 O O . LYS A 1 790 ? -15.292 31.952 7.415 1.00 54.06 790 LYS A O 1
ATOM 6357 N N . GLY A 1 791 ? -17.249 32.584 8.297 1.00 59.50 791 GLY A N 1
ATOM 6358 C CA . GLY A 1 791 ? -17.881 31.254 8.277 1.00 59.50 791 GLY A CA 1
ATOM 6359 C C . GLY A 1 791 ? -17.578 30.341 9.472 1.00 59.50 791 GLY A C 1
ATOM 6360 O O . GLY A 1 791 ? -18.152 29.255 9.555 1.00 59.50 791 GLY A O 1
ATOM 6361 N N . LEU A 1 792 ? -16.729 30.773 10.408 1.00 68.19 792 LEU A N 1
ATOM 6362 C CA . LEU A 1 792 ? -16.471 30.068 11.664 1.00 68.19 792 LEU A CA 1
ATOM 6363 C C . LEU A 1 792 ? -17.528 30.470 12.711 1.00 68.19 792 LEU A C 1
ATOM 6365 O O . LEU A 1 792 ? -17.809 31.653 12.882 1.00 68.19 792 LEU A O 1
ATOM 6369 N N . LYS A 1 793 ? -18.127 29.501 13.404 1.00 81.38 793 LYS A N 1
ATOM 6370 C CA . LYS A 1 793 ? -19.155 29.695 14.438 1.00 81.38 793 LYS A CA 1
ATOM 6371 C C . LYS A 1 793 ? -18.724 29.015 15.726 1.00 81.38 793 LYS A C 1
ATOM 6373 O O . LYS A 1 793 ? -18.341 27.854 15.688 1.00 81.38 793 LYS A O 1
ATOM 6378 N N . ILE A 1 794 ? -18.828 29.689 16.864 1.00 84.38 794 ILE A N 1
ATOM 6379 C CA . ILE A 1 794 ? -18.566 29.057 18.162 1.00 84.38 794 ILE A CA 1
ATOM 6380 C C . ILE A 1 794 ? -19.882 28.562 18.743 1.00 84.38 794 ILE A C 1
ATOM 6382 O O . ILE A 1 794 ? -20.816 29.339 18.912 1.00 84.38 794 ILE A O 1
ATOM 6386 N N . TYR A 1 795 ? -19.940 27.280 19.077 1.00 85.94 795 TYR A N 1
ATOM 6387 C CA . TYR A 1 795 ? -21.049 26.685 19.808 1.00 85.94 795 TYR A CA 1
ATOM 6388 C C . TYR A 1 795 ? -20.590 26.293 21.207 1.00 85.94 795 TYR A C 1
ATOM 6390 O O . TYR A 1 795 ? -19.461 25.834 21.382 1.00 85.94 795 TYR A O 1
ATOM 6398 N N . TYR A 1 796 ? -21.456 26.457 22.203 1.00 89.44 796 TYR A N 1
ATOM 6399 C CA . TYR A 1 796 ? -21.144 26.155 23.592 1.00 89.44 796 TYR A CA 1
ATOM 6400 C C . TYR A 1 796 ? -22.297 25.470 24.330 1.00 89.44 796 TYR A C 1
ATOM 6402 O O . TYR A 1 796 ? -23.462 25.516 23.925 1.00 89.44 796 TYR A O 1
ATOM 6410 N N . THR A 1 797 ? -21.950 24.816 25.431 1.00 85.69 797 THR A N 1
ATOM 6411 C CA . THR A 1 797 ? -22.857 24.155 26.371 1.00 85.69 797 THR A CA 1
ATOM 6412 C C . THR A 1 797 ? -22.513 24.605 27.786 1.00 85.69 797 THR A C 1
ATOM 6414 O O . THR A 1 797 ? -21.368 24.949 28.078 1.00 85.69 797 THR A O 1
ATOM 6417 N N . THR A 1 798 ? -23.505 24.616 28.670 1.00 86.31 798 THR A N 1
ATOM 6418 C CA . THR A 1 798 ? -23.362 25.004 30.084 1.00 86.31 798 THR A CA 1
ATOM 6419 C C . THR A 1 798 ? -23.585 23.830 31.040 1.00 86.31 798 THR A C 1
ATOM 6421 O O . THR A 1 798 ? -23.488 23.979 32.251 1.00 86.31 798 THR A O 1
ATOM 6424 N N . ASP A 1 799 ? -23.872 22.645 30.507 1.00 78.81 799 ASP A N 1
ATOM 6425 C CA . ASP A 1 799 ? -24.119 21.410 31.258 1.00 78.81 799 ASP A CA 1
ATOM 6426 C C . ASP A 1 799 ? -22.925 20.433 31.209 1.00 78.81 799 ASP A C 1
ATOM 6428 O O . ASP A 1 799 ? -22.996 19.322 31.732 1.00 78.81 799 ASP A O 1
ATOM 6432 N N . GLY A 1 800 ? -21.820 20.834 30.570 1.00 69.44 800 GLY A N 1
ATOM 6433 C CA . GLY A 1 800 ? -20.622 20.014 30.386 1.00 69.44 800 GLY A CA 1
ATOM 6434 C C . GLY A 1 800 ? -20.690 18.987 29.245 1.00 69.44 800 GLY A C 1
ATOM 6435 O O . GLY A 1 800 ? -19.718 18.245 29.047 1.00 69.44 800 GLY A O 1
ATOM 6436 N N . THR A 1 801 ? -21.776 18.936 28.467 1.00 73.94 801 THR A N 1
ATOM 6437 C CA . THR A 1 801 ? -21.865 18.104 27.251 1.00 73.94 801 THR A CA 1
ATOM 6438 C C . THR A 1 801 ? -20.998 18.669 26.121 1.00 73.94 801 THR A C 1
ATOM 6440 O O . THR A 1 801 ? -20.644 19.844 26.126 1.00 73.94 801 THR A O 1
ATOM 6443 N N . SER A 1 802 ? -20.574 17.845 25.161 1.00 73.88 802 SER A N 1
ATOM 6444 C CA . SER A 1 802 ? -19.766 18.335 24.032 1.00 73.88 802 SER A CA 1
ATOM 6445 C C . SER A 1 802 ? -20.602 19.239 23.110 1.00 73.88 802 SER A C 1
ATOM 6447 O O . SER A 1 802 ? -21.711 18.842 22.751 1.00 73.88 802 SER A O 1
ATOM 6449 N N . PRO A 1 803 ? -20.103 20.421 22.697 1.00 78.12 803 PRO A N 1
ATOM 6450 C CA . PRO A 1 803 ? -20.841 21.299 21.795 1.00 78.12 803 PRO A CA 1
ATOM 6451 C C . PRO A 1 803 ? -21.077 20.661 20.425 1.00 78.12 803 PRO A C 1
ATOM 6453 O O . PRO A 1 803 ? -20.189 20.024 19.864 1.00 78.12 803 PRO A O 1
ATOM 6456 N N . MET A 1 804 ? -22.270 20.872 19.876 1.00 76.50 804 MET A N 1
ATOM 6457 C CA . MET A 1 804 ? -22.680 20.495 18.523 1.00 76.50 804 MET A CA 1
ATOM 6458 C C . MET A 1 804 ? -23.251 21.724 17.806 1.00 76.50 804 MET A C 1
ATOM 6460 O O . MET A 1 804 ? -23.533 22.744 18.431 1.00 76.50 804 MET A O 1
ATOM 6464 N N . THR A 1 805 ? -23.527 21.622 16.507 1.00 77.88 805 THR A N 1
ATOM 6465 C CA . THR A 1 805 ? -24.196 22.695 15.741 1.00 77.88 805 THR A CA 1
ATOM 6466 C C . THR A 1 805 ? -25.617 23.015 16.221 1.00 77.88 805 THR A C 1
ATOM 6468 O O . THR A 1 805 ? -26.182 24.041 15.841 1.00 77.88 805 THR A O 1
ATOM 6471 N N . THR A 1 806 ? -26.199 22.152 17.058 1.00 79.31 806 THR A N 1
ATOM 6472 C CA . THR A 1 806 ? -27.489 22.352 17.734 1.00 79.31 806 THR A CA 1
ATOM 6473 C C . THR A 1 806 ? -27.357 22.940 19.143 1.00 79.31 806 THR A C 1
ATOM 6475 O O . THR A 1 806 ? -28.374 23.168 19.792 1.00 79.31 806 THR A O 1
ATOM 6478 N N . SER A 1 807 ? -26.135 23.133 19.651 1.00 88.38 807 SER A N 1
ATOM 6479 C CA . SER A 1 807 ? -25.881 23.767 20.951 1.00 88.38 807 SER A CA 1
ATOM 6480 C C . SER A 1 807 ? -26.063 25.291 20.870 1.00 88.38 807 SER A C 1
ATOM 6482 O O . SER A 1 807 ? -26.443 25.834 19.830 1.00 88.38 807 SER A O 1
ATOM 6484 N N . LEU A 1 808 ? -25.812 26.009 21.970 1.00 90.94 808 LEU A N 1
ATOM 6485 C CA . LEU A 1 808 ? -25.966 27.464 22.001 1.00 90.94 808 LEU A CA 1
ATOM 6486 C C . LEU A 1 808 ? -24.893 28.124 21.129 1.00 90.94 808 LEU A C 1
ATOM 6488 O O . LEU A 1 808 ? -23.707 27.855 21.292 1.00 90.94 808 LEU A O 1
ATOM 6492 N N . LEU A 1 809 ? -25.302 28.986 20.199 1.00 92.06 809 LEU A N 1
ATOM 6493 C CA . LEU A 1 809 ? -24.384 29.761 19.363 1.00 92.06 809 LEU A CA 1
ATOM 6494 C C . LEU A 1 809 ? -23.853 30.961 20.158 1.00 92.06 809 LEU A C 1
ATOM 6496 O O . LEU A 1 809 ? -24.632 31.772 20.656 1.00 92.06 809 LEU A O 1
ATOM 6500 N N . TYR A 1 810 ? -22.534 31.104 20.235 1.00 88.81 810 TYR A N 1
ATOM 6501 C CA . TYR A 1 810 ? -21.892 32.276 20.814 1.00 88.81 810 TYR A CA 1
ATOM 6502 C C . TYR A 1 810 ? -21.936 33.450 19.830 1.00 88.81 810 TYR A C 1
ATOM 6504 O O . TYR A 1 810 ? -21.428 33.369 18.710 1.00 88.81 810 TYR A O 1
ATOM 6512 N N . SER A 1 811 ? -22.542 34.556 20.260 1.00 84.56 811 SER A N 1
ATOM 6513 C CA . SER A 1 811 ? -22.650 35.787 19.466 1.00 84.56 811 SER A CA 1
ATOM 6514 C C . SER A 1 811 ? -22.204 37.048 20.209 1.00 84.56 811 SER A C 1
ATOM 6516 O O . SER A 1 811 ? -22.132 38.104 19.595 1.00 84.56 811 SER A O 1
ATOM 6518 N N . LYS A 1 812 ? -22.008 36.964 21.529 1.00 84.94 812 LYS A N 1
ATOM 6519 C CA . LYS A 1 812 ? -21.571 38.039 22.432 1.00 84.94 812 LYS A CA 1
ATOM 6520 C C . LYS A 1 812 ? -21.252 37.443 23.813 1.00 84.94 812 LYS A C 1
ATOM 6522 O O . LYS A 1 812 ? -21.733 36.336 24.081 1.00 84.94 812 LYS A O 1
ATOM 6527 N N . PRO A 1 813 ? -20.539 38.168 24.695 1.00 88.31 813 PRO A N 1
ATOM 6528 C CA . PRO A 1 813 ? -20.358 37.749 26.080 1.00 88.31 813 PRO A CA 1
ATOM 6529 C C . PRO A 1 813 ? -21.684 37.419 26.777 1.00 88.31 813 PRO A C 1
ATOM 6531 O O . PRO A 1 813 ? -22.721 38.027 26.480 1.00 88.31 813 PRO A O 1
ATOM 6534 N N . PHE A 1 814 ? -21.659 36.438 27.678 1.00 85.00 814 PHE A N 1
ATOM 6535 C CA . PHE A 1 814 ? -22.849 35.958 28.383 1.00 85.00 814 PHE A CA 1
ATOM 6536 C C . PHE A 1 814 ? -22.575 35.699 29.864 1.00 85.00 814 PHE A C 1
ATOM 6538 O O . PHE A 1 814 ? -21.465 35.336 30.248 1.00 85.00 814 PHE A O 1
ATOM 6545 N N . ASP A 1 815 ? -23.618 35.867 30.678 1.00 86.25 815 ASP A N 1
ATOM 6546 C CA . ASP A 1 815 ? -23.562 35.660 32.123 1.00 86.25 815 ASP A CA 1
ATOM 6547 C C . ASP A 1 815 ? -23.887 34.212 32.489 1.00 86.25 815 ASP A C 1
ATOM 6549 O O . ASP A 1 815 ? -24.781 33.591 31.906 1.00 86.25 815 ASP A O 1
ATOM 6553 N N . VAL A 1 816 ? -23.189 33.691 33.494 1.00 83.62 816 VAL A N 1
ATOM 6554 C CA . VAL A 1 816 ? -23.415 32.359 34.059 1.00 83.62 816 VAL A CA 1
ATOM 6555 C C . VAL A 1 816 ? -23.571 32.417 35.569 1.00 83.62 816 VAL A C 1
ATOM 6557 O O . VAL A 1 816 ? -22.925 33.229 36.225 1.00 83.62 816 VAL A O 1
ATOM 6560 N N . GLU A 1 817 ? -24.414 31.544 36.119 1.00 84.50 817 GLU A N 1
ATOM 6561 C CA . GLU A 1 817 ? -24.509 31.319 37.564 1.00 84.50 817 GLU A 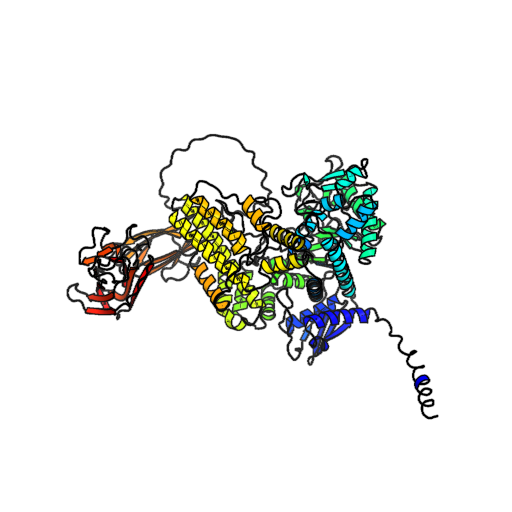CA 1
ATOM 6562 C C . GLU A 1 817 ? -23.524 30.228 37.993 1.00 84.50 817 GLU A C 1
ATOM 6564 O O . GLU A 1 817 ? -23.373 29.214 37.311 1.00 84.50 817 GLU A O 1
ATOM 6569 N N . LEU A 1 818 ? -22.842 30.444 39.116 1.00 80.25 818 LEU A N 1
ATOM 6570 C CA . LEU A 1 818 ? -21.818 29.541 39.637 1.00 80.25 818 LEU A CA 1
ATOM 6571 C C . LEU A 1 818 ? -22.410 28.530 40.639 1.00 80.25 818 LEU A C 1
ATOM 6573 O O . LEU A 1 818 ? -23.266 28.912 41.444 1.00 80.25 818 LEU A O 1
ATOM 6577 N N . PRO A 1 819 ? -21.928 27.271 40.654 1.00 80.81 819 PRO A N 1
ATOM 6578 C CA . PRO A 1 819 ? -20.818 26.746 39.859 1.00 80.81 819 PRO A CA 1
ATOM 6579 C C . PRO A 1 819 ? -21.276 26.262 38.477 1.00 80.81 819 PRO A C 1
ATOM 6581 O O . PRO A 1 819 ? -22.399 25.784 38.319 1.00 80.81 819 PRO A O 1
ATOM 6584 N N . LEU A 1 820 ? -20.387 26.315 37.483 1.00 82.75 820 LEU A N 1
ATOM 6585 C CA . LEU A 1 820 ? -20.713 25.874 36.125 1.00 82.75 820 LEU A CA 1
ATOM 6586 C C . LEU A 1 820 ? -19.527 25.227 35.410 1.00 82.75 820 LEU A C 1
ATOM 6588 O O . LEU A 1 820 ? -18.373 25.606 35.611 1.00 82.75 820 LEU A O 1
ATOM 6592 N N . THR A 1 821 ? -19.823 24.265 34.531 1.00 79.06 821 THR A N 1
ATOM 6593 C CA . THR A 1 821 ? -18.880 23.787 33.514 1.00 79.06 821 THR A CA 1
ATOM 6594 C C . THR A 1 821 ? -19.370 24.199 32.137 1.00 79.06 821 THR A C 1
ATOM 6596 O O . THR A 1 821 ? -20.427 23.759 31.690 1.00 79.06 821 THR A O 1
ATOM 6599 N N . ILE A 1 822 ? -18.572 25.006 31.448 1.00 82.31 822 ILE A N 1
ATOM 6600 C CA . ILE A 1 822 ? -18.839 25.432 30.079 1.00 82.31 822 ILE A CA 1
ATOM 6601 C C . ILE A 1 822 ? -17.921 24.643 29.155 1.00 82.31 822 ILE A C 1
ATOM 6603 O O . ILE A 1 822 ? -16.729 24.506 29.435 1.00 82.31 822 ILE A O 1
ATOM 6607 N N . LYS A 1 823 ? -18.457 24.138 28.045 1.00 82.69 823 LYS A N 1
ATOM 6608 C CA . LYS A 1 823 ? -17.635 23.683 26.920 1.00 82.69 823 LYS A CA 1
ATOM 6609 C C . LYS A 1 823 ? -17.934 24.534 25.703 1.00 82.69 823 LYS A C 1
ATOM 6611 O O . LYS A 1 823 ? -19.102 24.781 25.433 1.00 82.69 823 LYS A O 1
ATOM 6616 N N . ALA A 1 824 ? -16.915 24.953 24.961 1.00 80.38 824 ALA A N 1
ATOM 6617 C CA . ALA A 1 824 ? -17.083 25.740 23.741 1.00 80.38 824 ALA A CA 1
ATOM 6618 C C . ALA A 1 824 ? -16.185 25.220 22.617 1.00 80.38 824 ALA A C 1
ATOM 6620 O O . ALA A 1 824 ? -15.011 24.965 22.846 1.00 80.38 824 ALA A O 1
ATOM 6621 N N . ALA A 1 825 ? -16.719 25.074 21.406 1.00 75.81 825 ALA A N 1
ATOM 6622 C CA . ALA A 1 825 ? -15.974 24.609 20.240 1.00 75.81 825 ALA A CA 1
ATOM 6623 C C . ALA A 1 825 ? -16.296 25.459 19.010 1.00 75.81 825 ALA A C 1
ATOM 6625 O O . ALA A 1 825 ? -17.428 25.915 18.825 1.00 75.81 825 ALA A O 1
ATOM 6626 N N . ALA A 1 826 ? -15.294 25.655 18.159 1.00 74.06 826 ALA A N 1
ATOM 6627 C CA . ALA A 1 826 ? -15.463 26.298 16.867 1.00 74.06 826 ALA A CA 1
ATOM 6628 C C . ALA A 1 826 ? -16.020 25.299 15.843 1.00 74.06 826 ALA A C 1
ATOM 6630 O O . ALA A 1 826 ? -15.754 24.103 15.917 1.00 74.06 826 ALA A O 1
ATOM 6631 N N . PHE A 1 827 ? -16.797 25.790 14.883 1.00 72.94 827 PHE A N 1
ATOM 6632 C CA . PHE A 1 827 ? -17.388 25.026 13.793 1.00 72.94 827 PHE A CA 1
ATOM 6633 C C . PHE A 1 827 ? -17.244 25.786 12.479 1.00 72.94 827 PHE A C 1
ATOM 6635 O O . PHE A 1 827 ? -17.512 26.984 12.424 1.00 72.94 827 PHE A O 1
ATOM 6642 N N . TYR A 1 828 ? -16.894 25.084 11.408 1.00 66.75 828 TYR A N 1
ATOM 6643 C CA . TYR A 1 828 ? -16.894 25.602 10.041 1.00 66.75 828 TYR A CA 1
ATOM 6644 C C . TYR A 1 828 ? -17.661 24.624 9.152 1.00 66.75 828 TYR A C 1
ATOM 6646 O O . TYR A 1 828 ? -17.451 23.418 9.253 1.00 66.75 828 TYR A O 1
ATOM 6654 N N . ASP A 1 829 ? -18.590 25.122 8.334 1.00 67.00 829 ASP A N 1
ATOM 6655 C CA . ASP A 1 829 ? -19.453 24.290 7.475 1.00 67.00 829 ASP A CA 1
ATOM 6656 C C . ASP A 1 829 ? -20.094 23.089 8.212 1.00 67.00 829 ASP A C 1
ATOM 6658 O O . ASP A 1 829 ? -20.048 21.938 7.784 1.00 67.00 829 ASP A O 1
ATOM 6662 N N . ASN A 1 830 ? -20.652 23.358 9.398 1.00 59.88 830 ASN A N 1
ATOM 6663 C CA . ASN A 1 830 ? -21.263 22.375 10.303 1.00 59.88 830 ASN A CA 1
ATOM 6664 C C . ASN A 1 830 ? -20.337 21.262 10.837 1.00 59.88 830 ASN A C 1
ATOM 6666 O O . ASN A 1 830 ? -20.822 20.334 11.486 1.00 59.88 830 ASN A O 1
ATOM 6670 N N . LYS A 1 831 ? -19.020 21.362 10.642 1.00 53.97 831 LYS A N 1
ATOM 6671 C CA . LYS A 1 831 ? -18.018 20.441 11.198 1.00 53.97 831 LYS A CA 1
ATOM 6672 C C . LYS A 1 831 ? -17.275 21.103 12.350 1.00 53.97 831 LYS A C 1
ATOM 6674 O O . LYS A 1 831 ? -16.965 22.290 12.276 1.00 53.97 831 LYS A O 1
ATOM 6679 N N . SER A 1 832 ? -17.016 20.345 13.414 1.00 58.09 832 SER A N 1
ATOM 6680 C CA . SER A 1 832 ? -16.246 20.842 14.557 1.00 58.09 832 SER A CA 1
ATOM 6681 C C . SER A 1 832 ? -14.797 21.089 14.143 1.00 58.09 832 SER A C 1
ATOM 6683 O O . SER A 1 832 ? -14.207 20.291 13.419 1.00 58.09 832 SER A O 1
ATOM 6685 N N . PHE A 1 833 ? -14.251 22.217 14.578 1.00 57.53 833 PHE A N 1
ATOM 6686 C CA . PHE A 1 833 ? -12.893 22.653 14.313 1.00 57.53 833 PHE A CA 1
ATOM 6687 C C . PHE A 1 833 ? -12.079 22.462 15.604 1.00 57.53 833 PHE A C 1
ATOM 6689 O O . PHE A 1 833 ? -12.047 23.338 16.469 1.00 57.53 833 PHE A O 1
ATOM 6696 N N . GLY A 1 834 ? -11.496 21.265 15.737 1.00 55.09 834 GLY A N 1
ATOM 6697 C CA . GLY A 1 834 ? -10.694 20.784 16.868 1.00 55.09 834 GLY A CA 1
ATOM 6698 C C . GLY A 1 834 ? -11.413 20.641 18.211 1.00 55.09 834 GLY A C 1
ATOM 6699 O O . GLY A 1 834 ? -12.597 20.322 18.268 1.00 55.09 834 GLY A O 1
ATOM 6700 N N . GLY A 1 835 ? -10.666 20.793 19.310 1.00 53.75 835 GLY A N 1
ATOM 6701 C CA . GLY A 1 835 ? -11.149 20.505 20.662 1.00 53.75 835 GLY A CA 1
ATOM 6702 C C . GLY A 1 835 ? -12.119 21.542 21.213 1.00 53.75 835 GLY A C 1
ATOM 6703 O O . GLY A 1 835 ? -12.000 22.734 20.926 1.00 53.75 835 GLY A O 1
ATOM 6704 N N . ALA A 1 836 ? -13.040 21.092 22.070 1.00 62.81 836 ALA A N 1
ATOM 6705 C CA . ALA A 1 836 ? -13.828 22.000 22.893 1.00 62.81 836 ALA A CA 1
ATOM 6706 C C . ALA A 1 836 ? -12.995 22.491 24.084 1.00 62.81 836 ALA A C 1
ATOM 6708 O O . ALA A 1 836 ? -12.510 21.674 24.868 1.00 62.81 836 ALA A O 1
ATOM 6709 N N . SER A 1 837 ? -12.897 23.803 24.255 1.00 65.81 837 SER A N 1
ATOM 6710 C CA . SER A 1 837 ? -12.308 24.428 25.439 1.00 65.81 837 SER A CA 1
ATOM 6711 C C . SER A 1 837 ? -13.224 24.196 26.631 1.00 65.81 837 SER A C 1
ATOM 6713 O O . SER A 1 837 ? -14.444 24.358 26.516 1.00 65.81 837 SER A O 1
ATOM 6715 N N . ILE A 1 838 ? -12.654 23.784 27.764 1.00 69.75 838 ILE A N 1
ATOM 6716 C CA . ILE A 1 838 ? -13.409 23.430 28.972 1.00 69.75 838 ILE A CA 1
ATOM 6717 C C . ILE A 1 838 ? -13.132 24.467 30.055 1.00 69.75 838 ILE A C 1
ATOM 6719 O O . ILE A 1 838 ? -12.012 24.584 30.538 1.00 69.75 838 ILE A O 1
ATOM 6723 N N . ILE A 1 839 ? -14.176 25.161 30.496 1.00 73.44 839 ILE A N 1
ATOM 6724 C CA . ILE A 1 839 ? -14.104 26.187 31.537 1.00 73.44 839 ILE A CA 1
ATOM 6725 C C . ILE A 1 839 ? -14.838 25.659 32.763 1.00 73.44 839 ILE A C 1
ATOM 6727 O O . ILE A 1 839 ? -16.014 25.301 32.675 1.00 73.44 839 ILE A O 1
ATOM 6731 N N . ARG A 1 840 ? -14.157 25.597 33.908 1.00 75.12 840 ARG A N 1
ATOM 6732 C CA . ARG A 1 840 ? -14.752 25.188 35.186 1.00 75.12 840 ARG A CA 1
ATOM 6733 C C . ARG A 1 840 ? -14.713 26.360 36.147 1.00 75.12 840 ARG A C 1
ATOM 6735 O O . ARG A 1 840 ? -13.633 26.824 36.486 1.00 75.12 840 ARG A O 1
ATOM 6742 N N . LEU A 1 841 ? -15.883 26.807 36.585 1.00 80.19 841 LEU A N 1
ATOM 6743 C CA . LEU A 1 841 ? -16.018 27.944 37.486 1.00 80.19 841 LEU A CA 1
ATOM 6744 C C . LEU A 1 841 ? -16.643 27.474 38.804 1.00 80.19 841 LEU A C 1
ATOM 6746 O O . LEU A 1 841 ? -17.840 27.165 38.819 1.00 80.19 841 LEU A O 1
ATOM 6750 N N . PRO A 1 842 ? -15.862 27.363 39.891 1.00 84.69 842 PRO A N 1
ATOM 6751 C CA . PRO A 1 842 ? -16.390 26.999 41.205 1.00 84.69 842 PRO A CA 1
ATOM 6752 C C . PRO A 1 842 ? -17.162 28.143 41.866 1.00 84.69 842 PRO A C 1
ATOM 6754 O O . PRO A 1 842 ? -17.067 29.292 41.442 1.00 84.69 842 PRO A O 1
ATOM 6757 N N . VAL A 1 843 ? -17.887 27.860 42.958 1.00 87.25 843 VAL A N 1
ATOM 6758 C CA . VAL A 1 843 ? -18.566 28.931 43.720 1.00 87.25 843 VAL A CA 1
ATOM 6759 C C . VAL A 1 843 ? -17.588 29.848 44.455 1.00 87.25 843 VAL A C 1
ATOM 6761 O O . VAL A 1 843 ? -17.965 30.953 44.842 1.00 87.25 843 VAL A O 1
ATOM 6764 N N . SER A 1 844 ? -16.343 29.403 44.646 1.00 88.75 844 SER A N 1
ATOM 6765 C CA . SER A 1 844 ? -15.269 30.204 45.233 1.00 88.75 844 SER A CA 1
ATOM 6766 C C . SER A 1 844 ? -14.628 31.191 44.256 1.00 88.75 844 SER A C 1
ATOM 6768 O O . SER A 1 844 ? -13.925 32.079 44.719 1.00 88.75 844 SER A O 1
ATOM 6770 N N . PHE A 1 845 ? -14.896 31.101 42.947 1.00 87.94 845 PHE A N 1
ATOM 6771 C CA . PHE A 1 845 ? -14.279 31.984 41.956 1.00 87.94 845 PHE A CA 1
ATOM 6772 C C . PHE A 1 845 ? -14.621 33.465 42.207 1.00 87.94 845 PHE A C 1
ATOM 6774 O O . PHE A 1 845 ? -15.793 33.832 42.358 1.00 87.94 845 PHE A O 1
ATOM 6781 N N . GLY A 1 846 ? -13.590 34.311 42.253 1.00 82.12 846 GLY A N 1
ATOM 6782 C CA . GLY A 1 846 ? -13.683 35.753 42.489 1.00 82.12 846 GLY A CA 1
ATOM 6783 C C . GLY A 1 846 ? -14.154 36.142 43.894 1.00 82.12 846 GLY A C 1
ATOM 6784 O O . GLY A 1 846 ? -14.647 37.257 44.084 1.00 82.12 846 GLY A O 1
ATOM 6785 N N . LYS A 1 847 ? -14.088 35.229 44.872 1.00 87.56 847 LYS A N 1
ATOM 6786 C CA . LYS A 1 847 ? -14.485 35.503 46.261 1.00 87.56 847 LYS A CA 1
ATOM 6787 C C . LYS A 1 847 ? -13.329 36.079 47.069 1.00 87.56 847 LYS A C 1
ATOM 6789 O O . LYS A 1 847 ? -12.170 35.815 46.803 1.00 87.56 847 LYS A O 1
ATOM 6794 N N . THR A 1 848 ? -13.650 36.877 48.082 1.00 89.50 848 THR A N 1
ATOM 6795 C CA . THR A 1 848 ? -12.630 37.447 48.969 1.00 89.50 848 THR A CA 1
ATOM 6796 C C . THR A 1 848 ? -12.109 36.393 49.933 1.00 89.50 848 THR A C 1
ATOM 6798 O O . THR A 1 848 ? -12.896 35.598 50.467 1.00 89.50 848 THR A O 1
ATOM 6801 N N . VAL A 1 849 ? -10.807 36.440 50.210 1.00 93.88 849 VAL A N 1
ATOM 6802 C CA . VAL A 1 849 ? -10.145 35.483 51.097 1.00 93.88 849 VAL A CA 1
ATOM 6803 C C . VAL A 1 849 ? -9.364 36.210 52.185 1.00 93.88 849 VAL A C 1
ATOM 6805 O O . VAL A 1 849 ? -8.445 36.982 51.918 1.00 93.88 849 VAL A O 1
ATOM 6808 N N . ASP A 1 850 ? -9.700 35.914 53.437 1.00 95.44 850 ASP A N 1
ATOM 6809 C CA . ASP A 1 850 ? -8.927 36.349 54.596 1.00 95.44 850 ASP A CA 1
ATOM 6810 C C . ASP A 1 850 ? -7.930 35.256 54.980 1.00 95.44 850 ASP A C 1
ATOM 6812 O O . ASP A 1 850 ? -8.321 34.136 55.320 1.00 95.44 850 ASP A O 1
ATOM 6816 N N . VAL A 1 851 ? -6.637 35.576 54.959 1.00 95.94 851 VAL A N 1
ATOM 6817 C CA . VAL A 1 851 ? -5.556 34.615 55.214 1.00 95.94 851 VAL A CA 1
ATOM 6818 C C . VAL A 1 851 ? -4.776 34.988 56.475 1.00 95.94 851 VAL A C 1
ATOM 6820 O O . VAL A 1 851 ? -4.432 36.150 56.693 1.00 95.94 851 VAL A O 1
ATOM 6823 N N . SER A 1 852 ? -4.507 33.996 57.328 1.00 92.88 852 SER A N 1
ATOM 6824 C CA . SER A 1 852 ? -3.723 34.142 58.558 1.00 92.88 852 SER A CA 1
ATOM 6825 C C . SER A 1 852 ? -2.806 32.928 58.797 1.00 92.88 852 SER A C 1
ATOM 6827 O O . SER A 1 852 ? -3.275 31.793 58.657 1.00 92.88 852 SER A O 1
ATOM 6829 N N . PRO A 1 853 ? -1.536 33.112 59.211 1.00 93.81 853 PRO A N 1
ATOM 6830 C CA . PRO A 1 853 ? -0.825 34.386 59.363 1.00 93.81 853 PRO A CA 1
ATOM 6831 C C . PRO A 1 853 ? -0.616 35.080 58.007 1.00 93.81 853 PRO A C 1
ATOM 6833 O O . PRO A 1 853 ? -1.010 34.552 56.970 1.00 93.81 853 PRO A O 1
ATOM 6836 N N . VAL A 1 854 ? -0.051 36.290 58.014 1.00 92.19 854 VAL A N 1
ATOM 6837 C CA . VAL A 1 854 ? 0.239 37.017 56.768 1.00 92.19 854 VAL A CA 1
ATOM 6838 C C . VAL A 1 854 ? 1.190 36.166 55.910 1.00 92.19 854 VAL A C 1
ATOM 6840 O O . VAL A 1 854 ? 2.223 35.743 56.436 1.00 92.19 854 VAL A O 1
ATOM 6843 N N . PRO A 1 855 ? 0.871 35.908 54.626 1.00 94.38 855 PRO A N 1
ATOM 6844 C CA . PRO A 1 855 ? 1.746 35.157 53.731 1.00 94.38 855 PRO A CA 1
ATOM 6845 C C . PRO A 1 855 ? 3.152 35.760 53.641 1.00 94.38 855 PRO A C 1
ATOM 6847 O O . PRO A 1 855 ? 3.366 36.957 53.854 1.00 94.38 855 PRO A O 1
ATOM 6850 N N . SER A 1 856 ? 4.136 34.926 53.316 1.00 91.69 856 SER A N 1
ATOM 6851 C CA . SER A 1 856 ? 5.529 35.356 53.258 1.00 91.69 856 SER A CA 1
ATOM 6852 C C . SER A 1 856 ? 5.753 36.409 52.175 1.00 91.69 856 SER A C 1
ATOM 6854 O O . SER A 1 856 ? 5.555 36.161 50.990 1.00 91.69 856 SER A O 1
ATOM 6856 N N . ILE A 1 857 ? 6.312 37.557 52.563 1.00 90.00 857 ILE A N 1
ATOM 6857 C CA . ILE A 1 857 ? 6.687 38.635 51.630 1.00 90.00 857 ILE A CA 1
ATOM 6858 C C . ILE A 1 857 ? 7.805 38.243 50.650 1.00 90.00 857 ILE A C 1
ATOM 6860 O O . ILE A 1 857 ? 8.123 39.008 49.743 1.00 90.00 857 ILE A O 1
ATOM 6864 N N . LYS A 1 858 ? 8.448 37.084 50.850 1.00 87.56 858 LYS A N 1
ATOM 6865 C CA . LYS A 1 858 ? 9.506 36.579 49.966 1.00 87.56 858 LYS A CA 1
ATOM 6866 C C . LYS A 1 858 ? 8.954 36.113 48.614 1.00 87.56 858 LYS A C 1
ATOM 6868 O O . LYS A 1 858 ? 9.672 36.184 47.621 1.00 87.56 858 LYS A O 1
ATOM 6873 N N . TYR A 1 859 ? 7.700 35.668 48.597 1.00 87.00 859 TYR A N 1
ATOM 6874 C CA . TYR A 1 859 ? 6.939 35.331 47.397 1.00 87.00 859 TYR A CA 1
ATOM 6875 C C . TYR A 1 859 ? 5.612 36.087 47.504 1.00 87.00 859 TYR A C 1
ATOM 6877 O O . TYR A 1 859 ? 4.621 35.514 47.956 1.00 87.00 859 TYR A O 1
ATOM 6885 N N . PRO A 1 860 ? 5.637 37.410 47.257 1.00 83.25 860 PRO A N 1
ATOM 6886 C CA . PRO A 1 860 ? 4.490 38.263 47.511 1.00 83.25 860 PRO A CA 1
ATOM 6887 C C . PRO A 1 860 ? 3.377 37.936 46.523 1.00 83.25 860 PRO A C 1
ATOM 6889 O O . PRO A 1 860 ? 3.615 37.892 45.319 1.00 83.25 860 PRO A O 1
ATOM 6892 N N . GLU A 1 861 ? 2.171 37.758 47.044 1.00 87.50 861 GLU A N 1
ATOM 6893 C CA . GLU A 1 861 ? 0.978 37.520 46.247 1.00 87.50 861 GLU A CA 1
ATOM 6894 C C . GLU A 1 861 ? -0.260 38.008 47.017 1.00 87.50 861 GLU A C 1
ATOM 6896 O O . GLU A 1 861 ? -0.211 38.194 48.239 1.00 87.50 861 GLU A O 1
ATOM 6901 N N . HIS A 1 862 ? -1.347 38.290 46.305 1.00 87.25 862 HIS A N 1
ATOM 6902 C CA . HIS A 1 862 ? -2.614 38.718 46.896 1.00 87.25 862 HIS A CA 1
ATOM 6903 C C . HIS A 1 862 ? -3.441 37.518 47.384 1.00 87.25 862 HIS A C 1
ATOM 6905 O O . HIS A 1 862 ? -3.339 36.418 46.845 1.00 87.25 862 HIS A O 1
ATOM 6911 N N . ASN A 1 863 ? -4.255 37.703 48.429 1.00 91.88 863 ASN A N 1
ATOM 6912 C CA . ASN A 1 863 ? -4.977 36.588 49.055 1.00 91.88 863 ASN A CA 1
ATOM 6913 C C . ASN A 1 863 ? -5.963 35.914 48.094 1.00 91.88 863 ASN A C 1
ATOM 6915 O O . ASN A 1 863 ? -6.178 34.705 48.175 1.00 91.88 863 ASN A O 1
ATOM 6919 N N . GLU A 1 864 ? -6.566 36.702 47.203 1.00 89.38 864 GLU A N 1
ATOM 6920 C CA . GLU A 1 864 ? -7.544 36.235 46.227 1.00 89.38 864 GLU A CA 1
ATOM 6921 C C . GLU A 1 864 ? -6.932 35.329 45.158 1.00 89.38 864 GLU A C 1
ATOM 6923 O O . GLU A 1 864 ? -7.705 34.667 44.476 1.00 89.38 864 GLU A O 1
ATOM 6928 N N . CYS A 1 865 ? -5.598 35.191 45.098 1.00 88.12 865 CYS A N 1
ATOM 6929 C CA . CYS A 1 865 ? -4.927 34.125 44.351 1.00 88.12 865 CYS A CA 1
ATOM 6930 C C . CYS A 1 865 ? -5.532 32.749 44.662 1.00 88.12 865 CYS A C 1
ATOM 6932 O O . CYS A 1 865 ? -5.663 31.938 43.765 1.00 88.12 865 CYS A O 1
ATOM 6934 N N . LEU A 1 866 ? -6.006 32.515 45.897 1.00 92.38 866 LEU A N 1
ATOM 6935 C CA . LEU A 1 866 ? -6.691 31.272 46.284 1.00 92.38 866 LEU A CA 1
ATOM 6936 C C . LEU A 1 866 ? -8.054 31.044 45.605 1.00 92.38 866 LEU A C 1
ATOM 6938 O O . LEU A 1 866 ? -8.701 30.037 45.893 1.00 92.38 866 LEU A O 1
ATOM 6942 N N . THR A 1 867 ? -8.534 31.986 44.801 1.00 90.62 867 THR A N 1
ATOM 6943 C CA . THR A 1 867 ? -9.901 32.035 44.265 1.00 90.62 867 THR A CA 1
ATOM 6944 C C . THR A 1 867 ? -10.006 32.761 42.920 1.00 90.62 867 THR A C 1
ATOM 6946 O O . THR A 1 867 ? -11.118 33.026 42.454 1.00 90.62 867 THR A O 1
ATOM 6949 N N . ASP A 1 868 ? -8.894 33.158 42.305 1.00 79.75 868 ASP A N 1
ATOM 6950 C CA . ASP A 1 868 ? -8.885 33.956 41.074 1.00 79.75 868 ASP A CA 1
ATOM 6951 C C . ASP A 1 868 ? -8.966 33.076 39.816 1.00 79.75 868 ASP A C 1
ATOM 6953 O O . ASP A 1 868 ? -9.124 33.592 38.707 1.00 79.75 868 ASP A O 1
ATOM 6957 N N . GLY A 1 869 ? -8.927 31.748 39.989 1.00 73.94 869 GLY A N 1
ATOM 6958 C CA . GLY A 1 869 ? -8.985 30.767 38.913 1.00 73.94 869 GLY A CA 1
ATOM 6959 C C . GLY A 1 869 ? -7.666 30.606 38.154 1.00 73.94 869 GLY A C 1
ATOM 6960 O O . GLY A 1 869 ? -7.654 29.926 37.122 1.00 73.94 869 GLY A O 1
ATOM 6961 N N . LEU A 1 870 ? -6.577 31.212 38.633 1.00 74.62 870 LEU A N 1
ATOM 6962 C CA . LEU A 1 870 ? -5.232 31.077 38.092 1.00 74.62 870 LEU A CA 1
ATOM 6963 C C . LEU A 1 870 ? -4.455 30.049 38.917 1.00 74.62 870 LEU A C 1
ATOM 6965 O O . LEU A 1 870 ? -4.286 30.167 40.123 1.00 74.62 870 LEU A O 1
ATOM 6969 N N . PHE A 1 871 ? -3.955 29.018 38.240 1.00 79.94 871 PHE A N 1
ATOM 6970 C CA . PHE A 1 871 ? -3.222 27.938 38.892 1.00 79.94 871 PHE A CA 1
ATOM 6971 C C . PHE A 1 871 ? -1.721 28.209 38.847 1.00 79.94 871 PHE A C 1
ATOM 6973 O O . PHE A 1 871 ? -1.164 28.590 37.812 1.00 79.94 871 PHE A O 1
ATOM 6980 N N . GLY A 1 872 ? -1.059 27.941 39.962 1.00 77.81 872 GLY A N 1
ATOM 6981 C CA . GLY A 1 872 ? 0.382 28.009 40.086 1.00 77.81 872 GLY A CA 1
ATOM 6982 C C . GLY A 1 872 ? 1.069 26.955 39.216 1.00 77.81 872 GLY A C 1
ATOM 6983 O O . GLY A 1 872 ? 0.569 25.852 38.980 1.00 77.81 872 GLY A O 1
ATOM 6984 N N . THR A 1 873 ? 2.262 27.285 38.723 1.00 80.25 873 THR A N 1
ATOM 6985 C CA . THR A 1 873 ? 3.084 26.347 37.943 1.00 80.25 873 THR A CA 1
ATOM 6986 C C . THR A 1 873 ? 4.143 25.679 38.819 1.00 80.25 873 THR A C 1
ATOM 6988 O O . THR A 1 873 ? 4.379 26.073 39.960 1.00 80.25 873 THR A O 1
ATOM 6991 N N . THR A 1 874 ? 4.843 24.673 38.289 1.00 85.75 874 THR A N 1
ATOM 6992 C CA . THR A 1 874 ? 5.987 24.065 38.991 1.00 85.75 874 THR A CA 1
ATOM 6993 C C . THR A 1 874 ? 7.140 25.046 39.236 1.00 85.75 874 THR A C 1
ATOM 6995 O O . THR A 1 874 ? 8.000 24.764 40.072 1.00 85.75 874 THR A O 1
ATOM 6998 N N . ASP A 1 875 ? 7.178 26.178 38.524 1.00 84.75 875 ASP A N 1
ATOM 6999 C CA . ASP A 1 875 ? 8.055 27.295 38.858 1.00 84.75 875 ASP A CA 1
ATOM 7000 C C . ASP A 1 875 ? 7.379 28.196 39.899 1.00 84.75 875 ASP A C 1
ATOM 7002 O O . ASP A 1 875 ? 6.545 29.046 39.588 1.00 84.75 875 ASP A O 1
ATOM 7006 N N . PHE A 1 876 ? 7.770 28.023 41.159 1.00 83.38 876 PHE A N 1
ATOM 7007 C CA . PHE A 1 876 ? 7.252 28.807 42.279 1.00 83.38 876 PHE A CA 1
ATOM 7008 C C . PHE A 1 876 ? 7.752 30.262 42.305 1.00 83.38 876 PHE A C 1
ATOM 7010 O O . PHE A 1 876 ? 7.367 31.027 43.188 1.00 83.38 876 PHE A O 1
ATOM 7017 N N . HIS A 1 877 ? 8.614 30.659 41.362 1.00 80.94 877 HIS A N 1
ATOM 7018 C CA . HIS A 1 877 ? 9.005 32.053 41.157 1.00 80.94 877 HIS A CA 1
ATOM 7019 C C . HIS A 1 877 ? 8.112 32.789 40.152 1.00 80.94 877 HIS A C 1
ATOM 7021 O O . HIS A 1 877 ? 8.180 34.015 40.087 1.00 80.94 877 HIS A O 1
ATOM 7027 N N . ALA A 1 878 ? 7.279 32.071 39.394 1.00 69.19 878 ALA A N 1
ATOM 7028 C CA . ALA A 1 878 ? 6.443 32.639 38.338 1.00 69.19 878 ALA A CA 1
ATOM 7029 C C . ALA A 1 878 ? 5.196 33.401 38.847 1.00 69.19 878 ALA A C 1
ATOM 7031 O O . ALA A 1 878 ? 4.445 33.922 38.028 1.00 69.19 878 ALA A O 1
ATOM 7032 N N . GLY A 1 879 ? 4.990 33.495 40.169 1.00 74.00 879 GLY A N 1
ATOM 7033 C CA . GLY A 1 879 ? 3.792 34.083 40.794 1.00 74.00 879 GLY A CA 1
ATOM 7034 C C . GLY A 1 879 ? 2.681 33.056 41.045 1.00 74.00 879 GLY A C 1
ATOM 7035 O O . GLY A 1 879 ? 2.904 31.860 40.847 1.00 74.00 879 GLY A O 1
ATOM 7036 N N . HIS A 1 880 ? 1.507 33.516 41.494 1.00 85.81 880 HIS A N 1
ATOM 7037 C CA . HIS A 1 880 ? 0.308 32.694 41.748 1.00 85.81 880 HIS A CA 1
ATOM 7038 C C . HIS A 1 880 ? 0.470 31.633 42.846 1.00 85.81 880 HIS A C 1
ATOM 7040 O O . HIS A 1 880 ? -0.036 30.518 42.747 1.00 85.81 880 HIS A O 1
ATOM 7046 N N . TRP A 1 881 ? 1.210 31.970 43.902 1.00 91.12 881 TRP A N 1
ATOM 7047 C CA . TRP A 1 881 ? 1.360 31.114 45.074 1.00 91.12 881 TRP A CA 1
ATOM 7048 C C . TRP A 1 881 ? 1.312 31.939 46.358 1.00 91.12 881 TRP A C 1
ATOM 7050 O O . TRP A 1 881 ? 2.165 32.800 46.577 1.00 91.12 881 TRP A O 1
ATOM 7060 N N . LEU A 1 882 ? 0.410 31.596 47.277 1.00 94.50 882 LEU A N 1
ATOM 7061 C CA . LEU A 1 882 ? 0.543 31.984 48.678 1.00 94.50 882 LEU A CA 1
ATOM 7062 C C . LEU A 1 882 ? 1.509 31.040 49.389 1.00 94.50 882 LEU A C 1
ATOM 7064 O O . LEU A 1 882 ? 1.400 29.816 49.287 1.00 94.50 882 LEU A O 1
ATOM 7068 N N . SER A 1 883 ? 2.452 31.612 50.140 1.00 95.38 883 SER A N 1
ATOM 7069 C CA . SER A 1 883 ? 3.536 30.848 50.759 1.00 95.38 883 SER A CA 1
ATOM 7070 C C . SER A 1 883 ? 3.692 31.091 52.261 1.00 95.38 883 SER A C 1
ATOM 7072 O O . SER A 1 883 ? 3.536 32.211 52.751 1.00 95.38 883 SER A O 1
ATOM 7074 N N . PHE A 1 884 ? 4.048 30.035 52.998 1.00 96.75 884 PHE A N 1
ATOM 7075 C CA . PHE A 1 884 ? 4.217 30.046 54.457 1.00 96.75 884 PHE A CA 1
ATOM 7076 C C . PHE A 1 884 ? 5.478 29.271 54.856 1.00 96.75 884 PHE A C 1
ATOM 7078 O O . PHE A 1 884 ? 5.670 28.135 54.423 1.00 96.75 884 PHE A O 1
ATOM 7085 N N . GLU A 1 885 ? 6.337 29.854 55.697 1.00 96.50 885 GLU A N 1
ATOM 7086 C CA . GLU A 1 885 ? 7.600 29.234 56.131 1.00 96.50 885 GLU A CA 1
ATOM 7087 C C . GLU A 1 885 ? 7.517 28.774 57.594 1.00 96.50 885 GLU A C 1
ATOM 7089 O O . GLU A 1 885 ? 7.651 29.558 58.535 1.00 96.50 885 GLU A O 1
ATOM 7094 N N . GLY A 1 886 ? 7.314 27.472 57.790 1.00 94.81 886 GLY A N 1
ATOM 7095 C CA . GLY A 1 886 ? 7.174 26.833 59.099 1.00 94.81 886 GLY A CA 1
ATOM 7096 C C . GLY A 1 886 ? 5.881 27.174 59.846 1.00 94.81 886 GLY A C 1
ATOM 7097 O O . GLY A 1 886 ? 5.761 26.820 61.016 1.00 94.81 886 GLY A O 1
ATOM 7098 N N . GLU A 1 887 ? 4.933 27.849 59.195 1.00 96.00 887 GLU A N 1
ATOM 7099 C CA . GLU A 1 887 ? 3.630 28.216 59.754 1.00 96.00 887 GLU A CA 1
ATOM 7100 C C . GLU A 1 887 ? 2.491 27.571 58.962 1.00 96.00 887 GLU A C 1
ATOM 7102 O O . GLU A 1 887 ? 2.592 27.373 57.750 1.00 96.00 887 GLU A O 1
ATOM 7107 N N . ASN A 1 888 ? 1.408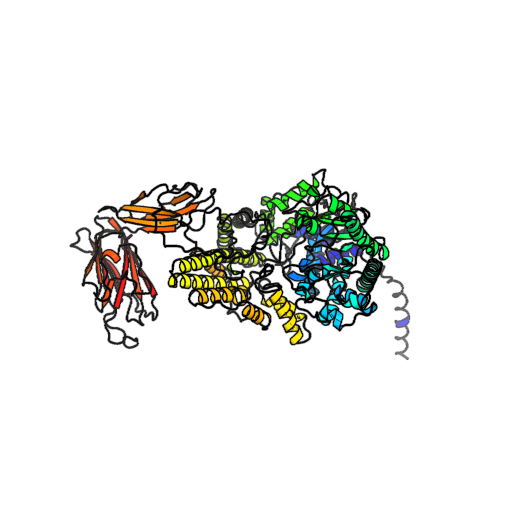 27.242 59.665 1.00 97.50 888 ASN A N 1
ATOM 7108 C CA . ASN A 1 888 ? 0.182 26.710 59.074 1.00 97.50 888 ASN A CA 1
ATOM 7109 C C . ASN A 1 888 ? -0.564 27.822 58.332 1.00 97.50 888 ASN A C 1
ATOM 7111 O O . ASN A 1 888 ? -0.616 28.948 58.821 1.00 97.50 888 ASN A O 1
ATOM 7115 N N . MET A 1 889 ? -1.224 27.492 57.226 1.00 97.19 889 MET A N 1
ATOM 7116 C CA . MET A 1 889 ? -2.146 28.418 56.567 1.00 97.19 889 MET A CA 1
ATOM 7117 C C . MET A 1 889 ? -3.538 28.292 57.184 1.00 97.19 889 MET A C 1
ATOM 7119 O O . MET A 1 889 ? -4.028 27.178 57.340 1.00 97.19 889 MET A O 1
ATOM 7123 N N . ASN A 1 890 ? -4.204 29.415 57.454 1.00 96.44 890 ASN A N 1
ATOM 7124 C CA . ASN A 1 890 ? -5.646 29.487 57.687 1.00 96.44 890 ASN A CA 1
ATOM 7125 C C . ASN A 1 890 ? -6.268 30.473 56.695 1.00 96.44 890 ASN A C 1
ATOM 7127 O O . ASN A 1 890 ? -6.124 31.681 56.866 1.00 96.44 890 ASN A O 1
ATOM 7131 N N . ALA A 1 891 ? -6.975 29.971 55.687 1.00 97.44 891 ALA A N 1
ATOM 7132 C CA . ALA A 1 891 ? -7.677 30.787 54.698 1.00 97.44 891 ALA A CA 1
ATOM 7133 C C . ALA A 1 891 ? -9.188 30.713 54.941 1.00 97.44 891 ALA A C 1
ATOM 7135 O O . ALA A 1 891 ? -9.739 29.617 55.010 1.00 97.44 891 ALA A O 1
ATOM 7136 N N . THR A 1 892 ? -9.860 31.853 55.099 1.00 97.50 892 THR A N 1
ATOM 7137 C CA . THR A 1 892 ? -11.321 31.953 55.218 1.00 97.50 892 THR A CA 1
ATOM 7138 C C . THR A 1 892 ? -11.882 32.629 53.974 1.00 97.50 892 THR A C 1
ATOM 7140 O O . THR A 1 892 ? -11.679 33.820 53.772 1.00 97.50 892 THR A O 1
ATOM 7143 N N . ILE A 1 893 ? -12.603 31.867 53.158 1.00 96.81 893 ILE A N 1
ATOM 7144 C CA . ILE A 1 893 ? -13.276 32.346 51.948 1.00 96.81 893 ILE A CA 1
ATOM 7145 C C . ILE A 1 893 ? -14.683 32.807 52.333 1.00 96.81 893 ILE A C 1
ATOM 7147 O O . ILE A 1 893 ? -15.427 32.017 52.921 1.00 96.81 893 ILE A O 1
ATOM 7151 N N . ASP A 1 894 ? -15.063 34.042 51.995 1.00 93.88 894 ASP A N 1
ATOM 7152 C CA . ASP A 1 894 ? -16.457 34.511 52.072 1.00 93.88 894 ASP A CA 1
ATOM 7153 C C . ASP A 1 894 ? -17.148 34.287 50.720 1.00 93.88 894 ASP A C 1
ATOM 7155 O O . ASP A 1 894 ? -16.932 35.019 49.757 1.00 93.88 894 ASP A O 1
ATOM 7159 N N . LEU A 1 895 ? -18.032 33.290 50.650 1.00 89.94 895 LEU A N 1
ATOM 7160 C CA . LEU A 1 895 ? -18.868 32.995 49.480 1.00 89.94 895 LEU A CA 1
ATOM 7161 C C . LEU A 1 895 ? -19.936 34.077 49.228 1.00 89.94 895 LEU A C 1
ATOM 7163 O O . LEU A 1 895 ? -20.729 33.963 48.293 1.00 89.94 895 LEU A O 1
ATOM 7167 N N . MET A 1 896 ? -19.976 35.127 50.058 1.00 86.44 896 MET A N 1
ATOM 7168 C CA . MET A 1 896 ? -20.847 36.310 50.020 1.00 86.44 896 MET A CA 1
ATOM 7169 C C . MET A 1 896 ? -22.315 36.038 50.360 1.00 86.44 896 MET A C 1
ATOM 7171 O O . MET A 1 896 ? -23.036 36.937 50.799 1.00 86.44 896 MET A O 1
ATOM 7175 N N . SER A 1 897 ? -22.756 34.791 50.222 1.00 87.12 897 SER A N 1
ATOM 7176 C CA . S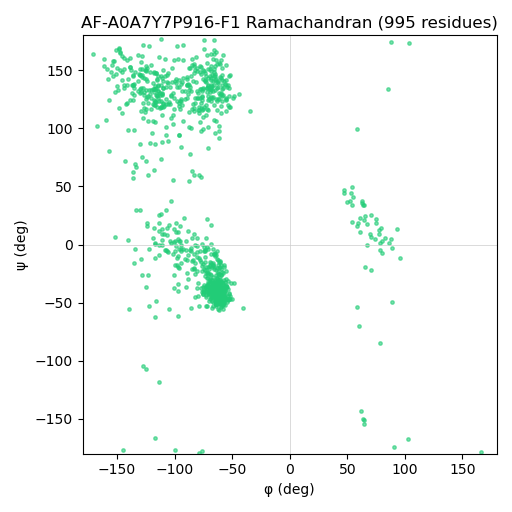ER A 1 897 ? -24.087 34.305 50.575 1.00 87.12 897 SER A CA 1
ATOM 7177 C C . SER A 1 897 ? -24.002 32.880 51.124 1.00 87.12 897 SER A C 1
ATOM 7179 O O . SER A 1 897 ? -23.000 32.196 50.938 1.00 87.12 897 SER A O 1
ATOM 7181 N N . SER A 1 898 ? -25.036 32.442 51.844 1.00 90.62 898 SER A N 1
ATOM 7182 C CA . SER A 1 898 ? -25.102 31.067 52.344 1.00 90.62 898 SER A CA 1
ATOM 7183 C C . SER A 1 898 ? -25.483 30.120 51.206 1.00 90.62 898 SER A C 1
ATOM 7185 O O . SER A 1 898 ? -26.584 30.231 50.669 1.00 90.62 898 SER A O 1
ATOM 7187 N N . LEU A 1 899 ? -24.594 29.188 50.865 1.00 90.12 899 LEU A N 1
ATOM 7188 C CA . LEU A 1 899 ? -24.747 28.218 49.779 1.00 90.12 899 LEU A CA 1
ATOM 7189 C C . LEU A 1 899 ? -24.673 26.789 50.311 1.00 90.12 899 LEU A C 1
ATOM 7191 O O . LEU A 1 899 ? -24.009 26.531 51.313 1.00 90.12 899 LEU A O 1
ATOM 7195 N N . LYS A 1 900 ? -25.298 25.844 49.603 1.00 91.50 900 LYS A N 1
ATOM 7196 C CA . LYS A 1 900 ? -25.054 24.420 49.846 1.00 91.50 900 LYS A CA 1
ATOM 7197 C C . LYS A 1 900 ? -23.706 24.037 49.262 1.00 91.50 900 LYS A C 1
ATOM 7199 O O . LYS A 1 900 ? -23.537 24.093 48.051 1.00 91.50 900 LYS A O 1
ATOM 7204 N N . VAL A 1 901 ? -22.792 23.620 50.126 1.00 92.62 901 VAL A N 1
ATOM 7205 C CA . VAL A 1 901 ? -21.449 23.166 49.759 1.00 92.62 901 VAL A CA 1
ATOM 7206 C C . VAL A 1 901 ? -21.303 21.687 50.076 1.00 92.62 901 VAL A C 1
ATOM 7208 O O . VAL A 1 901 ? -21.871 21.197 51.053 1.00 92.62 901 VAL A O 1
ATOM 7211 N N . LYS A 1 902 ? -20.560 20.962 49.245 1.00 94.06 902 LYS A N 1
ATOM 7212 C CA . LYS A 1 902 ? -20.369 19.506 49.368 1.00 94.06 902 LYS A CA 1
ATOM 7213 C C . LYS A 1 902 ? -18.923 19.068 49.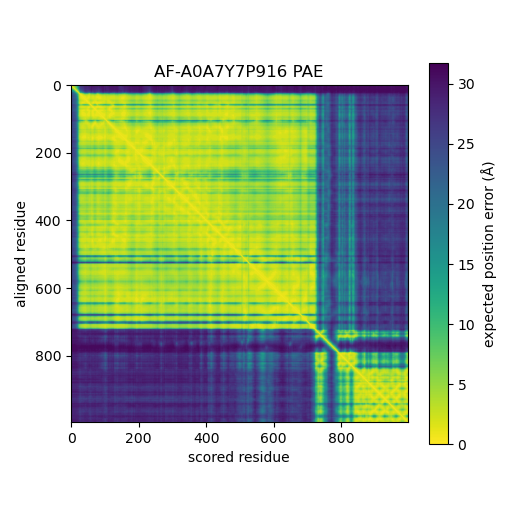177 1.00 94.06 902 LYS A C 1
ATOM 7215 O O . LYS A 1 902 ? -18.581 17.928 49.495 1.00 94.06 902 LYS A O 1
ATOM 7220 N N . LYS A 1 903 ? -18.067 19.928 48.627 1.00 94.12 903 LYS A N 1
ATOM 7221 C CA . LYS A 1 903 ? -16.685 19.557 48.333 1.00 94.12 903 LYS A CA 1
ATOM 7222 C C . LYS A 1 903 ? -15.775 20.776 48.334 1.00 94.12 903 LYS A C 1
ATOM 7224 O O . LYS A 1 903 ? -16.169 21.853 47.897 1.00 94.12 903 LYS A O 1
ATOM 7229 N N . VAL A 1 904 ? -14.548 20.576 48.800 1.00 96.06 904 VAL A N 1
ATOM 7230 C CA . VAL A 1 904 ? -13.473 21.564 48.710 1.00 96.06 904 VAL A CA 1
ATOM 7231 C C . VAL A 1 904 ? -12.240 20.887 48.125 1.00 96.06 904 VAL A C 1
ATOM 7233 O O . VAL A 1 904 ? -11.846 19.817 48.589 1.00 96.06 904 VAL A O 1
ATOM 7236 N N . THR A 1 905 ? -11.631 21.495 47.115 1.00 95.25 905 THR A N 1
ATOM 7237 C CA . THR A 1 905 ? -10.377 21.037 46.510 1.00 95.25 905 THR A CA 1
ATOM 7238 C C . THR A 1 905 ? -9.307 22.100 46.713 1.00 95.25 905 THR A C 1
ATOM 7240 O O . THR A 1 905 ? -9.565 23.278 46.506 1.00 95.25 905 THR A O 1
ATOM 7243 N N . ILE A 1 906 ? -8.120 21.682 47.143 1.00 95.81 906 ILE A N 1
ATOM 7244 C CA . ILE A 1 906 ? -6.980 22.546 47.457 1.00 95.81 906 ILE A CA 1
ATOM 7245 C C . ILE A 1 906 ? -5.807 22.134 46.583 1.00 95.81 906 ILE A C 1
ATOM 7247 O O . ILE A 1 906 ? -5.451 20.953 46.562 1.00 95.81 906 ILE A O 1
ATOM 7251 N N . ASN A 1 907 ? -5.192 23.093 45.906 1.00 93.75 907 ASN A N 1
ATOM 7252 C CA . ASN A 1 907 ? -3.994 22.876 45.110 1.00 93.75 907 ASN A CA 1
ATOM 7253 C C . ASN A 1 907 ? -2.756 23.375 45.871 1.00 93.75 907 ASN A C 1
ATOM 7255 O O . ASN A 1 907 ? -2.814 24.349 46.622 1.00 93.75 907 ASN A O 1
ATOM 7259 N N . TYR A 1 908 ? -1.661 22.620 45.786 1.00 94.75 908 TYR A N 1
ATOM 7260 C CA . TYR A 1 908 ? -0.420 22.925 46.494 1.00 94.75 908 TYR A CA 1
ATOM 7261 C C . TYR A 1 908 ? 0.805 22.363 45.763 1.00 94.75 908 TYR A C 1
ATOM 7263 O O . TYR A 1 908 ? 0.711 21.410 44.984 1.00 94.75 908 TYR A O 1
ATOM 7271 N N . LEU A 1 909 ? 1.977 22.940 46.031 1.00 94.69 909 LEU A N 1
ATOM 7272 C CA . LEU A 1 909 ? 3.247 22.513 45.439 1.00 94.69 909 LEU A CA 1
ATOM 7273 C C . LEU A 1 909 ? 4.047 21.626 46.397 1.00 94.69 909 LEU A C 1
ATOM 7275 O O . LEU A 1 909 ? 4.178 21.920 47.583 1.00 94.69 909 LEU A O 1
ATOM 7279 N N . GLU A 1 910 ? 4.683 20.590 45.854 1.00 94.19 910 GLU A N 1
ATOM 7280 C CA . GLU A 1 910 ? 5.749 19.847 46.526 1.00 94.19 910 GLU A CA 1
ATOM 7281 C C . GLU A 1 910 ? 7.058 19.996 45.754 1.00 94.19 910 GLU A C 1
ATOM 7283 O O . GLU A 1 910 ? 7.113 19.754 44.551 1.00 94.19 910 GLU A O 1
ATOM 7288 N N . ASN A 1 911 ? 8.130 20.382 46.442 1.00 92.94 911 ASN A N 1
ATOM 7289 C CA . ASN A 1 911 ? 9.484 20.425 45.903 1.00 92.94 911 ASN A CA 1
ATOM 7290 C C . ASN A 1 911 ? 10.490 20.344 47.059 1.00 92.94 911 ASN A C 1
ATOM 7292 O O . ASN A 1 911 ? 11.042 21.355 47.510 1.00 92.94 911 ASN A O 1
ATOM 7296 N N . ALA A 1 912 ? 10.738 19.131 47.555 1.00 90.44 912 ALA A N 1
ATOM 7297 C CA . ALA A 1 912 ? 11.585 18.917 48.725 1.00 90.44 912 ALA A CA 1
ATOM 7298 C C . ALA A 1 912 ? 13.038 19.384 48.503 1.00 90.44 912 ALA A C 1
ATOM 7300 O O . ALA A 1 912 ? 13.704 19.767 49.466 1.00 90.44 912 ALA A O 1
ATOM 7301 N N . SER A 1 913 ? 13.523 19.4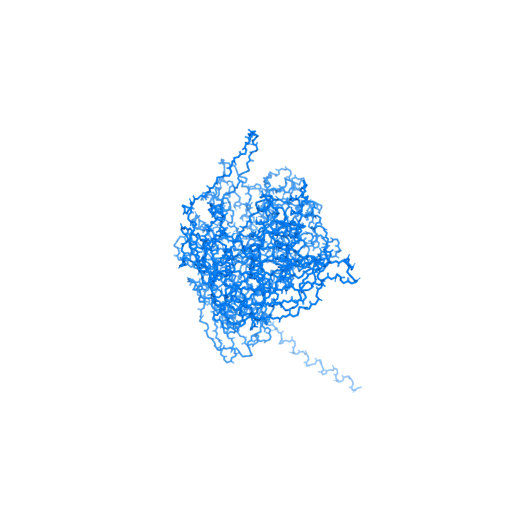28 47.252 1.00 89.00 913 SER A N 1
ATOM 7302 C CA . SER A 1 913 ? 14.845 19.994 46.918 1.00 89.00 913 SER A CA 1
ATOM 7303 C C . SER A 1 913 ? 14.923 21.504 47.157 1.00 89.00 913 SER A C 1
ATOM 7305 O O . SER A 1 913 ? 15.993 22.018 47.473 1.00 89.00 913 SER A O 1
ATOM 7307 N N . SER A 1 914 ? 13.789 22.201 47.066 1.00 91.75 914 SER A N 1
ATOM 7308 C CA . SER A 1 914 ? 13.639 23.626 47.387 1.00 91.75 914 SER A CA 1
ATOM 7309 C C . SER A 1 914 ? 13.028 23.860 48.773 1.00 91.75 914 SER A C 1
ATOM 7311 O O . SER A 1 914 ? 12.656 24.984 49.106 1.00 91.75 914 SER A O 1
ATOM 7313 N N . CYS A 1 915 ? 12.968 22.817 49.605 1.00 93.88 915 CYS A N 1
ATOM 7314 C CA . CYS A 1 915 ? 12.388 22.836 50.947 1.00 93.88 915 CYS A CA 1
ATOM 7315 C C . CYS A 1 915 ? 10.874 23.105 50.982 1.00 93.88 915 CYS A C 1
ATOM 7317 O O . CYS A 1 915 ? 10.369 23.535 52.019 1.00 93.88 915 CYS A O 1
ATOM 7319 N N . ILE A 1 916 ? 10.168 22.867 49.873 1.00 94.75 916 ILE A N 1
ATOM 7320 C CA . ILE A 1 916 ? 8.716 23.021 49.754 1.00 94.75 916 ILE A CA 1
ATOM 7321 C C . ILE A 1 916 ? 8.069 21.655 49.973 1.00 94.75 916 ILE A C 1
ATOM 7323 O O . ILE A 1 916 ? 8.377 20.696 49.263 1.00 94.75 916 ILE A O 1
ATOM 7327 N N . TYR A 1 917 ? 7.188 21.563 50.959 1.00 93.94 917 TYR A N 1
ATOM 7328 C CA . TYR A 1 917 ? 6.526 20.330 51.358 1.00 93.94 917 TYR A CA 1
ATOM 7329 C C . TYR A 1 917 ? 5.011 20.510 51.330 1.00 93.94 917 TYR A C 1
ATOM 7331 O O . TYR A 1 917 ? 4.493 21.595 51.592 1.00 93.94 917 TYR A O 1
ATOM 7339 N N . GLY A 1 918 ? 4.310 19.416 51.040 1.00 93.12 918 GLY A N 1
ATOM 7340 C CA . GLY A 1 918 ? 2.861 19.366 51.152 1.00 93.12 918 GLY A CA 1
ATOM 7341 C C . GLY A 1 918 ? 2.395 19.512 52.604 1.00 93.12 918 GLY A C 1
ATOM 7342 O O . GLY A 1 918 ? 3.192 19.348 53.537 1.00 93.12 918 GLY A O 1
ATOM 7343 N N . PRO A 1 919 ? 1.104 19.813 52.815 1.00 95.25 919 PRO A N 1
ATOM 7344 C CA . PRO A 1 919 ? 0.546 19.885 54.151 1.00 95.25 919 PRO A CA 1
ATOM 7345 C C . PRO A 1 919 ? 0.546 18.505 54.815 1.00 95.25 919 PRO A C 1
ATOM 7347 O O . PRO A 1 919 ? 0.318 17.487 54.165 1.00 95.25 919 PRO A O 1
ATOM 7350 N N . THR A 1 920 ? 0.767 18.473 56.126 1.00 95.31 920 THR A N 1
ATOM 7351 C CA . THR A 1 920 ? 0.734 17.247 56.941 1.00 95.31 920 THR A CA 1
ATOM 7352 C C . THR A 1 920 ? -0.676 16.897 57.403 1.00 95.31 920 THR A C 1
ATOM 7354 O O . THR A 1 920 ? -0.961 15.743 57.704 1.00 95.31 920 THR A O 1
ATOM 7357 N N . ALA A 1 921 ? -1.576 17.878 57.421 1.00 96.06 921 ALA A N 1
ATOM 7358 C CA . ALA A 1 921 ? -2.995 17.690 57.667 1.00 96.06 921 ALA A CA 1
ATOM 7359 C C . ALA A 1 921 ? -3.807 18.812 57.011 1.00 96.06 921 ALA A C 1
ATOM 7361 O O . ALA A 1 921 ? -3.318 19.931 56.819 1.00 96.06 921 ALA A O 1
ATOM 7362 N N . VAL A 1 922 ? -5.063 18.513 56.697 1.00 97.38 922 VAL A N 1
ATOM 7363 C CA . VAL A 1 922 ? -6.055 19.457 56.174 1.00 97.38 922 VAL A CA 1
ATOM 7364 C C . VAL A 1 922 ? -7.258 19.440 57.106 1.00 97.38 922 VAL A C 1
ATOM 7366 O O . VAL A 1 922 ? -7.827 18.379 57.359 1.00 97.38 922 VAL A O 1
ATOM 7369 N N . VAL A 1 923 ? -7.690 20.613 57.566 1.00 98.06 923 VAL A N 1
ATOM 7370 C CA . VAL A 1 923 ? -8.945 20.791 58.308 1.00 98.06 923 VAL A CA 1
ATOM 7371 C C . VAL A 1 923 ? -9.817 21.796 57.574 1.00 98.06 923 VAL A C 1
ATOM 7373 O O . VAL A 1 923 ? -9.357 22.867 57.189 1.00 98.06 923 VAL A O 1
ATOM 7376 N N . ILE A 1 924 ? -11.091 21.457 57.395 1.00 98.12 924 ILE A N 1
ATOM 7377 C CA . ILE A 1 924 ? -12.075 22.320 56.744 1.00 98.12 924 ILE A CA 1
ATOM 7378 C C . ILE A 1 924 ? -13.198 22.598 57.723 1.00 98.12 924 ILE A C 1
ATOM 7380 O O . ILE A 1 924 ? -13.814 21.671 58.256 1.00 98.12 924 ILE A O 1
ATOM 7384 N N . LEU A 1 925 ? -13.481 23.877 57.939 1.00 97.62 925 LEU A N 1
ATOM 7385 C CA . LEU A 1 925 ? -14.600 24.342 58.737 1.00 97.62 925 LEU A CA 1
ATOM 7386 C C . LEU A 1 925 ? -15.566 25.163 57.889 1.00 97.62 925 LEU A C 1
ATOM 7388 O O . LEU A 1 925 ? -15.171 25.868 56.965 1.00 97.62 925 LEU A O 1
ATOM 7392 N N . THR A 1 926 ? -16.840 25.097 58.246 1.00 97.44 926 THR A N 1
ATOM 7393 C CA . THR A 1 926 ? -17.921 25.833 57.588 1.00 97.44 926 THR A CA 1
ATOM 7394 C C . THR A 1 926 ? -18.632 26.727 58.594 1.00 97.44 926 THR A C 1
ATOM 7396 O O . THR A 1 926 ? -18.698 26.414 59.785 1.00 97.44 926 THR A O 1
ATOM 7399 N N . SER A 1 927 ? -19.136 27.868 58.134 1.00 96.69 927 SER A N 1
ATOM 7400 C CA . SER A 1 927 ? -19.905 28.807 58.950 1.00 96.69 927 SER A CA 1
ATOM 7401 C C . SER A 1 927 ? -20.904 29.576 58.090 1.00 96.69 927 SER A C 1
ATOM 7403 O O . SER A 1 927 ? -20.632 29.885 56.933 1.00 96.69 927 SER A O 1
ATOM 7405 N N . THR A 1 928 ? -22.058 29.924 58.648 1.00 96.50 928 THR A N 1
ATOM 7406 C CA . THR A 1 928 ? -23.035 30.819 58.007 1.00 96.50 928 THR A CA 1
ATOM 7407 C C . THR A 1 928 ? -22.893 32.274 58.460 1.00 96.50 928 THR A C 1
ATOM 7409 O O . THR A 1 928 ? -23.362 33.172 57.765 1.00 96.50 928 THR A O 1
ATOM 7412 N N . ASP A 1 929 ? -22.256 32.525 59.610 1.00 92.94 929 ASP A N 1
ATOM 7413 C CA . ASP A 1 929 ? -22.183 33.839 60.270 1.00 92.94 929 ASP A CA 1
ATOM 7414 C C . ASP A 1 929 ? -20.764 34.442 60.320 1.00 92.94 929 ASP A C 1
ATOM 7416 O O . ASP A 1 929 ? -20.607 35.602 60.704 1.00 92.94 929 ASP A O 1
ATOM 7420 N N . GLY A 1 930 ? -19.740 33.666 59.945 1.00 90.88 930 GLY A N 1
ATOM 7421 C CA . GLY A 1 930 ? -18.330 34.068 59.953 1.00 90.88 930 GLY A CA 1
ATOM 7422 C C . GLY A 1 930 ? -17.714 34.139 61.353 1.00 90.88 930 GLY A C 1
ATOM 7423 O O . GLY A 1 930 ? -16.564 34.547 61.501 1.00 90.88 930 GLY A O 1
ATOM 7424 N N . LYS A 1 931 ? -18.460 33.738 62.390 1.00 91.62 931 LYS A N 1
ATOM 7425 C CA . LYS A 1 931 ? -18.049 33.775 63.801 1.00 91.62 931 LYS A CA 1
ATOM 7426 C C . LYS A 1 931 ? -17.968 32.371 64.385 1.00 91.62 931 LYS A C 1
ATOM 7428 O O . LYS A 1 931 ? -16.960 32.011 64.989 1.00 91.62 931 LYS A O 1
ATOM 7433 N N . SER A 1 932 ? -19.007 31.574 64.169 1.00 93.94 932 SER A N 1
ATOM 7434 C CA . SER A 1 932 ? -19.154 30.217 64.684 1.00 93.94 932 SER A CA 1
ATOM 7435 C C . SER A 1 932 ? -18.831 29.227 63.569 1.00 93.94 932 SER A C 1
ATOM 7437 O O . SER A 1 932 ? -19.571 29.137 62.591 1.00 93.94 932 SER A O 1
ATOM 7439 N N . PHE A 1 933 ? -17.722 28.498 63.695 1.00 96.56 933 PHE A N 1
ATOM 7440 C CA . PHE A 1 933 ? -17.270 27.528 62.694 1.00 96.56 933 PHE A CA 1
ATOM 7441 C C . PHE A 1 933 ? -17.471 26.095 63.181 1.00 96.56 933 PHE A C 1
ATOM 7443 O O . PHE A 1 933 ? -17.116 25.763 64.309 1.00 96.56 933 PHE A O 1
ATOM 7450 N N . THR A 1 934 ? -17.994 25.240 62.303 1.00 96.12 934 THR A N 1
ATOM 7451 C CA . THR A 1 934 ? -18.149 23.800 62.537 1.00 96.12 934 THR A CA 1
ATOM 7452 C C . THR A 1 934 ? -17.193 23.038 61.633 1.00 96.12 934 THR A C 1
ATOM 7454 O O . THR A 1 934 ? -17.154 23.285 60.428 1.00 96.12 934 THR A O 1
ATOM 7457 N N . GLN A 1 935 ? -16.423 22.109 62.197 1.00 97.56 935 GLN A N 1
ATOM 7458 C CA . GLN A 1 935 ? -15.533 21.255 61.415 1.00 97.56 935 GLN A CA 1
ATOM 7459 C C . GLN A 1 935 ? -16.354 20.335 60.505 1.00 97.56 935 GLN A C 1
ATOM 7461 O O . GLN A 1 935 ? -17.154 19.533 60.982 1.00 97.56 935 GLN A O 1
ATOM 7466 N N . ALA A 1 936 ? -16.134 20.450 59.200 1.00 95.31 936 ALA A N 1
ATOM 7467 C CA . ALA A 1 936 ? -16.789 19.646 58.177 1.00 95.31 936 ALA A CA 1
ATOM 7468 C C . ALA A 1 936 ? -15.897 18.499 57.682 1.00 95.31 936 ALA A C 1
ATOM 7470 O O . ALA A 1 936 ? -16.408 17.473 57.240 1.00 95.31 936 ALA A O 1
ATOM 7471 N N . TYR A 1 937 ? -14.572 18.653 57.776 1.00 96.94 937 TYR A N 1
ATOM 7472 C CA . TYR A 1 937 ? -13.608 17.630 57.376 1.00 96.94 937 TYR A CA 1
ATOM 7473 C C . TYR A 1 937 ? -12.283 17.790 58.119 1.00 96.94 937 TYR A C 1
ATOM 7475 O O . TYR A 1 937 ? -11.884 18.905 58.457 1.00 96.94 937 TYR A O 1
ATOM 7483 N N . SER A 1 938 ? -11.604 16.675 58.368 1.00 96.44 938 SER A N 1
ATOM 7484 C CA . SER A 1 938 ? -10.233 16.643 58.870 1.00 96.44 938 SER A CA 1
ATOM 7485 C C . SER A 1 938 ? -9.546 15.388 58.350 1.00 96.44 938 SER A C 1
ATOM 7487 O O . SER A 1 938 ? -10.154 14.314 58.343 1.00 96.44 938 SER A O 1
ATOM 7489 N N . TYR A 1 939 ? -8.307 15.524 57.891 1.00 96.00 939 TYR A N 1
ATOM 7490 C CA . TYR A 1 939 ? -7.516 14.409 57.393 1.00 96.00 939 TYR A CA 1
ATOM 7491 C C . TYR A 1 939 ? -6.027 14.662 57.594 1.00 96.00 939 TYR A C 1
ATOM 7493 O O . TYR A 1 939 ? -5.521 15.713 57.197 1.00 96.00 939 TYR A O 1
ATOM 7501 N N . ASP A 1 940 ? -5.335 13.670 58.148 1.00 95.44 940 ASP A N 1
ATOM 7502 C CA . ASP A 1 940 ? -3.878 13.646 58.227 1.00 95.44 940 ASP A CA 1
ATOM 7503 C C . ASP A 1 940 ? -3.318 13.095 56.913 1.00 95.44 940 ASP A C 1
ATOM 7505 O O . ASP A 1 940 ? -3.631 11.972 56.508 1.00 95.44 940 ASP A O 1
ATOM 7509 N N . LEU A 1 941 ? -2.492 13.886 56.232 1.00 89.31 941 LEU A N 1
ATOM 7510 C CA . LEU A 1 941 ? -1.866 13.476 54.984 1.00 89.31 941 LEU A CA 1
ATOM 7511 C C . LEU A 1 941 ? -0.596 12.664 55.268 1.00 89.31 941 LEU A C 1
ATOM 7513 O O . LEU A 1 941 ? 0.180 12.994 56.168 1.00 89.31 941 LEU A O 1
ATOM 7517 N N . PRO A 1 942 ? -0.333 11.605 54.483 1.00 81.62 942 PRO A N 1
ATOM 7518 C CA . PRO A 1 942 ? 0.911 10.867 54.607 1.00 81.62 942 PRO A CA 1
ATOM 7519 C C . PRO A 1 942 ? 2.093 11.764 54.225 1.00 81.62 942 PRO A C 1
ATOM 7521 O O . PRO A 1 942 ? 2.089 12.390 53.167 1.00 81.62 942 PRO A O 1
ATOM 7524 N N . ASN A 1 943 ? 3.141 11.758 55.050 1.00 72.12 943 ASN A N 1
ATOM 7525 C CA . ASN A 1 943 ? 4.394 12.449 54.747 1.00 72.12 943 ASN A CA 1
ATOM 7526 C C . ASN A 1 943 ? 5.072 11.809 53.523 1.00 72.12 943 ASN A C 1
ATOM 7528 O O . ASN A 1 943 ? 5.779 10.806 53.646 1.00 72.12 943 ASN A O 1
ATOM 7532 N N . GLN A 1 944 ? 4.849 12.385 52.343 1.00 69.12 944 GLN A N 1
ATOM 7533 C CA . GLN A 1 944 ? 5.523 12.029 51.098 1.00 69.12 944 GLN A CA 1
ATOM 7534 C C . GLN A 1 944 ? 6.469 13.158 50.680 1.00 69.12 944 GLN A C 1
ATOM 7536 O O . GLN A 1 944 ? 6.164 14.337 50.842 1.00 69.12 944 GLN A O 1
ATOM 7541 N N . TYR A 1 945 ? 7.644 12.793 50.163 1.00 78.12 945 TYR A N 1
ATOM 7542 C CA . TYR A 1 945 ? 8.715 13.742 49.859 1.00 78.12 945 TYR A CA 1
ATOM 7543 C C . TYR A 1 945 ? 9.074 13.680 48.375 1.00 78.12 945 TYR A C 1
ATOM 7545 O O . TYR A 1 945 ? 9.970 12.936 47.975 1.00 78.12 945 TYR A O 1
ATOM 7553 N N . ASN A 1 946 ? 8.375 14.460 47.551 1.00 82.94 946 ASN A N 1
ATOM 7554 C CA . ASN A 1 946 ? 8.728 14.593 46.141 1.00 82.94 946 ASN A CA 1
ATOM 7555 C C . ASN A 1 946 ? 9.913 15.554 45.995 1.00 82.94 946 ASN A C 1
ATOM 7557 O O . ASN A 1 946 ? 9.834 16.731 46.340 1.00 82.94 946 ASN A O 1
ATOM 7561 N N . THR A 1 947 ? 11.047 15.036 45.519 1.00 83.19 947 THR A N 1
ATOM 7562 C CA . THR A 1 947 ? 12.292 15.805 45.347 1.00 83.19 947 THR A CA 1
ATOM 7563 C C . THR A 1 947 ? 12.261 16.735 44.136 1.00 83.19 947 THR A C 1
ATOM 7565 O O . THR A 1 947 ? 13.066 17.661 44.075 1.00 83.19 947 THR A O 1
ATOM 7568 N N . SER A 1 948 ? 11.337 16.525 43.201 1.00 84.25 948 SER A N 1
ATOM 7569 C CA . SER A 1 948 ? 11.103 17.386 42.041 1.00 84.25 948 SER A CA 1
ATOM 7570 C C . SER A 1 948 ? 9.823 18.198 42.219 1.00 84.25 948 SER A C 1
ATOM 7572 O O . SER A 1 948 ? 8.863 17.705 42.814 1.00 84.25 948 SER A O 1
ATOM 7574 N N . ALA A 1 949 ? 9.805 19.413 41.664 1.00 88.25 949 ALA A N 1
ATOM 7575 C CA . ALA A 1 949 ? 8.634 20.282 41.661 1.00 88.25 949 ALA A CA 1
ATOM 7576 C C . ALA A 1 949 ? 7.422 19.575 41.040 1.00 88.25 949 ALA A C 1
ATOM 7578 O O . ALA A 1 949 ? 7.431 19.230 39.860 1.00 88.25 949 ALA A O 1
ATOM 7579 N N . THR A 1 950 ? 6.402 19.333 41.855 1.00 86.56 950 THR A N 1
ATOM 7580 C CA . THR A 1 950 ? 5.210 18.566 41.495 1.00 86.56 950 THR A CA 1
ATOM 7581 C C . THR A 1 950 ? 3.977 19.283 42.022 1.00 86.56 950 THR A C 1
ATOM 7583 O O . THR A 1 950 ? 3.873 19.523 43.224 1.00 86.56 950 THR A O 1
ATOM 7586 N N . LEU A 1 951 ? 3.027 19.587 41.138 1.00 89.81 951 LEU A N 1
ATOM 7587 C CA . LEU A 1 951 ? 1.717 20.108 41.525 1.00 89.81 951 LEU A CA 1
ATOM 7588 C C . LEU A 1 951 ? 0.861 18.978 42.103 1.00 89.81 951 LEU A C 1
ATOM 7590 O O . LEU A 1 951 ? 0.809 17.874 41.549 1.00 89.81 951 LEU A O 1
ATOM 7594 N N . LYS A 1 952 ? 0.189 19.246 43.218 1.00 92.19 952 LYS A N 1
ATOM 7595 C CA . LYS A 1 952 ? -0.712 18.316 43.894 1.00 92.19 952 LYS A CA 1
ATOM 7596 C C . LYS A 1 952 ? -2.071 18.963 44.088 1.00 92.19 952 LYS A C 1
ATOM 7598 O O . LYS A 1 952 ? -2.174 20.169 44.281 1.00 92.19 952 LYS A O 1
ATOM 7603 N N . ASN A 1 953 ? -3.103 18.128 44.093 1.00 90.88 953 ASN A N 1
ATOM 7604 C CA . ASN A 1 953 ? -4.437 18.515 44.515 1.00 90.88 953 ASN A CA 1
ATOM 7605 C C . ASN A 1 953 ? -4.918 17.595 45.642 1.00 90.88 953 ASN A C 1
ATOM 7607 O O . ASN A 1 953 ? -4.675 16.388 45.640 1.00 90.88 953 ASN A O 1
ATOM 7611 N N . PHE A 1 954 ? -5.594 18.173 46.628 1.00 92.44 954 PHE A N 1
ATOM 7612 C CA . PHE A 1 954 ? -6.258 17.455 47.705 1.00 92.44 954 PHE A CA 1
ATOM 7613 C C . PHE A 1 954 ? -7.746 17.765 47.656 1.00 92.44 954 PHE A C 1
ATOM 7615 O O . PHE A 1 954 ? -8.147 18.920 47.747 1.00 92.44 954 PHE A O 1
ATOM 7622 N N . THR A 1 955 ? -8.575 16.735 47.509 1.00 94.88 955 THR A N 1
ATOM 7623 C CA . THR A 1 955 ? -10.033 16.890 47.460 1.00 94.88 955 THR A CA 1
ATOM 7624 C C . THR A 1 955 ? -10.660 16.341 48.732 1.00 94.88 955 THR A C 1
ATOM 7626 O O . THR A 1 955 ? -10.564 15.149 49.013 1.00 94.88 955 THR A O 1
ATOM 7629 N N . ALA A 1 956 ? -11.341 17.214 49.467 1.00 92.94 956 ALA A N 1
ATOM 7630 C CA . ALA A 1 956 ? -12.074 16.904 50.682 1.00 92.94 956 ALA A CA 1
ATOM 7631 C C . ALA A 1 956 ? -13.586 16.857 50.396 1.00 92.94 956 ALA A C 1
ATOM 7633 O O . ALA A 1 956 ? -14.203 17.904 50.156 1.00 92.94 956 ALA A O 1
ATOM 7634 N N . PRO A 1 957 ? -14.217 15.671 50.417 1.00 92.25 957 PRO A N 1
ATOM 7635 C CA . PRO A 1 957 ? -15.670 15.583 50.439 1.00 92.25 957 PRO A CA 1
ATOM 7636 C C . PRO A 1 957 ? -16.173 16.038 51.814 1.00 92.25 957 PRO A C 1
ATOM 7638 O O . PRO A 1 957 ? -15.767 15.488 52.835 1.00 92.25 957 PRO A O 1
ATOM 7641 N N . ILE A 1 958 ? -17.067 17.024 51.851 1.00 93.88 958 ILE A N 1
ATOM 7642 C CA . ILE A 1 958 ? -17.684 17.499 53.095 1.00 93.88 958 ILE A CA 1
ATOM 7643 C C . ILE A 1 958 ? -19.166 17.105 53.129 1.00 93.88 958 ILE A C 1
ATOM 7645 O O . ILE A 1 958 ? -19.795 16.997 52.072 1.00 93.88 958 ILE A O 1
ATOM 7649 N N . PRO A 1 959 ? -19.765 16.875 54.313 1.00 92.25 959 PRO A N 1
ATOM 7650 C CA . PRO A 1 959 ? -21.211 16.728 54.411 1.00 92.25 959 PRO A CA 1
ATOM 7651 C C . PRO A 1 959 ? -21.908 17.936 53.781 1.00 92.25 959 PRO A C 1
ATOM 7653 O O . PRO A 1 959 ? -21.487 19.070 54.006 1.00 92.25 959 PRO A O 1
ATOM 7656 N N . ILE A 1 960 ? -22.972 17.692 53.008 1.00 93.62 960 ILE A N 1
ATOM 7657 C CA . ILE A 1 960 ? -23.732 18.772 52.371 1.00 93.62 960 ILE A CA 1
ATOM 7658 C C . ILE A 1 960 ? -24.278 19.688 53.467 1.00 93.62 960 ILE A C 1
ATOM 7660 O O . ILE A 1 960 ? -25.135 19.273 54.248 1.00 93.62 960 ILE A O 1
ATOM 7664 N N . THR A 1 961 ? -23.795 20.925 53.516 1.00 93.50 961 THR A N 1
ATOM 7665 C CA . THR A 1 961 ? -24.165 21.898 54.548 1.00 93.50 961 THR A CA 1
ATOM 7666 C C . THR A 1 961 ? -24.361 23.276 53.941 1.00 93.50 961 THR A C 1
ATOM 7668 O O . THR A 1 961 ? -23.766 23.599 52.914 1.00 93.50 961 THR A O 1
ATOM 7671 N N . ASP A 1 962 ? -25.202 24.091 54.573 1.00 94.69 962 ASP A N 1
ATOM 7672 C CA . ASP A 1 962 ? -25.296 25.508 54.243 1.00 94.69 962 ASP A CA 1
ATOM 7673 C C . ASP A 1 962 ? -24.085 26.234 54.853 1.00 94.69 962 ASP A C 1
ATOM 7675 O O . ASP A 1 962 ? -23.821 26.127 56.053 1.00 94.69 962 ASP A O 1
ATOM 7679 N N . ALA A 1 963 ? -23.317 26.936 54.022 1.00 95.56 963 ALA A N 1
ATOM 7680 C CA . ALA A 1 963 ? -22.136 27.682 54.428 1.00 95.56 963 ALA A CA 1
ATOM 7681 C C . ALA A 1 963 ? -22.017 28.975 53.620 1.00 95.56 963 ALA A C 1
ATOM 7683 O O . ALA A 1 963 ? -22.197 28.986 52.405 1.00 95.56 963 ALA A O 1
ATOM 7684 N N . ARG A 1 964 ? -21.677 30.066 54.304 1.00 94.75 964 ARG A N 1
ATOM 7685 C CA . ARG A 1 964 ? -21.211 31.307 53.678 1.00 94.75 964 ARG A CA 1
ATOM 7686 C C . ARG A 1 964 ? -19.693 31.418 53.751 1.00 94.75 964 ARG A C 1
ATOM 7688 O O . ARG A 1 964 ? -19.073 31.890 52.814 1.00 94.75 964 ARG A O 1
ATOM 7695 N N . PHE A 1 965 ? -19.098 30.972 54.850 1.00 97.19 965 PHE A N 1
ATOM 7696 C CA . PHE A 1 965 ? -17.664 31.031 55.074 1.00 97.19 965 PHE A CA 1
ATOM 7697 C C . PHE A 1 965 ? -17.081 29.624 55.091 1.00 97.19 965 PHE A C 1
ATOM 7699 O O . PHE A 1 965 ? -17.558 28.762 55.837 1.00 97.19 965 PHE A O 1
ATOM 7706 N N . ILE A 1 966 ? -16.030 29.414 54.303 1.00 97.81 966 ILE A N 1
ATOM 7707 C CA . ILE A 1 966 ? -15.239 28.181 54.292 1.00 97.81 966 ILE A CA 1
ATOM 7708 C C . ILE A 1 966 ? -13.862 28.512 54.837 1.00 97.81 966 ILE A C 1
ATOM 7710 O O . ILE A 1 966 ? -13.148 29.320 54.251 1.00 97.81 966 ILE A O 1
ATOM 7714 N N . ARG A 1 967 ? -13.485 27.898 55.957 1.00 98.00 967 ARG A N 1
ATOM 7715 C CA . ARG A 1 967 ? -12.140 28.019 56.514 1.00 98.00 967 ARG A CA 1
ATOM 7716 C C . ARG A 1 967 ? -11.347 26.757 56.230 1.00 98.00 967 ARG A C 1
ATOM 7718 O O . ARG A 1 967 ? -11.736 25.684 56.681 1.00 98.00 967 ARG A O 1
ATOM 7725 N N . VAL A 1 968 ? -10.231 26.900 55.529 1.00 98.06 968 VAL A N 1
ATOM 7726 C CA . VAL A 1 968 ? -9.272 25.829 55.264 1.00 98.06 968 VAL A CA 1
ATOM 7727 C C . VAL A 1 968 ? -8.021 26.076 56.091 1.00 98.06 968 VAL A C 1
ATOM 7729 O O . VAL A 1 968 ? -7.360 27.104 55.939 1.00 98.06 968 VAL A O 1
ATOM 7732 N N . THR A 1 969 ? -7.694 25.117 56.949 1.00 97.81 969 THR A N 1
ATOM 7733 C CA . THR A 1 969 ? -6.435 25.074 57.684 1.00 97.81 969 THR A CA 1
ATOM 7734 C C . THR A 1 969 ? -5.541 23.998 57.085 1.00 97.81 969 THR A C 1
ATOM 7736 O O . THR A 1 969 ? -5.910 22.822 57.064 1.00 97.81 969 THR A O 1
ATOM 7739 N N . LEU A 1 970 ? -4.357 24.394 56.624 1.00 97.75 970 LEU A N 1
ATOM 7740 C CA . LEU A 1 970 ? -3.320 23.485 56.149 1.00 97.75 970 LEU A CA 1
ATOM 7741 C C . LEU A 1 970 ? -2.162 23.479 57.136 1.00 97.75 970 LEU A C 1
ATOM 7743 O O . LEU A 1 970 ? -1.554 24.519 57.403 1.00 97.75 970 LEU A O 1
ATOM 7747 N N . TYR A 1 971 ? -1.856 22.302 57.669 1.00 97.25 971 TYR A N 1
ATOM 7748 C CA . TYR A 1 971 ? -0.773 22.139 58.625 1.00 97.25 971 TYR A CA 1
ATOM 7749 C C . TYR A 1 971 ? 0.555 22.022 57.892 1.00 97.25 971 TYR A C 1
ATOM 7751 O O . TYR A 1 971 ? 0.747 21.142 57.056 1.00 97.25 971 TYR A O 1
ATOM 7759 N N . ASN A 1 972 ? 1.473 22.928 58.201 1.00 95.38 972 ASN A N 1
ATOM 7760 C CA . ASN A 1 972 ? 2.821 22.912 57.667 1.00 95.38 972 ASN A CA 1
ATOM 7761 C C . ASN A 1 972 ? 3.635 21.820 58.372 1.00 95.38 972 ASN A C 1
ATOM 7763 O O . ASN A 1 972 ? 3.420 21.501 59.542 1.00 95.38 972 ASN A O 1
ATOM 7767 N N . MET A 1 973 ? 4.609 21.260 57.661 1.00 91.38 973 MET A N 1
ATOM 7768 C CA . MET A 1 973 ? 5.562 20.298 58.213 1.00 91.38 973 MET A CA 1
ATOM 7769 C C . MET A 1 973 ? 6.410 20.876 59.359 1.00 91.38 973 MET A C 1
ATOM 7771 O O . MET A 1 973 ? 6.961 20.130 60.167 1.00 91.38 973 MET A O 1
ATOM 7775 N N . GLY A 1 974 ? 6.516 22.203 59.447 1.00 93.81 974 GLY A N 1
ATOM 7776 C CA . GLY A 1 974 ? 7.287 22.899 60.466 1.00 93.81 974 GLY A CA 1
ATOM 7777 C C . GLY A 1 974 ? 8.769 22.868 60.121 1.00 93.81 974 GLY A C 1
ATOM 7778 O O . GLY A 1 974 ? 9.273 23.795 59.488 1.00 93.81 974 GLY A O 1
ATOM 7779 N N . THR A 1 975 ? 9.462 21.794 60.499 1.00 93.25 975 THR A N 1
ATOM 7780 C CA . THR A 1 975 ? 10.906 21.623 60.270 1.00 93.25 975 THR A CA 1
ATOM 7781 C C . THR A 1 975 ? 11.164 20.546 59.220 1.00 93.25 975 THR A C 1
ATOM 7783 O O . THR A 1 975 ? 10.591 19.462 59.268 1.00 93.25 975 THR A O 1
ATOM 7786 N N . CYS A 1 976 ? 12.065 20.831 58.281 1.00 91.25 976 CYS A N 1
ATOM 7787 C CA . CYS A 1 976 ? 12.458 19.915 57.218 1.00 91.25 976 CYS A CA 1
ATOM 7788 C C . CYS A 1 976 ? 13.111 18.635 57.790 1.00 91.25 976 CYS A C 1
ATOM 7790 O O . CYS A 1 976 ? 13.966 18.744 58.679 1.00 91.25 976 CYS A O 1
ATOM 7792 N N . PRO A 1 977 ? 12.806 17.440 57.245 1.00 87.81 977 PRO A N 1
ATOM 7793 C CA . PRO A 1 977 ? 13.338 16.165 57.728 1.00 87.81 977 PRO A CA 1
ATOM 7794 C C . PRO A 1 977 ? 14.871 16.084 57.701 1.00 87.81 977 PRO A C 1
ATOM 7796 O O . PRO A 1 977 ? 15.506 16.569 56.761 1.00 87.81 977 PRO A O 1
ATOM 7799 N N . GLU A 1 978 ? 15.461 15.379 58.675 1.00 83.00 978 GLU A N 1
ATOM 7800 C CA . GLU A 1 978 ? 16.923 15.249 58.857 1.00 83.00 978 GLU A CA 1
ATOM 7801 C C . GLU A 1 978 ? 17.668 14.642 57.654 1.00 83.00 978 GLU A C 1
ATOM 7803 O O . GLU A 1 978 ? 18.856 14.886 57.475 1.00 83.00 978 GLU A O 1
ATOM 7808 N N . LYS A 1 979 ? 16.979 13.862 56.812 1.00 77.19 979 LYS A N 1
ATOM 7809 C CA . LYS A 1 979 ? 17.551 13.215 55.616 1.00 77.19 979 LYS A CA 1
ATOM 7810 C C . LYS A 1 979 ? 17.308 13.996 54.315 1.00 77.19 979 LYS A C 1
ATOM 7812 O O . LYS A 1 979 ? 17.519 13.448 53.238 1.00 77.19 979 LYS A O 1
ATOM 7817 N N . SER A 1 980 ? 16.829 15.240 54.397 1.00 81.75 980 SER A N 1
ATOM 7818 C CA . SER A 1 980 ? 16.594 16.103 53.231 1.00 81.75 980 SER A CA 1
ATOM 7819 C C . SER A 1 980 ? 17.756 17.072 52.988 1.00 81.75 980 SER A C 1
ATOM 7821 O O . SER A 1 980 ? 18.482 17.430 53.914 1.00 81.75 980 SER A O 1
ATOM 7823 N N . ASN A 1 981 ? 17.869 17.598 51.764 1.00 79.12 981 ASN A N 1
ATOM 7824 C CA . ASN A 1 981 ? 18.821 18.669 51.417 1.00 79.12 981 ASN A CA 1
ATOM 7825 C C . ASN A 1 981 ? 18.560 19.993 52.173 1.00 79.12 981 ASN A C 1
ATOM 7827 O O . ASN A 1 981 ? 19.338 20.938 52.068 1.00 79.12 981 ASN A O 1
ATOM 7831 N N . CYS A 1 982 ? 17.471 20.056 52.942 1.00 86.19 982 CYS A N 1
ATOM 7832 C CA . CYS A 1 982 ? 17.036 21.199 53.734 1.00 86.19 982 CYS A CA 1
ATOM 7833 C C . CYS A 1 982 ? 16.989 20.905 55.240 1.00 86.19 982 CYS A C 1
ATOM 7835 O O . CYS A 1 982 ? 16.367 21.670 55.974 1.00 86.19 982 CYS A O 1
ATOM 7837 N N . ALA A 1 983 ? 17.592 19.802 55.697 1.00 89.38 983 ALA A N 1
ATOM 7838 C CA . ALA A 1 983 ? 17.525 19.329 57.078 1.00 89.38 983 ALA A CA 1
ATOM 7839 C C . ALA A 1 983 ? 17.705 20.456 58.114 1.00 89.38 983 ALA A C 1
ATOM 7841 O O . ALA A 1 983 ? 18.638 21.255 58.034 1.00 89.38 983 ALA A O 1
ATOM 7842 N N . GLY A 1 984 ? 16.783 20.528 59.081 1.00 87.75 984 GLY A N 1
ATOM 7843 C CA . GLY A 1 984 ? 16.815 21.512 60.170 1.00 87.75 984 GLY A CA 1
ATOM 7844 C C . GLY A 1 984 ? 16.304 22.918 59.821 1.00 87.75 984 GLY A C 1
ATOM 7845 O O . GLY A 1 984 ? 16.139 23.735 60.725 1.00 87.75 984 GLY A O 1
ATOM 7846 N N . ARG A 1 985 ? 16.006 23.221 58.549 1.00 93.06 985 ARG A N 1
ATOM 7847 C CA . ARG A 1 985 ? 15.351 24.480 58.149 1.00 93.06 985 ARG A CA 1
ATOM 7848 C C . ARG A 1 985 ? 13.836 24.424 58.347 1.00 93.06 985 ARG A C 1
ATOM 7850 O O . ARG A 1 985 ? 13.253 23.343 58.365 1.00 93.06 985 ARG A O 1
ATOM 7857 N N . LYS A 1 986 ? 13.179 25.586 58.398 1.00 96.00 986 LYS A N 1
ATOM 7858 C CA . LYS A 1 986 ? 11.716 25.670 58.288 1.00 96.00 986 LYS A CA 1
ATOM 7859 C C . LYS A 1 986 ? 11.244 25.234 56.894 1.00 96.00 986 LYS A C 1
ATOM 7861 O O . LYS A 1 986 ? 11.876 25.580 55.894 1.00 96.00 986 LYS A O 1
ATOM 7866 N N . ALA A 1 987 ? 10.168 24.455 56.849 1.00 95.00 987 ALA A N 1
ATOM 7867 C CA . ALA A 1 987 ? 9.556 23.960 55.620 1.00 95.00 987 ALA A CA 1
ATOM 7868 C C . ALA A 1 987 ? 8.638 25.017 54.990 1.00 95.00 987 ALA A C 1
ATOM 7870 O O . ALA A 1 987 ? 7.891 25.709 55.682 1.00 95.00 987 ALA A O 1
ATOM 7871 N N . TRP A 1 988 ? 8.684 25.125 53.667 1.00 97.12 988 TRP A N 1
ATOM 7872 C CA . TRP A 1 988 ? 7.788 25.978 52.898 1.00 97.12 988 TRP A CA 1
ATOM 7873 C C . TRP A 1 988 ? 6.502 25.227 52.551 1.00 97.12 988 TRP A C 1
ATOM 7875 O O . TRP A 1 988 ? 6.561 24.072 52.141 1.00 97.12 988 TRP A O 1
ATOM 7885 N N . LEU A 1 989 ? 5.363 25.902 52.677 1.00 96.56 989 LEU A N 1
ATOM 7886 C CA . LEU A 1 989 ? 4.058 25.475 52.174 1.00 96.56 989 LEU A CA 1
ATOM 7887 C C . LEU A 1 989 ? 3.622 26.475 51.103 1.00 96.56 989 LEU A C 1
ATOM 7889 O O . LEU A 1 989 ? 3.650 27.672 51.373 1.00 96.56 989 LEU A O 1
ATOM 7893 N N . PHE A 1 990 ? 3.256 25.990 49.918 1.00 97.12 990 PHE A N 1
ATOM 7894 C CA . PHE A 1 990 ? 2.847 26.795 48.762 1.00 97.12 990 PHE A CA 1
ATOM 7895 C C . PHE A 1 990 ? 1.463 26.339 48.297 1.00 97.12 990 PHE A C 1
ATOM 7897 O O . PHE A 1 990 ? 1.277 25.147 48.050 1.00 97.12 990 PHE A O 1
ATOM 7904 N N . VAL A 1 991 ? 0.518 27.273 48.204 1.00 96.69 991 VAL A N 1
ATOM 7905 C CA . VAL A 1 991 ? -0.896 27.032 47.876 1.00 96.69 991 VAL A CA 1
ATOM 7906 C C . VAL A 1 991 ? -1.338 28.068 46.850 1.00 96.69 991 VAL A C 1
ATOM 7908 O O . VAL A 1 991 ? -1.111 29.255 47.065 1.00 96.69 991 VAL A O 1
ATOM 7911 N N . ASP A 1 992 ? -1.927 27.629 45.749 1.00 91.38 992 ASP A N 1
ATOM 7912 C CA . ASP A 1 992 ? -2.369 28.486 44.648 1.00 91.38 992 ASP A CA 1
ATOM 7913 C C . ASP A 1 992 ? -3.887 28.651 44.642 1.00 91.38 992 ASP A C 1
ATOM 7915 O O . ASP A 1 992 ? -4.318 29.778 44.758 1.00 91.38 992 ASP A O 1
ATOM 7919 N N . GLU A 1 993 ? -4.696 27.582 44.610 1.00 92.56 993 GLU A N 1
ATOM 7920 C CA . GLU A 1 993 ? -6.157 27.693 44.401 1.00 92.56 993 GLU A CA 1
ATOM 7921 C C . GLU A 1 993 ? -6.978 26.795 45.356 1.00 92.56 993 GLU A C 1
ATOM 7923 O O . GLU A 1 993 ? -6.666 25.614 45.562 1.00 92.56 993 GLU A O 1
ATOM 7928 N N . ILE A 1 994 ? -8.076 27.338 45.904 1.00 94.81 994 ILE A N 1
ATOM 7929 C CA . ILE A 1 994 ? -9.080 26.640 46.721 1.00 94.81 994 ILE A CA 1
ATOM 7930 C C . ILE A 1 994 ? -10.449 26.701 46.031 1.00 94.81 994 ILE A C 1
ATOM 7932 O O . ILE A 1 994 ? -11.189 27.686 46.057 1.00 94.81 994 ILE A O 1
ATOM 7936 N N . THR A 1 995 ? -10.843 25.563 45.479 1.00 92.81 995 THR A N 1
ATOM 7937 C CA . THR A 1 995 ? -12.104 25.361 44.770 1.00 92.81 995 THR A CA 1
ATOM 7938 C C . THR A 1 995 ? -13.188 24.880 45.739 1.00 92.81 995 THR A C 1
ATOM 7940 O O . THR A 1 995 ? -13.019 23.850 46.390 1.00 92.81 995 THR A O 1
ATOM 7943 N N . VAL A 1 996 ? -14.325 25.576 45.807 1.00 91.50 996 VAL A N 1
ATOM 7944 C CA . VAL A 1 996 ? -15.520 25.141 46.558 1.00 91.50 996 VAL A CA 1
ATOM 7945 C C . VAL A 1 996 ? -16.631 24.758 45.574 1.00 91.50 996 VAL A C 1
ATOM 7947 O O . VAL A 1 996 ? -16.889 25.489 44.615 1.00 91.50 996 VAL A O 1
ATOM 7950 N N . GLU A 1 997 ? -17.287 23.618 45.811 1.00 85.44 997 GLU A N 1
ATOM 7951 C CA . GLU A 1 997 ? -18.398 23.076 45.003 1.00 85.44 997 GLU A CA 1
ATOM 7952 C C . GLU A 1 997 ? -19.626 22.680 45.825 1.00 85.44 997 GLU A C 1
ATOM 7954 O O . GLU A 1 997 ? -19.474 22.230 46.992 1.00 85.44 997 GLU A O 1
#

Nearest PDB structures (foldseek):
  4xwh-assembly1_A  TM=9.530E-01  e=2.960E-55  Homo sapiens
  2vc9-assembly1_A  TM=9.196E-01  e=3.122E-46  Clostridium perfringens
  4a4a-assembly1_A  TM=9.236E-01  e=2.143E-45  Clostridium perfringens
  2vcb-assembly1_A  TM=9.233E-01  e=4.072E-45  Clostridium perfringens
  6q63-assembly3_C  TM=3.719E-01  e=4.166E-23  Bacteroides thetaiotaomicron

pLDDT: mean 87.43, std 16.5, range [22.97, 98.81]

Foldseek 3Di:
DPVVVVVVVVVVPVPPVVVPPPVPDDDPFRLFQVLLLVLCCQAANPLSVLEGEGEDDDPVLFKKWKWFDDWQHIYIYINGSLSRLQNVLVQCLQFFLAHLFPLDPHDHGDPGRDGDIGPMFTFPFRAEEEADLLQQQQPCLLDDLVRLVSVVSVCSNLSHFEYAQEWLLLLLVVVLVVVLPDDPVLSLQFDAESNCRSCVQLQQWTNHLTSYDVLRNVRRLVSSLSNLVSSVSRNHAYAYAFDQFWDGPCVCVSCVVFDWDWWPHDQPDDSSTTIIGGFQPPPVLLVSRLSSQQSCCVSRNDHAHYEHHHAQRIDDPDDPVCLLVRLLSSLQSNQSSSCVNPVNHAYEYECNRCVNPVVCNALSNLCSNNVNHDQNRYEYEDEQLLQDDSCVRNQLSVQHEYEAEYALAFLQAAAQAAALQCLQAVVLVLLVDPSNHRHRYYYYYYSHDPHNRVSVVSNSVSSRDNHGDPSLVVLQSVQCSQQVDRDVLLSQLVVLCNVFRNRDSDNQDDAQLQDQDDLDGQHPDSPFPSLLSSLVSLLVPVPVRLVRSSSLVVNLNSLLNLLRNLLSVLLNVLSVCLVVVVLVVSVVSLVLSVVLLLLNLLSQVVDLVQALVNQLVSQLVSDPDPVSSLSSQLSSLCSQACVGQRPGPSGNSNHYSHRQCSNPPSSVSSVQVSVCSVPVDRDPVRVVSSVSSNDDDGDDDDHDDDDSSVSSVVSSVSSVVRKPAQKDFPDWADDPLAQKIKTDIDGNDDACCVSVVPPPPDPDDDDDDDDDDDDDDDDDDDDDDDDPPRQKWKFKDFAQDEGFPPGHTDDGIDMDGPQTWMWMFIDGPRTTDIGTDIDGAFLLAPWDKDKPPQFDPVQDDHRCLQHPPDDDDLPSNPHQKGKDWLDKMKIKTFSSAWDWWFKKKWKWKAALLVLAFFFQKKWKWFDHPVPDTDTFDIDGDDGDHDNGIDMDMDMDGGPGDTGRMMIMITHAPRARPCPTPRHGGTGMIITRYMGID

Radius of gyration: 35.6 Å; Cα contacts (8 Å, |Δi|>4): 1982; chains: 1; bounding box: 59×128×101 Å

Solvent-accessible surface area (backbone atoms only — not comparable to full-atom values): 53063 Å² total; per-residue (Å²): 141,76,75,68,66,68,64,62,61,63,65,72,71,63,74,70,70,80,78,75,66,80,73,73,76,77,52,74,68,53,46,33,40,49,40,29,51,52,45,38,36,74,45,44,35,82,65,39,75,38,52,46,64,47,81,46,86,53,98,78,74,36,46,28,20,29,32,47,25,53,93,41,34,34,42,24,33,10,52,42,26,23,28,26,28,23,35,48,40,52,47,38,30,73,67,55,28,40,62,83,51,86,76,41,92,67,50,84,71,63,97,60,50,60,72,47,74,46,70,81,44,52,27,80,32,74,35,27,37,34,55,27,66,44,20,48,25,54,56,51,52,51,58,54,68,68,57,50,52,51,48,54,43,46,36,27,38,53,42,47,35,28,39,60,51,72,61,27,50,62,44,44,50,50,55,51,43,43,76,68,70,52,50,73,68,55,52,35,65,34,38,27,19,68,53,46,39,42,43,36,73,35,48,41,42,30,38,54,76,39,58,46,56,66,65,56,34,58,51,30,33,57,47,33,31,56,51,45,53,49,36,54,59,49,68,32,53,49,34,27,73,52,56,45,44,68,49,60,77,67,47,52,76,74,38,71,84,61,69,66,44,76,40,74,52,36,94,82,46,55,76,91,24,37,30,35,27,60,47,61,75,42,70,62,51,35,54,52,21,21,51,44,48,52,50,42,33,73,71,48,45,90,79,47,33,30,37,42,46,70,43,53,85,45,80,74,96,59,53,88,91,49,37,48,62,50,33,20,30,42,37,28,37,46,46,51,9,42,42,73,59,33,83,75,36,23,44,28,35,71,38,47,36,48,60,80,40,44,82,71,42,34,65,66,48,50,49,24,27,53,60,59,45,60,51,95,34,40,36,36,38,36,47,36,50,76,78,39,62,56,47,72,76,38,62,8,57,79,61,28,31,29,22,57,15,36,29,74,32,49,42,29,43,60,70,76,55,28,37,53,70,52,64,33,34,50,64,27,51,49,73,68,40,89,63,47,58,40,67,42,23,36,31,43,31,24,22,18,68,91,55,54,61,71,56,56,57,48,54,40,52,45,50,47,40,75,54,62,51,62,57,68,65,49,48,46,50,47,51,23,17,61,61,60,53,83,51,71,63,58,39,52,20,52,49,22,32,43,75,30,45,27,56,33,82,64,51,82,78,59,50,30,62,66,42,81,75,59,99,75,58,62,62,64,72,81,81,39,77,40,38,54,49,18,47,51,37,50,66,76,62,34,79,90,40,73,84,37,61,50,47,49,53,51,51,44,52,45,47,38,53,55,38,49,50,35,38,28,53,36,52,52,51,20,50,54,29,41,78,73,67,40,50,68,61,14,52,56,34,48,53,51,39,50,53,51,43,50,49,41,20,46,51,27,55,75,39,66,94,28,25,45,64,51,56,35,54,38,25,28,71,68,32,90,50,70,69,47,16,47,49,32,30,23,45,55,46,28,46,44,31,33,50,69,60,66,88,42,86,53,31,42,50,24,28,66,74,23,11,55,43,36,57,71,50,29,45,52,48,45,52,45,49,62,58,21,78,82,38,104,53,80,70,68,54,60,64,50,51,53,51,56,33,68,44,79,81,76,85,85,76,80,76,69,84,76,57,71,65,62,48,49,53,48,48,49,55,56,40,65,72,52,52,57,54,31,31,40,75,78,48,76,45,65,51,76,86,52,66,32,33,37,43,31,78,43,65,72,66,91,65,68,63,79,80,63,53,72,78,73,91,58,86,81,73,83,80,79,90,75,91,79,91,78,91,82,80,91,78,79,90,71,90,84,77,88,76,69,85,74,60,54,44,42,18,27,31,67,83,56,51,84,48,43,93,85,39,48,72,64,87,68,71,48,79,44,64,51,60,39,35,36,18,30,21,26,25,44,91,86,37,71,41,71,22,61,30,77,46,79,42,39,53,28,53,68,29,57,40,51,62,39,62,78,61,37,77,89,51,69,63,65,60,38,38,36,14,63,83,51,76,49,56,69,52,78,83,79,46,49,38,48,28,30,74,38,44,46,47,35,39,36,35,42,54,75,46,74,37,77,34,39,35,41,36,41,35,34,38,24,18,35,68,78,32,22,38,54,54,42,27,44,36,34,28,35,12,70,77,78,77,64,69,44,81,53,41,75,48,79,44,79,93,70,83,47,61,54,63,39,80,44,76,48,76,46,77,31,70,78,38,74,27,15,24,43,34,44,35,37,34,43,66,28,55,30,56,82,91,44,91,37,44,78,35,63,19,29,34,38,37,14,34,43,44,32,69